Protein AF-A0A9D1K690-F1 (afdb_monomer_lite)

pLDDT: mean 76.26, std 22.61, range [22.77, 98.12]

InterPro domains:
  IPR001434 Large cysteine-rich periplasmic protein OmcB-like, DUF11 domain [PF01345] (139-233)

Radius of gyration: 54.09 Å; chains: 1; bounding box: 156×121×148 Å

Secondary structure (DSSP, 8-state):
---------------------------------------------------------------------------------------------------------------------PPPPPPPPGGGEEEEEEESSSSEEEET-EEEEEEEEEE-SSSPPPPEEEEEE--TTEEEEEEE---S-EEEEETTTTEEEEPPPPTT-EEEEEEEEEE----TT-EEEEEEE-TTS-EEEEEEEEEEEEEEESSS--EEEE-SEE-GGG--S---SEEEE-TT-EE-S-EE-SEEEESSEE-SEEE-S-EEE-TT-EE--SSSSSEEE-SEEEESSEE-SS-EE-TT-EEEEESSEEEEEEEETTEEEEEETT-BHHHHTTSS-EEEE-SS-EEE--TT-B--SS--EEEE-PPPEEEEETTTTEEEEEPPGGGTT--GGGTEEEEE--SSSS------SGGGT-SEEEEEHHHHHHHHHHTTPPPSSPPTTS--EEEEEEEEES-TTT--EEEEEEEEEEPPPPP----SS--EEE-SSEEEE-HHHHTTEEEEEEE--SSPPSS-SEE-SSSSSEEESPPTT-EEEEEEEEPPBTTBPPPPPEEEEEEE---EEEEEEE---TT--SS--EEEEEEETTSBPPPPSS---BTTEEEEEEESPPPSB--S-EEEEEEEEE--TT--------------------------S-S-SEE-TTS-B--EEEEEEEEE-TTT--EEEEEEEEEEPPPB-TTSPBPB-TTSSBP---EEEEEEHHHHHHHHTTT--EEEEEETTEEEEEE----SSSEEEEEEEEE-TTSS-HHHHHTTTTS-B-B-EEEEEEEEEETTEEEE-GGGSTT-EEEEEGGGBPPPPTT---EEEEEESSSSSPPEEEEPEEE---SSS--EEEEE--SSEEEEEE-

Sequence (927 aa):
MSAWLVICVLVAALPAQAFAQMEEGCPPPTQMTTSAPTAEPTLEGTNTLTVEPTPEATGAPTVEPTPETTSAPTVEPTPGETSTPTMEPVASASPSPLAVDPAQASAPALLMTALESMPMARAPRAAGVTLAVEASREGTAIEGSAISYTITLTNAGDSATEQLSVNIGVPEELKNINIITQDGSIESLDSASKIWTVLPLEPGETATLELSATVLSVETGKTVTVTASIPDGPADSASLTGVGGCRLEDSLGYRLIITGSVNLDDVTGYSYDKILVEATGTITGGTFNGSVDNYGTITGGTFNESLSNFNSGRIQGRDANALTINGAIHNEGSILQPCNYGASASLTNNRGAIQVVMLVNGQEQICNVGDKVSESLGGGTWCLLNEDSFSVCDADATFGFQTRSYVKLSAPNVTLDYAAETVTVTVPDSLKGLTAEDEVYWVFHLDIMNVWEEWNDIFANSDSYTNTLANLNSFNQMFGGGPLPRDAGDGDVEIPIWYGCGTRNGEAYPGAEITLTVPDRPECGRVEPLALITGDDRLGIDEALRATYDFGLAPAGDPAPDEPTILDEDGDGLITGLDKGEEYIVYLRLKATSSSFRSAWQEQGSAIAVKTYTVTYTDGVDGEEIFADQATGGLLIGAATPAFSGTPVRTGYAFAGWNPAVAATVSGNAVYTAMWKKLDAGQQTGGGQTGSEQQAHEESAGTPQNEPQENRLVVDADGKTMPYTYHTVETLDEATGAVLARTLVIVADPVKDGNGATVYAEDGQPLYEQRNLLLSRAVLDAIAARGYTHIRFVVKHAALEWPLVSVPGDGYVVRLAPLEADEWNRRETAAVENLPVLSQGYRARITAMVDGGETDVTKDIPDLKALLWGEAVSPAPEGTAVNLLLVPRDEQAEAGASPAGWVEATGAEPARYEAPLADSGLFAMVG

Foldseek 3Di:
DDDDDDDDDDDDDDDDDDDDDDDDDDDDDDDDDDDDDDDDDDDDDDDDDDDDDDDDDDDDDDDDDDDDDDDDYDDDDDDDDDDDDDDDDDDDDDDDDDDDDDDDDDDDDDDDDDDDDDDDDDADDQAQKDKEKDKPWAAAAAAFAKIKIKIKMWRQDQFWHDWFKKAKDFDPQWDPKDKDDDDDQFPDADPVRRITIGHTAGHGGMDMIMIMIGGHFDDAQDKRKMKIDTVVHDIYIDIHGYDGQWHADDHQRQEIEGRAEGEVVSVPDGHHQEYEYDQRGEYFEEEHDHEYEFLHEYAAYEYQEHYEAAQNGEYEHPALHREEYQYEYHDPHEHDPPHAYDPNYYYPYYNYFHWAWEQELNRTDIDTFQDQPQVVVPHWWKWWDDPQEIGTRDRRRGDDRDYTYMYAFAEWDWDADQQQQKIKTFDPPSQAQAFLRHQKFKWKDDDDDRDTDTDGGDRRDDRMDMDHQVVVCVVCVVRPHAGFPAAAPPWKDWIKITMWGDDPPPPTRTTDIDIDIGTHAHDQDADPPFAWDAAQFKIFGDPVLLVWKWKAKDFPDVVDDQDHPGGPPVSPGMDGRHDGFTKIWIWIWTRTDSPHHIHRIDTRGIDGRFDKEKEKEAAQDPPDGQDDMDIDIRHGFFAADDDDPDDRDDPQWDFPAWVVHDDRTDHHYYYTYTDTHGHDPDDDDDDDDDDDDDDDDDDDDDDDDDDDPPQQQKDAPVSHGFDKDWDWDFDADPPPRDGPFIEIEIETDADADPVRHFDADPVRHGHWFKMKGWFFQVNLVVCVVVVHFKYWYHTDFKIKIATSDDDPARTKIKIKGFDDPVRADPQRVVLCVPWAFFATKMFIFMWHQDPNDTHTCLLVGPPIKMKGAPVRGHDAPPPDAKWKWFDAPDPPDDIDTHGWDWDPDDPVGGTITMDHDNHGGMITITD

Structure (mmCIF, N/CA/C/O backbone):
data_AF-A0A9D1K690-F1
#
_entry.id   AF-A0A9D1K690-F1
#
loop_
_atom_site.group_PDB
_atom_site.id
_atom_site.type_symbol
_atom_site.label_atom_id
_atom_site.label_alt_id
_atom_site.label_comp_id
_atom_site.label_asym_id
_atom_site.label_entity_id
_atom_site.label_seq_id
_atom_site.pdbx_PDB_ins_code
_atom_site.Cartn_x
_atom_site.Cartn_y
_atom_site.Cartn_z
_atom_site.occupancy
_atom_site.B_iso_or_equiv
_atom_site.auth_seq_id
_atom_site.auth_comp_id
_atom_site.auth_asym_id
_atom_site.auth_atom_id
_atom_site.pdbx_PDB_model_num
ATOM 1 N N . MET A 1 1 ? -5.166 41.469 -40.656 1.00 30.75 1 MET A N 1
ATOM 2 C CA . MET A 1 1 ? -4.938 42.915 -40.889 1.00 30.75 1 MET A CA 1
ATOM 3 C C . MET A 1 1 ? -4.112 43.405 -39.704 1.00 30.75 1 MET A C 1
ATOM 5 O O . MET A 1 1 ? -4.521 43.154 -38.586 1.00 30.75 1 MET A O 1
ATOM 9 N N . SER A 1 2 ? -2.851 43.795 -39.909 1.00 27.55 2 SER A N 1
ATOM 10 C CA . SER A 1 2 ? -2.451 45.219 -39.965 1.00 27.55 2 SER A CA 1
ATOM 11 C C . SER A 1 2 ? -2.483 45.876 -38.564 1.00 27.55 2 SER A C 1
ATOM 13 O O . SER A 1 2 ? -3.524 46.398 -38.195 1.00 27.55 2 SER A O 1
ATOM 15 N N . ALA A 1 3 ? -1.472 45.708 -37.696 1.00 29.67 3 ALA A N 1
ATOM 16 C CA . ALA A 1 3 ? -0.101 46.283 -37.710 1.00 29.67 3 ALA A CA 1
ATOM 17 C C . ALA A 1 3 ? 0.017 47.624 -36.932 1.00 29.67 3 ALA A C 1
ATOM 19 O O . ALA A 1 3 ? -1.005 48.237 -36.649 1.00 29.67 3 ALA A O 1
ATOM 20 N N . TRP A 1 4 ? 1.262 48.074 -36.668 1.00 28.33 4 TRP A N 1
ATOM 21 C CA . TRP A 1 4 ? 1.707 49.185 -35.777 1.00 28.33 4 TRP A CA 1
ATOM 22 C C . TRP A 1 4 ? 1.752 48.798 -34.273 1.00 28.33 4 TRP A C 1
ATOM 24 O O . TRP A 1 4 ? 0.696 48.530 -33.719 1.00 28.33 4 TRP A O 1
ATOM 34 N N . LEU A 1 5 ? 2.878 48.633 -33.541 1.00 30.41 5 LEU A N 1
ATOM 35 C CA . LEU A 1 5 ? 4.305 49.078 -33.576 1.00 30.41 5 LEU A CA 1
ATOM 36 C C . LEU A 1 5 ? 4.604 50.337 -32.714 1.00 30.41 5 LEU A C 1
ATOM 38 O O . LEU A 1 5 ? 3.785 51.247 -32.695 1.00 30.41 5 LEU A O 1
ATOM 42 N N . VAL A 1 6 ? 5.834 50.409 -32.152 1.00 28.34 6 VAL A N 1
ATOM 43 C CA . VAL A 1 6 ? 6.533 51.563 -31.498 1.00 28.34 6 VAL A CA 1
ATOM 44 C C . VAL A 1 6 ? 6.278 51.722 -29.974 1.00 28.34 6 VAL A C 1
ATOM 46 O O . VAL A 1 6 ? 5.123 51.808 -29.587 1.00 28.34 6 VAL A O 1
ATOM 49 N N . ILE A 1 7 ? 7.246 51.896 -29.043 1.00 27.88 7 ILE A N 1
ATOM 50 C CA . ILE A 1 7 ? 8.706 51.591 -28.910 1.00 27.88 7 ILE A CA 1
ATOM 51 C C . ILE A 1 7 ? 9.163 52.036 -27.481 1.00 27.88 7 ILE A C 1
ATOM 53 O O . ILE A 1 7 ? 8.714 53.090 -27.055 1.00 27.88 7 ILE A O 1
ATOM 57 N N . CYS A 1 8 ? 10.032 51.267 -26.789 1.00 24.89 8 CYS A N 1
ATOM 58 C CA . CYS A 1 8 ? 11.214 51.665 -25.956 1.00 24.89 8 CYS A CA 1
ATOM 59 C C . CYS A 1 8 ? 11.140 52.828 -24.888 1.00 24.89 8 CYS A C 1
ATOM 61 O O . CYS A 1 8 ? 10.410 53.790 -25.061 1.00 24.89 8 CYS A O 1
ATOM 63 N N . VAL A 1 9 ? 11.939 52.927 -23.794 1.00 25.83 9 VAL A N 1
ATOM 64 C CA . VAL A 1 9 ? 13.101 52.149 -23.276 1.00 25.83 9 VAL A CA 1
ATOM 65 C C . VAL A 1 9 ? 13.510 52.547 -21.821 1.00 25.83 9 VAL A C 1
ATOM 67 O O . VAL A 1 9 ? 13.408 53.714 -21.465 1.00 25.83 9 VAL A O 1
ATOM 70 N N . LEU A 1 10 ? 14.046 51.577 -21.054 1.00 25.09 10 LEU A N 1
ATOM 71 C CA . LEU A 1 10 ? 14.996 51.623 -19.899 1.00 25.09 10 LEU A CA 1
ATOM 72 C C . LEU A 1 10 ? 14.789 52.468 -18.593 1.00 25.09 10 LEU A C 1
ATOM 74 O O . LEU A 1 10 ? 14.758 53.693 -18.610 1.00 25.09 10 LEU A O 1
ATOM 78 N N . VAL A 1 11 ? 15.030 51.755 -17.466 1.00 24.84 11 VAL A N 1
ATOM 79 C CA . VAL A 1 11 ? 16.011 52.032 -16.363 1.00 24.84 11 VAL A CA 1
ATOM 80 C C . VAL A 1 11 ? 15.585 52.589 -14.979 1.00 24.84 11 VAL A C 1
ATOM 82 O O . VAL A 1 11 ? 14.812 53.527 -14.849 1.00 24.84 11 VAL A O 1
ATOM 85 N N . ALA A 1 12 ? 16.277 52.033 -13.960 1.00 26.94 12 ALA A N 1
ATOM 86 C CA . ALA A 1 12 ? 16.530 52.512 -12.584 1.00 26.94 12 ALA A CA 1
ATOM 87 C C . ALA A 1 12 ? 15.481 52.288 -11.464 1.00 26.94 12 ALA A C 1
ATOM 89 O O . ALA A 1 12 ? 14.861 53.216 -10.963 1.00 26.94 12 ALA A O 1
ATOM 90 N N . ALA A 1 13 ? 15.465 51.048 -10.964 1.00 26.92 13 ALA A N 1
ATOM 91 C CA . ALA A 1 13 ? 15.959 50.687 -9.622 1.00 26.92 13 ALA A CA 1
ATOM 92 C C . ALA A 1 13 ? 15.379 51.322 -8.326 1.00 26.92 13 ALA A C 1
ATOM 94 O O . ALA A 1 13 ? 15.689 52.455 -7.965 1.00 26.92 13 ALA A O 1
ATOM 95 N N . LEU A 1 14 ? 14.834 50.406 -7.508 1.00 26.92 14 LEU A N 1
ATOM 96 C CA . LEU A 1 14 ? 14.892 50.326 -6.033 1.00 26.92 14 LEU A CA 1
ATOM 97 C C . LEU A 1 14 ? 13.957 51.235 -5.189 1.00 26.92 14 LEU A C 1
ATOM 99 O O . LEU A 1 14 ? 13.491 52.268 -5.663 1.00 26.92 14 LEU A O 1
ATOM 103 N N . PRO A 1 15 ? 13.584 50.797 -3.958 1.00 59.41 15 PRO A N 1
ATOM 104 C CA . PRO A 1 15 ? 12.216 51.005 -3.472 1.00 59.41 15 PRO A CA 1
ATOM 105 C C . PRO A 1 15 ? 12.105 51.695 -2.099 1.00 59.41 15 PRO A C 1
ATOM 107 O O . PRO A 1 15 ? 13.087 51.885 -1.383 1.00 59.41 15 PRO A O 1
ATOM 110 N N . ALA A 1 16 ? 10.864 51.962 -1.678 1.00 24.84 16 ALA A N 1
ATOM 111 C CA . ALA A 1 16 ? 10.507 52.182 -0.278 1.00 24.84 16 ALA A CA 1
ATOM 112 C C . ALA A 1 16 ? 9.122 51.583 0.033 1.00 24.84 16 ALA A C 1
ATOM 114 O O . ALA A 1 16 ? 8.193 51.699 -0.763 1.00 24.84 16 ALA A O 1
ATOM 115 N N . GLN A 1 17 ? 8.998 50.946 1.197 1.00 29.94 17 GLN A N 1
ATOM 116 C CA . GLN A 1 17 ? 7.741 50.426 1.749 1.00 29.94 17 GLN A CA 1
ATOM 117 C C . GLN A 1 17 ? 6.962 51.543 2.464 1.00 29.94 17 GLN A C 1
ATOM 119 O O . GLN A 1 17 ? 7.590 52.457 2.997 1.00 29.94 17 GLN A O 1
ATOM 124 N N . ALA A 1 18 ? 5.634 51.409 2.578 1.00 27.11 18 ALA A N 1
ATOM 125 C CA . ALA A 1 18 ? 4.890 51.460 3.855 1.00 27.11 18 ALA A CA 1
ATOM 126 C C . ALA A 1 18 ? 3.365 51.500 3.623 1.00 27.11 18 ALA A C 1
ATOM 128 O O . ALA A 1 18 ? 2.889 52.193 2.728 1.00 27.11 18 ALA A O 1
ATOM 129 N N . PHE A 1 19 ? 2.600 50.814 4.478 1.00 26.22 19 PHE A N 1
ATOM 130 C CA . PHE A 1 19 ? 1.131 50.821 4.481 1.00 26.22 19 PHE A CA 1
ATOM 131 C C . PHE A 1 19 ? 0.630 51.028 5.921 1.00 26.22 19 PHE A C 1
ATOM 133 O O . PHE A 1 19 ? 0.932 50.204 6.780 1.00 26.22 19 PHE A O 1
ATOM 140 N N . ALA A 1 20 ? -0.079 52.132 6.189 1.00 29.14 20 ALA A N 1
ATOM 141 C CA . ALA A 1 20 ? -0.802 52.468 7.433 1.00 29.14 20 ALA A CA 1
ATOM 142 C C . ALA A 1 20 ? -1.362 53.907 7.313 1.00 29.14 20 ALA A C 1
ATOM 144 O O . ALA A 1 20 ? -0.693 54.747 6.716 1.00 29.14 20 ALA A O 1
ATOM 145 N N . GLN A 1 21 ? -2.510 54.307 7.873 1.00 29.16 21 GLN A N 1
ATOM 146 C CA . GLN A 1 21 ? -3.658 53.608 8.486 1.00 29.16 21 GLN A CA 1
ATOM 147 C C . GLN A 1 21 ? -4.822 54.640 8.625 1.00 29.16 21 GLN A C 1
ATOM 149 O O . GLN A 1 21 ? -4.604 55.814 8.330 1.00 29.16 21 GLN A O 1
ATOM 154 N N . MET A 1 22 ? -5.984 54.229 9.172 1.00 24.53 22 MET A N 1
ATOM 155 C CA . MET A 1 22 ? -7.123 55.080 9.624 1.00 24.53 22 MET A CA 1
ATOM 156 C C . MET A 1 22 ? -7.977 55.733 8.500 1.00 24.53 22 MET A C 1
ATOM 158 O O . MET A 1 22 ? -7.443 56.132 7.472 1.00 24.53 22 MET A O 1
ATOM 162 N N . GLU A 1 23 ? -9.306 55.902 8.608 1.00 28.20 23 GLU A N 1
ATOM 163 C CA . GLU A 1 23 ? -10.317 55.381 9.561 1.00 28.20 23 GLU A CA 1
ATOM 164 C C . GLU A 1 23 ? -11.751 55.491 8.973 1.00 28.20 23 GLU A C 1
ATOM 166 O O . GLU A 1 23 ? -11.960 56.285 8.063 1.00 28.20 23 GLU A O 1
ATOM 171 N N . GLU A 1 24 ? -12.701 54.731 9.549 1.00 28.20 24 GLU A N 1
ATOM 172 C CA . GLU A 1 24 ? -14.185 54.878 9.553 1.00 28.20 24 GLU A CA 1
ATOM 173 C C . GLU A 1 24 ? -15.007 55.101 8.246 1.00 28.20 24 GLU A C 1
ATOM 175 O O . GLU A 1 24 ? -14.640 55.856 7.353 1.00 28.20 24 GLU A O 1
ATOM 180 N N . GLY A 1 25 ? -16.233 54.534 8.186 1.00 26.58 25 GLY A N 1
ATOM 181 C CA . GLY A 1 25 ? -17.290 55.030 7.271 1.00 26.58 25 GLY A CA 1
ATOM 182 C C . GLY A 1 25 ? -18.232 54.019 6.587 1.00 26.58 25 GLY A C 1
ATOM 183 O O . GLY A 1 25 ? -18.255 53.936 5.364 1.00 26.58 25 GLY A O 1
ATOM 184 N N . CYS A 1 26 ? -19.076 53.303 7.339 1.00 22.95 26 CYS A N 1
ATOM 185 C CA . CYS A 1 26 ? -20.259 52.580 6.809 1.00 22.95 26 CYS A CA 1
ATOM 186 C C . CYS A 1 26 ? -21.534 53.465 6.987 1.00 22.95 26 CYS A C 1
ATOM 188 O O . CYS A 1 26 ? -21.456 54.380 7.813 1.00 22.95 26 CYS A O 1
ATOM 190 N N . PRO A 1 27 ? -22.723 53.229 6.358 1.00 47.78 27 PRO A N 1
ATOM 191 C CA . PRO A 1 27 ? -23.156 52.055 5.583 1.00 47.78 27 PRO A CA 1
ATOM 192 C C . PRO A 1 27 ? -23.909 52.426 4.242 1.00 47.78 27 PRO A C 1
ATOM 194 O O . PRO A 1 27 ? -23.330 53.221 3.507 1.00 47.78 27 PRO A O 1
ATOM 197 N N . PRO A 1 28 ? -25.078 51.869 3.794 1.00 56.41 28 PRO A N 1
ATOM 198 C CA . PRO A 1 28 ? -25.344 51.536 2.369 1.00 56.41 28 PRO A CA 1
ATOM 199 C C . PRO A 1 28 ? -26.575 52.350 1.822 1.00 56.41 28 PRO A C 1
ATOM 201 O O . PRO A 1 28 ? -26.783 53.442 2.358 1.00 56.41 28 PRO A O 1
ATOM 204 N N . PRO A 1 29 ? -27.454 51.935 0.857 1.00 47.47 29 PRO A N 1
ATOM 205 C CA . PRO A 1 29 ? -27.541 50.742 -0.014 1.00 47.47 29 PRO A CA 1
ATOM 206 C C . PRO A 1 29 ? -27.785 51.082 -1.519 1.00 47.47 29 PRO A C 1
ATOM 208 O O . PRO A 1 29 ? -27.575 52.214 -1.943 1.00 47.47 29 PRO A O 1
ATOM 211 N N . THR A 1 30 ? -28.191 50.169 -2.418 1.00 26.84 30 THR A N 1
ATOM 212 C CA . THR A 1 30 ? -29.608 49.773 -2.673 1.00 26.84 30 THR A CA 1
ATOM 213 C C . THR A 1 30 ? -29.678 48.663 -3.747 1.00 26.84 30 THR A C 1
ATOM 215 O O . THR A 1 30 ? -28.952 48.738 -4.733 1.00 26.84 30 THR A O 1
ATOM 218 N N . GLN A 1 31 ? -30.577 47.674 -3.613 1.00 36.00 31 GLN A N 1
ATOM 219 C CA . GLN A 1 31 ? -30.903 46.697 -4.677 1.00 36.00 31 GLN A CA 1
ATOM 220 C C . GLN A 1 31 ? -32.009 47.203 -5.623 1.00 36.00 31 GLN A C 1
ATOM 222 O O . GLN A 1 31 ? -32.991 47.752 -5.135 1.00 36.00 31 GLN A O 1
ATOM 227 N N . MET A 1 32 ? -31.921 46.883 -6.923 1.00 24.75 32 MET A N 1
ATOM 228 C CA . MET A 1 32 ? -33.048 46.499 -7.810 1.00 24.75 32 MET A CA 1
ATOM 229 C C . MET A 1 32 ? -32.460 45.694 -8.995 1.00 24.75 32 MET A C 1
ATOM 231 O O . MET A 1 32 ? -31.614 46.225 -9.705 1.00 24.75 32 MET A O 1
ATOM 235 N N . THR A 1 33 ? -32.624 44.370 -9.130 1.00 26.16 33 THR A N 1
ATOM 236 C CA . THR A 1 33 ? -33.815 43.535 -9.450 1.00 26.16 33 THR A CA 1
ATOM 237 C C . THR A 1 33 ? -34.259 43.522 -10.924 1.00 26.16 33 THR A C 1
ATOM 239 O O . THR A 1 33 ? -34.641 44.550 -11.472 1.00 26.16 33 THR A O 1
ATOM 242 N N . THR A 1 34 ? -34.353 42.299 -11.476 1.00 27.16 34 THR A N 1
ATOM 243 C CA . THR A 1 34 ? -35.190 41.836 -12.614 1.00 27.16 34 THR A CA 1
ATOM 244 C C . THR A 1 34 ? -35.018 42.454 -14.011 1.00 27.16 34 THR A C 1
ATOM 246 O O . THR A 1 34 ? -35.406 43.591 -14.255 1.00 27.16 34 THR A O 1
ATOM 249 N N . SER A 1 35 ? -34.710 41.611 -15.007 1.00 27.95 35 SER A N 1
ATOM 250 C CA . SER A 1 35 ? -35.733 41.097 -15.952 1.00 27.95 35 SER A CA 1
ATOM 251 C C . SER A 1 35 ? -35.167 40.051 -16.934 1.00 27.95 35 SER A C 1
ATOM 253 O O . SER A 1 35 ? -33.987 40.073 -17.263 1.00 27.95 35 SER A O 1
ATOM 255 N N . ALA A 1 36 ? -36.029 39.141 -17.401 1.00 33.69 36 ALA A N 1
ATOM 256 C CA . ALA A 1 36 ? -35.812 38.256 -18.555 1.00 33.69 36 ALA A CA 1
ATOM 257 C C . ALA A 1 36 ? -36.874 38.574 -19.630 1.00 33.69 36 ALA A C 1
ATOM 259 O O . ALA A 1 36 ? -37.885 39.204 -19.292 1.00 33.69 36 ALA A O 1
ATOM 260 N N . PRO A 1 37 ? -36.689 38.162 -20.902 1.00 44.94 37 PRO A N 1
ATOM 261 C CA . PRO A 1 37 ? -37.537 37.053 -21.369 1.00 44.94 37 PRO A CA 1
ATOM 262 C C . PRO A 1 37 ? -36.956 36.109 -22.453 1.00 44.94 37 PRO A C 1
ATOM 264 O O . PRO A 1 37 ? -36.247 36.509 -23.369 1.00 44.94 37 PRO A O 1
ATOM 267 N N . THR A 1 38 ? -37.402 34.856 -22.347 1.00 29.08 38 THR A N 1
ATOM 268 C CA . THR A 1 38 ? -37.710 33.813 -23.352 1.00 29.08 38 THR A CA 1
ATOM 269 C C . THR A 1 38 ? -37.583 34.101 -24.864 1.00 29.08 38 THR A C 1
ATOM 271 O O . THR A 1 38 ? -38.265 34.990 -25.371 1.00 29.08 38 THR A O 1
ATOM 274 N N . ALA A 1 39 ? -36.919 33.186 -25.598 1.00 29.61 39 ALA A N 1
ATOM 275 C CA . ALA A 1 39 ? -37.400 32.595 -26.870 1.00 29.61 39 ALA A CA 1
ATOM 276 C C . ALA A 1 39 ? -36.571 31.352 -27.296 1.00 29.61 39 ALA A C 1
ATOM 278 O O . ALA A 1 39 ? -35.345 31.408 -27.292 1.00 29.61 39 ALA A O 1
ATOM 279 N N . GLU A 1 40 ? -37.235 30.264 -27.710 1.00 31.45 40 GLU A N 1
ATOM 280 C CA . GLU A 1 40 ? -36.629 29.124 -28.440 1.00 31.45 40 GLU A CA 1
ATOM 281 C C . GLU A 1 40 ? -36.642 29.367 -29.971 1.00 31.45 40 GLU A C 1
ATOM 283 O O . GLU A 1 40 ? -37.202 30.369 -30.433 1.00 31.45 40 GLU A O 1
ATOM 288 N N . PRO A 1 41 ? -36.089 28.443 -30.784 1.00 40.75 41 PRO A N 1
ATOM 289 C CA . PRO A 1 41 ? -37.018 27.508 -31.442 1.00 40.75 41 PRO A CA 1
ATOM 290 C C . PRO A 1 41 ? -36.572 26.030 -31.486 1.00 40.75 41 PRO A C 1
ATOM 292 O O . PRO A 1 41 ? -35.391 25.698 -31.458 1.00 40.75 41 PRO A O 1
ATOM 295 N N . THR A 1 42 ? -37.568 25.154 -31.624 1.00 29.81 42 THR A N 1
ATOM 296 C CA . THR A 1 42 ? -37.500 23.681 -31.649 1.00 29.81 42 THR A CA 1
ATOM 297 C C . THR A 1 42 ? -37.307 23.099 -33.062 1.00 29.81 42 THR A C 1
ATOM 299 O O . THR A 1 42 ? -37.669 23.742 -34.048 1.00 29.81 42 THR A O 1
ATOM 302 N N . LEU A 1 43 ? -36.853 21.839 -33.167 1.00 29.03 43 LEU A N 1
ATOM 303 C CA . LEU A 1 43 ? -37.079 20.985 -34.348 1.00 29.03 43 LEU A CA 1
ATOM 304 C C . LEU A 1 43 ? -37.099 19.480 -33.992 1.00 29.03 43 LEU A C 1
ATOM 306 O O . LEU A 1 43 ? -36.152 18.955 -33.416 1.00 29.03 43 LEU A O 1
ATOM 310 N N . GLU A 1 44 ? -38.180 18.798 -34.374 1.00 29.48 44 GLU A N 1
ATOM 311 C CA . GLU A 1 44 ? -38.336 17.328 -34.401 1.00 29.48 44 GLU A CA 1
ATOM 312 C C . GLU A 1 44 ? -37.744 16.768 -35.725 1.00 29.48 44 GLU A C 1
ATOM 314 O O . GLU A 1 44 ? -37.517 17.536 -36.658 1.00 29.48 44 GLU A O 1
ATOM 319 N N . GLY A 1 45 ? -37.497 15.473 -35.963 1.00 28.95 45 GLY A N 1
ATOM 320 C CA . GLY A 1 45 ? -37.711 14.233 -35.200 1.00 28.95 45 GLY A CA 1
ATOM 321 C C . GLY A 1 45 ? -37.824 13.024 -36.162 1.00 28.95 45 GLY A C 1
ATOM 322 O O . GLY A 1 45 ? -37.652 13.187 -37.369 1.00 28.95 45 GLY A O 1
ATOM 323 N N . THR A 1 46 ? -38.210 11.840 -35.655 1.00 26.92 46 THR A N 1
ATOM 324 C CA . THR A 1 46 ? -38.528 10.588 -36.408 1.00 26.92 46 THR A CA 1
ATOM 325 C C . THR A 1 46 ? -37.334 9.808 -37.035 1.00 26.92 46 THR A C 1
ATOM 327 O O . THR A 1 46 ? -36.361 10.411 -37.465 1.00 26.92 46 THR A O 1
ATOM 330 N N . ASN A 1 47 ? -37.335 8.463 -37.131 1.00 30.80 47 ASN A N 1
ATOM 331 C CA . ASN A 1 47 ? -38.269 7.494 -36.532 1.00 30.80 47 ASN A CA 1
ATOM 332 C C . ASN A 1 47 ? -37.680 6.104 -36.214 1.00 30.80 47 ASN A C 1
ATOM 334 O O . ASN A 1 47 ? -36.661 5.681 -36.748 1.00 30.80 47 ASN A O 1
ATOM 338 N N . THR A 1 48 ? -38.426 5.411 -35.357 1.00 25.66 48 THR A N 1
ATOM 339 C CA . THR A 1 48 ? -38.256 4.058 -34.808 1.00 25.66 48 THR A CA 1
ATOM 340 C C . THR A 1 48 ? -38.268 2.894 -35.812 1.00 25.66 48 THR A C 1
ATOM 342 O O . THR A 1 48 ? -38.857 2.968 -36.890 1.00 25.66 48 THR A O 1
ATOM 345 N N . LEU A 1 49 ? -37.764 1.741 -35.352 1.00 25.27 49 LEU A N 1
ATOM 346 C CA . LEU A 1 49 ? -38.390 0.434 -35.591 1.00 25.27 49 LEU A CA 1
ATOM 347 C C . LEU A 1 49 ? -38.517 -0.324 -34.260 1.00 25.27 49 LEU A C 1
ATOM 349 O O . LEU A 1 49 ? -37.698 -0.148 -33.362 1.00 25.27 49 LEU A O 1
ATOM 353 N N . THR A 1 50 ? -39.564 -1.138 -34.121 1.00 24.95 50 THR A N 1
ATOM 354 C CA . THR A 1 50 ? -39.939 -1.805 -32.861 1.00 24.95 50 THR A CA 1
ATOM 355 C C . THR A 1 50 ? -40.490 -3.196 -33.157 1.00 24.95 50 THR A C 1
ATOM 357 O O . THR A 1 50 ? -41.326 -3.327 -34.051 1.00 24.95 50 THR A O 1
ATOM 360 N N . VAL A 1 51 ? -40.074 -4.218 -32.401 1.00 28.95 51 VAL A N 1
ATOM 361 C CA . VAL A 1 51 ? -40.710 -5.548 -32.394 1.00 28.95 51 VAL A CA 1
ATOM 362 C C . VAL A 1 51 ? -40.662 -6.135 -30.979 1.00 28.95 51 VAL A C 1
ATOM 364 O O . VAL A 1 51 ? -39.592 -6.481 -30.493 1.00 28.95 51 VAL A O 1
ATOM 367 N N . GLU A 1 52 ? -41.830 -6.303 -30.362 1.00 32.09 52 GLU A N 1
ATOM 368 C CA . GLU A 1 52 ? -42.084 -7.368 -29.377 1.00 32.09 52 GLU A CA 1
ATOM 369 C C . GLU A 1 52 ? -42.956 -8.453 -30.047 1.00 32.09 52 GLU A C 1
ATOM 371 O O . GLU A 1 52 ? -43.526 -8.202 -31.118 1.00 32.09 52 GLU A O 1
ATOM 376 N N . PRO A 1 53 ? -43.096 -9.649 -29.445 1.00 37.34 53 PRO A N 1
ATOM 377 C CA . PRO A 1 53 ? -44.250 -9.824 -28.550 1.00 37.34 53 PRO A CA 1
ATOM 378 C C . PRO A 1 53 ? -43.994 -10.678 -27.287 1.00 37.34 53 PRO A C 1
ATOM 380 O O . PRO A 1 53 ? -43.446 -11.770 -27.376 1.00 37.34 53 PRO A O 1
ATOM 383 N N . THR A 1 54 ? -44.450 -10.156 -26.139 1.00 28.42 54 THR A N 1
ATOM 384 C CA . THR A 1 54 ? -45.369 -10.745 -25.119 1.00 28.42 54 THR A CA 1
ATOM 385 C C . THR A 1 54 ? -45.449 -12.281 -24.828 1.00 28.42 54 THR A C 1
ATOM 387 O O . THR A 1 54 ? -45.152 -13.112 -25.679 1.00 28.42 54 THR A O 1
ATOM 390 N N . PRO A 1 55 ? -45.878 -12.697 -23.605 1.00 54.88 55 PRO A N 1
ATOM 391 C CA . PRO A 1 55 ? -45.423 -13.953 -22.974 1.00 54.88 55 PRO A CA 1
ATOM 392 C C . PRO A 1 55 ? -46.523 -14.991 -22.641 1.00 54.88 55 PRO A C 1
ATOM 394 O O . PRO A 1 55 ? -47.712 -14.689 -22.703 1.00 54.88 55 PRO A O 1
ATOM 397 N N . GLU A 1 56 ? -46.123 -16.167 -22.127 1.00 27.34 56 GLU A N 1
ATOM 398 C CA . GLU A 1 56 ? -46.926 -16.966 -21.173 1.00 27.34 56 GLU A CA 1
ATOM 399 C C . GLU A 1 56 ? -46.031 -17.866 -20.277 1.00 27.34 56 GLU A C 1
ATOM 401 O O . GLU A 1 56 ? -44.824 -17.946 -20.508 1.00 27.34 56 GLU A O 1
ATOM 406 N N . ALA A 1 57 ? -46.571 -18.480 -19.209 1.00 29.06 57 ALA A N 1
ATOM 407 C CA . ALA A 1 57 ? -45.779 -18.956 -18.055 1.00 29.06 57 ALA A CA 1
ATOM 408 C C . ALA A 1 57 ? -46.151 -20.351 -17.496 1.00 29.06 57 ALA A C 1
ATOM 410 O O . ALA A 1 57 ? -47.301 -20.769 -17.586 1.00 29.06 57 ALA A O 1
ATOM 411 N N . THR A 1 58 ? -45.191 -21.025 -16.834 1.00 27.28 58 THR A N 1
ATOM 412 C CA . THR A 1 58 ? -45.328 -22.083 -15.787 1.00 27.28 58 THR A CA 1
ATOM 413 C C . THR A 1 58 ? -43.917 -22.411 -15.235 1.00 27.28 58 THR A C 1
ATOM 415 O O . THR A 1 58 ? -43.015 -22.594 -16.041 1.00 27.28 58 THR A O 1
ATOM 418 N N . GLY A 1 59 ? -43.618 -22.536 -13.930 1.00 29.33 59 GLY A N 1
ATOM 419 C CA . GLY A 1 59 ? -44.401 -22.192 -12.733 1.00 29.33 59 GLY A CA 1
ATOM 420 C C . GLY A 1 59 ? -43.855 -22.775 -11.403 1.00 29.33 59 GLY A C 1
ATOM 421 O O . GLY A 1 59 ? -44.161 -23.923 -11.104 1.00 29.33 59 GLY A O 1
ATOM 422 N N . ALA A 1 60 ? -43.192 -21.935 -10.582 1.00 28.95 60 ALA A N 1
ATOM 423 C CA . ALA A 1 60 ? -42.931 -22.067 -9.121 1.00 28.95 60 ALA A CA 1
ATOM 424 C C . ALA A 1 60 ? -42.039 -23.240 -8.597 1.00 28.95 60 ALA A C 1
ATOM 426 O O . ALA A 1 60 ? -41.844 -24.214 -9.323 1.00 28.95 60 ALA A O 1
ATOM 427 N N . PRO A 1 61 ? -41.537 -23.214 -7.329 1.00 41.19 61 PRO A N 1
ATOM 428 C CA . PRO A 1 61 ? -41.551 -22.141 -6.311 1.00 41.19 61 PRO A CA 1
ATOM 429 C C . PRO A 1 61 ? -40.162 -21.730 -5.734 1.00 41.19 61 PRO A C 1
ATOM 431 O O . PRO A 1 61 ? -39.158 -22.413 -5.911 1.00 41.19 61 PRO A O 1
ATOM 434 N N . THR A 1 62 ? -40.147 -20.626 -4.977 1.00 30.23 62 THR A N 1
ATOM 435 C CA . THR A 1 62 ? -39.014 -20.055 -4.208 1.00 30.23 62 THR A CA 1
ATOM 436 C C . THR A 1 62 ? -38.802 -20.720 -2.838 1.00 30.23 62 THR A C 1
ATOM 438 O O . THR A 1 62 ? -39.799 -20.981 -2.168 1.00 30.23 62 THR A O 1
ATOM 441 N N . VAL A 1 63 ? -37.547 -20.851 -2.369 1.00 30.64 63 VAL A N 1
ATOM 442 C CA . VAL A 1 63 ? -37.136 -20.817 -0.937 1.00 30.64 63 VAL A CA 1
ATOM 443 C C . VAL A 1 63 ? -35.704 -20.250 -0.829 1.00 30.64 63 VAL A C 1
ATOM 445 O O . VAL A 1 63 ? -34.841 -20.647 -1.608 1.00 30.64 63 VAL A O 1
ATOM 448 N N . GLU A 1 64 ? -35.447 -19.358 0.135 1.00 30.84 64 GLU A N 1
ATOM 449 C CA . GLU A 1 64 ? -34.107 -18.866 0.524 1.00 30.84 64 GLU A CA 1
ATOM 450 C C . GLU A 1 64 ? -33.528 -19.680 1.708 1.00 30.84 64 GLU A C 1
ATOM 452 O O . GLU A 1 64 ? -34.301 -20.203 2.516 1.00 30.84 64 GLU A O 1
ATOM 457 N N . PRO A 1 65 ? -32.194 -19.802 1.860 1.00 35.91 65 PRO A N 1
ATOM 458 C CA . PRO A 1 65 ? -31.592 -20.583 2.941 1.00 35.91 65 PRO A CA 1
ATOM 459 C C . PRO A 1 65 ? -31.474 -19.800 4.264 1.00 35.91 65 PRO A C 1
ATOM 461 O O . PRO A 1 65 ? -30.536 -19.030 4.462 1.00 35.91 65 PRO A O 1
ATOM 464 N N . THR A 1 66 ? -32.366 -20.076 5.218 1.00 28.39 66 THR A N 1
ATOM 465 C CA . THR A 1 66 ? -32.197 -19.685 6.633 1.00 28.39 66 THR A CA 1
ATOM 466 C C . THR A 1 66 ? -31.512 -20.813 7.420 1.00 28.39 66 THR A C 1
ATOM 468 O O . THR A 1 66 ? -31.969 -21.956 7.331 1.00 28.39 66 THR A O 1
ATOM 471 N N . PRO A 1 67 ? -30.460 -20.546 8.219 1.00 36.88 67 PRO A N 1
ATOM 472 C CA . PRO A 1 67 ? -29.829 -21.564 9.056 1.00 36.88 67 PRO A CA 1
ATOM 473 C C . PRO A 1 67 ? -30.538 -21.712 10.415 1.00 36.88 67 PRO A C 1
ATOM 475 O O . PRO A 1 67 ? -30.415 -20.849 11.281 1.00 36.88 67 PRO A O 1
ATOM 478 N N . GLU A 1 68 ? -31.213 -22.842 10.641 1.00 29.55 68 GLU A N 1
ATOM 479 C CA . GLU A 1 68 ? -31.612 -23.293 11.986 1.00 29.55 68 GLU A CA 1
ATOM 480 C C . GLU A 1 68 ? -30.836 -24.549 12.409 1.00 29.55 68 GLU A C 1
ATOM 482 O O . GLU A 1 68 ? -30.462 -25.393 11.592 1.00 29.55 68 GLU A O 1
ATOM 487 N N . THR A 1 69 ? -30.582 -24.671 13.712 1.00 28.53 69 THR A N 1
ATOM 488 C CA . THR A 1 69 ? -29.853 -25.788 14.325 1.00 28.53 69 THR A CA 1
ATOM 489 C C . THR A 1 69 ? -30.809 -26.872 14.829 1.00 28.53 69 THR A C 1
ATOM 491 O O . THR A 1 69 ? -31.919 -26.593 15.277 1.00 28.53 69 THR A O 1
ATOM 494 N N . THR A 1 70 ? -30.398 -28.144 14.800 1.00 25.52 70 THR A N 1
ATOM 495 C CA . THR A 1 70 ? -31.123 -29.242 15.473 1.00 25.52 70 THR A CA 1
ATOM 496 C C . THR A 1 70 ? -30.158 -30.358 15.886 1.00 25.52 70 THR A C 1
ATOM 498 O O . THR A 1 70 ? -29.271 -30.739 15.125 1.00 25.52 70 THR A O 1
ATOM 501 N N . SER A 1 71 ? -30.337 -30.886 17.099 1.00 31.81 71 SER A N 1
ATOM 502 C CA . SER A 1 71 ? -29.431 -31.836 17.765 1.00 31.81 71 SER A CA 1
ATOM 503 C C . SER A 1 71 ? -29.929 -33.288 17.713 1.00 31.81 71 SER A C 1
ATOM 505 O O . SER A 1 71 ? -31.123 -33.513 17.899 1.00 31.81 71 SER A O 1
ATOM 507 N N . ALA A 1 72 ? -29.029 -34.277 17.588 1.00 27.81 72 ALA A N 1
ATOM 508 C CA . ALA A 1 72 ? -29.241 -35.694 17.967 1.00 27.81 72 ALA A CA 1
ATOM 509 C C . ALA A 1 72 ? -27.897 -36.499 17.925 1.00 27.81 72 ALA A C 1
ATOM 511 O O . ALA A 1 72 ? -26.928 -35.973 17.385 1.00 27.81 72 ALA A O 1
ATOM 512 N N . PRO A 1 73 ? -27.762 -37.699 18.547 1.00 43.94 73 PRO A N 1
ATOM 513 C CA . PRO A 1 73 ? -26.867 -37.799 19.719 1.00 43.94 73 PRO A CA 1
ATOM 514 C C . PRO A 1 73 ? -25.967 -39.067 19.843 1.00 43.94 73 PRO A C 1
ATOM 516 O O . PRO A 1 73 ? -26.194 -40.072 19.172 1.00 43.94 73 PRO A O 1
ATOM 519 N N . THR A 1 74 ? -25.116 -39.097 20.895 1.00 24.92 74 THR A N 1
ATOM 520 C CA . THR A 1 74 ? -24.483 -40.302 21.536 1.00 24.92 74 THR A CA 1
ATOM 521 C C . THR A 1 74 ? -23.364 -41.016 20.723 1.00 24.92 74 THR A C 1
ATOM 523 O O . THR A 1 74 ? -23.318 -40.862 19.512 1.00 24.92 74 THR A O 1
ATOM 526 N N . VAL A 1 75 ? -22.390 -41.788 21.261 1.00 29.61 75 VAL A N 1
ATOM 527 C CA . VAL A 1 75 ? -22.051 -42.341 22.609 1.00 29.61 75 VAL A CA 1
ATOM 528 C C . VAL A 1 75 ? -20.508 -42.390 22.781 1.00 29.61 75 VAL A C 1
ATOM 530 O O . VAL A 1 75 ? -19.846 -42.613 21.778 1.00 29.61 75 VAL A O 1
ATOM 533 N N . GLU A 1 76 ? -19.953 -42.312 24.008 1.00 27.41 76 GLU A N 1
ATOM 534 C CA . GLU A 1 76 ? -18.793 -43.117 24.513 1.00 27.41 76 GLU A CA 1
ATOM 535 C C . GLU A 1 76 ? -18.645 -42.965 26.070 1.00 27.41 76 GLU A C 1
ATOM 537 O O . GLU A 1 76 ? -19.389 -42.161 26.642 1.00 27.41 76 GLU A O 1
ATOM 542 N N . PRO A 1 77 ? -17.862 -43.807 26.804 1.00 40.28 77 PRO A N 1
ATOM 543 C CA . PRO A 1 77 ? -18.349 -44.376 28.084 1.00 40.28 77 PRO A CA 1
ATOM 544 C C . PRO A 1 77 ? -17.618 -44.027 29.416 1.00 40.28 77 PRO A C 1
ATOM 546 O O . PRO A 1 77 ? -16.657 -43.268 29.483 1.00 40.28 77 PRO A O 1
ATOM 549 N N . THR A 1 78 ? -18.132 -44.626 30.506 1.00 29.98 78 THR A N 1
ATOM 550 C CA . THR A 1 78 ? -17.809 -44.473 31.951 1.00 29.98 78 THR A CA 1
ATOM 551 C C . THR A 1 78 ? -16.561 -45.257 32.425 1.00 29.98 78 THR A C 1
ATOM 553 O O . THR A 1 78 ? -16.162 -46.213 31.757 1.00 29.98 78 THR A O 1
ATOM 556 N N . PRO A 1 79 ? -15.945 -44.910 33.586 1.00 38.53 79 PRO A N 1
ATOM 557 C CA . PRO A 1 79 ? -16.337 -45.465 34.913 1.00 38.53 79 PRO A CA 1
ATOM 558 C C . PRO A 1 79 ? -16.273 -44.425 36.077 1.00 38.53 79 PRO A C 1
ATOM 560 O O . PRO A 1 79 ? -15.799 -43.317 35.870 1.00 38.53 79 PRO A O 1
ATOM 563 N N . GLY A 1 80 ? -16.693 -44.668 37.333 1.00 29.41 80 GLY A N 1
ATOM 564 C CA . GLY A 1 80 ? -17.410 -45.808 37.936 1.00 29.41 80 GLY A CA 1
ATOM 565 C C . GLY A 1 80 ? -17.330 -45.859 39.488 1.00 29.41 80 GLY A C 1
ATOM 566 O O . GLY A 1 80 ? -16.394 -46.451 40.011 1.00 29.41 80 GLY A O 1
ATOM 567 N N . GLU A 1 81 ? -18.351 -45.319 40.184 1.00 30.88 81 GLU A N 1
ATOM 568 C CA . GLU A 1 81 ? -18.666 -45.438 41.644 1.00 30.88 81 GLU A CA 1
ATOM 569 C C . GLU A 1 81 ? -17.643 -44.825 42.659 1.00 30.88 81 GLU A C 1
ATOM 571 O O . GLU A 1 81 ? -16.504 -44.548 42.310 1.00 30.88 81 GLU A O 1
ATOM 576 N N . THR A 1 82 ? -17.950 -44.502 43.936 1.00 24.89 82 THR A N 1
ATOM 577 C CA . THR A 1 82 ? -19.048 -44.915 44.854 1.00 24.89 82 THR A CA 1
ATOM 578 C C . THR A 1 82 ? -19.356 -43.855 45.949 1.00 24.89 82 THR A C 1
ATOM 580 O O . THR A 1 82 ? -18.411 -43.269 46.467 1.00 24.89 82 THR A O 1
ATOM 583 N N . SER A 1 83 ? -20.619 -43.755 46.428 1.00 29.59 83 SER A N 1
ATOM 584 C CA . SER A 1 83 ? -21.090 -43.176 47.735 1.00 29.59 83 SER A CA 1
ATOM 585 C C . SER A 1 83 ? -20.842 -41.669 48.024 1.00 29.59 83 SER A C 1
ATOM 587 O O . SER A 1 83 ? -19.805 -41.143 47.656 1.00 29.59 83 SER A O 1
ATOM 589 N N . THR A 1 84 ? -21.684 -40.869 48.711 1.00 27.02 84 THR A N 1
ATOM 590 C CA . THR A 1 84 ? -22.996 -40.981 49.431 1.00 27.02 84 THR A CA 1
ATOM 591 C C . THR A 1 84 ? -23.557 -39.537 49.611 1.00 27.02 84 THR A C 1
ATOM 593 O O . THR A 1 84 ? -22.720 -38.633 49.571 1.00 27.02 84 THR A O 1
ATOM 596 N N . PRO A 1 85 ? -24.875 -39.242 49.825 1.00 34.72 85 PRO A N 1
ATOM 597 C CA . PRO A 1 85 ? -25.638 -39.618 51.036 1.00 34.72 85 PRO A CA 1
ATOM 598 C C . PRO A 1 85 ? -27.160 -39.886 50.800 1.00 34.72 85 PRO A C 1
ATOM 600 O O . PRO A 1 85 ? -27.510 -40.565 49.839 1.00 34.72 85 PRO A O 1
ATOM 603 N N . THR A 1 86 ? -28.054 -39.454 51.709 1.00 26.48 86 THR A N 1
ATOM 604 C CA . THR A 1 86 ? -29.319 -40.143 52.067 1.00 26.48 86 THR A CA 1
ATOM 605 C C . THR A 1 86 ? -30.584 -39.255 51.972 1.00 26.48 86 THR A C 1
ATOM 607 O O . THR A 1 86 ? -30.548 -38.149 52.493 1.00 26.48 86 THR A O 1
ATOM 610 N N . MET A 1 87 ? -31.676 -39.786 51.380 1.00 29.52 87 MET A N 1
ATOM 611 C CA . MET A 1 87 ? -33.140 -39.521 51.574 1.00 29.52 87 MET A CA 1
ATOM 612 C C . MET A 1 87 ? -33.626 -38.097 51.970 1.00 29.52 87 MET A C 1
ATOM 614 O O . MET A 1 87 ? -33.294 -37.625 53.049 1.00 29.52 87 MET A O 1
ATOM 618 N N . GLU A 1 88 ? -34.397 -37.377 51.128 1.00 30.05 88 GLU A N 1
ATOM 619 C CA . GLU A 1 88 ? -35.889 -37.436 50.934 1.00 30.05 88 GLU A CA 1
ATOM 620 C C . GLU A 1 88 ? -36.713 -36.616 51.975 1.00 30.05 88 GLU A C 1
ATOM 622 O O . GLU A 1 88 ? -36.194 -36.345 53.054 1.00 30.05 88 GLU A O 1
ATOM 627 N N . PRO A 1 89 ? -38.032 -36.339 51.779 1.00 50.50 89 PRO A N 1
ATOM 628 C CA . PRO A 1 89 ? -38.787 -36.039 50.536 1.00 50.50 89 PRO A CA 1
ATOM 629 C C . PRO A 1 89 ? -39.879 -34.934 50.700 1.00 50.50 89 PRO A C 1
ATOM 631 O O . PRO A 1 89 ? -40.369 -34.728 51.803 1.00 50.50 89 PRO A O 1
ATOM 634 N N . VAL A 1 90 ? -40.435 -34.378 49.604 1.00 25.94 90 VAL A N 1
ATOM 635 C CA . VAL A 1 90 ? -41.901 -34.108 49.496 1.00 25.94 90 VAL A CA 1
ATOM 636 C C . VAL A 1 90 ? -42.366 -34.002 48.031 1.00 25.94 90 VAL A C 1
ATOM 638 O O . VAL A 1 90 ? -41.707 -33.342 47.237 1.00 25.94 90 VAL A O 1
ATOM 641 N N . ALA A 1 91 ? -43.541 -34.561 47.703 1.00 27.17 91 ALA A N 1
ATOM 642 C CA . ALA A 1 91 ? -44.541 -33.985 46.780 1.00 27.17 91 ALA A CA 1
ATOM 643 C C . ALA A 1 91 ? -45.872 -34.769 46.879 1.00 27.17 91 ALA A C 1
ATOM 645 O O . ALA A 1 91 ? -45.866 -35.962 47.179 1.00 27.17 91 ALA A O 1
ATOM 646 N N . SER A 1 92 ? -47.014 -34.115 46.631 1.00 26.94 92 SER A N 1
ATOM 647 C CA . SER A 1 92 ? -48.365 -34.692 46.787 1.00 26.94 92 SER A CA 1
ATOM 648 C C . SER A 1 92 ? -49.113 -34.826 45.457 1.00 26.94 92 SER A C 1
ATOM 650 O O . SER A 1 92 ? -49.004 -33.947 44.605 1.00 26.94 92 SER A O 1
ATOM 652 N N . ALA A 1 93 ? -49.941 -35.871 45.319 1.00 26.75 93 ALA A N 1
ATOM 653 C CA . ALA A 1 93 ? -51.114 -35.867 44.439 1.00 26.75 93 ALA A CA 1
ATOM 654 C C . ALA A 1 93 ? -52.161 -36.925 44.856 1.00 26.75 93 ALA A C 1
ATOM 656 O O . ALA A 1 93 ? -51.832 -38.050 45.228 1.00 26.75 93 ALA A O 1
ATOM 657 N N . SER A 1 94 ? -53.442 -36.574 44.725 1.00 27.91 94 SER A N 1
ATOM 658 C CA . SER A 1 94 ? -54.621 -37.459 44.785 1.00 27.91 94 SER A CA 1
ATOM 659 C C . SER A 1 94 ? -55.632 -36.936 43.740 1.00 27.91 94 SER A C 1
ATOM 661 O O . SER A 1 94 ? -55.553 -35.746 43.422 1.00 27.91 94 SER A O 1
ATOM 663 N N . PRO A 1 95 ? -56.543 -37.751 43.155 1.00 41.59 95 PRO A N 1
ATOM 664 C CA . PRO A 1 95 ? -57.705 -38.245 43.907 1.00 41.59 95 PRO A CA 1
ATOM 665 C C . PRO A 1 95 ? -58.210 -39.669 43.550 1.00 41.59 95 PRO A C 1
ATOM 667 O O . PRO A 1 95 ? -57.762 -40.327 42.616 1.00 41.59 95 PRO A O 1
ATOM 670 N N . SER A 1 96 ? -59.192 -40.131 44.334 1.00 26.72 96 SER A N 1
ATOM 671 C CA . SER A 1 96 ? -59.972 -41.387 44.206 1.00 26.72 96 SER A CA 1
ATOM 672 C C . SER A 1 96 ? -61.155 -41.250 43.200 1.00 26.72 96 SER A C 1
ATOM 674 O O . SER A 1 96 ? -61.194 -40.236 42.504 1.00 26.72 96 SER A O 1
ATOM 676 N N . PRO A 1 97 ? -62.207 -42.122 43.159 1.00 55.94 97 PRO A N 1
ATOM 677 C CA . PRO A 1 97 ? -62.413 -43.492 43.701 1.00 55.94 97 PRO A CA 1
ATOM 678 C C . PRO A 1 97 ? -63.090 -44.490 42.701 1.00 55.94 97 PRO A C 1
ATOM 680 O O . PRO A 1 97 ? -63.454 -44.093 41.598 1.00 55.94 97 PRO A O 1
ATOM 683 N N . LEU A 1 98 ? -63.360 -45.755 43.108 1.00 26.42 98 LEU A N 1
ATOM 684 C CA . LEU A 1 98 ? -64.711 -46.406 43.154 1.00 26.42 98 LEU A CA 1
ATOM 685 C C . LEU A 1 98 ? -64.720 -47.962 43.114 1.00 26.42 98 LEU A C 1
ATOM 687 O O . LEU A 1 98 ? -63.889 -48.578 42.462 1.00 26.42 98 LEU A O 1
ATOM 691 N N . ALA A 1 99 ? -65.782 -48.539 43.717 1.00 27.92 99 ALA A N 1
ATOM 692 C CA . ALA A 1 99 ? -66.329 -49.912 43.578 1.00 27.92 99 ALA A CA 1
ATOM 693 C C . ALA A 1 99 ? -65.499 -51.133 44.079 1.00 27.92 99 ALA A C 1
ATOM 695 O O . ALA A 1 99 ? -64.280 -51.128 44.001 1.00 27.92 99 ALA A O 1
ATOM 696 N N . VAL A 1 100 ? -66.080 -52.284 44.477 1.00 26.11 100 VAL A N 1
ATOM 697 C CA . VAL A 1 100 ? -67.222 -52.622 45.379 1.00 26.11 100 VAL A CA 1
ATOM 698 C C . VAL A 1 100 ? -67.237 -54.162 45.600 1.00 26.11 100 VAL A C 1
ATOM 700 O O . VAL A 1 100 ? -67.131 -54.893 44.624 1.00 26.11 100 VAL A O 1
ATOM 703 N N . ASP A 1 101 ? -67.327 -54.593 46.873 1.00 26.28 101 ASP A N 1
ATOM 704 C CA . ASP A 1 101 ? -67.967 -55.787 47.517 1.00 26.28 101 ASP A CA 1
ATOM 705 C C . ASP A 1 101 ? -68.377 -57.058 46.696 1.00 26.28 101 ASP A C 1
ATOM 707 O O . ASP A 1 101 ? -68.786 -56.908 45.544 1.00 26.28 101 ASP A O 1
ATOM 711 N N . PRO A 1 102 ? -68.443 -58.306 47.257 1.00 49.31 102 PRO A N 1
ATOM 712 C CA . PRO A 1 102 ? -68.110 -58.843 48.602 1.00 49.31 102 PRO A CA 1
ATOM 713 C C . PRO A 1 102 ? -66.966 -59.913 48.520 1.00 49.31 102 PRO A C 1
ATOM 715 O O . PRO A 1 102 ? -66.132 -59.792 47.630 1.00 49.31 102 PRO A O 1
ATOM 718 N N . ALA A 1 103 ? -66.751 -60.976 49.328 1.00 28.89 103 ALA A N 1
ATOM 719 C CA . ALA A 1 103 ? -67.436 -61.690 50.435 1.00 28.89 103 ALA A CA 1
ATOM 720 C C . ALA A 1 103 ? -66.404 -62.613 51.178 1.00 28.89 103 ALA A C 1
ATOM 722 O O . ALA A 1 103 ? -65.305 -62.786 50.663 1.00 28.89 103 ALA A O 1
ATOM 723 N N . GLN A 1 104 ? -66.629 -63.315 52.309 1.00 28.38 104 GLN A N 1
ATOM 724 C CA . GLN A 1 104 ? -67.727 -63.395 53.296 1.00 28.38 104 GLN A CA 1
ATOM 725 C C . GLN A 1 104 ? -67.228 -64.021 54.640 1.00 28.38 104 GLN A C 1
ATOM 727 O O . GLN A 1 104 ? -66.225 -64.722 54.660 1.00 28.38 104 GLN A O 1
ATOM 732 N N . ALA A 1 105 ? -68.001 -63.843 55.723 1.00 26.86 105 ALA A N 1
ATOM 733 C CA . ALA A 1 105 ? -68.186 -64.724 56.900 1.00 26.86 105 ALA A CA 1
ATOM 734 C C . ALA A 1 105 ? -66.990 -65.412 57.625 1.00 26.86 105 ALA A C 1
ATOM 736 O O . ALA A 1 105 ? -66.544 -66.487 57.234 1.00 26.86 105 ALA A O 1
ATOM 737 N N . SER A 1 106 ? -66.695 -64.953 58.854 1.00 30.06 106 SER A N 1
ATOM 738 C CA . SER A 1 106 ? -66.835 -65.775 60.084 1.00 30.06 106 SER A CA 1
ATOM 739 C C . SER A 1 106 ? -66.679 -64.923 61.358 1.00 30.06 106 SER A C 1
ATOM 741 O O . SER A 1 106 ? -65.733 -64.149 61.464 1.00 30.06 106 SER A O 1
ATOM 743 N N . ALA A 1 107 ? -67.582 -65.071 62.336 1.00 28.58 107 ALA A N 1
ATOM 744 C CA . ALA A 1 107 ? -67.481 -64.442 63.660 1.00 28.58 107 ALA A CA 1
ATOM 745 C C . ALA A 1 107 ? -68.185 -65.291 64.735 1.00 28.58 107 ALA A C 1
ATOM 747 O O . ALA A 1 107 ? -69.231 -65.889 64.468 1.00 28.58 107 ALA A O 1
ATOM 748 N N . PRO A 1 108 ? -67.614 -65.355 65.948 1.00 46.25 108 PRO A N 1
ATOM 749 C CA . PRO A 1 108 ? -68.363 -64.960 67.155 1.00 46.25 108 PRO A CA 1
ATOM 750 C C . PRO A 1 108 ? -67.467 -64.240 68.198 1.00 46.25 108 PRO A C 1
ATOM 752 O O . PRO A 1 108 ? -66.249 -64.291 68.093 1.00 46.25 108 PRO A O 1
ATOM 755 N N . ALA A 1 109 ? -67.945 -63.648 69.300 1.00 30.02 109 ALA A N 1
ATOM 756 C CA . ALA A 1 109 ? -69.203 -62.965 69.654 1.00 30.02 109 ALA A CA 1
ATOM 757 C C . ALA A 1 109 ? -69.063 -62.428 71.106 1.00 30.02 109 ALA A C 1
ATOM 759 O O . ALA A 1 109 ? -68.422 -63.114 71.898 1.00 30.02 109 ALA A O 1
ATOM 760 N N . LEU A 1 110 ? -69.690 -61.286 71.463 1.00 31.56 110 LEU A N 1
ATOM 761 C CA . LEU A 1 110 ? -70.422 -61.006 72.737 1.00 31.56 110 LEU A CA 1
ATOM 762 C C . LEU A 1 110 ? -70.534 -59.502 73.121 1.00 31.56 110 LEU A C 1
ATOM 764 O O . LEU A 1 110 ? -69.554 -58.844 73.434 1.00 31.56 110 LEU A O 1
ATOM 768 N N . LEU A 1 111 ? -71.789 -59.035 73.167 1.00 28.22 111 LEU A N 1
ATOM 769 C CA . LEU A 1 111 ? -72.443 -58.099 74.113 1.00 28.22 111 LEU A CA 1
ATOM 770 C C . LEU A 1 111 ? -71.769 -56.814 74.692 1.00 28.22 111 LEU A C 1
ATOM 772 O O . LEU A 1 111 ? -70.965 -56.861 75.612 1.00 28.22 111 LEU A O 1
ATOM 776 N N . MET A 1 112 ? -72.407 -55.683 74.335 1.00 27.86 112 MET A N 1
ATOM 777 C CA . MET A 1 112 ? -73.012 -54.653 75.223 1.00 27.86 112 MET A CA 1
ATOM 778 C C . MET A 1 112 ? -72.187 -53.583 75.993 1.00 27.86 112 MET A C 1
ATOM 780 O O . MET A 1 112 ? -71.846 -53.731 77.159 1.00 27.86 112 MET A O 1
ATOM 784 N N . THR A 1 113 ? -72.125 -52.395 75.368 1.00 31.42 113 THR A N 1
ATOM 785 C CA . THR A 1 113 ? -72.674 -51.090 75.846 1.00 31.42 113 THR A CA 1
ATOM 786 C C . THR A 1 113 ? -72.351 -50.517 77.244 1.00 31.42 113 THR A C 1
ATOM 788 O O . THR A 1 113 ? -73.036 -50.834 78.216 1.00 31.42 113 THR A O 1
ATOM 791 N N . ALA A 1 114 ? -71.516 -49.468 77.262 1.00 27.78 114 ALA A N 1
ATOM 792 C CA . ALA A 1 114 ? -71.799 -48.114 77.800 1.00 27.78 114 ALA A CA 1
ATOM 793 C C . ALA A 1 114 ? -70.736 -47.153 77.203 1.00 27.78 114 ALA A C 1
ATOM 795 O O . ALA A 1 114 ? -69.556 -47.477 77.240 1.00 27.78 114 ALA A O 1
ATOM 796 N N . LEU A 1 115 ? -71.081 -46.170 76.365 1.00 27.70 115 LEU A N 1
ATOM 797 C CA . LEU A 1 115 ? -71.615 -44.826 76.660 1.00 27.70 115 LEU A CA 1
ATOM 798 C C . LEU A 1 115 ? -70.573 -43.850 77.269 1.00 27.70 115 LEU A C 1
ATOM 800 O O . LEU A 1 115 ? -70.170 -44.003 78.413 1.00 27.70 115 LEU A O 1
ATOM 804 N N . GLU A 1 116 ? -70.215 -42.839 76.466 1.00 37.81 116 GLU A N 1
ATOM 805 C CA . GLU A 1 116 ? -69.604 -41.536 76.813 1.00 37.81 116 GLU A CA 1
ATOM 806 C C . GLU A 1 116 ? -68.284 -41.479 77.618 1.00 37.81 116 GLU A C 1
ATOM 808 O O . GLU A 1 116 ? -68.259 -41.281 78.830 1.00 37.81 116 GLU A O 1
ATOM 813 N N . SER A 1 117 ? -67.166 -41.406 76.884 1.00 34.00 117 SER A N 1
ATOM 814 C CA . SER A 1 117 ? -66.049 -40.506 77.223 1.00 34.00 117 SER A CA 1
ATOM 815 C C . SER A 1 117 ? -65.328 -40.049 75.948 1.00 34.00 117 SER A C 1
ATOM 817 O O . SER A 1 117 ? -65.048 -40.875 75.080 1.00 34.00 117 SER A O 1
ATOM 819 N N . MET A 1 118 ? -65.030 -38.753 75.822 1.00 38.66 118 MET A N 1
ATOM 820 C CA . MET A 1 118 ? -64.358 -38.182 74.645 1.00 38.66 118 MET A CA 1
ATOM 821 C C . MET A 1 118 ? -62.863 -38.549 74.603 1.00 38.66 118 MET A C 1
ATOM 823 O O . MET A 1 118 ? -62.182 -38.368 75.615 1.00 38.66 118 MET A O 1
ATOM 827 N N . PRO A 1 119 ? -62.303 -38.954 73.449 1.00 41.47 119 PRO A N 1
ATOM 828 C CA . PRO A 1 119 ? -60.880 -38.783 73.197 1.00 41.47 119 PRO A CA 1
ATOM 829 C C . PRO A 1 119 ? -60.612 -37.306 72.871 1.00 41.47 119 PRO A C 1
ATOM 831 O O . PRO A 1 119 ? -61.210 -36.754 71.949 1.00 41.47 119 PRO A O 1
ATOM 834 N N . MET A 1 120 ? -59.708 -36.657 73.608 1.00 38.22 120 MET A N 1
ATOM 835 C CA . MET A 1 120 ? -59.152 -35.375 73.163 1.00 38.22 120 MET A CA 1
ATOM 836 C C . MET A 1 120 ? -58.401 -35.595 71.847 1.00 38.22 120 MET A C 1
ATOM 838 O O . MET A 1 120 ? -57.563 -36.497 71.761 1.00 38.22 120 MET A O 1
ATOM 842 N N . ALA A 1 121 ? -58.689 -34.773 70.835 1.00 37.59 121 ALA A N 1
ATOM 843 C CA . ALA A 1 121 ? -57.866 -34.721 69.636 1.00 37.59 121 ALA A CA 1
ATOM 844 C C . ALA A 1 121 ? -56.444 -34.299 70.033 1.00 37.59 121 ALA A C 1
ATOM 846 O O . ALA A 1 121 ? -56.259 -33.365 70.815 1.00 37.59 121 ALA A O 1
ATOM 847 N N . ARG A 1 122 ? -55.442 -35.018 69.527 1.00 42.22 122 ARG A N 1
ATOM 848 C CA . ARG A 1 122 ? -54.037 -34.679 69.744 1.00 42.22 122 ARG A CA 1
ATOM 849 C C . ARG A 1 122 ? -53.616 -33.720 68.637 1.00 42.22 122 ARG A C 1
ATOM 851 O O . ARG A 1 122 ? -53.750 -34.075 67.470 1.00 42.22 122 ARG A O 1
ATOM 858 N N . ALA A 1 123 ? -53.140 -32.542 69.021 1.00 41.25 123 ALA A N 1
ATOM 859 C CA . ALA A 1 123 ? -52.708 -31.498 68.101 1.00 41.25 123 ALA A CA 1
ATOM 860 C C . ALA A 1 123 ? -51.548 -31.970 67.186 1.00 41.25 123 ALA A C 1
ATOM 862 O O . ALA A 1 123 ? -50.842 -32.936 67.523 1.00 41.25 123 ALA A O 1
ATOM 863 N N . PRO A 1 124 ? -51.370 -31.350 66.006 1.00 44.41 124 PRO A N 1
ATOM 864 C CA . PRO A 1 124 ? -50.399 -31.786 65.021 1.00 44.41 124 PRO A CA 1
ATOM 865 C C . PRO A 1 124 ? -48.987 -31.380 65.447 1.00 44.41 124 PRO A C 1
ATOM 867 O O . PRO A 1 124 ? -48.744 -30.292 65.966 1.00 44.41 124 PRO A O 1
ATOM 870 N N . ARG A 1 125 ? -48.028 -32.263 65.167 1.00 54.94 125 ARG A N 1
ATOM 871 C CA . ARG A 1 125 ? -46.600 -31.926 65.216 1.00 54.94 125 ARG A CA 1
ATOM 872 C C . ARG A 1 125 ? -46.220 -31.055 64.014 1.00 54.94 125 ARG A C 1
ATOM 874 O O . ARG A 1 125 ? -46.918 -31.066 63.003 1.00 54.94 125 ARG A O 1
ATOM 881 N N . ALA A 1 126 ? -45.059 -30.405 64.094 1.00 54.47 126 ALA A N 1
ATOM 882 C CA . ALA A 1 126 ? -44.514 -29.446 63.123 1.00 54.47 126 ALA A CA 1
ATOM 883 C C . ALA A 1 126 ? -44.346 -29.926 61.655 1.00 54.47 126 ALA A C 1
ATOM 885 O O . ALA A 1 126 ? -43.878 -29.163 60.822 1.00 54.47 126 ALA A O 1
ATOM 886 N N . ALA A 1 127 ? -44.748 -31.152 61.310 1.00 56.94 127 ALA A N 1
ATOM 887 C CA . ALA A 1 127 ? -44.756 -31.675 59.940 1.00 56.94 127 ALA A CA 1
ATOM 888 C C . ALA A 1 127 ? -46.012 -31.291 59.121 1.00 56.94 127 ALA A C 1
ATOM 890 O O . ALA A 1 127 ? -46.091 -31.633 57.946 1.00 56.94 127 ALA A O 1
ATOM 891 N N . GLY A 1 128 ? -47.010 -30.636 59.732 1.00 71.62 128 GLY A N 1
ATOM 892 C CA . GLY A 1 128 ? -48.255 -30.203 59.070 1.00 71.62 128 GLY A CA 1
ATOM 893 C C . GLY A 1 128 ? -48.284 -28.737 58.615 1.00 71.62 128 GLY A C 1
ATOM 894 O O . GLY A 1 128 ? -49.330 -28.260 58.186 1.00 71.62 128 GLY A O 1
ATOM 895 N N . VAL A 1 129 ? -47.175 -28.007 58.743 1.00 85.19 129 VAL A N 1
ATOM 896 C CA . VAL A 1 129 ? -47.081 -26.572 58.430 1.00 85.19 129 VAL A CA 1
ATOM 897 C C . VAL A 1 129 ? -46.095 -26.317 57.292 1.00 85.19 129 VAL A C 1
ATOM 899 O O . VAL A 1 129 ? -45.128 -27.060 57.130 1.00 85.19 129 VAL A O 1
ATOM 902 N N . THR A 1 130 ? -46.317 -25.250 56.526 1.00 88.75 130 THR A N 1
ATOM 903 C CA . THR A 1 130 ? -45.376 -24.754 55.509 1.00 88.75 130 THR A CA 1
ATOM 904 C C . THR A 1 130 ? -44.865 -23.373 55.897 1.00 88.75 130 THR A C 1
ATOM 906 O O . THR A 1 130 ? -45.631 -22.541 56.384 1.00 88.75 130 THR A O 1
ATOM 909 N N . LEU A 1 131 ? -43.576 -23.135 55.672 1.00 92.31 131 LEU A N 1
ATOM 910 C CA . LEU A 1 131 ? -42.870 -21.901 56.007 1.00 92.31 131 LEU A CA 1
ATOM 911 C C . LEU A 1 131 ? -42.241 -21.339 54.729 1.00 92.31 131 LEU A C 1
ATOM 913 O O . LEU A 1 131 ? -41.660 -22.111 53.969 1.00 92.31 131 LEU A O 1
ATOM 917 N N . ALA A 1 132 ? -42.368 -20.033 54.513 1.00 93.25 132 ALA A N 1
ATOM 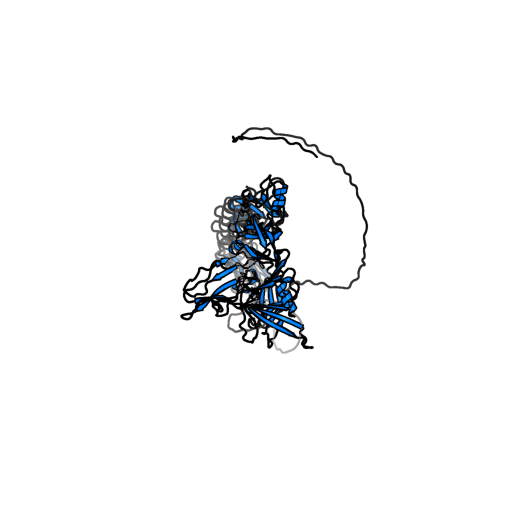918 C CA . ALA A 1 132 ? -41.771 -19.309 53.394 1.00 93.25 132 ALA A CA 1
ATOM 919 C C . ALA A 1 132 ? -41.056 -18.043 53.891 1.00 93.25 132 ALA A C 1
ATOM 921 O O . ALA A 1 132 ? -41.539 -17.394 54.825 1.00 93.25 132 ALA A O 1
ATOM 922 N N . VAL A 1 133 ? -39.932 -17.685 53.268 1.00 93.56 133 VAL A N 1
ATOM 923 C CA . VAL A 1 133 ? -39.172 -16.452 53.516 1.00 93.56 133 VAL A CA 1
ATOM 924 C C . VAL A 1 133 ? -38.932 -15.740 52.189 1.00 93.56 133 VAL A C 1
ATOM 926 O O . VAL A 1 133 ? -38.151 -16.194 51.360 1.00 93.56 133 VAL A O 1
ATOM 929 N N . GLU A 1 134 ? -39.565 -14.587 52.006 1.00 93.31 134 GLU A N 1
ATOM 930 C CA . GLU A 1 134 ? -39.458 -13.778 50.790 1.00 93.31 134 GLU A CA 1
ATOM 931 C C . GLU A 1 134 ? -38.705 -12.474 51.085 1.00 93.31 134 GLU A C 1
ATOM 933 O O . GLU A 1 134 ? -38.904 -11.851 52.130 1.00 93.31 134 GLU A O 1
ATOM 938 N N . ALA A 1 135 ? -37.845 -12.030 50.166 1.00 91.75 135 ALA A N 1
ATOM 939 C CA . ALA A 1 135 ? -37.250 -10.696 50.213 1.00 91.75 135 ALA A CA 1
ATOM 940 C C . ALA A 1 135 ? -38.056 -9.723 49.339 1.00 91.75 135 ALA A C 1
ATOM 942 O O . ALA A 1 135 ? -38.503 -10.063 48.250 1.00 91.75 135 ALA A O 1
ATOM 943 N N . SER A 1 136 ? -38.174 -8.471 49.784 1.00 87.25 136 SER A N 1
ATOM 944 C CA . SER A 1 136 ? -38.861 -7.370 49.071 1.00 87.25 136 SER A CA 1
ATOM 945 C C . SER A 1 136 ? -38.279 -7.002 47.694 1.00 87.25 136 SER A C 1
ATOM 947 O O . SER A 1 136 ? -38.846 -6.161 46.998 1.00 87.25 136 SER A O 1
ATOM 949 N N . ARG A 1 137 ? -37.149 -7.603 47.313 1.00 86.81 137 ARG A N 1
ATOM 950 C CA . ARG A 1 137 ? -36.579 -7.619 45.963 1.00 86.81 137 ARG A CA 1
ATOM 951 C C . ARG A 1 137 ? -35.697 -8.854 45.805 1.00 86.81 137 ARG A C 1
ATOM 953 O O . ARG A 1 137 ? -35.151 -9.344 46.792 1.00 86.81 137 ARG A O 1
ATOM 960 N N . GLU A 1 138 ? -35.503 -9.278 44.565 1.00 84.06 138 GLU A N 1
ATOM 961 C CA . GLU A 1 138 ? -34.388 -10.140 44.161 1.00 84.06 138 GLU A CA 1
ATOM 962 C C . GLU A 1 138 ? -33.163 -9.276 43.784 1.00 84.06 138 GLU A C 1
ATOM 964 O O . GLU A 1 138 ? -33.235 -8.043 43.786 1.00 84.06 138 GLU A O 1
ATOM 969 N N . GLY A 1 139 ? -32.032 -9.907 43.452 1.00 87.31 139 GLY A N 1
ATOM 970 C CA . GLY A 1 139 ? -30.802 -9.214 43.050 1.00 87.31 139 GLY A CA 1
ATOM 971 C C . GLY A 1 139 ? -29.792 -9.076 44.189 1.00 87.31 139 GLY A C 1
ATOM 972 O O . GLY A 1 139 ? -29.410 -10.078 44.805 1.00 87.31 139 GLY A O 1
ATOM 973 N N . THR A 1 140 ? -29.310 -7.855 44.450 1.00 91.19 140 THR A N 1
ATOM 974 C CA . THR A 1 140 ? -28.123 -7.654 45.298 1.00 91.19 140 THR A CA 1
ATOM 975 C C . THR A 1 140 ? -28.326 -6.844 46.576 1.00 91.19 140 THR A C 1
ATOM 977 O O . THR A 1 140 ? -29.252 -6.047 46.729 1.00 91.19 140 THR A O 1
ATOM 980 N N . ALA A 1 141 ? -27.427 -7.066 47.535 1.00 90.75 141 ALA A N 1
ATOM 981 C CA . ALA A 1 141 ? -27.304 -6.318 48.779 1.00 90.75 141 ALA A CA 1
ATOM 982 C C . ALA A 1 141 ? -26.174 -5.280 48.647 1.00 90.75 141 ALA A C 1
ATOM 984 O O . ALA A 1 141 ? -25.027 -5.639 48.382 1.00 90.75 141 ALA A O 1
ATOM 985 N N . ILE A 1 142 ? -26.504 -4.002 48.853 1.00 90.31 142 ILE A N 1
ATOM 986 C CA . ILE A 1 142 ? -25.582 -2.856 48.748 1.00 90.31 142 ILE A CA 1
ATOM 987 C C . ILE A 1 142 ? -25.520 -2.135 50.097 1.00 90.31 142 ILE A C 1
ATOM 989 O O . ILE A 1 142 ? -26.550 -2.000 50.762 1.00 90.31 142 ILE A O 1
ATOM 993 N N . GLU A 1 143 ? -24.349 -1.640 50.501 1.00 90.31 143 GLU A N 1
ATOM 994 C CA . GLU A 1 143 ? -24.174 -0.882 51.748 1.00 90.31 143 GLU A CA 1
ATOM 995 C C . GLU A 1 143 ? -25.141 0.317 51.848 1.00 90.31 143 GLU A C 1
ATOM 997 O O . GLU A 1 143 ? -25.368 1.058 50.888 1.00 90.31 143 GLU A O 1
ATOM 1002 N N . GLY A 1 144 ? -25.755 0.484 53.023 1.00 85.62 144 GLY A N 1
ATOM 1003 C CA . GLY A 1 144 ? -26.770 1.507 53.291 1.00 85.62 144 GLY A CA 1
ATOM 1004 C C . GLY A 1 144 ? -28.181 1.162 52.798 1.00 85.62 144 GLY A C 1
ATOM 1005 O O . GLY A 1 144 ? -29.141 1.777 53.261 1.00 85.62 144 GLY A O 1
ATOM 1006 N N . SER A 1 145 ? -28.348 0.166 51.919 1.00 86.25 145 SER A N 1
ATOM 1007 C CA . SER A 1 145 ? -29.672 -0.205 51.409 1.00 86.25 145 SER A CA 1
ATOM 1008 C C . SER A 1 145 ? -30.564 -0.822 52.494 1.00 86.25 145 SER A C 1
ATOM 1010 O O . SER A 1 145 ? -30.115 -1.607 53.334 1.00 86.25 145 SER A O 1
ATOM 1012 N N . ALA A 1 146 ? -31.855 -0.484 52.462 1.00 86.56 146 ALA A N 1
ATOM 1013 C CA . ALA A 1 146 ? -32.878 -1.161 53.250 1.00 86.56 146 ALA A CA 1
ATOM 1014 C C . ALA A 1 146 ? -33.431 -2.368 52.478 1.00 86.56 146 ALA A C 1
ATOM 1016 O O . ALA A 1 146 ? -33.683 -2.288 51.271 1.00 86.56 146 ALA A O 1
ATOM 1017 N N . ILE A 1 147 ? -33.639 -3.484 53.169 1.00 87.31 147 ILE A N 1
ATOM 1018 C CA . ILE A 1 147 ? -34.303 -4.687 52.664 1.00 87.31 147 ILE A CA 1
ATOM 1019 C C . ILE A 1 147 ? -35.412 -5.023 53.656 1.00 87.31 147 ILE A C 1
ATOM 1021 O O . ILE A 1 147 ? -35.155 -5.115 54.857 1.00 87.31 147 ILE A O 1
ATOM 1025 N N . SER A 1 148 ? -36.633 -5.209 53.162 1.00 89.25 148 SER A N 1
ATOM 1026 C CA . SER A 1 148 ? -37.694 -5.859 53.937 1.00 89.25 148 SER A CA 1
ATOM 1027 C C . SER A 1 148 ? -37.781 -7.340 53.566 1.00 89.25 148 SER A C 1
ATOM 1029 O O . SER A 1 148 ? -37.537 -7.693 52.411 1.00 89.25 148 SER A O 1
ATOM 1031 N N . TYR A 1 149 ? -38.123 -8.185 54.530 1.00 90.00 149 TYR A N 1
ATOM 1032 C CA . TYR A 1 149 ? -38.344 -9.619 54.376 1.00 90.00 149 TYR A CA 1
ATOM 1033 C C . TYR A 1 149 ? -39.709 -9.978 54.959 1.00 90.00 149 TYR A C 1
ATOM 1035 O O . TYR A 1 149 ? -40.046 -9.495 56.041 1.00 90.00 149 TYR A O 1
ATOM 1043 N N . THR A 1 150 ? -40.455 -10.843 54.282 1.00 90.88 150 THR A N 1
ATOM 1044 C CA . THR A 1 150 ? -41.752 -11.354 54.736 1.00 90.88 150 THR A CA 1
ATOM 1045 C C . THR A 1 150 ? -41.605 -12.837 55.033 1.00 90.88 150 THR A C 1
ATOM 1047 O O . THR A 1 150 ? -41.225 -13.616 54.162 1.00 90.88 150 THR A O 1
ATOM 1050 N N . ILE A 1 151 ? -41.884 -13.233 56.272 1.00 90.88 151 ILE A N 1
ATOM 1051 C CA . ILE A 1 151 ? -41.878 -14.632 56.700 1.00 90.88 151 ILE A CA 1
ATOM 1052 C C . ILE A 1 151 ? -43.331 -15.058 56.894 1.00 90.88 151 ILE A C 1
ATOM 1054 O O . ILE A 1 151 ? -44.042 -14.475 57.714 1.00 90.88 151 ILE A O 1
ATOM 1058 N N . THR A 1 152 ? -43.758 -16.081 56.160 1.00 90.12 152 THR A N 1
ATOM 1059 C CA . THR A 1 152 ? -45.141 -16.574 56.162 1.00 90.12 152 THR A CA 1
ATOM 1060 C C . THR A 1 152 ? -45.178 -18.010 56.666 1.00 90.12 152 THR A C 1
ATOM 1062 O O . THR A 1 152 ? -44.532 -18.892 56.102 1.00 90.12 152 THR A O 1
ATOM 1065 N N . LEU A 1 153 ? -45.962 -18.259 57.715 1.00 89.31 153 LEU A N 1
ATOM 1066 C CA . LEU A 1 153 ? -46.227 -19.586 58.266 1.00 89.31 153 LEU A CA 1
ATOM 1067 C C . LEU A 1 153 ? -47.688 -19.959 58.002 1.00 89.31 153 LEU A C 1
ATOM 1069 O O . LEU A 1 153 ? -48.589 -19.223 58.387 1.00 89.31 153 LEU A O 1
ATOM 1073 N N . THR A 1 154 ? -47.933 -21.104 57.366 1.00 89.31 154 THR A N 1
ATOM 1074 C CA . THR A 1 154 ? -49.285 -21.590 57.033 1.00 89.31 154 THR A CA 1
ATOM 1075 C C . THR A 1 154 ? -49.550 -22.943 57.682 1.00 89.31 154 THR A C 1
ATOM 1077 O O . THR A 1 154 ? -48.717 -23.849 57.583 1.00 89.31 154 THR A O 1
ATOM 1080 N N . ASN A 1 155 ? -50.724 -23.121 58.293 1.00 89.25 155 ASN A N 1
ATOM 1081 C CA . ASN A 1 155 ? -51.196 -24.444 58.696 1.00 89.25 155 ASN A CA 1
ATOM 1082 C C . ASN A 1 155 ? -51.813 -25.182 57.501 1.00 89.25 155 ASN A C 1
ATOM 1084 O O . ASN A 1 155 ? -52.946 -24.916 57.108 1.00 89.25 155 ASN A O 1
ATOM 1088 N N . ALA A 1 156 ? -51.063 -26.127 56.934 1.00 84.44 156 ALA A N 1
ATOM 1089 C CA . ALA A 1 156 ? -51.485 -26.948 55.801 1.00 84.44 156 ALA A CA 1
ATOM 1090 C C . ALA A 1 156 ? -52.128 -28.290 56.227 1.00 84.44 156 ALA A C 1
ATOM 1092 O O . ALA A 1 156 ? -52.394 -29.136 55.373 1.00 84.44 156 ALA A O 1
ATOM 1093 N N . GLY A 1 157 ? -52.351 -28.510 57.530 1.00 81.75 157 GLY A N 1
ATOM 1094 C CA . GLY A 1 157 ? -52.901 -29.746 58.091 1.00 81.75 157 GLY A CA 1
ATOM 1095 C C . GLY A 1 157 ? -54.361 -29.642 58.549 1.00 81.75 157 GLY A C 1
ATOM 1096 O O . GLY A 1 157 ? -54.872 -28.567 58.847 1.00 81.75 157 GLY A O 1
ATOM 1097 N N . ASP A 1 158 ? -55.022 -30.796 58.685 1.00 79.75 158 ASP A N 1
ATOM 1098 C CA . ASP A 1 158 ? -56.457 -30.924 59.009 1.00 79.75 158 ASP A CA 1
ATOM 1099 C C . ASP A 1 158 ? -56.844 -30.596 60.476 1.00 79.75 158 ASP A C 1
ATOM 1101 O O . ASP A 1 158 ? -57.945 -30.926 60.924 1.00 79.75 158 ASP A O 1
ATOM 1105 N N . SER A 1 159 ? -55.953 -29.994 61.270 1.00 77.94 159 SER A N 1
ATOM 1106 C CA . SER A 1 159 ? -56.199 -29.676 62.688 1.00 77.94 159 SER A CA 1
ATOM 1107 C C . SER A 1 159 ? -55.428 -28.440 63.157 1.00 77.94 159 SER A C 1
ATOM 1109 O O . SER A 1 159 ? -54.305 -28.226 62.703 1.00 77.94 159 SER A O 1
ATOM 1111 N N . ALA A 1 160 ? -55.991 -27.683 64.105 1.00 77.12 160 ALA A N 1
ATOM 1112 C CA . ALA A 1 160 ? -55.342 -26.514 64.702 1.00 77.12 160 ALA A CA 1
ATOM 1113 C C . ALA A 1 160 ? -53.980 -26.851 65.335 1.00 77.12 160 ALA A C 1
ATOM 1115 O O . ALA A 1 160 ? -53.855 -27.893 65.986 1.00 77.12 160 ALA A O 1
ATOM 1116 N N . THR A 1 161 ? -52.969 -25.996 65.155 1.00 80.00 161 THR A N 1
ATOM 1117 C CA . THR A 1 161 ? -51.593 -26.264 65.616 1.00 80.00 161 THR A CA 1
ATOM 1118 C C . THR A 1 161 ? -51.450 -26.238 67.144 1.00 80.00 161 THR A C 1
ATOM 1120 O O . THR A 1 161 ? -52.264 -25.660 67.861 1.00 80.00 161 THR A O 1
ATOM 1123 N N . GLU A 1 162 ? -50.367 -26.820 67.672 1.00 80.31 162 GLU A N 1
ATOM 1124 C CA . GLU A 1 162 ? -49.848 -26.372 68.975 1.00 80.31 162 GLU A CA 1
ATOM 1125 C C . GLU A 1 162 ? -49.285 -24.934 68.840 1.00 80.31 162 GLU A C 1
ATOM 1127 O O . GLU A 1 162 ? -49.179 -24.402 67.733 1.00 80.31 162 GLU A O 1
ATOM 1132 N N . GLN A 1 163 ? -48.933 -24.285 69.953 1.00 82.06 163 GLN A N 1
ATOM 1133 C CA . GLN A 1 163 ? -48.164 -23.033 69.921 1.00 82.06 163 GLN A CA 1
ATOM 1134 C C . GLN A 1 163 ? -46.813 -23.300 69.233 1.00 82.06 163 GLN A C 1
ATOM 1136 O O . GLN A 1 163 ? -46.121 -24.253 69.597 1.00 82.06 163 GLN A O 1
ATOM 1141 N N . LEU A 1 164 ? -46.438 -22.482 68.246 1.00 84.81 164 LEU A N 1
ATOM 1142 C CA . LEU A 1 164 ? -45.219 -22.688 67.454 1.00 84.81 164 LEU A CA 1
ATOM 1143 C C . LEU A 1 164 ? -44.170 -21.613 67.741 1.00 84.81 164 LEU A C 1
ATOM 1145 O O . LEU A 1 164 ? -44.493 -20.457 68.007 1.00 84.81 164 LEU A O 1
ATOM 1149 N N . SER A 1 165 ? -42.899 -22.002 67.648 1.00 85.56 165 SER A N 1
ATOM 1150 C CA . SER A 1 165 ? -41.750 -21.103 67.770 1.00 85.56 165 SER A CA 1
ATOM 1151 C C . SER A 1 165 ? -40.889 -21.196 66.515 1.00 85.56 165 SER A C 1
ATOM 1153 O O . SER A 1 165 ? -40.362 -22.266 66.206 1.00 85.56 165 SER A O 1
ATOM 1155 N N . VAL A 1 166 ? -40.742 -20.079 65.804 1.00 88.25 166 VAL A N 1
ATOM 1156 C CA . VAL A 1 166 ? -39.897 -19.965 64.610 1.00 88.25 166 VAL A CA 1
ATOM 1157 C C . VAL A 1 166 ? -38.608 -19.236 64.989 1.00 88.25 166 VAL A C 1
ATOM 1159 O O . VAL A 1 166 ? -38.644 -18.105 65.476 1.00 88.25 166 VAL A O 1
ATOM 1162 N N . ASN A 1 167 ? -37.465 -19.885 64.776 1.00 89.44 167 ASN A N 1
ATOM 1163 C CA . ASN A 1 167 ? -36.142 -19.298 64.966 1.00 89.44 167 ASN A CA 1
ATOM 1164 C C . ASN A 1 167 ? -35.754 -18.517 63.708 1.00 89.44 167 ASN A C 1
ATOM 1166 O O . ASN A 1 167 ? -35.680 -19.111 62.627 1.00 89.44 167 ASN A O 1
ATOM 1170 N N . ILE A 1 168 ? -35.481 -17.217 63.845 1.00 89.00 168 ILE A N 1
ATOM 1171 C CA . ILE A 1 168 ? -35.078 -16.355 62.730 1.00 89.00 168 ILE A CA 1
ATOM 1172 C C . ILE A 1 168 ? -33.566 -16.112 62.774 1.00 89.00 168 ILE A C 1
ATOM 1174 O O . ILE A 1 168 ? -33.063 -15.378 63.628 1.00 89.00 168 ILE A O 1
ATOM 1178 N N . GLY A 1 169 ? -32.829 -16.709 61.838 1.00 88.62 169 GLY A N 1
ATOM 1179 C CA . GLY A 1 169 ? -31.400 -16.458 61.671 1.00 88.62 169 GLY A CA 1
ATOM 1180 C C . GLY A 1 169 ? -31.170 -15.226 60.801 1.00 88.62 169 GLY A C 1
ATOM 1181 O O . GLY A 1 169 ? -31.462 -15.254 59.605 1.00 88.62 169 GLY A O 1
ATOM 1182 N N . VAL A 1 170 ? -30.630 -14.160 61.400 1.00 88.12 170 VAL A N 1
ATOM 1183 C CA . VAL A 1 170 ? -30.254 -12.911 60.716 1.00 88.12 170 VAL A CA 1
ATOM 1184 C C . VAL A 1 170 ? -28.722 -12.769 60.728 1.00 88.12 170 VAL A C 1
ATOM 1186 O O . VAL A 1 170 ? -28.133 -12.901 61.803 1.00 88.12 170 VAL A O 1
ATOM 1189 N N . PRO A 1 171 ? -28.068 -12.516 59.579 1.00 89.19 171 PRO A N 1
ATOM 1190 C CA . PRO A 1 171 ? -26.609 -12.484 59.461 1.00 89.19 171 PRO A CA 1
ATOM 1191 C C . PRO A 1 171 ? -26.013 -11.129 59.902 1.00 89.19 171 PRO A C 1
ATOM 1193 O O . PRO A 1 171 ? -26.715 -10.117 59.945 1.00 89.19 171 PRO A O 1
ATOM 1196 N N . GLU A 1 172 ? -24.717 -11.094 60.244 1.00 88.44 172 GLU A N 1
ATOM 1197 C CA . GLU A 1 172 ? -24.063 -9.923 60.872 1.00 88.44 172 GLU A CA 1
ATOM 1198 C C . GLU A 1 172 ? -23.931 -8.698 59.944 1.00 88.44 172 GLU A C 1
ATOM 1200 O O . GLU A 1 172 ? -23.779 -7.565 60.413 1.00 88.44 172 GLU A O 1
ATOM 1205 N N . GLU A 1 173 ? -24.036 -8.916 58.633 1.00 90.19 173 GLU A N 1
ATOM 1206 C CA . GLU A 1 173 ? -24.065 -7.894 57.584 1.00 90.19 173 GLU A CA 1
ATOM 1207 C C . GLU A 1 173 ? -25.335 -7.023 57.642 1.00 90.19 173 GLU A C 1
ATOM 1209 O O . GLU A 1 173 ? -25.366 -5.945 57.046 1.00 90.19 173 GLU A O 1
ATOM 1214 N N . LEU A 1 174 ? -26.377 -7.452 58.370 1.00 87.50 174 LEU A N 1
ATOM 1215 C CA . LEU A 1 174 ? -27.629 -6.716 58.554 1.00 87.50 174 LEU A CA 1
ATOM 1216 C C . LEU A 1 174 ? -27.722 -6.067 59.944 1.00 87.50 174 LEU A C 1
ATOM 1218 O O . LEU A 1 174 ? -27.504 -6.693 60.982 1.00 87.50 174 LEU A O 1
ATOM 1222 N N . LYS A 1 175 ? -28.118 -4.791 59.978 1.00 83.75 175 LYS A N 1
ATOM 1223 C CA . LYS A 1 175 ? -28.376 -4.013 61.204 1.00 83.75 175 LYS A CA 1
ATOM 1224 C C . LYS A 1 175 ? -29.714 -3.278 61.134 1.00 83.75 175 LYS A C 1
ATOM 1226 O O . LYS A 1 175 ? -30.453 -3.402 60.166 1.00 83.75 175 LYS A O 1
ATOM 1231 N N . ASN A 1 176 ? -30.047 -2.546 62.200 1.00 78.44 176 ASN A N 1
ATOM 1232 C CA . ASN A 1 176 ? -31.296 -1.784 62.339 1.00 78.44 176 ASN A CA 1
ATOM 1233 C C . ASN A 1 176 ? -32.563 -2.636 62.121 1.00 78.44 176 ASN A C 1
ATOM 1235 O O . ASN A 1 176 ? -33.528 -2.158 61.534 1.00 78.44 176 ASN A O 1
ATOM 1239 N N . ILE A 1 177 ? -32.536 -3.895 62.579 1.00 77.75 177 ILE A N 1
ATOM 1240 C CA . ILE A 1 177 ? -33.621 -4.871 62.401 1.00 77.75 177 ILE A CA 1
ATOM 1241 C C . ILE A 1 177 ? -34.878 -4.378 63.135 1.00 77.75 177 ILE A C 1
ATOM 1243 O O . ILE A 1 177 ? -35.010 -4.559 64.348 1.00 77.75 177 ILE A O 1
ATOM 1247 N N . ASN A 1 178 ? -35.789 -3.765 62.389 1.00 77.69 178 ASN A N 1
ATOM 1248 C CA . ASN A 1 178 ? -37.094 -3.312 62.841 1.00 77.69 178 ASN A CA 1
ATOM 1249 C C . ASN A 1 178 ? -38.134 -4.346 62.419 1.00 77.69 178 ASN A C 1
ATOM 1251 O O . ASN A 1 178 ? -38.265 -4.639 61.232 1.00 77.69 178 ASN A O 1
ATOM 1255 N N . ILE A 1 179 ? -38.890 -4.882 63.373 1.00 72.12 179 ILE A N 1
ATOM 1256 C CA . ILE A 1 179 ? -40.025 -5.744 63.046 1.00 72.12 179 ILE A CA 1
ATOM 1257 C C . ILE A 1 179 ? -41.233 -4.860 62.743 1.00 72.12 179 ILE A C 1
ATOM 1259 O O . ILE A 1 179 ? -41.554 -3.956 63.518 1.00 72.12 179 ILE A O 1
ATOM 1263 N N . ILE A 1 180 ? -41.885 -5.134 61.620 1.00 66.38 180 ILE A N 1
ATOM 1264 C CA . ILE A 1 180 ? -43.132 -4.514 61.184 1.00 66.38 180 ILE A CA 1
ATOM 1265 C C . ILE A 1 180 ? -44.229 -5.580 61.348 1.00 66.38 180 ILE A C 1
ATOM 1267 O O . ILE A 1 180 ? -44.003 -6.766 61.114 1.00 66.38 180 ILE A O 1
ATOM 1271 N N . THR A 1 181 ? -45.404 -5.193 61.843 1.00 64.75 181 THR A N 1
ATOM 1272 C CA . THR A 1 181 ? -46.501 -6.131 62.126 1.00 64.75 181 THR A CA 1
ATOM 1273 C C . THR A 1 181 ? -47.843 -5.534 61.721 1.00 64.75 181 THR A C 1
ATOM 1275 O O . THR A 1 181 ? -48.116 -4.365 62.003 1.00 64.75 181 THR A O 1
ATOM 1278 N N . GLN A 1 182 ? -48.688 -6.339 61.066 1.00 55.50 182 GLN A N 1
ATOM 1279 C CA . GLN A 1 182 ? -50.059 -5.948 60.698 1.00 55.50 182 GLN A CA 1
ATOM 1280 C C . GLN A 1 182 ? -51.138 -7.011 60.971 1.00 55.50 182 GLN A C 1
ATOM 1282 O O . GLN A 1 182 ? -52.316 -6.651 60.963 1.00 55.50 182 GLN A O 1
ATOM 1287 N N . ASP A 1 183 ? -50.789 -8.271 61.263 1.00 59.12 183 ASP A N 1
ATOM 1288 C CA . ASP A 1 183 ? -51.766 -9.300 61.658 1.00 59.12 183 ASP A CA 1
ATOM 1289 C C . ASP A 1 183 ? -51.827 -9.544 63.184 1.00 59.12 183 ASP A C 1
ATOM 1291 O O . ASP A 1 183 ? -51.005 -9.050 63.961 1.00 59.12 183 ASP A O 1
ATOM 1295 N N . GLY A 1 184 ? -52.879 -10.249 63.619 1.00 57.03 184 GLY A N 1
ATOM 1296 C CA . GLY A 1 184 ? -53.201 -10.511 65.028 1.00 57.03 184 GLY A CA 1
ATOM 1297 C C . GLY A 1 184 ? -52.818 -11.900 65.558 1.00 57.03 184 GLY A C 1
ATOM 1298 O O . GLY A 1 184 ? -53.284 -12.260 66.636 1.00 57.03 184 GLY A O 1
ATOM 1299 N N . SER A 1 185 ? -52.022 -12.684 64.825 1.00 57.25 185 SER A N 1
ATOM 1300 C CA . SER A 1 185 ? -51.659 -14.082 65.143 1.00 57.25 185 SER A CA 1
ATOM 1301 C C . SER A 1 185 ? -50.465 -14.234 66.105 1.00 57.25 185 SER A C 1
ATOM 1303 O O . SER A 1 185 ? -50.099 -15.342 66.502 1.00 57.25 185 SER A O 1
ATOM 1305 N N . ILE A 1 186 ? -49.838 -13.121 66.491 1.00 60.75 186 ILE A N 1
ATOM 1306 C CA . ILE A 1 186 ? -48.593 -13.098 67.267 1.00 60.75 186 ILE A CA 1
ATOM 1307 C C . ILE A 1 186 ? -48.895 -13.155 68.771 1.00 60.75 186 ILE A C 1
ATOM 1309 O O . ILE A 1 186 ? -49.561 -12.268 69.303 1.00 60.75 186 ILE A O 1
ATOM 1313 N N . GLU A 1 187 ? -48.343 -14.144 69.484 1.00 57.69 187 GLU A N 1
ATOM 1314 C CA . GLU A 1 187 ? -48.443 -14.202 70.952 1.00 57.69 187 GLU A CA 1
ATOM 1315 C C . GLU A 1 187 ? -47.300 -13.435 71.625 1.00 57.69 187 GLU A C 1
ATOM 1317 O O . GLU A 1 187 ? -47.517 -12.629 72.532 1.00 57.69 187 GLU A O 1
ATOM 1322 N N . SER A 1 188 ? -46.064 -13.665 71.170 1.00 64.62 188 SER A N 1
ATOM 1323 C CA . SER A 1 188 ? -44.898 -12.891 71.597 1.00 64.62 188 SER A CA 1
ATOM 1324 C C . SER A 1 188 ? -43.748 -12.986 70.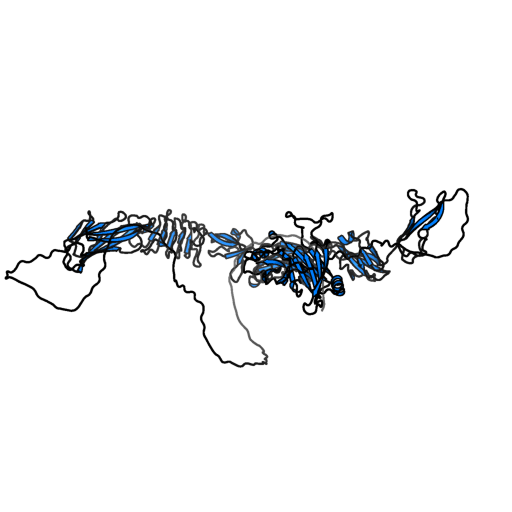596 1.00 64.62 188 SER A C 1
ATOM 1326 O O . SER A 1 188 ? -43.627 -13.944 69.834 1.00 64.62 188 SER A O 1
ATOM 1328 N N . LEU A 1 189 ? -42.877 -11.982 70.612 1.00 65.44 189 LEU A N 1
ATOM 1329 C CA . LEU A 1 189 ? -41.667 -11.935 69.802 1.00 65.44 189 LEU A CA 1
ATOM 1330 C C . LEU A 1 189 ? -40.529 -11.400 70.667 1.00 65.44 189 LEU A C 1
ATOM 1332 O O . LEU A 1 189 ? -40.596 -10.266 71.143 1.00 65.44 189 LEU A O 1
ATOM 1336 N N . ASP A 1 190 ? -39.492 -12.208 70.874 1.00 69.56 190 ASP A N 1
ATOM 1337 C CA . ASP A 1 190 ? -38.311 -11.766 71.610 1.00 69.56 190 ASP A CA 1
ATOM 1338 C C . ASP A 1 190 ? -37.249 -11.218 70.650 1.00 69.56 190 ASP A C 1
ATOM 1340 O O . ASP A 1 190 ? -36.493 -11.948 70.001 1.00 69.56 190 ASP A O 1
ATOM 1344 N N . SER A 1 191 ? -37.164 -9.888 70.611 1.00 64.56 191 SER A N 1
ATOM 1345 C CA . SER A 1 191 ? -36.184 -9.128 69.837 1.00 64.56 191 SER A CA 1
ATOM 1346 C C . SER A 1 191 ? -34.722 -9.476 70.157 1.00 64.56 191 SER A C 1
ATOM 1348 O O . SER A 1 191 ? -33.854 -9.160 69.335 1.00 64.56 191 SER A O 1
ATOM 1350 N N . ALA A 1 192 ? -34.434 -10.087 71.316 1.00 68.25 192 ALA A N 1
ATOM 1351 C CA . ALA A 1 192 ? -33.094 -10.490 71.734 1.00 68.25 192 ALA A CA 1
ATOM 1352 C C . ALA A 1 192 ? -32.727 -11.915 71.280 1.00 68.25 192 ALA A C 1
ATOM 1354 O O . ALA A 1 192 ? -31.655 -12.086 70.703 1.00 68.25 192 ALA A O 1
ATOM 1355 N N . SER A 1 193 ? -33.591 -12.919 71.488 1.00 72.25 193 SER A N 1
ATOM 1356 C CA . SER A 1 193 ? -33.332 -14.304 71.041 1.00 72.25 193 SER A CA 1
ATOM 1357 C C . SER A 1 193 ? -33.685 -14.591 69.577 1.00 72.25 193 SER A C 1
ATOM 1359 O O . SER A 1 193 ? -33.265 -15.623 69.060 1.00 72.25 193 SER A O 1
ATOM 1361 N N . LYS A 1 194 ? -34.409 -13.687 68.897 1.00 82.38 194 LYS A N 1
ATOM 1362 C CA . LYS A 1 194 ? -34.904 -13.852 67.511 1.00 82.38 194 LYS A CA 1
ATOM 1363 C C . LYS A 1 194 ? -35.881 -15.024 67.338 1.00 82.38 194 LYS A C 1
ATOM 1365 O O . LYS A 1 194 ? -35.959 -15.622 66.266 1.00 82.38 194 LYS A O 1
ATOM 1370 N N . ILE A 1 195 ? -36.651 -15.318 68.386 1.00 84.62 195 ILE A N 1
ATOM 1371 C CA . ILE A 1 195 ? -37.698 -16.344 68.377 1.00 84.62 195 ILE A CA 1
ATOM 1372 C C . ILE A 1 195 ? -39.069 -15.673 68.249 1.00 84.62 195 ILE A C 1
ATOM 1374 O O . ILE A 1 195 ? -39.467 -14.874 69.103 1.00 84.62 195 ILE A O 1
ATOM 1378 N N . TRP A 1 196 ? -39.794 -16.018 67.186 1.00 86.62 196 TRP A N 1
ATOM 1379 C CA . TRP A 1 196 ? -41.181 -15.618 66.947 1.00 86.62 196 TRP A CA 1
ATOM 1380 C C . TRP A 1 196 ? -42.126 -16.696 67.481 1.00 86.62 196 TRP A C 1
ATOM 1382 O O . TRP A 1 196 ? -42.046 -17.845 67.051 1.00 86.62 196 TRP A O 1
ATOM 1392 N N . THR A 1 197 ? -42.999 -16.342 68.429 1.00 84.12 197 THR A N 1
ATOM 1393 C CA . THR A 1 197 ? -44.001 -17.257 68.997 1.00 84.12 197 THR A CA 1
ATOM 1394 C C . THR A 1 197 ? -45.372 -16.965 68.401 1.00 84.12 197 THR A C 1
ATOM 1396 O O . THR A 1 197 ? -45.937 -15.883 68.602 1.00 84.12 197 THR A O 1
ATOM 1399 N N . VAL A 1 198 ? -45.897 -17.949 67.679 1.00 84.94 198 VAL A N 1
ATOM 1400 C CA . VAL A 1 198 ? -47.154 -17.876 66.930 1.00 84.94 198 VAL A CA 1
ATOM 1401 C C . VAL A 1 198 ? -48.260 -18.558 67.731 1.00 84.94 198 VAL A C 1
ATOM 1403 O O . VAL A 1 198 ? -48.042 -19.631 68.309 1.00 84.94 198 VAL A O 1
ATOM 1406 N N . LEU A 1 199 ? -49.441 -17.935 67.767 1.00 82.88 199 LEU A N 1
ATOM 1407 C CA . LEU A 1 199 ? -50.644 -18.540 68.338 1.00 82.88 199 LEU A CA 1
ATOM 1408 C C . LEU A 1 199 ? -51.013 -19.841 67.592 1.00 82.88 199 LEU A C 1
ATOM 1410 O O . LEU A 1 199 ? -50.634 -20.012 66.433 1.00 82.88 199 LEU A O 1
ATOM 1414 N N . PRO A 1 200 ? -51.777 -20.752 68.222 1.00 83.88 200 PRO A N 1
ATOM 1415 C CA . PRO A 1 200 ? -52.416 -21.870 67.531 1.00 83.88 200 PRO A CA 1
ATOM 1416 C C . PRO A 1 200 ? -53.185 -21.412 66.281 1.00 83.88 200 PRO A C 1
ATOM 1418 O O . PRO A 1 200 ? -54.136 -20.642 66.404 1.00 83.88 200 PRO A O 1
ATOM 1421 N N . LEU A 1 201 ? -52.776 -21.894 65.104 1.00 84.44 201 LEU A N 1
ATOM 1422 C CA . LEU A 1 201 ? -53.399 -21.584 63.812 1.00 84.44 201 LEU A CA 1
ATOM 1423 C C . LEU A 1 201 ? -54.407 -22.672 63.438 1.00 84.44 201 LEU A C 1
ATOM 1425 O O . LEU A 1 201 ? -54.057 -23.855 63.447 1.00 84.44 201 LEU A O 1
ATOM 1429 N N . GLU A 1 202 ? -55.629 -22.302 63.064 1.00 84.75 202 GLU A N 1
ATOM 1430 C CA . GLU A 1 202 ? -56.641 -23.234 62.546 1.00 84.75 202 GLU A CA 1
ATOM 1431 C C . GLU A 1 202 ? -56.263 -23.769 61.138 1.00 84.75 202 GLU A C 1
ATOM 1433 O O . GLU A 1 202 ? -55.376 -23.221 60.476 1.00 84.75 202 GLU A O 1
ATOM 1438 N N . PRO A 1 203 ? -56.880 -24.863 60.646 1.00 84.00 203 PRO A N 1
ATOM 1439 C CA . PRO A 1 203 ? -56.596 -25.420 59.319 1.00 84.00 203 PRO A CA 1
ATOM 1440 C C . PRO A 1 203 ? -56.761 -24.401 58.184 1.00 84.00 203 PRO A C 1
ATOM 1442 O O . PRO A 1 203 ? -57.846 -23.855 57.978 1.00 84.00 203 PRO A O 1
ATOM 1445 N N . GLY A 1 204 ? -55.692 -24.177 57.416 1.00 82.19 204 GLY A N 1
ATOM 1446 C CA . GLY A 1 204 ? -55.638 -23.191 56.334 1.00 82.19 204 GLY A CA 1
ATOM 1447 C C . GLY A 1 204 ? -55.363 -21.748 56.775 1.00 82.19 204 GLY A C 1
ATOM 1448 O O . GLY A 1 204 ? -55.376 -20.859 55.927 1.00 82.19 204 GLY A O 1
ATOM 1449 N N . GLU A 1 205 ? -55.122 -21.491 58.064 1.00 87.62 205 GLU A N 1
ATOM 1450 C CA . GLU A 1 205 ? -54.783 -20.159 58.577 1.00 87.62 205 GLU A CA 1
ATOM 1451 C C . GLU A 1 205 ? -53.287 -19.829 58.395 1.00 87.62 205 GLU A C 1
ATOM 1453 O O . GLU A 1 205 ? -52.421 -20.712 58.377 1.00 87.62 205 GLU A O 1
ATOM 1458 N N . THR A 1 206 ? -52.990 -18.534 58.250 1.00 87.31 206 THR A N 1
ATOM 1459 C CA . THR A 1 206 ? -51.656 -17.988 57.962 1.00 87.31 206 THR A CA 1
ATOM 1460 C C . THR A 1 206 ? -51.245 -16.941 58.993 1.00 87.31 206 THR A C 1
ATOM 1462 O O . THR A 1 206 ? -52.014 -16.017 59.260 1.00 87.31 206 THR A O 1
ATOM 1465 N N . ALA A 1 207 ? -50.010 -17.024 59.481 1.00 87.25 207 ALA A N 1
ATOM 1466 C CA . ALA A 1 207 ? -49.341 -15.988 60.264 1.00 87.25 207 ALA A CA 1
ATOM 1467 C C . ALA A 1 207 ? -48.224 -15.334 59.440 1.00 87.25 207 ALA A C 1
ATOM 1469 O O . ALA A 1 207 ? -47.513 -16.027 58.705 1.00 87.25 207 ALA A O 1
ATOM 1470 N N . THR A 1 208 ? -48.031 -14.024 59.592 1.00 87.12 208 THR A N 1
ATOM 1471 C CA . THR A 1 208 ? -47.021 -13.244 58.863 1.00 87.12 208 THR A CA 1
ATOM 1472 C C . THR A 1 208 ? -46.144 -12.403 59.792 1.00 87.12 208 THR A C 1
ATOM 1474 O O . THR A 1 208 ? -46.591 -11.865 60.807 1.00 87.12 208 THR A O 1
ATOM 1477 N N . LEU A 1 209 ? -44.866 -12.281 59.434 1.00 85.69 209 LEU A N 1
ATOM 1478 C CA . LEU A 1 209 ? -43.876 -11.469 60.138 1.00 85.69 209 LEU A CA 1
ATOM 1479 C C . LEU A 1 209 ? -43.051 -10.674 59.120 1.00 85.69 209 LEU A C 1
ATOM 1481 O O . LEU A 1 209 ? -42.291 -11.258 58.348 1.00 85.69 209 LEU A O 1
ATOM 1485 N N . GLU A 1 210 ? -43.168 -9.346 59.141 1.00 87.00 210 GLU A N 1
ATOM 1486 C CA . GLU A 1 210 ? -42.352 -8.456 58.311 1.00 87.00 210 GLU A CA 1
ATOM 1487 C C . GLU A 1 210 ? -41.114 -7.977 59.091 1.00 87.00 210 GLU A C 1
ATOM 1489 O O . GLU A 1 210 ? -41.190 -7.546 60.245 1.00 87.00 210 GLU A O 1
ATOM 1494 N N . LEU A 1 211 ? -39.945 -8.020 58.456 1.00 84.81 211 LEU A N 1
ATOM 1495 C CA . LEU A 1 211 ? -38.666 -7.595 59.027 1.00 84.81 211 LEU A CA 1
ATOM 1496 C C . LEU A 1 211 ? -37.990 -6.597 58.093 1.00 84.81 211 LEU A C 1
ATOM 1498 O O . LEU A 1 211 ? -37.638 -6.954 56.976 1.00 84.81 211 LEU A O 1
ATOM 1502 N N . SER A 1 212 ? -37.736 -5.375 58.552 1.00 86.75 212 SER A N 1
ATOM 1503 C CA . SER A 1 212 ? -36.933 -4.387 57.826 1.00 86.75 212 SER A CA 1
ATOM 1504 C C . SER A 1 212 ? -35.524 -4.314 58.412 1.00 86.75 212 SER A C 1
ATOM 1506 O O . SER A 1 212 ? -35.365 -4.163 59.623 1.00 86.75 212 SER A O 1
ATOM 1508 N N . ALA A 1 213 ? -34.495 -4.412 57.572 1.00 87.25 213 ALA A N 1
ATOM 1509 C CA . ALA A 1 213 ? -33.093 -4.328 57.973 1.00 87.25 213 ALA A CA 1
ATOM 1510 C C . ALA A 1 213 ? -32.274 -3.468 56.997 1.00 87.25 213 ALA A C 1
ATOM 1512 O O . ALA A 1 213 ? -32.593 -3.366 55.814 1.00 87.25 213 ALA A O 1
ATOM 1513 N N . THR A 1 214 ? -31.194 -2.862 57.488 1.00 89.19 214 THR A N 1
ATOM 1514 C CA . THR A 1 214 ? -30.215 -2.113 56.687 1.00 89.19 214 THR A CA 1
ATOM 1515 C C . THR A 1 214 ? -28.958 -2.954 56.481 1.00 89.19 214 THR A C 1
ATOM 1517 O O . THR A 1 214 ? -28.409 -3.473 57.456 1.00 89.19 214 THR A O 1
ATOM 1520 N N . VAL A 1 215 ? -28.457 -3.043 55.249 1.00 89.56 215 VAL A N 1
ATOM 1521 C CA . VAL A 1 215 ? -27.132 -3.616 54.961 1.00 89.56 215 VAL A CA 1
ATOM 1522 C C . VAL A 1 215 ? -26.057 -2.685 55.522 1.00 89.56 215 VAL A C 1
ATOM 1524 O O . VAL A 1 215 ? -25.967 -1.522 55.130 1.00 89.56 215 VAL A O 1
ATOM 1527 N N . LEU A 1 216 ? -25.243 -3.188 56.450 1.00 87.00 216 LEU A N 1
ATOM 1528 C CA . LEU A 1 216 ? -24.161 -2.428 57.074 1.00 87.00 216 LEU A CA 1
ATOM 1529 C C . LEU A 1 216 ? -22.958 -2.274 56.146 1.00 87.00 216 LEU A C 1
ATOM 1531 O O . LEU A 1 216 ? -22.420 -1.182 56.044 1.00 87.00 216 LEU A O 1
ATOM 1535 N N . SER A 1 217 ? -22.488 -3.396 55.606 1.00 85.69 217 SER A N 1
ATOM 1536 C CA . SER A 1 217 ? -21.361 -3.526 54.683 1.00 85.69 217 SER A CA 1
ATOM 1537 C C . SER A 1 217 ? -21.289 -4.994 54.261 1.00 85.69 217 SER A C 1
ATOM 1539 O O . SER A 1 217 ? -21.631 -5.876 55.056 1.00 85.69 217 SER A O 1
ATOM 1541 N N . VAL A 1 218 ? -20.887 -5.275 53.024 1.00 89.19 218 VAL A N 1
ATOM 1542 C CA . VAL A 1 218 ? -20.860 -6.636 52.471 1.00 89.19 218 VAL A CA 1
ATOM 1543 C C . VAL A 1 218 ? -19.756 -6.770 51.422 1.00 89.19 218 VAL A C 1
ATOM 1545 O O . VAL A 1 218 ? -19.420 -5.813 50.728 1.00 89.19 218 VAL A O 1
ATOM 1548 N N . GLU A 1 219 ? -19.166 -7.958 51.321 1.00 88.75 219 GLU A N 1
ATOM 1549 C CA . GLU A 1 219 ? -18.139 -8.286 50.328 1.00 88.75 219 GLU A CA 1
ATOM 1550 C C . GLU A 1 219 ? -18.784 -8.741 49.009 1.00 88.75 219 GLU A C 1
ATOM 1552 O O . GLU A 1 219 ? -19.839 -9.380 49.010 1.00 88.75 219 GLU A O 1
ATOM 1557 N N . THR A 1 220 ? -18.151 -8.438 47.874 1.00 89.81 220 THR A N 1
ATOM 1558 C CA . THR A 1 220 ? -18.668 -8.814 46.549 1.00 89.81 220 THR A CA 1
ATOM 1559 C C . THR A 1 220 ? -18.783 -10.334 46.406 1.00 89.81 220 THR A C 1
ATOM 1561 O O . THR A 1 220 ? -17.835 -11.065 46.689 1.00 89.81 220 THR A O 1
ATOM 1564 N N . GLY A 1 221 ? -19.953 -10.815 45.981 1.00 87.25 221 GLY A N 1
ATOM 1565 C CA . GLY A 1 221 ? -20.266 -12.241 45.845 1.00 87.25 221 GLY A CA 1
ATOM 1566 C C . GLY A 1 221 ? -20.690 -12.942 47.145 1.00 87.25 221 GLY A C 1
ATOM 1567 O O . GLY A 1 221 ? -21.113 -14.096 47.098 1.00 87.25 221 GLY A O 1
ATOM 1568 N N . LYS A 1 222 ? -20.630 -12.277 48.307 1.00 90.50 222 LYS A N 1
ATOM 1569 C CA . LYS A 1 222 ? -21.018 -12.871 49.595 1.00 90.50 222 LYS A CA 1
ATOM 1570 C C . LYS A 1 222 ? -22.539 -12.868 49.767 1.00 90.50 222 LYS A C 1
ATOM 1572 O O . LYS A 1 222 ? -23.172 -11.819 49.706 1.00 90.50 222 LYS A O 1
ATOM 1577 N N . THR A 1 223 ? -23.139 -14.030 50.011 1.00 91.06 223 THR A N 1
ATOM 1578 C CA . THR A 1 223 ? -24.596 -14.173 50.173 1.00 91.06 223 THR A CA 1
ATOM 1579 C C . THR A 1 223 ? -25.082 -13.663 51.531 1.00 91.06 223 THR A C 1
ATOM 1581 O O . THR A 1 223 ? -24.774 -14.259 52.565 1.00 91.06 223 THR A O 1
ATOM 1584 N N . VAL A 1 224 ? -25.909 -12.619 51.534 1.00 90.56 224 VAL A N 1
ATOM 1585 C CA . VAL A 1 224 ? -26.661 -12.153 52.708 1.00 90.56 224 VAL A CA 1
ATOM 1586 C C . VAL A 1 224 ? -27.961 -12.948 52.769 1.00 90.56 224 VAL A C 1
ATOM 1588 O O . VAL A 1 224 ? -28.832 -12.759 51.926 1.00 90.56 224 VAL A O 1
ATOM 1591 N N . THR A 1 225 ? -28.076 -13.864 53.732 1.00 92.19 225 THR A N 1
ATOM 1592 C CA . THR A 1 225 ? -29.202 -14.811 53.815 1.00 92.19 225 THR A CA 1
ATOM 1593 C C . THR A 1 225 ? -29.953 -14.668 55.130 1.00 92.19 225 THR A C 1
ATOM 1595 O O . THR A 1 225 ? -29.362 -14.861 56.191 1.00 92.19 225 THR A O 1
ATOM 1598 N N . VAL A 1 226 ? -31.253 -14.377 55.064 1.00 91.94 226 VAL A N 1
ATOM 1599 C CA . VAL A 1 226 ? -32.170 -14.465 56.210 1.00 91.94 226 VAL A CA 1
ATOM 1600 C C . VAL A 1 226 ? -32.845 -15.830 56.181 1.00 91.94 226 VAL A C 1
ATOM 1602 O O . VAL A 1 226 ? -33.344 -16.263 55.147 1.00 91.94 226 VAL A O 1
ATOM 1605 N N . THR A 1 227 ? -32.857 -16.509 57.325 1.00 93.00 227 THR A N 1
ATOM 1606 C CA . THR A 1 227 ? -33.401 -17.866 57.479 1.00 93.00 227 THR A CA 1
ATOM 1607 C C . THR A 1 227 ? -34.535 -17.878 58.499 1.00 93.00 227 THR A C 1
ATOM 1609 O O . THR A 1 227 ? -34.477 -17.164 59.502 1.00 93.00 227 THR A O 1
ATOM 1612 N N . ALA A 1 228 ? -35.538 -18.724 58.282 1.00 92.06 228 ALA A N 1
ATOM 1613 C CA . ALA A 1 228 ? -36.560 -19.053 59.268 1.00 92.06 228 ALA A CA 1
ATOM 1614 C C . ALA A 1 228 ? -36.636 -20.578 59.422 1.00 92.06 228 ALA A C 1
ATOM 1616 O O . ALA A 1 228 ? -36.562 -21.310 58.437 1.00 92.06 228 ALA A O 1
ATOM 1617 N N . SER A 1 229 ? -36.764 -21.079 60.652 1.00 91.69 229 SER A N 1
ATOM 1618 C CA . SER A 1 229 ? -36.831 -22.525 60.913 1.00 91.69 229 SER A CA 1
ATOM 1619 C C . SER A 1 229 ? -37.667 -22.871 62.140 1.00 91.69 229 SER A C 1
ATOM 1621 O O . SER A 1 229 ? -37.611 -22.180 63.157 1.00 91.69 229 SER A O 1
ATOM 1623 N N . ILE A 1 230 ? -38.418 -23.969 62.064 1.00 88.31 230 ILE A N 1
ATOM 1624 C CA . ILE A 1 230 ? -39.141 -24.551 63.201 1.00 88.31 230 ILE A CA 1
ATOM 1625 C C . ILE A 1 230 ? -38.342 -25.758 63.725 1.00 88.31 230 ILE A C 1
ATOM 1627 O O . ILE A 1 230 ? -37.942 -26.603 62.921 1.00 88.31 230 ILE A O 1
ATOM 1631 N N . PRO A 1 231 ? -38.103 -25.886 65.047 1.00 83.81 231 PRO A N 1
ATOM 1632 C CA . PRO A 1 231 ? -37.471 -27.073 65.624 1.00 83.81 231 PRO A CA 1
ATOM 1633 C C . PRO A 1 231 ? -38.205 -28.364 65.231 1.00 83.81 231 PRO A C 1
ATOM 1635 O O . PRO A 1 231 ? -39.415 -28.473 65.424 1.00 83.81 231 PRO A O 1
ATOM 1638 N N . ASP A 1 232 ? -37.469 -29.332 64.679 1.00 77.25 232 ASP A N 1
ATOM 1639 C CA . ASP A 1 232 ? -37.994 -30.591 64.121 1.00 77.25 232 ASP A CA 1
ATOM 1640 C C . ASP A 1 232 ? -39.131 -30.407 63.075 1.00 77.25 232 ASP A C 1
ATOM 1642 O O . ASP A 1 232 ? -39.993 -31.277 62.919 1.00 77.25 232 ASP A O 1
ATOM 1646 N N . GLY A 1 233 ? -39.140 -29.271 62.361 1.00 83.56 233 GLY A N 1
ATOM 1647 C CA . GLY A 1 233 ? -40.135 -28.883 61.351 1.00 83.56 233 GLY A CA 1
ATOM 1648 C C . GLY A 1 233 ? -39.510 -28.275 60.080 1.00 83.56 233 GLY A C 1
ATOM 1649 O O . GLY A 1 233 ? -38.333 -28.516 59.806 1.00 83.56 233 GLY A O 1
ATOM 1650 N N . PRO A 1 234 ? -40.275 -27.512 59.273 1.00 87.88 234 PRO A N 1
ATOM 1651 C CA . PRO A 1 234 ? -39.767 -26.885 58.052 1.00 87.88 234 PRO A CA 1
ATOM 1652 C C . PRO A 1 234 ? -38.785 -25.738 58.335 1.00 87.88 234 PRO A C 1
ATOM 1654 O O . PRO A 1 234 ? -38.823 -25.092 59.387 1.00 87.88 234 PRO A O 1
ATOM 1657 N N . ALA A 1 235 ? -37.946 -25.453 57.341 1.00 91.44 235 ALA A N 1
ATOM 1658 C CA . ALA A 1 235 ? -37.051 -24.305 57.290 1.00 91.44 235 ALA A CA 1
ATOM 1659 C C . ALA A 1 235 ? -36.997 -23.753 55.859 1.00 91.44 235 ALA A C 1
ATOM 1661 O O . ALA A 1 235 ? -37.092 -24.530 54.911 1.00 91.44 235 ALA A O 1
ATOM 1662 N N . ASP A 1 236 ? -36.836 -22.438 55.725 1.00 95.81 236 ASP A N 1
ATOM 1663 C CA . ASP A 1 236 ? -36.708 -21.739 54.440 1.00 95.81 236 ASP A CA 1
ATOM 1664 C C . ASP A 1 236 ? -35.852 -20.460 54.577 1.00 95.81 236 ASP A C 1
ATOM 1666 O O . ASP A 1 236 ? -35.531 -20.030 55.696 1.00 95.81 236 ASP A O 1
ATOM 1670 N N . SER A 1 237 ? -35.427 -19.869 53.456 1.00 93.25 237 SER A N 1
ATOM 1671 C CA . SER A 1 237 ? -34.503 -18.732 53.449 1.00 93.25 237 SER A CA 1
ATOM 1672 C C . SER A 1 237 ? -34.534 -17.869 52.185 1.00 93.25 237 SER A C 1
ATOM 1674 O O . SER A 1 237 ? -34.446 -18.392 51.076 1.00 93.25 237 SER A O 1
ATOM 1676 N N . ALA A 1 238 ? -34.472 -16.546 52.368 1.00 93.88 238 ALA A N 1
ATOM 1677 C CA . ALA A 1 238 ? -34.216 -15.582 51.298 1.00 93.88 238 ALA A CA 1
ATOM 1678 C C . ALA A 1 238 ? -32.740 -15.146 51.287 1.00 93.88 238 ALA A C 1
ATOM 1680 O O . ALA A 1 238 ? -32.200 -14.756 52.329 1.00 93.88 238 ALA A O 1
ATOM 1681 N N . SER A 1 239 ? -32.109 -15.143 50.109 1.00 92.38 239 SER A N 1
ATOM 1682 C CA . SER A 1 239 ? -30.703 -14.759 49.905 1.00 92.38 239 SER A CA 1
ATOM 1683 C C . SER A 1 239 ? -30.553 -13.641 48.871 1.00 92.38 239 SER A C 1
ATOM 1685 O O . SER A 1 239 ? -31.197 -13.667 47.8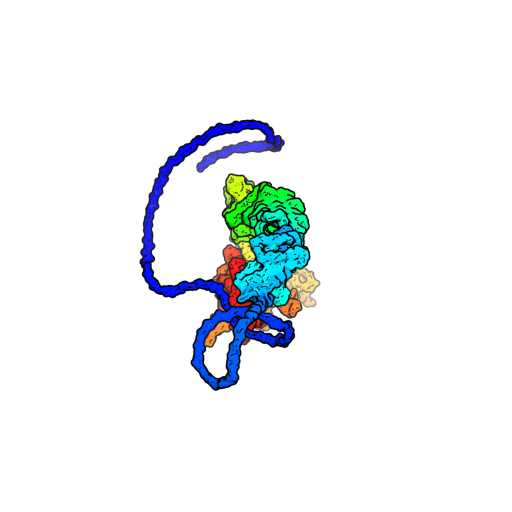27 1.00 92.38 239 SER A O 1
ATOM 1687 N N . LEU A 1 240 ? -29.640 -12.701 49.128 1.00 91.50 240 LEU A N 1
ATOM 1688 C CA . LEU A 1 240 ? -29.215 -11.644 48.201 1.00 91.50 240 LEU A CA 1
ATOM 1689 C C . LEU A 1 240 ? -27.691 -11.671 48.046 1.00 91.50 240 LEU A C 1
ATOM 1691 O O . LEU A 1 240 ? -26.970 -11.911 49.019 1.00 91.50 240 LEU A O 1
ATOM 1695 N N . THR A 1 241 ? -27.173 -11.405 46.848 1.00 93.00 241 THR A N 1
ATOM 1696 C CA . THR A 1 241 ? -25.719 -11.391 46.609 1.00 93.00 241 THR A CA 1
ATOM 1697 C C . THR A 1 241 ? -25.132 -10.029 46.970 1.00 93.00 241 THR A C 1
ATOM 1699 O O . THR A 1 241 ? -25.616 -9.002 46.511 1.00 93.00 241 THR A O 1
ATOM 1702 N N . GLY A 1 242 ? -24.095 -9.984 47.801 1.00 90.69 242 GLY A N 1
ATOM 1703 C CA . GLY A 1 242 ? -23.417 -8.739 48.152 1.00 90.69 242 GLY A CA 1
ATOM 1704 C C . GLY A 1 242 ? -22.661 -8.122 46.977 1.00 90.69 242 GLY A C 1
ATOM 1705 O O . GLY A 1 242 ? -21.991 -8.837 46.232 1.00 90.69 242 GLY A O 1
ATOM 1706 N N . VAL A 1 243 ? -22.712 -6.794 46.855 1.00 91.94 243 VAL A N 1
ATOM 1707 C CA . VAL A 1 243 ? -21.820 -6.008 45.988 1.00 91.94 243 VAL A CA 1
ATOM 1708 C C . VAL A 1 243 ? -21.047 -5.032 46.868 1.00 91.94 243 VAL A C 1
ATOM 1710 O O . VAL A 1 243 ? -21.574 -4.015 47.319 1.00 91.94 243 VAL A O 1
ATOM 1713 N N . GLY A 1 244 ? -19.790 -5.372 47.152 1.00 90.62 244 GLY A N 1
ATOM 1714 C CA . GLY A 1 244 ? -18.884 -4.520 47.912 1.00 90.62 244 GLY A CA 1
ATOM 1715 C C . GLY A 1 244 ? -18.345 -3.364 47.070 1.00 90.62 244 GLY A C 1
ATOM 1716 O O . GLY A 1 244 ? -18.438 -3.362 45.846 1.00 90.62 244 GLY A O 1
ATOM 1717 N N . GLY A 1 245 ? -17.763 -2.360 47.727 1.00 92.44 245 GLY A N 1
ATOM 1718 C CA . GLY A 1 245 ? -17.175 -1.207 47.034 1.00 92.44 245 GLY A CA 1
ATOM 1719 C C . GLY A 1 245 ? -18.190 -0.208 46.464 1.00 92.44 245 GLY A C 1
ATOM 1720 O O . GLY A 1 245 ? -17.787 0.696 45.731 1.00 92.44 245 GLY A O 1
ATOM 1721 N N . CYS A 1 246 ? -19.475 -0.320 46.813 1.00 93.88 246 CYS A N 1
ATOM 1722 C CA . CYS A 1 246 ? -20.467 0.732 46.603 1.00 93.88 246 CYS A CA 1
ATOM 1723 C C . CYS A 1 246 ? -21.429 0.867 47.789 1.00 93.88 246 CYS A C 1
ATOM 1725 O O . CYS A 1 246 ? -21.588 -0.057 48.588 1.00 93.88 246 CYS A O 1
ATOM 1727 N N . ARG A 1 247 ? -22.066 2.036 47.891 1.00 91.44 247 ARG A N 1
ATOM 1728 C CA . ARG A 1 247 ? -23.126 2.351 48.860 1.00 91.44 247 ARG A CA 1
ATOM 1729 C C . ARG A 1 247 ? -24.179 3.254 48.215 1.00 91.44 247 ARG A C 1
ATOM 1731 O O . ARG A 1 247 ? -23.850 4.014 47.303 1.00 91.44 247 ARG A O 1
ATOM 1738 N N . LEU A 1 248 ? -25.419 3.210 48.693 1.00 87.50 248 LEU A N 1
ATOM 1739 C CA . LEU A 1 248 ? -26.457 4.164 48.276 1.00 87.50 248 LEU A CA 1
ATOM 1740 C C . LEU A 1 248 ? -26.427 5.423 49.152 1.00 87.50 248 LEU A C 1
ATOM 1742 O O . LEU A 1 248 ? -26.172 5.344 50.355 1.00 87.50 248 LEU A O 1
ATOM 1746 N N . GLU A 1 249 ? -26.699 6.583 48.553 1.00 80.94 249 GLU A N 1
ATOM 1747 C CA . GLU A 1 249 ? -26.936 7.825 49.293 1.00 80.94 249 GLU A CA 1
ATOM 1748 C C . GLU A 1 249 ? -28.442 8.096 49.422 1.00 80.94 249 GLU A C 1
ATOM 1750 O O . GLU A 1 249 ? -29.167 8.138 48.433 1.00 80.94 249 GLU A O 1
ATOM 1755 N N . ASP A 1 250 ? -28.874 8.298 50.669 1.00 59.78 250 ASP A N 1
ATOM 1756 C CA . ASP A 1 250 ? -30.260 8.485 51.112 1.00 59.78 250 ASP A CA 1
ATOM 1757 C C . ASP A 1 250 ? -31.230 7.289 50.939 1.00 59.78 250 ASP A C 1
ATOM 1759 O O . ASP A 1 250 ? -30.896 6.214 50.447 1.00 59.78 250 ASP A O 1
ATOM 1763 N N . SER A 1 251 ? -32.434 7.456 51.499 1.00 51.25 251 SER A N 1
ATOM 1764 C CA . SER A 1 251 ? -33.479 6.419 51.614 1.00 51.25 251 SER A CA 1
ATOM 1765 C C . SER A 1 251 ? -34.456 6.361 50.431 1.00 51.25 251 SER A C 1
ATOM 1767 O O . SER A 1 251 ? -35.386 5.558 50.443 1.00 51.25 251 SER A O 1
ATOM 1769 N N . LEU A 1 252 ? -34.256 7.217 49.429 1.00 54.00 252 LEU A N 1
ATOM 1770 C CA . LEU A 1 252 ? -34.981 7.251 48.162 1.00 54.00 252 LEU A CA 1
ATOM 1771 C C . LEU A 1 252 ? -34.122 6.696 47.010 1.00 54.00 252 LEU A C 1
ATOM 1773 O O . LEU A 1 252 ? -34.675 6.273 46.001 1.00 54.00 252 LEU A O 1
ATOM 1777 N N . GLY A 1 253 ? -32.796 6.620 47.187 1.00 55.78 253 GLY A N 1
ATOM 1778 C CA . GLY A 1 253 ? -31.913 5.726 46.426 1.00 55.78 253 GLY A CA 1
ATOM 1779 C C . GLY A 1 253 ? -31.451 6.232 45.058 1.00 55.78 253 GLY A C 1
ATOM 1780 O O . GLY A 1 253 ? -30.849 5.467 44.310 1.00 55.78 253 GLY A O 1
ATOM 1781 N N . TYR A 1 254 ? -31.688 7.505 44.731 1.00 70.94 254 TYR A N 1
ATOM 1782 C CA . TYR A 1 254 ? -31.382 8.074 43.412 1.00 70.94 254 TYR A CA 1
ATOM 1783 C C . TYR A 1 254 ? -29.883 8.106 43.062 1.00 70.94 254 TYR A C 1
ATOM 1785 O O . TYR A 1 254 ? -29.538 8.148 41.881 1.00 70.94 254 TYR A O 1
ATOM 1793 N N . ARG A 1 255 ? -28.981 8.056 44.058 1.00 87.75 255 ARG A N 1
ATOM 1794 C CA . ARG A 1 255 ? -27.527 8.090 43.840 1.00 87.75 255 ARG A CA 1
ATOM 1795 C C . ARG A 1 255 ? -26.804 6.849 44.356 1.00 87.75 255 ARG A C 1
ATOM 1797 O O . ARG A 1 255 ? -26.813 6.558 45.553 1.00 87.75 255 ARG A O 1
ATOM 1804 N N . LEU A 1 256 ? -26.059 6.212 43.455 1.00 93.19 256 LEU A N 1
ATOM 1805 C CA . LEU A 1 256 ? -25.059 5.195 43.771 1.00 93.19 256 LEU A CA 1
ATOM 1806 C C . LEU A 1 256 ? -23.681 5.848 43.960 1.00 93.19 256 LEU A C 1
ATOM 1808 O O . LEU A 1 256 ? -23.229 6.611 43.104 1.00 93.19 256 LEU A O 1
ATOM 1812 N N . ILE A 1 257 ? -22.994 5.542 45.062 1.00 94.69 257 ILE A N 1
ATOM 1813 C CA . ILE A 1 257 ? -21.612 5.971 45.312 1.00 94.69 257 ILE A CA 1
ATOM 1814 C C . ILE A 1 257 ? -20.673 4.770 45.167 1.00 94.69 257 ILE A C 1
ATOM 1816 O O . ILE A 1 257 ? -20.816 3.783 45.887 1.00 94.69 257 ILE A O 1
ATOM 1820 N N . ILE A 1 258 ? -19.690 4.873 44.271 1.00 96.62 258 ILE A N 1
ATOM 1821 C CA . ILE A 1 258 ? -18.636 3.878 44.041 1.00 96.62 258 ILE A CA 1
ATOM 1822 C C . ILE A 1 258 ? -17.389 4.270 44.843 1.00 96.62 258 ILE A C 1
ATOM 1824 O O . ILE A 1 258 ? -16.854 5.367 44.680 1.00 96.62 258 ILE A O 1
ATOM 1828 N N . THR A 1 259 ? -16.926 3.364 45.701 1.00 95.25 259 THR A N 1
ATOM 1829 C CA . THR A 1 259 ? -15.853 3.580 46.691 1.00 95.25 259 THR A CA 1
ATOM 1830 C C . THR A 1 259 ? -14.688 2.599 46.533 1.00 95.25 259 THR A C 1
ATOM 1832 O O . THR A 1 259 ? -13.567 2.906 46.939 1.00 95.25 259 THR A O 1
ATOM 1835 N N . GLY A 1 260 ? -14.947 1.441 45.916 1.00 94.31 260 GLY A N 1
ATOM 1836 C CA . GLY A 1 260 ? -13.976 0.430 45.499 1.00 94.31 260 GLY A CA 1
ATOM 1837 C C . GLY A 1 260 ? -14.237 -0.022 44.058 1.00 94.31 260 GLY A C 1
ATOM 1838 O O . GLY A 1 260 ? -14.798 0.731 43.267 1.00 94.31 260 GLY A O 1
ATOM 1839 N N . SER A 1 261 ? -13.824 -1.242 43.700 1.00 95.62 261 SER A N 1
ATOM 1840 C CA . SER A 1 261 ? -14.010 -1.790 42.346 1.00 95.62 261 SER A CA 1
ATOM 1841 C C . SER A 1 261 ? -15.387 -2.433 42.172 1.00 95.62 261 SER A C 1
ATOM 1843 O O . SER A 1 261 ? -15.705 -3.374 42.895 1.00 95.62 261 SER A O 1
ATOM 1845 N N . VAL A 1 262 ? -16.165 -1.972 41.188 1.00 95.94 262 VAL A N 1
ATOM 1846 C CA . VAL A 1 262 ? -17.544 -2.417 40.911 1.00 95.94 262 VAL A CA 1
ATOM 1847 C C . VAL A 1 262 ? -17.754 -2.616 39.404 1.00 95.94 262 VAL A C 1
ATOM 1849 O O . VAL A 1 262 ? -17.280 -1.819 38.588 1.00 95.94 262 VAL A O 1
ATOM 1852 N N . ASN A 1 263 ? -18.463 -3.677 39.021 1.00 94.12 263 ASN A N 1
ATOM 1853 C CA . ASN A 1 263 ? -19.084 -3.812 37.703 1.00 94.12 263 ASN A CA 1
ATOM 1854 C C . ASN A 1 263 ? -20.552 -3.380 37.820 1.00 94.12 263 ASN A C 1
ATOM 1856 O O . ASN A 1 263 ? -21.223 -3.798 38.762 1.00 94.12 263 ASN A O 1
ATOM 1860 N N . LEU A 1 264 ? -21.060 -2.540 36.913 1.00 93.56 264 LEU A N 1
ATOM 1861 C CA . LEU A 1 264 ? -22.432 -2.033 37.039 1.00 93.56 264 LEU A CA 1
ATOM 1862 C C . LEU A 1 264 ? -23.491 -3.105 36.741 1.00 93.56 264 LEU A C 1
ATOM 1864 O O . LEU A 1 264 ? -24.586 -3.017 37.288 1.00 93.56 264 LEU A O 1
ATOM 1868 N N . ASP A 1 265 ? -23.159 -4.150 35.975 1.00 91.56 265 ASP A N 1
ATOM 1869 C CA . ASP A 1 265 ? -24.089 -5.264 35.716 1.00 91.56 265 ASP A CA 1
ATOM 1870 C C . ASP A 1 265 ? -24.365 -6.117 36.971 1.00 91.56 265 ASP A C 1
ATOM 1872 O O . ASP A 1 265 ? -25.400 -6.777 37.055 1.00 91.56 265 ASP A O 1
ATOM 1876 N N . ASP A 1 266 ? -23.489 -6.063 37.984 1.00 90.81 266 ASP A N 1
ATOM 1877 C CA . ASP A 1 266 ? -23.713 -6.723 39.278 1.00 90.81 266 ASP A CA 1
ATOM 1878 C C . ASP A 1 266 ? -24.762 -5.959 40.127 1.00 90.81 266 ASP A C 1
ATOM 1880 O O . ASP A 1 266 ? -25.328 -6.492 41.085 1.00 90.81 266 ASP A O 1
ATOM 1884 N N . VAL A 1 267 ? -25.050 -4.692 39.804 1.00 90.81 267 VAL A N 1
ATOM 1885 C CA . VAL A 1 267 ? -25.853 -3.766 40.625 1.00 90.81 267 VAL A CA 1
ATOM 1886 C C . VAL A 1 267 ? -27.349 -3.877 40.285 1.00 90.81 267 VAL A C 1
ATOM 1888 O O . VAL A 1 267 ? -27.984 -2.953 39.779 1.00 90.81 267 VAL A O 1
ATOM 1891 N N . THR A 1 268 ? -27.937 -5.042 40.564 1.00 87.81 268 THR A N 1
ATOM 1892 C CA . THR A 1 268 ? -29.334 -5.368 40.217 1.00 87.81 268 THR A CA 1
ATOM 1893 C C . THR A 1 268 ? -30.335 -5.139 41.359 1.00 87.81 268 THR A C 1
ATOM 1895 O O . THR A 1 268 ? -30.009 -5.256 42.539 1.00 87.81 268 THR A O 1
ATOM 1898 N N . GLY A 1 269 ? -31.590 -4.827 41.008 1.00 80.06 269 GLY A N 1
ATOM 1899 C CA . GLY A 1 269 ? -32.689 -4.633 41.971 1.00 80.06 269 GLY A CA 1
ATOM 1900 C C . GLY A 1 269 ? -32.869 -3.198 42.495 1.00 80.06 269 GLY A C 1
ATOM 1901 O O . GLY A 1 269 ? -33.625 -2.990 43.445 1.00 80.06 269 GLY A O 1
ATOM 1902 N N . TYR A 1 270 ? -32.209 -2.209 41.880 1.00 81.50 270 TYR A N 1
ATOM 1903 C CA . TYR A 1 270 ? -32.274 -0.786 42.244 1.00 81.50 270 TYR A CA 1
ATOM 1904 C C . TYR A 1 270 ? -32.498 0.096 41.008 1.00 81.50 270 TYR A C 1
ATOM 1906 O O . TYR A 1 270 ? -32.226 -0.317 39.884 1.00 81.50 270 TYR A O 1
ATOM 1914 N N . SER A 1 271 ? -32.962 1.329 41.224 1.00 80.69 271 SER A N 1
ATOM 1915 C CA . SER A 1 271 ? -33.095 2.360 40.189 1.00 80.69 271 SER A CA 1
ATOM 1916 C C . SER A 1 271 ? -32.457 3.653 40.689 1.00 80.69 271 SER A C 1
ATOM 1918 O O . SER A 1 271 ? -32.977 4.271 41.615 1.00 80.69 271 SER A O 1
ATOM 1920 N N . TYR A 1 272 ? -31.355 4.059 40.065 1.00 86.88 272 TYR A N 1
ATOM 1921 C CA . TYR A 1 272 ? -30.597 5.276 40.365 1.00 86.88 272 TYR A CA 1
ATOM 1922 C C . TYR A 1 272 ? -30.342 6.045 39.061 1.00 86.88 272 TYR A C 1
ATOM 1924 O O . TYR A 1 272 ? -30.052 5.437 38.033 1.00 86.88 272 TYR A O 1
ATOM 1932 N N . ASP A 1 273 ? -30.463 7.373 39.090 1.00 89.12 273 ASP A N 1
ATOM 1933 C CA . ASP A 1 273 ? -30.259 8.254 37.927 1.00 89.12 273 ASP A CA 1
ATOM 1934 C C . ASP A 1 273 ? -28.882 8.939 37.937 1.00 89.12 273 ASP A C 1
ATOM 1936 O O . ASP A 1 273 ? -28.458 9.517 36.930 1.00 89.12 273 ASP A O 1
ATOM 1940 N N . LYS A 1 274 ? -28.147 8.824 39.054 1.00 92.69 274 LYS A N 1
ATOM 1941 C CA . LYS A 1 274 ? -26.798 9.368 39.210 1.00 92.69 274 LYS A CA 1
ATOM 1942 C C . LYS A 1 274 ? -25.806 8.388 39.844 1.00 92.69 274 LYS A C 1
ATOM 1944 O O . LYS A 1 274 ? -26.093 7.744 40.851 1.00 92.69 274 LYS A O 1
ATOM 1949 N N . ILE A 1 275 ? -24.588 8.363 39.305 1.00 96.31 275 ILE A N 1
ATOM 1950 C CA . ILE A 1 275 ? -23.409 7.740 39.918 1.00 96.31 275 ILE A CA 1
ATOM 1951 C C . ILE A 1 275 ? -22.430 8.828 40.380 1.00 96.31 275 ILE A C 1
ATOM 1953 O O . ILE A 1 275 ? -22.198 9.814 39.680 1.00 96.31 275 ILE A O 1
ATOM 1957 N N . LEU A 1 276 ? -21.820 8.620 41.547 1.00 96.12 276 LEU A N 1
ATOM 1958 C CA . LEU A 1 276 ? -20.636 9.340 42.018 1.00 96.12 276 LEU A CA 1
ATOM 1959 C C . LEU A 1 276 ? -19.496 8.339 42.242 1.00 96.12 276 LEU A C 1
ATOM 1961 O O . LEU A 1 276 ? -19.627 7.431 43.058 1.00 96.12 276 LEU A O 1
ATOM 1965 N N . VAL A 1 277 ? -18.367 8.512 41.559 1.00 97.94 277 VAL A N 1
ATOM 1966 C CA . VAL A 1 277 ? -17.153 7.712 41.780 1.00 97.94 277 VAL A CA 1
ATOM 1967 C C . VAL A 1 277 ? -16.203 8.506 42.674 1.00 97.94 277 VAL A C 1
ATOM 1969 O O . VAL A 1 277 ? -15.665 9.530 42.252 1.00 97.94 277 VAL A O 1
ATOM 1972 N N . GLU A 1 278 ? -16.004 8.053 43.915 1.00 96.81 278 GLU A N 1
ATOM 1973 C CA . GLU A 1 278 ? -15.016 8.633 44.836 1.00 96.81 278 GLU A CA 1
ATOM 1974 C C . GLU A 1 278 ? -13.583 8.355 44.341 1.00 96.81 278 GLU A C 1
ATOM 1976 O O . GLU A 1 278 ? -13.359 7.483 43.506 1.00 96.81 278 GLU A O 1
ATOM 1981 N N . ALA A 1 279 ? -12.578 9.059 44.873 1.00 95.94 279 ALA A N 1
ATOM 1982 C CA . ALA A 1 279 ? -11.188 8.948 44.404 1.00 95.94 279 ALA A CA 1
ATOM 1983 C C . ALA A 1 279 ? -10.555 7.542 44.543 1.00 95.94 279 ALA A C 1
ATOM 1985 O O . ALA A 1 279 ? -9.541 7.263 43.906 1.00 95.94 279 ALA A O 1
ATOM 1986 N N . THR A 1 280 ? -11.136 6.654 45.358 1.00 95.38 280 THR A N 1
ATOM 1987 C CA . THR A 1 280 ? -10.758 5.230 45.473 1.00 95.38 280 THR A CA 1
ATOM 1988 C C . THR A 1 280 ? -11.661 4.288 44.667 1.00 95.38 280 THR A C 1
ATOM 1990 O O . THR A 1 280 ? -11.356 3.103 44.545 1.00 95.38 280 THR A O 1
ATOM 1993 N N . GLY A 1 281 ? -12.768 4.798 44.122 1.00 96.94 281 GLY A N 1
ATOM 1994 C CA . GLY A 1 281 ? -13.720 4.045 43.319 1.00 96.94 281 GLY A CA 1
ATOM 1995 C C . GLY A 1 281 ? -13.157 3.663 41.952 1.00 96.94 281 GLY A C 1
ATOM 1996 O O . GLY A 1 281 ? -12.341 4.375 41.360 1.00 96.94 281 GLY A O 1
ATOM 1997 N N . THR A 1 282 ? -13.590 2.513 41.441 1.00 97.56 282 THR A N 1
ATOM 1998 C CA . THR A 1 282 ? -13.264 2.034 40.097 1.00 97.56 282 THR A CA 1
ATOM 1999 C C . THR A 1 282 ? -14.484 1.382 39.456 1.00 97.56 282 THR A C 1
ATOM 2001 O O . THR A 1 282 ? -14.966 0.367 39.954 1.00 97.56 282 THR A O 1
ATOM 2004 N N . ILE A 1 283 ? -14.953 1.917 38.327 1.00 97.56 283 ILE A N 1
ATOM 2005 C CA . ILE A 1 283 ? -15.931 1.217 37.480 1.00 97.56 283 ILE A CA 1
ATOM 2006 C C . ILE A 1 283 ? -15.180 0.300 36.507 1.00 97.56 283 ILE A C 1
ATOM 2008 O O . ILE A 1 283 ? -14.149 0.678 35.937 1.00 97.56 283 ILE A O 1
ATOM 2012 N N . THR A 1 284 ? -15.677 -0.924 36.340 1.00 95.56 284 THR A N 1
ATOM 2013 C CA . THR A 1 284 ? -15.033 -1.973 35.528 1.00 95.56 284 THR A CA 1
ATOM 2014 C C . THR A 1 284 ? -15.850 -2.463 34.336 1.00 95.56 284 THR A C 1
ATOM 2016 O O . THR A 1 284 ? -15.275 -3.117 33.470 1.00 95.56 284 THR A O 1
ATOM 2019 N N . GLY A 1 285 ? -17.138 -2.127 34.259 1.00 94.62 285 GLY A N 1
ATOM 2020 C CA . GLY A 1 285 ? -18.041 -2.597 33.212 1.00 94.62 285 GLY A CA 1
ATOM 2021 C C . GLY A 1 285 ? -19.491 -2.156 33.430 1.00 94.62 285 GLY A C 1
ATOM 2022 O O . GLY A 1 285 ? -19.790 -1.404 34.365 1.00 94.62 285 GLY A O 1
ATOM 2023 N N . GLY A 1 286 ? -20.364 -2.661 32.561 1.00 94.19 286 GLY A N 1
ATOM 2024 C CA . GLY A 1 286 ? -21.811 -2.460 32.561 1.00 94.19 286 GLY A CA 1
ATOM 2025 C C . GLY A 1 286 ? -22.316 -1.172 31.913 1.00 94.19 286 GLY A C 1
ATOM 2026 O O . GLY A 1 286 ? -21.548 -0.280 31.551 1.00 94.19 286 GLY A O 1
ATOM 2027 N N . THR A 1 287 ? -23.632 -1.093 31.710 1.00 94.31 287 THR A N 1
ATOM 2028 C CA . THR A 1 287 ? -24.282 0.006 30.966 1.00 94.31 287 THR A CA 1
ATOM 2029 C C . THR A 1 287 ? -25.044 0.947 31.895 1.00 94.31 287 THR A C 1
ATOM 2031 O O . THR A 1 287 ? -25.785 0.492 32.763 1.00 94.31 287 THR A O 1
ATOM 2034 N N . PHE A 1 288 ? -24.918 2.264 31.693 1.00 95.12 288 PHE A N 1
ATOM 2035 C CA . PHE A 1 288 ? -25.620 3.264 32.498 1.00 95.12 288 PHE A CA 1
ATOM 2036 C C . PHE A 1 288 ? -26.272 4.386 31.674 1.00 95.12 288 PHE A C 1
ATOM 2038 O O . PHE A 1 288 ? -25.646 5.022 30.823 1.00 95.12 288 PHE A O 1
ATOM 2045 N N . ASN A 1 289 ? -27.545 4.649 31.990 1.00 93.56 289 ASN A N 1
ATOM 2046 C CA . ASN A 1 289 ? -28.426 5.626 31.343 1.00 93.56 289 ASN A CA 1
ATOM 2047 C C . ASN A 1 289 ? -28.727 6.803 32.291 1.00 93.56 289 ASN A C 1
ATOM 2049 O O . ASN A 1 289 ? -29.884 7.151 32.517 1.00 93.56 289 ASN A O 1
ATOM 2053 N N . GLY A 1 290 ? -27.686 7.359 32.911 1.00 92.44 290 GLY A N 1
ATOM 2054 C CA . GLY A 1 290 ? -27.788 8.435 33.897 1.00 92.44 290 GLY A CA 1
ATOM 2055 C C . GLY A 1 290 ? -26.471 9.198 34.058 1.00 92.44 290 GLY A C 1
ATOM 2056 O O . GLY A 1 290 ? -25.457 8.857 33.446 1.00 92.44 290 GLY A O 1
ATOM 2057 N N . SER A 1 291 ? -26.470 10.248 34.879 1.00 94.44 291 SER A N 1
ATOM 2058 C CA . SER A 1 291 ? -25.315 11.148 34.992 1.00 94.44 291 SER A CA 1
ATOM 2059 C C . SER A 1 291 ? -24.206 10.573 35.880 1.00 94.44 291 SER A C 1
ATOM 2061 O O . SER A 1 291 ? -24.479 10.019 36.945 1.00 94.44 291 SER A O 1
ATOM 2063 N N . VAL A 1 292 ? -22.944 10.751 35.482 1.00 97.56 292 VAL A N 1
ATOM 2064 C CA . VAL A 1 292 ? -21.772 10.260 36.227 1.00 97.56 292 VAL A CA 1
ATOM 2065 C C . VAL A 1 292 ? -20.873 11.421 36.645 1.00 97.56 292 VAL A C 1
ATOM 2067 O O . VAL A 1 292 ? -20.371 12.144 35.790 1.00 97.56 292 VAL A O 1
ATOM 2070 N N . ASP A 1 293 ? -20.610 11.556 37.946 1.00 97.19 293 ASP A N 1
ATOM 2071 C CA . ASP A 1 293 ? -19.529 12.396 38.478 1.00 97.19 293 ASP A CA 1
ATOM 2072 C C . ASP A 1 293 ? -18.321 11.503 38.799 1.00 97.19 293 ASP A C 1
ATOM 2074 O O . ASP A 1 293 ? -18.392 10.676 39.711 1.00 97.19 293 ASP A O 1
ATOM 2078 N N . ASN A 1 294 ? -17.205 11.653 38.080 1.00 98.12 294 ASN A N 1
ATOM 2079 C CA . ASN A 1 294 ? -15.992 10.863 38.302 1.00 98.12 294 ASN A CA 1
ATOM 2080 C C . ASN A 1 294 ? -14.870 11.666 38.977 1.00 98.12 294 ASN A C 1
ATOM 2082 O O . ASN A 1 294 ? -14.335 12.615 38.400 1.00 98.12 294 ASN A O 1
ATOM 2086 N N . TYR A 1 295 ? -14.452 11.210 40.161 1.00 97.75 295 TYR A N 1
ATOM 2087 C CA . TYR A 1 295 ? -13.210 11.615 40.830 1.00 97.75 295 TYR A CA 1
ATOM 2088 C C . TYR A 1 295 ? -12.188 10.469 40.939 1.00 97.75 295 TYR A C 1
ATOM 2090 O O . TYR A 1 295 ? -11.068 10.718 41.389 1.00 97.75 295 TYR A O 1
ATOM 2098 N N . GLY A 1 296 ? -12.570 9.242 40.564 1.00 97.75 296 GLY A N 1
ATOM 2099 C CA . GLY A 1 296 ? -11.765 8.021 40.636 1.00 97.75 296 GLY A CA 1
ATOM 2100 C C . GLY A 1 296 ? -11.442 7.459 39.251 1.00 97.75 296 GLY A C 1
ATOM 2101 O O . GLY A 1 296 ? -11.111 8.207 38.328 1.00 97.75 296 GLY A O 1
ATOM 2102 N N . THR A 1 297 ? -11.512 6.133 39.098 1.00 97.75 297 THR A N 1
ATOM 2103 C CA . THR A 1 297 ? -11.133 5.456 37.844 1.00 97.75 297 THR A CA 1
ATOM 2104 C C . THR A 1 297 ? -12.338 4.849 37.116 1.00 97.75 297 THR A C 1
ATOM 2106 O O . THR A 1 297 ? -13.203 4.232 37.731 1.00 97.75 297 THR A O 1
ATOM 2109 N N . ILE A 1 298 ? -12.374 4.943 35.787 1.00 97.94 298 ILE A N 1
ATOM 2110 C CA . ILE A 1 298 ? -13.289 4.168 34.936 1.00 97.94 298 ILE A CA 1
ATOM 2111 C C . ILE A 1 298 ? -12.450 3.360 33.941 1.00 97.94 298 ILE A C 1
ATOM 2113 O O . ILE A 1 298 ? -11.659 3.932 33.191 1.00 97.94 298 ILE A O 1
ATOM 2117 N N . THR A 1 299 ? -12.605 2.030 33.975 1.00 96.69 299 THR A N 1
ATOM 2118 C CA . THR A 1 299 ? -11.846 1.062 33.151 1.00 96.69 299 THR A CA 1
ATOM 2119 C C . THR A 1 299 ? -12.691 0.270 32.154 1.00 96.69 299 THR A C 1
ATOM 2121 O O . THR A 1 299 ? -12.148 -0.506 31.370 1.00 96.69 299 THR A O 1
ATOM 2124 N N . GLY A 1 300 ? -14.007 0.469 32.180 1.00 95.94 300 GLY A N 1
ATOM 2125 C CA . GLY A 1 300 ? -14.956 -0.147 31.264 1.00 95.94 300 GLY A CA 1
ATOM 2126 C C . GLY A 1 300 ? -16.386 0.321 31.529 1.00 95.94 300 GLY A C 1
ATOM 2127 O O . GLY A 1 300 ? -16.641 0.989 32.535 1.00 95.94 300 GLY A O 1
ATOM 2128 N N . GLY A 1 301 ? -17.294 -0.038 30.626 1.00 95.62 301 GLY A N 1
ATOM 2129 C CA . GLY A 1 301 ? -18.721 0.279 30.668 1.00 95.62 301 GLY A CA 1
ATOM 2130 C C . GLY A 1 301 ? -19.194 1.164 29.510 1.00 95.62 301 GLY A C 1
ATOM 2131 O O . GLY A 1 301 ? -18.392 1.699 28.746 1.00 95.62 301 GLY A O 1
ATOM 2132 N N . THR A 1 302 ? -20.513 1.313 29.379 1.00 96.31 302 THR A N 1
ATOM 2133 C CA . THR A 1 302 ? -21.160 2.180 28.378 1.00 96.31 302 THR A CA 1
ATOM 2134 C C . THR A 1 302 ? -21.966 3.273 29.071 1.00 96.31 302 THR A C 1
ATOM 2136 O O . THR A 1 302 ? -22.890 2.975 29.826 1.00 96.31 302 THR A O 1
ATOM 2139 N N . PHE A 1 303 ? -21.631 4.537 28.806 1.00 97.00 303 PHE A N 1
ATOM 2140 C CA . PHE A 1 303 ? -22.210 5.701 29.483 1.00 97.00 303 PHE A CA 1
ATOM 2141 C C . PHE A 1 303 ? -23.001 6.563 28.496 1.00 97.00 303 PHE A C 1
ATOM 2143 O O . PHE A 1 303 ? -22.422 7.258 27.658 1.00 97.00 303 PHE A O 1
ATOM 2150 N N . ASN A 1 304 ? -24.331 6.502 28.586 1.00 95.44 304 ASN A N 1
ATOM 2151 C CA . ASN A 1 304 ? -25.233 7.087 27.587 1.00 95.44 304 ASN A CA 1
ATOM 2152 C C . ASN A 1 304 ? -25.658 8.536 27.869 1.00 95.44 304 ASN A C 1
ATOM 2154 O O . ASN A 1 304 ? -26.199 9.195 26.989 1.00 95.44 304 ASN A O 1
ATOM 2158 N N . GLU A 1 305 ? -25.384 9.035 29.072 1.00 95.88 305 GLU A N 1
ATOM 2159 C CA . GLU A 1 305 ? -25.814 10.346 29.566 1.00 95.88 305 GLU A CA 1
ATOM 2160 C C . GLU A 1 305 ? -24.625 11.173 30.094 1.00 95.88 305 GLU A C 1
ATOM 2162 O O . GLU A 1 305 ? -23.469 10.756 30.018 1.00 95.88 305 GLU A O 1
ATOM 2167 N N . SER A 1 306 ? -24.900 12.384 30.590 1.00 95.81 306 SER A N 1
ATOM 2168 C CA . SER A 1 306 ? -23.880 13.393 30.938 1.00 95.81 306 SER A CA 1
ATOM 2169 C C . SER A 1 306 ? -22.808 12.906 31.934 1.00 95.81 306 SER A C 1
ATOM 2171 O O . SER A 1 306 ? -23.111 12.614 33.099 1.00 95.81 306 SER A O 1
ATOM 2173 N N . LEU A 1 307 ? -21.542 12.923 31.504 1.00 97.81 307 LEU A N 1
ATOM 2174 C CA . LEU A 1 307 ? -20.365 12.473 32.250 1.00 97.81 307 LEU A CA 1
ATOM 2175 C C . LEU A 1 307 ? -19.447 13.658 32.603 1.00 97.81 307 LEU A C 1
ATOM 2177 O O . LEU A 1 307 ? -18.912 14.343 31.730 1.00 97.81 307 LEU A O 1
ATOM 2181 N N . SER A 1 308 ? -19.223 13.866 33.902 1.00 97.88 308 SER A N 1
ATOM 2182 C CA . SER A 1 308 ? -18.336 14.895 34.458 1.00 97.88 308 SER A CA 1
ATOM 2183 C C . SER A 1 308 ? -17.074 14.257 35.039 1.00 97.88 308 SER A C 1
ATOM 2185 O O . SER A 1 308 ? -17.114 13.658 36.112 1.00 97.88 308 SER A O 1
ATOM 2187 N N . ASN A 1 309 ? -15.940 14.383 34.350 1.00 98.12 309 ASN A N 1
ATOM 2188 C CA . ASN A 1 309 ? -14.648 13.854 34.784 1.00 98.12 309 ASN A CA 1
ATOM 2189 C C . ASN A 1 309 ? -13.797 14.960 35.426 1.00 98.12 309 ASN A C 1
ATOM 2191 O O . ASN A 1 309 ? -13.249 15.812 34.729 1.00 98.12 309 ASN A O 1
ATOM 2195 N N . PHE A 1 310 ? -13.692 14.976 36.754 1.00 97.31 310 PHE A N 1
ATOM 2196 C CA . PHE A 1 310 ? -13.018 16.047 37.502 1.00 97.31 310 PHE A CA 1
ATOM 2197 C C . PHE A 1 310 ? -11.490 15.858 37.571 1.00 97.31 310 PHE A C 1
ATOM 2199 O O . PHE A 1 310 ? -10.969 14.842 37.133 1.00 97.31 310 PHE A O 1
ATOM 2206 N N . ASN A 1 311 ? -10.752 16.822 38.140 1.00 93.69 311 ASN A N 1
ATOM 2207 C CA . ASN A 1 311 ? -9.272 16.880 38.124 1.00 93.69 311 ASN A CA 1
ATOM 2208 C C . ASN A 1 311 ? -8.520 15.602 38.571 1.00 93.69 311 ASN A C 1
ATOM 2210 O O . ASN A 1 311 ? -7.388 15.393 38.145 1.00 93.69 311 ASN A O 1
ATOM 2214 N N . SER A 1 312 ? -9.097 14.767 39.445 1.00 92.31 312 SER A N 1
ATOM 2215 C CA . SER A 1 312 ? -8.512 13.473 39.856 1.00 92.31 312 SER A CA 1
ATOM 2216 C C . SER A 1 312 ? -9.038 12.271 39.061 1.00 92.31 312 SER A C 1
ATOM 2218 O O . SER A 1 312 ? -8.508 11.171 39.195 1.00 92.31 312 SER A O 1
ATOM 2220 N N . GLY A 1 313 ? -10.080 12.477 38.256 1.00 96.88 313 GLY A N 1
ATOM 2221 C CA . GLY A 1 313 ? -10.774 11.460 37.484 1.00 96.88 313 GLY A CA 1
ATOM 2222 C C . GLY A 1 313 ? -9.955 10.969 36.291 1.00 96.88 313 GLY A C 1
ATOM 2223 O O . GLY A 1 313 ? -9.509 11.749 35.439 1.00 96.88 313 GLY A O 1
ATOM 2224 N N . ARG A 1 314 ? -9.774 9.648 36.224 1.00 97.69 314 ARG A N 1
ATOM 2225 C CA . ARG A 1 314 ? -9.055 8.953 35.155 1.00 97.69 314 ARG A CA 1
ATOM 2226 C C . ARG A 1 314 ? -9.975 7.973 34.441 1.00 97.69 314 ARG A C 1
ATOM 2228 O O . ARG A 1 314 ? -10.562 7.095 35.065 1.00 97.69 314 ARG A O 1
ATOM 2235 N N . ILE A 1 315 ? -10.054 8.087 33.125 1.00 98.06 315 ILE A N 1
ATOM 2236 C CA . ILE A 1 315 ? -10.914 7.269 32.276 1.00 98.06 315 ILE A CA 1
ATOM 2237 C C . ILE A 1 315 ? -10.044 6.678 31.168 1.00 98.06 315 ILE A C 1
ATOM 2239 O O . ILE A 1 315 ? -9.398 7.420 30.434 1.00 98.06 315 ILE A O 1
ATOM 2243 N N . GLN A 1 316 ? -9.959 5.350 31.105 1.00 96.94 316 GLN A N 1
ATOM 2244 C CA . GLN A 1 316 ? -9.212 4.612 30.082 1.00 96.94 316 GLN A CA 1
ATOM 2245 C C . GLN A 1 316 ? -9.671 3.153 30.104 1.00 96.94 316 GLN A C 1
ATOM 2247 O O . GLN A 1 316 ? -9.583 2.509 31.150 1.00 96.94 316 GLN A O 1
ATOM 2252 N N . GLY A 1 317 ? -10.125 2.626 28.971 1.00 93.81 317 GLY A N 1
ATOM 2253 C CA . GLY A 1 317 ? -10.485 1.221 28.816 1.00 93.81 317 GLY A CA 1
ATOM 2254 C C . GLY A 1 317 ? -9.297 0.279 29.029 1.00 93.81 317 GLY A C 1
ATOM 2255 O O . GLY A 1 317 ? -8.132 0.682 28.995 1.00 93.81 317 GLY A O 1
ATOM 2256 N N . ARG A 1 318 ? -9.590 -1.007 29.239 1.00 86.62 318 ARG A N 1
ATOM 2257 C CA . ARG A 1 318 ? -8.569 -2.074 29.228 1.00 86.62 318 ARG A CA 1
ATOM 2258 C C . ARG A 1 318 ? -8.145 -2.452 27.806 1.00 86.62 318 ARG A C 1
ATOM 2260 O O . ARG A 1 318 ? -7.004 -2.844 27.589 1.00 86.62 318 ARG A O 1
ATOM 2267 N N . ASP A 1 319 ? -9.073 -2.299 26.873 1.00 84.12 319 ASP A N 1
ATOM 2268 C CA . ASP A 1 319 ? -8.979 -2.552 25.440 1.00 84.12 319 ASP A CA 1
ATOM 2269 C C . ASP A 1 319 ? -9.966 -1.617 24.711 1.00 84.12 319 ASP A C 1
ATOM 2271 O O . ASP A 1 319 ? -10.700 -0.861 25.358 1.00 84.12 319 ASP A O 1
ATOM 2275 N N . ALA A 1 320 ? -9.972 -1.652 23.376 1.00 69.75 320 ALA A N 1
ATOM 2276 C CA . ALA A 1 320 ? -10.793 -0.779 22.533 1.00 69.75 320 ALA A CA 1
ATOM 2277 C C . ALA A 1 320 ? -12.311 -0.965 22.705 1.00 69.75 320 ALA A C 1
ATOM 2279 O O . ALA A 1 320 ? -13.056 -0.024 22.472 1.00 69.75 320 ALA A O 1
ATOM 2280 N N . ASN A 1 321 ? -12.793 -2.135 23.131 1.00 76.81 321 ASN A N 1
ATOM 2281 C CA . ASN A 1 321 ? -14.229 -2.420 23.232 1.00 76.81 321 ASN A CA 1
ATOM 2282 C C . ASN A 1 321 ? -14.761 -2.315 24.669 1.00 76.81 321 ASN A C 1
ATOM 2284 O O . ASN A 1 321 ? -15.967 -2.186 24.870 1.00 76.81 321 ASN A O 1
ATOM 2288 N N . ALA A 1 322 ? -13.880 -2.329 25.673 1.00 82.50 322 ALA A N 1
ATOM 2289 C CA . ALA A 1 322 ? -14.253 -2.280 27.084 1.00 82.50 322 ALA A CA 1
ATOM 2290 C C . ALA A 1 322 ? -15.030 -1.017 27.503 1.00 82.50 322 ALA A C 1
ATOM 2292 O O . ALA A 1 322 ? -15.771 -1.077 28.485 1.00 82.50 322 ALA A O 1
ATOM 2293 N N . LEU A 1 323 ? -14.839 0.127 26.831 1.00 95.50 323 LEU A N 1
ATOM 2294 C CA . LEU A 1 323 ? -15.295 1.442 27.297 1.00 95.50 323 LEU A CA 1
ATOM 2295 C C . LEU A 1 323 ? -15.877 2.307 26.170 1.00 95.50 323 LEU A C 1
ATOM 2297 O O . LEU A 1 323 ? -15.172 2.621 25.213 1.00 95.50 323 LEU A O 1
ATOM 2301 N N . THR A 1 324 ? -17.119 2.773 26.338 1.00 95.81 324 THR A N 1
ATOM 2302 C CA . THR A 1 324 ? -17.793 3.697 25.408 1.00 95.81 324 THR A CA 1
ATOM 2303 C C . THR A 1 324 ? -18.484 4.852 26.142 1.00 95.81 324 THR A C 1
ATOM 2305 O O . THR A 1 324 ? -19.213 4.639 27.113 1.00 95.81 324 THR A O 1
ATOM 2308 N N . ILE A 1 325 ? -18.305 6.082 25.654 1.00 96.94 325 ILE A N 1
ATOM 2309 C CA . ILE A 1 325 ? -19.014 7.282 26.121 1.00 96.94 325 ILE A CA 1
ATOM 2310 C C . ILE A 1 325 ? -19.871 7.828 24.973 1.00 96.94 325 ILE A C 1
ATOM 2312 O O . ILE A 1 325 ? -19.348 8.173 23.918 1.00 96.94 325 ILE A O 1
ATOM 2316 N N . ASN A 1 326 ? -21.183 7.932 25.182 1.00 96.06 326 ASN A N 1
ATOM 2317 C CA . ASN A 1 326 ? -22.136 8.457 24.194 1.00 96.06 326 ASN A CA 1
ATOM 2318 C C . ASN A 1 326 ? -22.769 9.792 24.624 1.00 96.06 326 ASN A C 1
ATOM 2320 O O . ASN A 1 326 ? -23.361 10.478 23.796 1.00 96.06 326 ASN A O 1
ATOM 2324 N N . GLY A 1 327 ? -22.672 10.150 25.908 1.00 93.69 327 GLY A N 1
ATOM 2325 C CA . GLY A 1 327 ? -23.266 11.365 26.467 1.00 93.69 327 GLY A CA 1
ATOM 2326 C C . GLY A 1 327 ? -22.415 12.634 26.324 1.00 93.69 327 GLY A C 1
ATOM 2327 O O . GLY A 1 327 ? -21.341 12.652 25.718 1.00 93.69 327 GLY A O 1
ATOM 2328 N N . ALA A 1 328 ? -22.901 13.717 26.932 1.00 96.75 328 ALA A N 1
ATOM 2329 C CA . ALA A 1 328 ? -22.197 14.994 27.007 1.00 96.75 328 ALA A CA 1
ATOM 2330 C C . ALA A 1 328 ? -21.049 14.949 28.033 1.00 96.75 328 ALA A C 1
ATOM 2332 O O . ALA A 1 328 ? -21.239 14.516 29.169 1.00 96.75 328 ALA A O 1
ATOM 2333 N N . ILE A 1 329 ? -19.866 15.427 27.647 1.00 98.00 329 ILE A N 1
ATOM 2334 C CA . ILE A 1 329 ? -18.629 15.357 28.431 1.00 98.00 329 ILE A CA 1
ATOM 2335 C C . ILE A 1 329 ? -18.280 16.738 29.003 1.00 98.00 329 ILE A C 1
ATOM 2337 O O . ILE A 1 329 ? -18.188 17.732 28.273 1.00 98.00 329 ILE A O 1
ATOM 2341 N N . HIS A 1 330 ? -18.024 16.793 30.311 1.00 97.62 330 HIS A N 1
ATOM 2342 C CA . HIS A 1 330 ? -17.275 17.862 30.984 1.00 97.62 330 HIS A CA 1
ATOM 2343 C C . HIS A 1 330 ? -15.982 17.260 31.529 1.00 97.62 330 HIS A C 1
ATOM 2345 O O . HIS A 1 330 ? -16.043 16.328 32.329 1.00 97.62 330 HIS A O 1
ATOM 2351 N N . ASN A 1 331 ? -14.817 17.765 31.120 1.00 97.81 331 ASN A N 1
ATOM 2352 C CA . ASN A 1 331 ? -13.530 17.207 31.539 1.00 97.81 331 ASN A CA 1
ATOM 2353 C C . ASN A 1 331 ? -12.593 18.248 32.164 1.00 97.81 331 ASN A C 1
ATOM 2355 O O . ASN A 1 331 ? -12.290 19.286 31.579 1.00 97.81 331 ASN A O 1
ATOM 2359 N N . GLU A 1 332 ? -12.071 17.905 33.335 1.00 97.56 332 GLU A N 1
ATOM 2360 C CA . GLU A 1 332 ? -10.940 18.538 34.021 1.00 97.56 332 GLU A CA 1
ATOM 2361 C C . GLU A 1 332 ? -9.828 17.515 34.336 1.00 97.56 332 GLU A C 1
ATOM 2363 O O . GLU A 1 332 ? -8.729 17.905 34.717 1.00 97.56 332 GLU A O 1
ATOM 2368 N N . GLY A 1 333 ? -10.105 16.212 34.193 1.00 96.06 333 GLY A N 1
ATOM 2369 C CA . GLY A 1 333 ? -9.170 15.113 34.442 1.00 96.06 333 GLY A CA 1
ATOM 2370 C C . GLY A 1 333 ? -8.514 14.567 33.169 1.00 96.06 333 GLY A C 1
ATOM 2371 O O . GLY A 1 333 ? -8.144 15.305 32.256 1.00 96.06 333 GLY A O 1
ATOM 2372 N N . SER A 1 334 ? -8.332 13.246 33.108 1.00 97.50 334 SER A N 1
ATOM 2373 C CA . SER A 1 334 ? -7.762 12.555 31.941 1.00 97.50 334 SER A CA 1
ATOM 2374 C C . SER A 1 334 ? -8.704 11.487 31.391 1.00 97.50 334 SER A C 1
ATOM 2376 O O . SER A 1 334 ? -8.984 10.508 32.083 1.00 97.50 334 SER A O 1
ATOM 2378 N N . ILE A 1 335 ? -9.124 11.647 30.136 1.00 97.69 335 ILE A N 1
ATOM 2379 C CA . ILE A 1 335 ? -9.755 10.612 29.310 1.00 97.69 335 ILE A CA 1
ATOM 2380 C C . ILE A 1 335 ? -8.717 10.187 28.264 1.00 97.69 335 ILE A C 1
ATOM 2382 O O . ILE A 1 335 ? -8.233 11.016 27.493 1.00 97.69 335 ILE A O 1
ATOM 2386 N N . LEU A 1 336 ? -8.302 8.923 28.294 1.00 97.12 336 LEU A N 1
ATOM 2387 C CA . LEU A 1 336 ? -7.141 8.402 27.568 1.00 97.12 336 LEU A CA 1
ATOM 2388 C C . LEU A 1 336 ? -7.538 7.202 26.703 1.00 97.12 336 LEU A C 1
ATOM 2390 O O . LEU A 1 336 ? -8.459 6.467 27.054 1.00 97.12 336 LEU A O 1
ATOM 2394 N N . GLN A 1 337 ? -6.813 6.969 25.609 1.00 95.25 337 GLN A N 1
ATOM 2395 C CA . GLN A 1 337 ? -7.043 5.798 24.756 1.00 95.25 337 GLN A CA 1
ATOM 2396 C C . GLN A 1 337 ? -6.502 4.510 25.416 1.00 95.25 337 GLN A C 1
ATOM 2398 O O . GLN A 1 337 ? -5.453 4.569 26.067 1.00 95.25 337 GLN A O 1
ATOM 2403 N N . PRO A 1 338 ? -7.171 3.347 25.280 1.00 94.94 338 PRO A N 1
ATOM 2404 C CA . PRO A 1 338 ? -8.391 3.116 24.501 1.00 94.94 338 PRO A CA 1
ATOM 2405 C C . PRO A 1 338 ? -9.659 3.689 25.161 1.00 94.94 338 PRO A C 1
ATOM 2407 O O . PRO A 1 338 ? -9.876 3.515 26.359 1.00 94.94 338 PRO A O 1
ATOM 2410 N N . CYS A 1 339 ? -10.501 4.374 24.386 1.00 94.44 339 CYS A N 1
ATOM 2411 C CA . CYS A 1 339 ? -11.804 4.893 24.810 1.00 94.44 339 CYS A CA 1
ATOM 2412 C C . CYS A 1 339 ? -12.653 5.240 23.578 1.00 94.44 339 CYS A C 1
ATOM 2414 O O . CYS A 1 339 ? -12.265 6.121 22.807 1.00 94.44 339 CYS A O 1
ATOM 2416 N N . ASN A 1 340 ? -13.813 4.599 23.413 1.00 93.62 340 ASN A N 1
ATOM 2417 C CA . ASN A 1 340 ? -14.712 4.887 22.296 1.00 93.62 340 ASN A CA 1
ATOM 2418 C C . ASN A 1 340 ? -15.647 6.056 22.616 1.00 93.62 340 ASN A C 1
ATOM 2420 O O . ASN A 1 340 ? -16.137 6.198 23.740 1.00 93.62 340 ASN A O 1
ATOM 2424 N N . TYR A 1 341 ? -15.956 6.847 21.590 1.00 95.06 341 TYR A N 1
ATOM 2425 C CA . TYR A 1 341 ? -16.919 7.940 21.654 1.00 95.06 341 TYR A CA 1
ATOM 2426 C C . TYR A 1 341 ? -17.993 7.713 20.589 1.00 95.06 341 TYR A C 1
ATOM 2428 O O . TYR A 1 341 ? -17.703 7.812 19.398 1.00 95.06 341 TYR A O 1
ATOM 2436 N N . GLY A 1 342 ? -19.226 7.389 20.980 1.00 92.38 342 GLY A N 1
ATOM 2437 C CA . GLY A 1 342 ? -20.300 7.186 20.001 1.00 92.38 342 GLY A CA 1
ATOM 2438 C C . GLY A 1 342 ? -20.726 8.486 19.319 1.00 92.38 342 GLY A C 1
ATOM 2439 O O . GLY A 1 342 ? -20.372 9.579 19.758 1.00 92.38 342 GLY A O 1
ATOM 2440 N N . ALA A 1 343 ? -21.536 8.385 18.263 1.00 90.62 343 ALA A N 1
ATOM 2441 C CA . ALA A 1 343 ? -21.929 9.528 17.428 1.00 90.62 343 ALA A CA 1
ATOM 2442 C C . ALA A 1 343 ? -22.634 10.682 18.184 1.00 90.62 343 ALA A C 1
ATOM 2444 O O . ALA A 1 343 ? -22.624 11.817 17.713 1.00 90.62 343 ALA A O 1
ATOM 2445 N N . SER A 1 344 ? -23.219 10.412 19.357 1.00 92.50 344 SER A N 1
ATOM 2446 C CA . SER A 1 344 ? -23.848 11.418 20.233 1.00 92.50 344 SER A CA 1
ATOM 2447 C C . SER A 1 344 ? -22.872 12.122 21.194 1.00 92.50 344 SER A C 1
ATOM 2449 O O . SER A 1 344 ? -23.254 13.100 21.847 1.00 92.50 344 SER A O 1
ATOM 2451 N N . ALA A 1 345 ? -21.624 11.648 21.298 1.00 95.44 345 ALA A N 1
ATOM 2452 C CA . ALA A 1 345 ? -20.629 12.182 22.221 1.00 95.44 345 ALA A CA 1
ATOM 2453 C C . ALA A 1 345 ? -20.316 13.649 21.894 1.00 95.44 345 ALA A C 1
ATOM 2455 O O . ALA A 1 345 ? -19.980 14.004 20.762 1.00 95.44 345 ALA A O 1
ATOM 2456 N N . SER A 1 346 ? -20.433 14.516 22.897 1.00 95.00 346 SER A N 1
ATOM 2457 C CA . SER A 1 346 ? -20.372 15.969 22.716 1.00 95.00 346 SER A CA 1
ATOM 2458 C C . SER A 1 346 ? -19.595 16.638 23.844 1.00 95.00 346 SER A C 1
ATOM 2460 O O . SER A 1 346 ? -19.590 16.163 24.978 1.00 95.00 346 SER A O 1
ATOM 2462 N N . LEU A 1 347 ? -18.908 17.745 23.545 1.00 95.31 347 LEU A N 1
ATOM 2463 C CA . LEU A 1 347 ? -18.055 18.437 24.510 1.00 95.31 347 LEU A CA 1
ATOM 2464 C C . LEU A 1 347 ? -18.763 19.678 25.045 1.00 95.31 347 LEU A C 1
ATOM 2466 O O . LEU A 1 347 ? -19.147 20.556 24.278 1.00 95.31 347 LEU A O 1
ATOM 2470 N N . THR A 1 348 ? -18.888 19.772 26.367 1.00 94.62 348 THR A N 1
ATOM 2471 C CA . THR A 1 348 ? -19.438 20.961 27.041 1.00 94.62 348 THR A CA 1
ATOM 2472 C C . THR A 1 348 ? -18.337 21.888 27.558 1.00 94.62 348 THR A C 1
ATOM 2474 O O . THR A 1 348 ? -18.463 23.107 27.473 1.00 94.62 348 THR A O 1
ATOM 2477 N N . ASN A 1 349 ? -17.236 21.318 28.059 1.00 93.75 349 ASN A N 1
ATOM 2478 C CA . ASN A 1 349 ? -16.019 22.018 28.474 1.00 93.75 349 ASN A CA 1
ATOM 2479 C C . ASN A 1 349 ? -14.861 21.008 28.595 1.00 93.75 349 ASN A C 1
ATOM 2481 O O . ASN A 1 349 ? -15.049 19.925 29.155 1.00 93.75 349 ASN A O 1
ATOM 2485 N N . ASN A 1 350 ? -13.660 21.384 28.138 1.00 95.50 350 ASN A N 1
ATOM 2486 C CA . ASN A 1 350 ? -12.418 20.664 28.433 1.00 95.50 350 ASN A CA 1
ATOM 2487 C C . ASN A 1 350 ? -11.388 21.592 29.099 1.00 95.50 350 ASN A C 1
ATOM 2489 O O . ASN A 1 350 ? -11.183 22.725 28.666 1.00 95.50 350 ASN A O 1
ATOM 2493 N N . ARG A 1 351 ? -10.725 21.087 30.141 1.00 94.44 351 ARG A N 1
ATOM 2494 C CA . ARG A 1 351 ? -9.554 21.677 30.814 1.00 94.44 351 ARG A CA 1
ATOM 2495 C C . ARG A 1 351 ? -8.448 20.653 31.096 1.00 94.44 351 ARG A C 1
ATOM 2497 O O . ARG A 1 351 ? -7.444 21.007 31.708 1.00 94.44 351 ARG A O 1
ATOM 2504 N N . GLY A 1 352 ? -8.652 19.403 30.688 1.00 94.06 352 GLY A N 1
ATOM 2505 C CA . GLY A 1 352 ? -7.722 18.295 30.867 1.00 94.06 352 GLY A CA 1
ATOM 2506 C C . GLY A 1 352 ? -7.430 17.585 29.543 1.00 94.06 352 GLY A C 1
ATOM 2507 O O . GLY A 1 352 ? -7.627 18.146 28.465 1.00 94.06 352 GLY A O 1
ATOM 2508 N N . ALA A 1 353 ? -6.973 16.337 29.610 1.00 95.31 353 ALA A N 1
ATOM 2509 C CA . ALA A 1 353 ? -6.711 15.531 28.417 1.00 95.31 353 ALA A CA 1
ATOM 2510 C C . ALA A 1 353 ? -7.963 14.746 27.995 1.00 95.31 353 ALA A C 1
ATOM 2512 O O . ALA A 1 353 ? -8.610 14.130 28.844 1.00 95.31 353 ALA A O 1
ATOM 2513 N N . ILE A 1 354 ? -8.270 14.742 26.695 1.00 97.69 354 ILE A N 1
ATOM 2514 C CA . ILE A 1 354 ? -9.254 13.852 26.061 1.00 97.69 354 ILE A CA 1
ATOM 2515 C C . ILE A 1 354 ? -8.610 13.307 24.788 1.00 97.69 354 ILE A C 1
ATOM 2517 O O . ILE A 1 354 ? -8.514 14.029 23.800 1.00 97.69 354 ILE A O 1
ATOM 2521 N N . GLN A 1 355 ? -8.144 12.061 24.813 1.00 97.25 355 GLN A N 1
ATOM 2522 C CA . GLN A 1 355 ? -7.451 11.445 23.681 1.00 97.25 355 GLN A CA 1
ATOM 2523 C C . GLN A 1 355 ? -8.411 10.761 22.705 1.00 97.25 355 GLN A C 1
ATOM 2525 O O . GLN A 1 355 ? -9.358 10.088 23.120 1.00 97.25 355 GLN A O 1
ATOM 2530 N N . VAL A 1 356 ? -8.098 10.861 21.415 1.00 95.81 356 VAL A N 1
ATOM 2531 C CA . VAL A 1 356 ? -8.801 10.257 20.271 1.00 95.81 356 VAL A CA 1
ATOM 2532 C C . VAL A 1 356 ? -7.795 9.641 19.301 1.00 95.81 356 VAL A C 1
ATOM 2534 O O . VAL A 1 356 ? -6.664 10.115 19.214 1.00 95.81 356 VAL A O 1
ATOM 2537 N N . VAL A 1 357 ? -8.202 8.598 18.575 1.00 94.50 357 VAL A N 1
ATOM 2538 C CA . VAL A 1 357 ? -7.407 8.016 17.481 1.00 94.50 357 VAL A CA 1
ATOM 2539 C C . VAL A 1 357 ? -7.854 8.630 16.157 1.00 94.50 357 VAL A C 1
ATOM 2541 O O . VAL A 1 357 ? -9.047 8.651 15.854 1.00 94.50 357 VAL A O 1
ATOM 2544 N N . MET A 1 358 ? -6.893 9.121 15.379 1.00 94.56 358 MET A N 1
ATOM 2545 C CA . MET A 1 358 ? -7.070 9.651 14.025 1.00 94.56 358 MET A CA 1
ATOM 2546 C C . MET A 1 358 ? -6.177 8.879 13.053 1.00 94.56 358 MET A C 1
ATOM 2548 O O . MET A 1 358 ? -5.128 8.378 13.453 1.00 94.56 358 MET A O 1
ATOM 2552 N N . LEU A 1 359 ? -6.564 8.803 11.781 1.00 92.00 359 LEU A N 1
ATOM 2553 C CA . LEU A 1 359 ? -5.748 8.195 10.730 1.00 92.00 359 LEU A CA 1
ATOM 2554 C C . LEU A 1 359 ? -4.935 9.291 10.036 1.00 92.00 359 LEU A C 1
ATOM 2556 O O . LEU A 1 359 ? -5.453 10.032 9.210 1.00 92.00 359 LEU A O 1
ATOM 2560 N N . VAL A 1 360 ? -3.660 9.426 10.387 1.00 91.75 360 VAL A N 1
ATOM 2561 C CA . VAL A 1 360 ? -2.750 10.456 9.868 1.00 91.75 360 VAL A CA 1
ATOM 2562 C C . VAL A 1 360 ? -1.859 9.832 8.797 1.00 91.75 360 VAL A C 1
ATOM 2564 O O . VAL A 1 360 ? -1.084 8.924 9.084 1.00 91.75 360 VAL A O 1
ATOM 2567 N N . ASN A 1 361 ? -1.991 10.290 7.549 1.00 87.06 361 ASN A N 1
ATOM 2568 C CA . ASN A 1 361 ? -1.375 9.691 6.356 1.00 87.06 361 ASN A CA 1
ATOM 2569 C C . ASN A 1 361 ? -1.590 8.160 6.282 1.00 87.06 361 ASN A C 1
ATOM 2571 O O . ASN A 1 361 ? -0.674 7.409 5.958 1.00 87.06 361 ASN A O 1
ATOM 2575 N N . GLY A 1 362 ? -2.794 7.695 6.641 1.00 83.31 362 GLY A N 1
ATOM 2576 C CA . GLY A 1 362 ? -3.153 6.272 6.649 1.00 83.31 362 GLY A CA 1
ATOM 2577 C C . GLY A 1 362 ? -2.632 5.458 7.844 1.00 83.31 362 GLY A C 1
ATOM 2578 O O . GLY A 1 362 ? -2.678 4.232 7.792 1.00 83.31 362 GLY A O 1
ATOM 2579 N N . GLN A 1 363 ? -2.127 6.089 8.911 1.00 89.25 363 GLN A N 1
ATOM 2580 C CA . GLN A 1 363 ? -1.632 5.413 10.122 1.00 89.25 363 GLN A CA 1
ATOM 2581 C C . GLN A 1 363 ? -2.336 5.923 11.386 1.00 89.25 363 GLN A C 1
ATOM 2583 O O . GLN A 1 363 ? -2.610 7.114 11.505 1.00 89.25 363 GLN A O 1
ATOM 2588 N N . GLU A 1 364 ? -2.611 5.045 12.354 1.00 93.38 364 GLU A N 1
ATOM 2589 C CA . GLU A 1 364 ? -3.217 5.457 13.627 1.00 93.38 364 GLU A CA 1
ATOM 2590 C C . GLU A 1 364 ? -2.282 6.363 14.442 1.00 93.38 364 GLU A C 1
ATOM 2592 O O . GLU A 1 364 ? -1.160 5.990 14.791 1.00 93.38 364 GLU A O 1
ATOM 2597 N N . GLN A 1 365 ? -2.776 7.544 14.807 1.00 95.00 365 GLN A N 1
ATOM 2598 C CA . GLN A 1 365 ? -2.101 8.491 15.685 1.00 95.00 365 GLN A CA 1
ATOM 2599 C C . GLN A 1 365 ? -3.058 8.976 16.779 1.00 95.00 365 GLN A C 1
ATOM 2601 O O . GLN A 1 365 ? -4.222 9.290 16.527 1.00 95.00 365 GLN A O 1
ATOM 2606 N N . ILE A 1 366 ? -2.553 9.065 18.013 1.00 95.56 366 ILE A N 1
ATOM 2607 C CA . ILE A 1 366 ? -3.306 9.622 19.141 1.00 95.56 366 ILE A CA 1
ATOM 2608 C C . ILE A 1 366 ? -3.186 11.153 19.127 1.00 95.56 366 ILE A C 1
ATOM 2610 O O . ILE A 1 366 ? -2.086 11.701 19.223 1.00 95.56 366 ILE A O 1
ATOM 2614 N N . CYS A 1 367 ? -4.329 11.829 19.063 1.00 96.00 367 CYS A N 1
ATOM 2615 C CA . CYS A 1 367 ? -4.489 13.283 19.146 1.00 96.00 367 CYS A CA 1
ATOM 2616 C C . CYS A 1 367 ? -5.361 13.645 20.367 1.00 96.00 367 CYS A C 1
ATOM 2618 O O . CYS A 1 367 ? -5.953 12.752 20.980 1.00 96.00 367 CYS A O 1
ATOM 2620 N N . ASN A 1 368 ? -5.473 14.930 20.732 1.00 95.94 368 ASN A N 1
ATOM 2621 C CA . ASN A 1 368 ? -6.431 15.372 21.757 1.00 95.94 368 ASN A CA 1
ATOM 2622 C C . ASN A 1 368 ? -7.599 16.155 21.140 1.00 95.94 368 ASN A C 1
ATOM 2624 O O . ASN A 1 368 ? -7.409 16.948 20.220 1.00 95.94 368 ASN A O 1
ATOM 2628 N N . VAL A 1 369 ? -8.806 15.967 21.680 1.00 95.56 369 VAL A N 1
ATOM 2629 C CA . VAL A 1 369 ? -10.015 16.687 21.249 1.00 95.56 369 VAL A CA 1
ATOM 2630 C C . VAL A 1 369 ? -9.871 18.181 21.544 1.00 95.56 369 VAL A C 1
ATOM 2632 O O . VAL A 1 369 ? -9.661 18.577 22.693 1.00 95.56 369 VAL A O 1
ATOM 2635 N N . GLY A 1 370 ? -10.030 19.005 20.508 1.00 92.50 370 GLY A N 1
ATOM 2636 C CA . GLY A 1 370 ? -9.865 20.459 20.569 1.00 92.50 370 GLY A CA 1
ATOM 2637 C C . GLY A 1 370 ? -8.444 20.979 20.310 1.00 92.50 370 GLY A C 1
ATOM 2638 O O . GLY A 1 370 ? -8.286 22.193 20.202 1.00 92.50 370 GLY A O 1
ATOM 2639 N N . ASP A 1 371 ? -7.432 20.115 20.158 1.00 94.25 371 ASP A N 1
ATOM 2640 C CA . ASP A 1 371 ? -6.118 20.550 19.660 1.00 94.25 371 ASP A CA 1
ATOM 2641 C C . ASP A 1 371 ? -6.209 20.914 18.165 1.00 94.25 371 ASP A C 1
ATOM 2643 O O . ASP A 1 371 ? -6.998 20.326 17.416 1.00 94.25 371 ASP A O 1
ATOM 2647 N N . LYS A 1 372 ? -5.387 21.874 17.721 1.00 93.94 372 LYS A N 1
ATOM 2648 C CA . LYS A 1 372 ? -5.318 22.316 16.320 1.00 93.94 372 LYS A CA 1
ATOM 2649 C C . LYS A 1 372 ? -4.608 21.297 15.434 1.00 93.94 372 LYS A C 1
ATOM 2651 O O . LYS A 1 372 ? -3.460 20.942 15.697 1.00 93.94 372 LYS A O 1
ATOM 2656 N N . VAL A 1 373 ? -5.244 20.916 14.324 1.00 93.44 373 VAL A N 1
ATOM 2657 C CA . VAL A 1 373 ? -4.738 19.893 13.389 1.00 93.44 373 VAL A CA 1
ATOM 2658 C C . VAL A 1 373 ? -3.336 20.246 12.878 1.00 93.44 373 VAL A C 1
ATOM 2660 O O . VAL A 1 373 ? -2.412 19.439 12.968 1.00 93.44 373 VAL A O 1
ATOM 2663 N N . SER A 1 374 ? -3.146 21.477 12.403 1.00 88.69 374 SER A N 1
ATOM 2664 C CA . SER A 1 374 ? -1.868 21.944 11.856 1.00 88.69 374 SER A CA 1
ATOM 2665 C C . SER A 1 374 ? -0.755 22.060 12.906 1.00 88.69 374 SER A C 1
ATOM 2667 O O . SER A 1 374 ? 0.413 21.872 12.570 1.00 88.69 374 SER A O 1
ATOM 2669 N N . GLU A 1 375 ? -1.077 22.317 14.176 1.00 91.31 375 GLU A N 1
ATOM 2670 C CA . GLU A 1 375 ? -0.083 22.394 15.254 1.00 91.31 375 GLU A CA 1
ATOM 2671 C C . GLU A 1 375 ? 0.329 20.990 15.727 1.00 91.31 375 GLU A C 1
ATOM 2673 O O . GLU A 1 375 ? 1.523 20.694 15.805 1.00 91.31 375 GLU A O 1
ATOM 2678 N N . SER A 1 376 ? -0.634 20.090 15.960 1.00 92.75 376 SER A N 1
ATOM 2679 C CA . SER A 1 376 ? -0.371 18.720 16.429 1.00 92.75 376 SER A CA 1
ATOM 2680 C C . SER A 1 376 ? 0.294 17.818 15.388 1.00 92.75 376 SER A C 1
ATOM 2682 O O . SER A 1 376 ? 1.032 16.909 15.768 1.00 92.75 376 SER A O 1
ATOM 2684 N N . LEU A 1 377 ? 0.039 18.033 14.091 1.00 91.94 377 LEU A N 1
ATOM 2685 C CA . LEU A 1 377 ? 0.580 17.201 13.005 1.00 91.94 377 LEU A CA 1
ATOM 2686 C C . LEU A 1 377 ? 1.837 17.804 12.334 1.00 91.94 377 LEU A C 1
ATOM 2688 O O . LEU A 1 377 ? 2.342 17.285 11.338 1.00 91.94 377 LEU A O 1
ATOM 2692 N N . GLY A 1 378 ? 2.394 18.888 12.883 1.00 86.88 378 GLY A N 1
ATOM 2693 C CA . GLY A 1 378 ? 3.693 19.421 12.451 1.00 86.88 378 GLY A CA 1
ATOM 2694 C C . GLY A 1 378 ? 3.645 20.295 11.192 1.00 86.88 378 GLY A C 1
ATOM 2695 O O . GLY A 1 378 ? 4.448 20.111 10.273 1.00 86.88 378 GLY A O 1
ATOM 2696 N N . GLY A 1 379 ? 2.713 21.248 11.154 1.00 83.00 379 GLY A N 1
ATOM 2697 C CA . GLY A 1 379 ? 2.648 22.360 10.201 1.00 83.00 379 GLY A CA 1
ATOM 2698 C C . GLY A 1 379 ? 2.353 21.976 8.750 1.00 83.00 379 GLY A C 1
ATOM 2699 O O . GLY A 1 379 ? 2.254 20.797 8.410 1.00 83.00 379 GLY A O 1
ATOM 2700 N N . GLY A 1 380 ? 2.261 22.991 7.887 1.00 83.31 380 GLY A N 1
ATOM 2701 C CA . GLY A 1 380 ? 1.936 22.847 6.463 1.00 83.31 380 GLY A CA 1
ATOM 2702 C C . GLY A 1 380 ? 0.445 22.632 6.188 1.00 83.31 380 GLY A C 1
ATOM 2703 O O . GLY A 1 380 ? -0.374 22.640 7.107 1.00 83.31 380 GLY A O 1
ATOM 2704 N N . THR A 1 381 ? 0.112 22.454 4.912 1.00 85.12 381 THR A N 1
ATOM 2705 C CA . THR A 1 381 ? -1.261 22.248 4.435 1.00 85.12 381 THR A CA 1
ATOM 2706 C C . THR A 1 381 ? -1.697 20.810 4.718 1.00 85.12 381 THR A C 1
ATOM 2708 O O . THR A 1 381 ? -1.099 19.849 4.224 1.00 85.12 381 THR A O 1
ATOM 2711 N N . TRP A 1 382 ? -2.724 20.681 5.553 1.00 87.38 382 TRP A N 1
ATOM 2712 C CA . TRP A 1 382 ? -3.366 19.421 5.918 1.00 87.38 382 TRP A CA 1
ATOM 2713 C C . TRP A 1 382 ? -4.790 19.407 5.400 1.00 87.38 382 TRP A C 1
ATOM 2715 O O . TRP A 1 382 ? -5.441 20.449 5.335 1.00 87.38 382 TRP A O 1
ATOM 2725 N N . CYS A 1 383 ? -5.280 18.218 5.085 1.00 83.62 383 CYS A N 1
ATOM 2726 C CA . CYS A 1 383 ? -6.607 18.022 4.536 1.00 83.62 383 CYS A CA 1
ATOM 2727 C C . CYS A 1 383 ? -7.296 16.844 5.223 1.00 83.62 383 CYS A C 1
ATOM 2729 O O . CYS A 1 383 ? -6.642 15.889 5.644 1.00 83.62 383 CYS A O 1
ATOM 2731 N N . LEU A 1 384 ? -8.614 16.937 5.345 1.00 86.75 384 LEU A N 1
ATOM 2732 C CA . LEU A 1 384 ? -9.514 15.940 5.903 1.00 86.75 384 LEU A CA 1
ATOM 2733 C C . LEU A 1 384 ? -10.213 15.199 4.758 1.00 86.75 384 LEU A C 1
ATOM 2735 O O . LEU A 1 384 ? -10.879 15.832 3.936 1.00 86.75 384 LEU A O 1
ATOM 2739 N N . LEU A 1 385 ? -10.099 13.873 4.762 1.00 80.69 385 LEU A N 1
ATOM 2740 C CA . LEU A 1 385 ? -10.867 12.963 3.918 1.00 80.69 385 LEU A CA 1
ATOM 2741 C C . LEU A 1 385 ? -12.191 12.645 4.631 1.00 80.69 385 LEU A C 1
ATOM 2743 O O . LEU A 1 385 ? -12.194 12.209 5.787 1.00 80.69 385 LEU A O 1
ATOM 2747 N N . ASN A 1 386 ? -13.303 12.862 3.936 1.00 70.50 386 ASN A N 1
ATOM 2748 C CA . ASN A 1 386 ? -14.648 12.418 4.299 1.00 70.50 386 ASN A CA 1
ATOM 2749 C C . ASN A 1 386 ? -15.057 11.259 3.361 1.00 70.50 386 ASN A C 1
ATOM 2751 O O . ASN A 1 386 ? -14.281 10.867 2.497 1.00 70.50 386 ASN A O 1
ATOM 2755 N N . GLU A 1 387 ? -16.257 10.697 3.532 1.00 63.56 387 GLU A N 1
ATOM 2756 C CA . GLU A 1 387 ? -16.705 9.517 2.764 1.00 63.56 387 GLU A CA 1
ATOM 2757 C C . GLU A 1 387 ? -16.890 9.802 1.260 1.00 63.56 387 GLU A C 1
ATOM 2759 O O . GLU A 1 387 ? -16.521 8.963 0.446 1.00 63.56 387 GLU A O 1
ATOM 2764 N N . ASP A 1 388 ? -17.388 10.996 0.909 1.00 59.34 388 ASP A N 1
ATOM 2765 C CA . ASP A 1 388 ? -17.658 11.431 -0.475 1.00 59.34 388 ASP A CA 1
ATOM 2766 C C . ASP A 1 388 ? -16.904 12.728 -0.868 1.00 59.34 388 ASP A C 1
ATOM 2768 O O . ASP A 1 388 ? -17.258 13.366 -1.859 1.00 59.34 388 ASP A O 1
ATOM 2772 N N . SER A 1 389 ? -15.951 13.215 -0.056 1.00 61.56 389 SER A N 1
ATOM 2773 C CA . SER A 1 389 ? -15.215 14.458 -0.365 1.00 61.56 389 SER A CA 1
ATOM 2774 C C . SER A 1 389 ? -13.976 14.716 0.491 1.00 61.56 389 SER A C 1
ATOM 2776 O O . SER A 1 389 ? -13.903 14.375 1.673 1.00 61.56 389 SER A O 1
ATOM 2778 N N . PHE A 1 390 ? -13.036 15.467 -0.066 1.00 71.12 390 PHE A N 1
ATOM 2779 C CA . PHE A 1 390 ? -11.856 15.993 0.615 1.00 71.12 390 PHE A CA 1
ATOM 2780 C C . PHE A 1 390 ? -12.051 17.472 0.996 1.00 71.12 390 PHE A C 1
ATOM 2782 O O . PHE A 1 390 ? -12.858 18.194 0.413 1.00 71.12 390 PHE A O 1
ATOM 2789 N N . SER A 1 391 ? -11.349 17.941 2.029 1.00 75.31 391 SER A N 1
ATOM 2790 C CA . SER A 1 391 ? -11.510 19.309 2.544 1.00 75.31 391 SER A CA 1
ATOM 2791 C C . SER A 1 391 ? -10.228 19.842 3.176 1.00 75.31 391 SER A C 1
ATOM 2793 O O . SER A 1 391 ? -9.566 19.144 3.941 1.00 75.31 391 SER A O 1
ATOM 2795 N N . VAL A 1 392 ? -9.860 21.090 2.878 1.00 79.19 392 VAL A N 1
ATOM 2796 C CA . VAL A 1 392 ? -8.673 21.731 3.468 1.00 79.19 392 VAL A CA 1
ATOM 2797 C C . VAL A 1 392 ? -8.922 22.006 4.951 1.00 79.19 392 VAL A C 1
ATOM 2799 O O . VAL A 1 392 ? -9.933 22.605 5.315 1.00 79.19 392 VAL A O 1
ATOM 2802 N N . CYS A 1 393 ? -7.996 21.603 5.820 1.00 84.88 393 CYS A N 1
ATOM 2803 C CA . CYS A 1 393 ? -8.023 22.003 7.221 1.00 84.88 393 CYS A CA 1
ATOM 2804 C C . CYS A 1 393 ? -7.594 23.471 7.318 1.00 84.88 393 CYS A C 1
ATOM 2806 O O . CYS A 1 393 ? -6.417 23.791 7.133 1.00 84.88 393 CYS A O 1
ATOM 2808 N N . ASP A 1 394 ? -8.541 24.358 7.622 1.00 82.00 394 ASP A N 1
ATOM 2809 C CA . ASP A 1 394 ? -8.247 25.765 7.876 1.00 82.00 394 ASP A CA 1
ATOM 2810 C C . ASP A 1 394 ? -7.348 25.966 9.120 1.00 82.00 394 ASP A C 1
ATOM 2812 O O . ASP A 1 394 ? -7.060 25.043 9.890 1.00 82.00 394 ASP A O 1
ATOM 2816 N N . ALA A 1 395 ? -6.871 27.197 9.320 1.00 81.00 395 ALA A N 1
ATOM 2817 C CA . ALA A 1 395 ? -5.910 27.519 10.375 1.00 81.00 395 ALA A CA 1
ATOM 2818 C C . ALA A 1 395 ? -6.446 27.346 11.814 1.00 81.00 395 ALA A C 1
ATOM 2820 O O . ALA A 1 395 ? -5.643 27.326 12.752 1.00 81.00 395 ALA A O 1
ATOM 2821 N N . ASP A 1 396 ? -7.761 27.228 12.004 1.00 86.38 396 ASP A N 1
ATOM 2822 C CA . ASP A 1 396 ? -8.451 27.013 13.279 1.00 86.38 396 ASP A CA 1
ATOM 2823 C C . ASP A 1 396 ? -9.129 25.625 13.373 1.00 86.38 396 ASP A C 1
ATOM 2825 O O . ASP A 1 396 ? -9.764 25.316 14.385 1.00 86.38 396 ASP A O 1
ATOM 2829 N N . ALA A 1 397 ? -8.936 24.748 12.378 1.00 90.62 397 ALA A N 1
ATOM 2830 C CA . ALA A 1 397 ? -9.427 23.372 12.384 1.00 90.62 397 ALA A CA 1
ATOM 2831 C C . ALA A 1 397 ? -8.871 22.559 13.572 1.00 90.62 397 ALA A C 1
ATOM 2833 O O . ALA A 1 397 ? -7.665 22.542 13.843 1.00 90.62 397 ALA A O 1
ATOM 2834 N N . THR A 1 398 ? -9.757 21.839 14.268 1.00 94.19 398 THR A N 1
ATOM 2835 C CA . THR A 1 398 ? -9.449 21.077 15.493 1.00 94.19 398 THR A CA 1
ATOM 2836 C C . THR A 1 398 ? -9.994 19.649 15.445 1.00 94.19 398 THR A C 1
ATOM 2838 O O . THR A 1 398 ? -10.921 19.343 14.692 1.00 94.19 398 THR A O 1
ATOM 2841 N N . PHE A 1 399 ? -9.421 18.753 16.253 1.00 94.62 399 PHE A N 1
ATOM 2842 C CA . PHE A 1 399 ? -9.878 17.362 16.341 1.00 94.62 399 PHE A CA 1
ATOM 2843 C C . PHE A 1 399 ? -11.204 17.222 17.100 1.00 94.62 399 PHE A C 1
ATOM 2845 O O . PHE A 1 399 ? -11.350 17.720 18.219 1.00 94.62 399 PHE A O 1
ATOM 2852 N N . GLY A 1 400 ? -12.146 16.480 16.510 1.00 93.06 400 GLY A N 1
ATOM 2853 C CA . GLY A 1 400 ? -13.383 16.035 17.159 1.00 93.06 400 GLY A CA 1
ATOM 2854 C C . GLY A 1 400 ? -13.247 14.671 17.850 1.00 93.06 400 GLY A C 1
ATOM 2855 O O . GLY A 1 400 ? -12.158 14.114 17.943 1.00 93.06 400 GLY A O 1
ATOM 2856 N N . PHE A 1 401 ? -14.373 14.119 18.315 1.00 93.88 401 PHE A N 1
ATOM 2857 C CA . PHE A 1 401 ? -14.432 12.794 18.958 1.00 93.88 401 PHE A CA 1
ATOM 2858 C C . PHE A 1 401 ? -14.330 11.608 17.995 1.00 93.88 401 PHE A C 1
ATOM 2860 O O . PHE A 1 401 ? -13.848 10.547 18.382 1.00 93.88 401 PHE A O 1
ATOM 2867 N N . GLN A 1 402 ? -14.843 11.773 16.775 1.00 91.69 402 GLN A N 1
ATOM 2868 C CA . GLN A 1 402 ? -14.943 10.704 15.785 1.00 91.69 402 GLN A CA 1
ATOM 2869 C C . GLN A 1 402 ? -13.623 10.560 15.029 1.00 91.69 402 GLN A C 1
ATOM 2871 O O . GLN A 1 402 ? -13.071 11.568 14.580 1.00 91.69 402 GLN A O 1
ATOM 2876 N N . THR A 1 403 ? -13.146 9.325 14.868 1.00 90.81 403 THR A N 1
ATOM 2877 C CA . THR A 1 403 ? -11.962 9.009 14.060 1.00 90.81 403 THR A CA 1
ATOM 2878 C C . THR A 1 403 ? -12.148 9.504 12.629 1.00 90.81 403 THR A C 1
ATOM 2880 O O . THR A 1 403 ? -13.196 9.308 12.017 1.00 90.81 403 THR A O 1
ATOM 2883 N N . ARG A 1 404 ? -11.122 10.184 12.117 1.00 90.69 404 ARG A N 1
ATOM 2884 C CA . ARG A 1 404 ? -11.095 10.836 10.806 1.00 90.69 404 ARG A CA 1
ATOM 2885 C C . ARG A 1 404 ? -9.732 10.657 10.150 1.00 90.69 404 ARG A C 1
ATOM 2887 O O . ARG A 1 404 ? -8.725 10.506 10.846 1.00 90.69 404 ARG A O 1
ATOM 2894 N N . SER A 1 405 ? -9.724 10.707 8.822 1.00 89.94 405 SER A N 1
ATOM 2895 C CA . SER A 1 405 ? -8.527 10.550 7.998 1.00 89.94 405 SER A CA 1
ATOM 2896 C C . SER A 1 405 ? -7.968 11.910 7.589 1.00 89.94 405 SER A C 1
ATOM 2898 O O . SER A 1 405 ? -8.663 12.715 6.976 1.00 89.94 405 SER A O 1
ATOM 2900 N N . TYR A 1 406 ? -6.707 12.165 7.928 1.00 89.88 406 TYR A N 1
ATOM 2901 C CA . TYR A 1 406 ? -5.992 13.406 7.647 1.00 89.88 406 TYR A CA 1
ATOM 2902 C C . TYR A 1 406 ? -4.749 13.126 6.808 1.00 89.88 406 TYR A C 1
ATOM 2904 O O . TYR A 1 406 ? -3.929 12.286 7.179 1.00 89.88 406 TYR A O 1
ATOM 2912 N N . VAL A 1 407 ? -4.567 13.862 5.714 1.00 86.88 407 VAL A N 1
ATOM 2913 C CA . VAL A 1 407 ? -3.414 13.720 4.812 1.00 86.88 407 VAL A CA 1
ATOM 2914 C C . VAL A 1 407 ? -2.697 15.056 4.643 1.00 86.88 407 VAL A C 1
ATOM 2916 O O . VAL A 1 407 ? -3.319 16.120 4.633 1.00 86.88 407 VAL A O 1
ATOM 2919 N N . LYS A 1 408 ? -1.366 15.004 4.535 1.00 87.38 408 LYS A N 1
ATOM 2920 C CA . LYS A 1 408 ? -0.513 16.173 4.307 1.00 87.38 408 LYS A CA 1
ATOM 2921 C C . LYS A 1 408 ? -0.210 16.358 2.826 1.00 87.38 408 LYS A C 1
ATOM 2923 O O . LYS A 1 408 ? 0.389 15.469 2.217 1.00 87.38 408 LYS A O 1
ATOM 2928 N N . LEU A 1 409 ? -0.482 17.547 2.286 1.00 83.88 409 LEU A N 1
ATOM 2929 C CA . LEU A 1 409 ? -0.001 17.938 0.958 1.00 83.88 409 LEU A CA 1
ATOM 2930 C C . LEU A 1 409 ? 1.503 18.247 1.025 1.00 83.88 409 LEU A C 1
ATOM 2932 O O . LEU A 1 409 ? 1.945 19.387 1.174 1.00 83.88 409 LEU A O 1
ATOM 2936 N N . SER A 1 410 ? 2.287 17.173 0.999 1.00 85.50 410 SER A N 1
ATOM 2937 C CA . SER A 1 410 ? 3.751 17.181 0.991 1.00 85.50 410 SER A CA 1
ATOM 2938 C C . SER A 1 410 ? 4.279 17.463 -0.420 1.00 85.50 410 SER A C 1
ATOM 2940 O O . SER A 1 410 ? 3.523 17.399 -1.384 1.00 85.50 410 SER A O 1
ATOM 2942 N N . ALA A 1 411 ? 5.569 17.773 -0.559 1.00 86.62 411 ALA A N 1
ATOM 2943 C CA . ALA A 1 411 ? 6.137 18.055 -1.874 1.00 86.62 411 ALA A CA 1
ATOM 2944 C C . ALA A 1 411 ? 6.134 16.787 -2.758 1.00 86.62 411 ALA A C 1
ATOM 2946 O O . ALA A 1 411 ? 6.427 15.702 -2.241 1.00 86.62 411 ALA A O 1
ATOM 2947 N N . PRO A 1 412 ? 5.805 16.893 -4.059 1.00 86.50 412 PRO A N 1
ATOM 2948 C CA . PRO A 1 412 ? 5.822 15.750 -4.967 1.00 86.50 412 PRO A CA 1
ATOM 2949 C C . PRO A 1 412 ? 7.239 15.186 -5.142 1.00 86.50 412 PRO A C 1
ATOM 2951 O O . PRO A 1 412 ? 8.226 15.920 -5.102 1.00 86.50 412 PRO A O 1
ATOM 2954 N N . ASN A 1 413 ? 7.346 13.876 -5.373 1.00 89.31 413 ASN A N 1
ATOM 2955 C CA . ASN A 1 413 ? 8.608 13.250 -5.767 1.00 89.31 413 ASN A CA 1
ATOM 2956 C C . ASN A 1 413 ? 8.732 13.294 -7.293 1.00 89.31 413 ASN A C 1
ATOM 2958 O O . ASN A 1 413 ? 7.902 12.700 -7.979 1.00 89.31 413 ASN A O 1
ATOM 2962 N N . VAL A 1 414 ? 9.744 13.990 -7.811 1.00 90.69 414 VAL A N 1
ATOM 2963 C CA . VAL A 1 414 ? 9.892 14.309 -9.240 1.00 90.69 414 VAL A CA 1
ATOM 2964 C C . VAL A 1 414 ? 11.192 13.721 -9.779 1.00 90.69 414 VAL A C 1
ATOM 2966 O O . VAL A 1 414 ? 12.253 13.894 -9.185 1.00 90.69 414 VAL A O 1
ATOM 2969 N N . THR A 1 415 ? 11.116 13.054 -10.928 1.00 92.50 415 THR A N 1
ATOM 2970 C CA . THR A 1 415 ? 12.265 12.501 -11.656 1.00 92.50 415 THR A CA 1
ATOM 2971 C C . THR A 1 415 ? 12.249 12.952 -13.116 1.00 92.50 415 THR A C 1
ATOM 2973 O O . THR A 1 415 ? 11.191 13.240 -13.679 1.00 92.50 415 THR A O 1
ATOM 2976 N N . LEU A 1 416 ? 13.433 13.038 -13.723 1.00 94.50 416 LEU A N 1
ATOM 2977 C CA . LEU A 1 416 ? 13.650 13.479 -15.100 1.00 94.50 416 LEU A CA 1
ATOM 2978 C C . LEU A 1 416 ? 14.494 12.429 -15.828 1.00 94.50 416 LEU A C 1
ATOM 2980 O O . LEU A 1 416 ? 15.613 12.137 -15.410 1.00 94.50 416 LEU A O 1
ATOM 2984 N N . ASP A 1 417 ? 13.956 11.879 -16.913 1.00 96.06 417 ASP A N 1
ATOM 2985 C CA . ASP A 1 417 ? 14.685 11.007 -17.830 1.00 96.06 417 ASP A CA 1
ATOM 2986 C C . ASP A 1 417 ? 15.233 11.838 -18.998 1.00 96.06 417 ASP A C 1
ATOM 2988 O O . ASP A 1 417 ? 14.483 12.445 -19.767 1.00 96.06 417 ASP A O 1
ATOM 2992 N N . TYR A 1 418 ? 16.558 11.863 -19.123 1.00 95.81 418 TYR A N 1
ATOM 2993 C CA . TYR A 1 418 ? 17.289 12.618 -20.141 1.00 95.81 418 TYR A CA 1
ATOM 2994 C C . TYR A 1 418 ? 17.396 11.909 -21.501 1.00 95.81 418 TYR A C 1
ATOM 2996 O O . TYR A 1 418 ? 17.799 12.532 -22.484 1.00 95.81 418 TYR A O 1
ATOM 3004 N N . ALA A 1 419 ? 17.096 10.609 -21.563 1.00 92.88 419 ALA A N 1
ATOM 3005 C CA . ALA A 1 419 ? 17.187 9.785 -22.765 1.00 92.88 419 ALA A CA 1
ATOM 3006 C C . ALA A 1 419 ? 15.827 9.615 -23.457 1.00 92.88 419 ALA A C 1
ATOM 3008 O O . ALA A 1 419 ? 15.788 9.577 -24.689 1.00 92.88 419 ALA A O 1
ATOM 3009 N N . ALA A 1 420 ? 14.746 9.545 -22.673 1.00 93.75 420 ALA A N 1
ATOM 3010 C CA . ALA A 1 420 ? 13.353 9.581 -23.124 1.00 93.75 420 ALA A CA 1
ATOM 3011 C C . ALA A 1 420 ? 12.767 11.009 -23.184 1.00 93.75 420 ALA A C 1
ATOM 3013 O O . ALA A 1 420 ? 11.719 11.216 -23.790 1.00 93.75 420 ALA A O 1
ATOM 3014 N N . GLU A 1 421 ? 13.432 11.988 -22.558 1.00 95.00 421 GLU A N 1
ATOM 3015 C CA . GLU A 1 421 ? 12.973 13.379 -22.419 1.00 95.00 421 GLU A CA 1
ATOM 3016 C C . GLU A 1 421 ? 11.584 13.474 -21.755 1.00 95.00 421 GLU A C 1
ATOM 3018 O O . GLU A 1 421 ? 10.667 14.148 -22.232 1.00 95.00 421 GLU A O 1
ATOM 3023 N N . THR A 1 422 ? 11.437 12.782 -20.619 1.00 93.12 422 THR A N 1
ATOM 3024 C CA . THR A 1 422 ? 10.194 12.702 -19.831 1.00 93.12 422 THR A CA 1
ATOM 3025 C C . THR A 1 422 ? 10.383 13.106 -18.373 1.00 93.12 422 THR A C 1
ATOM 3027 O O . THR A 1 422 ? 11.351 12.701 -17.732 1.00 93.12 422 THR A O 1
ATOM 3030 N N . VAL A 1 423 ? 9.402 13.812 -17.813 1.00 90.12 423 VAL A N 1
ATOM 3031 C CA . VAL A 1 423 ? 9.269 14.067 -16.372 1.00 90.12 423 VAL A CA 1
ATOM 3032 C C . VAL A 1 423 ? 8.276 13.068 -15.787 1.00 90.12 423 VAL A C 1
ATOM 3034 O O . VAL A 1 423 ? 7.171 12.939 -16.308 1.00 90.12 423 VAL A O 1
ATOM 3037 N N . THR A 1 424 ? 8.644 12.390 -14.699 1.00 89.25 424 THR A N 1
ATOM 3038 C CA . THR A 1 424 ? 7.756 11.475 -13.963 1.00 89.25 424 THR A CA 1
ATOM 3039 C C . THR A 1 424 ? 7.596 11.923 -12.518 1.00 89.25 424 THR A C 1
ATOM 3041 O O . THR A 1 424 ? 8.590 12.159 -11.829 1.00 89.25 424 THR A O 1
ATOM 3044 N N . VAL A 1 425 ? 6.354 11.988 -12.035 1.00 86.31 425 VAL A N 1
ATOM 3045 C CA . VAL A 1 425 ? 6.035 12.300 -10.635 1.00 86.31 425 VAL A CA 1
ATOM 3046 C C . VAL A 1 425 ? 5.327 11.137 -9.965 1.00 86.31 425 VAL A C 1
ATOM 3048 O O . VAL A 1 425 ? 4.399 10.570 -10.529 1.00 86.31 425 VAL A O 1
ATOM 3051 N N . THR A 1 426 ? 5.782 10.766 -8.767 1.00 87.00 426 THR A N 1
ATOM 3052 C CA . THR A 1 426 ? 5.189 9.684 -7.964 1.00 87.00 426 THR A CA 1
ATOM 3053 C C . THR A 1 426 ? 4.071 10.220 -7.073 1.00 87.00 426 THR A C 1
ATOM 3055 O O . THR A 1 426 ? 4.297 11.144 -6.284 1.00 87.00 426 THR A O 1
ATOM 3058 N N . VAL A 1 427 ? 2.893 9.599 -7.148 1.00 79.62 427 VAL A N 1
ATOM 3059 C CA . VAL A 1 427 ? 1.777 9.850 -6.231 1.00 79.62 427 VAL A CA 1
ATOM 3060 C C . VAL A 1 427 ? 2.072 9.115 -4.914 1.00 79.62 427 VAL A C 1
ATOM 3062 O O . VAL A 1 427 ? 2.243 7.894 -4.927 1.00 79.62 427 VAL A O 1
ATOM 3065 N N . PRO A 1 428 ? 2.177 9.809 -3.764 1.00 78.19 428 PRO A N 1
ATOM 3066 C CA . PRO A 1 428 ? 2.408 9.145 -2.483 1.00 78.19 428 PRO A CA 1
ATOM 3067 C C . PRO A 1 428 ? 1.180 8.321 -2.081 1.00 78.19 428 PRO A C 1
ATOM 3069 O O . PRO A 1 428 ? 0.054 8.745 -2.332 1.00 78.19 428 PRO A O 1
ATOM 3072 N N . ASP A 1 429 ? 1.379 7.192 -1.392 1.00 77.00 429 ASP A N 1
ATOM 3073 C CA . ASP A 1 429 ? 0.296 6.257 -1.029 1.00 77.00 429 ASP A CA 1
ATOM 3074 C C . ASP A 1 429 ? -0.888 6.925 -0.308 1.00 77.00 429 ASP A C 1
ATOM 3076 O O . ASP A 1 429 ? -2.033 6.528 -0.492 1.00 77.00 429 ASP A O 1
ATOM 3080 N N . SER A 1 430 ? -0.637 7.991 0.460 1.00 72.88 430 SER A N 1
ATOM 3081 C CA . SER A 1 430 ? -1.671 8.765 1.156 1.00 72.88 430 SER A CA 1
ATOM 3082 C C . SER A 1 430 ? -2.583 9.606 0.247 1.00 72.88 430 SER A C 1
ATOM 3084 O O . SER A 1 430 ? -3.543 10.178 0.750 1.00 72.88 430 SER A O 1
ATOM 3086 N N . LEU A 1 431 ? -2.273 9.739 -1.047 1.00 74.69 431 LEU A N 1
ATOM 3087 C CA . LEU A 1 431 ? -3.086 10.439 -2.055 1.00 74.69 431 LEU A CA 1
ATOM 3088 C C . LEU A 1 431 ? -3.607 9.500 -3.162 1.00 74.69 431 LEU A C 1
ATOM 3090 O O . LEU A 1 431 ? -4.286 9.967 -4.074 1.00 74.69 431 LEU A O 1
ATOM 3094 N N . LYS A 1 432 ? -3.302 8.196 -3.112 1.00 73.44 432 LYS A N 1
ATOM 3095 C CA . LYS A 1 432 ? -3.796 7.223 -4.098 1.00 73.44 432 LYS A CA 1
ATOM 3096 C C . LYS A 1 432 ? -5.287 6.952 -3.897 1.00 73.44 432 LYS A C 1
ATOM 3098 O O . LYS A 1 432 ? -5.750 6.825 -2.766 1.00 73.44 432 LYS A O 1
ATOM 3103 N N . GLY A 1 433 ? -6.023 6.832 -4.999 1.00 67.25 433 GLY A N 1
ATOM 3104 C CA . GLY A 1 433 ? -7.467 6.587 -4.999 1.00 67.25 433 GLY A CA 1
ATOM 3105 C C . GLY A 1 433 ? -8.330 7.833 -4.775 1.00 67.25 433 GLY A C 1
ATOM 3106 O O . GLY A 1 433 ? -9.551 7.713 -4.809 1.00 67.25 433 GLY A O 1
ATOM 3107 N N . LEU A 1 434 ? -7.728 9.016 -4.587 1.00 68.06 434 LEU A N 1
ATOM 3108 C CA . LEU A 1 434 ? -8.449 10.290 -4.684 1.00 68.06 434 LEU A CA 1
ATOM 3109 C C . LEU A 1 434 ? -8.852 10.561 -6.140 1.00 68.06 434 LEU A C 1
ATOM 3111 O O . LEU A 1 434 ? -8.237 10.053 -7.077 1.00 68.06 434 LEU A O 1
ATOM 3115 N N . THR A 1 435 ? -9.881 11.372 -6.337 1.00 63.28 435 THR A N 1
ATOM 3116 C CA . THR A 1 435 ? -10.515 11.614 -7.638 1.00 63.28 435 THR A CA 1
ATOM 3117 C C . THR A 1 435 ? -10.542 13.101 -7.988 1.00 63.28 435 THR A C 1
ATOM 3119 O O . THR A 1 435 ? -10.263 13.965 -7.156 1.00 63.28 435 THR A O 1
ATOM 3122 N N . ALA A 1 436 ? -10.966 13.429 -9.210 1.00 59.88 436 ALA A N 1
ATOM 3123 C CA . ALA A 1 436 ? -11.234 14.812 -9.596 1.00 59.88 436 ALA A CA 1
ATOM 3124 C C . ALA A 1 436 ? -12.357 15.488 -8.780 1.00 59.88 436 ALA A C 1
ATOM 3126 O O . ALA A 1 436 ? -12.450 16.717 -8.782 1.00 59.88 436 ALA A O 1
ATOM 3127 N N . GLU A 1 437 ? -13.206 14.712 -8.096 1.00 62.50 437 GLU A N 1
ATOM 3128 C CA . GLU A 1 437 ? -14.298 15.217 -7.254 1.00 62.50 437 GLU A CA 1
ATOM 3129 C C . GLU A 1 437 ? -13.810 15.613 -5.842 1.00 62.50 437 GLU A C 1
ATOM 3131 O O . GLU A 1 437 ? -14.486 16.368 -5.147 1.00 62.50 437 GLU A O 1
ATOM 3136 N N . ASP A 1 438 ? -12.589 15.217 -5.460 1.00 62.84 438 ASP A N 1
ATOM 3137 C CA . ASP A 1 438 ? -11.933 15.571 -4.193 1.00 62.84 438 ASP A CA 1
ATOM 3138 C C . ASP A 1 438 ? -11.270 16.969 -4.196 1.00 62.84 438 ASP A C 1
ATOM 3140 O O . ASP A 1 438 ? -10.576 17.342 -3.255 1.00 62.84 438 ASP A O 1
ATOM 3144 N N . GLU A 1 439 ? -11.425 17.768 -5.255 1.00 68.00 439 GLU A N 1
ATOM 3145 C CA . GLU A 1 439 ? -10.774 19.086 -5.417 1.00 68.00 439 GLU A CA 1
ATOM 3146 C C . GLU A 1 439 ? -9.238 19.094 -5.204 1.00 68.00 439 GLU A C 1
ATOM 3148 O O . GLU A 1 439 ? -8.645 20.163 -5.023 1.00 68.00 439 GLU A O 1
ATOM 3153 N N . VAL A 1 440 ? -8.573 17.931 -5.245 1.00 68.50 440 VAL A N 1
ATOM 3154 C CA . VAL A 1 440 ? -7.108 17.803 -5.237 1.00 68.50 440 VAL A CA 1
ATOM 3155 C C . VAL A 1 440 ? -6.606 17.819 -6.667 1.00 68.50 440 VAL A C 1
ATOM 3157 O O . VAL A 1 440 ? -7.041 17.046 -7.516 1.00 68.50 440 VAL A O 1
ATOM 3160 N N . TYR A 1 441 ? -5.651 18.699 -6.927 1.00 70.19 441 TYR A N 1
ATOM 3161 C CA . TYR A 1 441 ? -5.031 18.851 -8.232 1.00 70.19 441 TYR A CA 1
ATOM 3162 C C . TYR A 1 441 ? -3.524 19.013 -8.070 1.00 70.19 441 TYR A C 1
ATOM 3164 O O . TYR A 1 441 ? -2.994 19.287 -6.991 1.00 70.19 441 TYR A O 1
ATOM 3172 N N . TRP A 1 442 ? -2.807 18.840 -9.166 1.00 72.56 442 TRP A N 1
ATOM 3173 C CA . TRP A 1 442 ? -1.363 18.989 -9.213 1.00 72.56 442 TRP A CA 1
ATOM 3174 C C . TRP A 1 442 ? -1.002 20.095 -10.206 1.00 72.56 442 TRP A C 1
ATOM 3176 O O . TRP A 1 442 ? -1.615 20.189 -11.265 1.00 72.56 442 TRP A O 1
ATOM 3186 N N . VAL A 1 443 ? -0.050 20.956 -9.831 1.00 71.25 443 VAL A N 1
ATOM 3187 C CA . VAL A 1 443 ? 0.381 22.125 -10.605 1.00 71.25 443 VAL A CA 1
ATOM 3188 C C . VAL A 1 443 ? 1.846 22.003 -11.026 1.00 71.25 443 VAL A C 1
ATOM 3190 O O . VAL A 1 443 ? 2.718 21.730 -10.199 1.00 71.25 443 VAL A O 1
ATOM 3193 N N . PHE A 1 444 ? 2.106 22.317 -12.297 1.00 72.38 444 PHE A N 1
ATOM 3194 C CA . PHE A 1 444 ? 3.382 22.847 -12.785 1.00 72.38 444 PHE A CA 1
ATOM 3195 C C . PHE A 1 444 ? 3.251 24.363 -12.981 1.00 72.38 444 PHE A C 1
ATOM 3197 O O . PHE A 1 444 ? 2.245 24.816 -13.530 1.00 72.38 444 PHE A O 1
ATOM 3204 N N . HIS A 1 445 ? 4.263 25.142 -12.596 1.00 70.25 445 HIS A N 1
ATOM 3205 C CA . HIS A 1 445 ? 4.326 26.576 -12.886 1.00 70.25 445 HIS A CA 1
ATOM 3206 C C . HIS A 1 445 ? 5.393 26.854 -13.948 1.00 70.25 445 HIS A C 1
ATOM 3208 O O . HIS A 1 445 ? 6.579 26.623 -13.718 1.00 70.25 445 HIS A O 1
ATOM 3214 N N . LEU A 1 446 ? 4.973 27.330 -15.122 1.00 68.12 446 LEU A N 1
ATOM 3215 C CA . LEU A 1 446 ? 5.869 27.611 -16.248 1.00 68.12 446 LEU A CA 1
ATOM 3216 C C . LEU A 1 446 ? 6.253 29.099 -16.328 1.00 68.12 446 LEU A C 1
ATOM 3218 O O . LEU A 1 446 ? 5.548 29.972 -15.825 1.00 68.12 446 LEU A O 1
ATOM 3222 N N . ASP A 1 447 ? 7.379 29.366 -16.993 1.00 56.81 447 ASP A N 1
ATOM 3223 C CA . ASP A 1 447 ? 8.208 30.591 -16.936 1.00 56.81 447 ASP A CA 1
ATOM 3224 C C . ASP A 1 447 ? 7.498 31.913 -17.346 1.00 56.81 447 ASP A C 1
ATOM 3226 O O . ASP A 1 447 ? 8.073 32.998 -17.255 1.00 56.81 447 ASP A O 1
ATOM 3230 N N . ILE A 1 448 ? 6.240 31.866 -17.817 1.00 48.31 448 ILE A N 1
ATOM 3231 C CA . ILE A 1 448 ? 5.478 33.046 -18.261 1.00 48.31 448 ILE A CA 1
ATOM 3232 C C . ILE A 1 448 ? 4.012 33.015 -17.780 1.00 48.31 448 ILE A C 1
ATOM 3234 O O . ILE A 1 448 ? 3.197 32.226 -18.246 1.00 48.31 448 ILE A O 1
ATOM 3238 N N . MET A 1 449 ? 3.649 34.000 -16.943 1.00 44.72 449 MET A N 1
ATOM 3239 C CA . MET A 1 449 ? 2.269 34.464 -16.678 1.00 44.72 449 MET A CA 1
ATOM 3240 C C . MET A 1 449 ? 1.256 33.425 -16.153 1.00 44.72 449 MET A C 1
ATOM 3242 O O . MET A 1 449 ? 0.185 33.255 -16.734 1.00 44.72 449 MET A O 1
ATOM 3246 N N . ASN A 1 450 ? 1.516 32.844 -14.976 1.00 51.09 450 ASN A N 1
ATOM 3247 C CA . ASN A 1 450 ? 0.517 32.099 -14.188 1.00 51.09 450 ASN A CA 1
ATOM 3248 C C . ASN A 1 450 ? -0.194 30.967 -14.958 1.00 51.09 450 ASN A C 1
ATOM 3250 O O . ASN A 1 450 ? -1.356 30.667 -14.688 1.00 51.09 450 ASN A O 1
ATOM 3254 N N . VAL A 1 451 ? 0.485 30.341 -15.918 1.00 48.72 451 VAL A N 1
ATOM 3255 C CA . VAL A 1 451 ? -0.038 29.154 -16.593 1.00 48.72 451 VAL A CA 1
ATOM 3256 C C . VAL A 1 451 ? 0.168 27.969 -15.661 1.00 48.72 451 VAL A C 1
ATOM 3258 O O . VAL A 1 451 ? 1.298 27.529 -15.450 1.00 48.72 451 VAL A O 1
ATOM 3261 N N . TRP A 1 452 ? -0.933 27.480 -15.101 1.00 56.59 452 TRP A N 1
ATOM 3262 C CA . TRP A 1 452 ? -1.011 26.198 -14.418 1.00 56.59 452 TRP A CA 1
ATOM 3263 C C . TRP A 1 452 ? -1.948 25.270 -15.192 1.00 56.59 452 TRP A C 1
ATOM 3265 O O . TRP A 1 452 ? -2.947 25.712 -15.763 1.00 56.59 452 TRP A O 1
ATOM 3275 N N . GLU A 1 453 ? -1.629 23.981 -15.205 1.00 57.66 453 GLU A N 1
ATOM 3276 C CA . GLU A 1 453 ? -2.492 22.937 -15.752 1.00 57.66 453 GLU A CA 1
ATOM 3277 C C . GLU A 1 453 ? -2.990 22.068 -14.592 1.00 57.66 453 GLU A C 1
ATOM 3279 O O . GLU A 1 453 ? -2.185 21.506 -13.856 1.00 57.66 453 GLU A O 1
ATOM 3284 N N . GLU A 1 454 ? -4.309 22.023 -14.396 1.00 61.62 454 GLU A N 1
ATOM 3285 C CA . GLU A 1 454 ? -4.989 21.264 -13.337 1.00 61.62 454 GLU A CA 1
ATOM 3286 C C . GLU A 1 454 ? -5.233 19.823 -13.820 1.00 61.62 454 GLU A C 1
ATOM 3288 O O . GLU A 1 454 ? -6.154 19.571 -14.600 1.00 61.62 454 GLU A O 1
ATOM 3293 N N . TRP A 1 455 ? -4.396 18.877 -13.380 1.00 60.00 455 TRP A N 1
ATOM 3294 C CA . TRP A 1 455 ? -4.542 17.454 -13.708 1.00 60.00 455 TRP A CA 1
ATOM 3295 C C . TRP A 1 455 ? -5.279 16.696 -12.595 1.00 60.00 455 TRP A C 1
ATOM 3297 O O . TRP A 1 455 ? -4.669 16.266 -11.615 1.00 60.00 455 TRP A O 1
ATOM 3307 N N . ASN A 1 456 ? -6.593 16.531 -12.750 1.00 56.22 456 ASN A N 1
ATOM 3308 C CA . ASN A 1 456 ? -7.466 16.096 -11.653 1.00 56.22 456 ASN A CA 1
ATOM 3309 C C . ASN A 1 456 ? -7.647 14.563 -11.563 1.00 56.22 456 ASN A C 1
ATOM 3311 O O . ASN A 1 456 ? -7.822 14.029 -10.474 1.00 56.22 456 ASN A O 1
ATOM 3315 N N . ASP A 1 457 ? -7.551 13.834 -12.682 1.00 57.25 457 ASP A N 1
ATOM 3316 C CA . ASP A 1 457 ? -7.787 12.375 -12.728 1.00 57.25 457 ASP A CA 1
ATOM 3317 C C . ASP A 1 457 ? -6.541 11.514 -12.414 1.00 57.25 457 ASP A C 1
ATOM 3319 O O . ASP A 1 457 ? -6.624 10.285 -12.380 1.00 57.25 457 ASP A O 1
ATOM 3323 N N . ILE A 1 458 ? -5.374 12.131 -12.178 1.00 57.81 458 ILE A N 1
ATOM 3324 C CA . ILE A 1 458 ? -4.093 11.417 -11.980 1.00 57.81 458 ILE A CA 1
ATOM 3325 C C . ILE A 1 458 ? -4.113 10.508 -10.743 1.00 57.81 458 ILE A C 1
ATOM 3327 O O . ILE A 1 458 ? -3.559 9.409 -10.771 1.00 57.81 458 ILE A O 1
ATOM 3331 N N . PHE A 1 459 ? -4.760 10.952 -9.666 1.00 62.72 459 PHE A N 1
ATOM 3332 C CA . PHE A 1 459 ? -4.732 10.285 -8.362 1.00 62.72 459 PHE A CA 1
ATOM 3333 C C . PHE A 1 459 ? -5.552 8.985 -8.308 1.00 62.72 459 PHE A C 1
ATOM 3335 O O . PHE A 1 459 ? -5.298 8.131 -7.455 1.00 62.72 459 PHE A O 1
ATOM 3342 N N . ALA A 1 460 ? -6.507 8.813 -9.226 1.00 56.41 460 ALA A N 1
ATOM 3343 C CA . ALA A 1 460 ? -7.540 7.785 -9.118 1.00 56.41 460 ALA A CA 1
ATOM 3344 C C . ALA A 1 460 ? -7.061 6.378 -9.506 1.00 56.41 460 ALA A C 1
ATOM 3346 O O . ALA A 1 460 ? -7.594 5.394 -9.000 1.00 56.41 460 ALA A O 1
ATOM 3347 N N . ASN A 1 461 ? -6.087 6.270 -10.420 1.00 54.56 461 ASN A N 1
ATOM 3348 C CA . ASN A 1 461 ? -5.724 4.996 -11.060 1.00 54.56 461 ASN A CA 1
ATOM 3349 C C . ASN A 1 461 ? -4.211 4.791 -11.287 1.00 54.56 461 ASN A C 1
ATOM 3351 O O . ASN A 1 461 ? -3.846 3.840 -11.976 1.00 54.56 461 ASN A O 1
ATOM 3355 N N . SER A 1 462 ? -3.327 5.661 -10.775 1.00 61.44 462 SER A N 1
ATOM 3356 C CA . SER A 1 462 ? -1.889 5.554 -11.065 1.00 61.44 462 SER A CA 1
ATOM 3357 C C . SER A 1 462 ? -0.968 5.898 -9.894 1.00 61.44 462 SER A C 1
ATOM 3359 O O . SER A 1 462 ? -1.127 6.911 -9.218 1.00 61.44 462 SER A O 1
ATOM 3361 N N . ASP A 1 463 ? 0.066 5.072 -9.726 1.00 73.88 463 ASP A N 1
ATOM 3362 C CA . ASP A 1 463 ? 1.175 5.269 -8.785 1.00 73.88 463 ASP A CA 1
ATOM 3363 C C . ASP A 1 463 ? 2.105 6.426 -9.187 1.00 73.88 463 ASP A C 1
ATOM 3365 O O . ASP A 1 463 ? 2.820 6.999 -8.359 1.00 73.88 463 ASP A O 1
ATOM 3369 N N . SER A 1 464 ? 2.117 6.777 -10.470 1.00 80.94 464 SER A N 1
ATOM 3370 C CA . SER A 1 464 ? 2.903 7.880 -11.009 1.00 80.94 464 SER A CA 1
ATOM 3371 C C . SER A 1 464 ? 2.289 8.442 -12.287 1.00 80.94 464 SER A C 1
ATOM 3373 O O . SER A 1 464 ? 1.439 7.822 -12.925 1.00 80.94 464 SER A O 1
ATOM 3375 N N . TYR A 1 465 ? 2.730 9.629 -12.684 1.00 80.75 465 TYR A N 1
ATOM 3376 C CA . TYR A 1 465 ? 2.380 10.218 -13.968 1.00 80.75 465 TYR A CA 1
ATOM 3377 C C . TYR A 1 465 ? 3.638 10.667 -14.701 1.00 80.75 465 TYR A C 1
ATOM 3379 O O . TYR A 1 465 ? 4.439 11.434 -14.161 1.00 80.75 465 TYR A O 1
ATOM 3387 N N . THR A 1 466 ? 3.787 10.190 -15.934 1.00 86.38 466 THR A N 1
ATOM 3388 C CA . THR A 1 466 ? 4.910 10.482 -16.825 1.00 86.38 466 THR A CA 1
ATOM 3389 C C . THR A 1 466 ? 4.429 11.341 -17.984 1.00 86.38 466 THR A C 1
ATOM 3391 O O . THR A 1 466 ? 3.489 10.972 -18.684 1.00 86.38 466 THR A O 1
ATOM 3394 N N . ASN A 1 467 ? 5.099 12.466 -18.222 1.00 84.94 467 ASN A N 1
ATOM 3395 C CA . ASN A 1 467 ? 4.806 13.372 -19.328 1.00 84.94 467 ASN A CA 1
ATOM 3396 C C . ASN A 1 467 ? 6.077 13.673 -20.131 1.00 84.94 467 ASN A C 1
ATOM 3398 O O . ASN A 1 467 ? 7.161 13.791 -19.559 1.00 84.94 467 ASN A O 1
ATOM 3402 N N . THR A 1 468 ? 5.966 13.827 -21.450 1.00 90.81 468 THR A N 1
ATOM 3403 C CA . THR A 1 468 ? 7.115 14.219 -22.284 1.00 90.81 468 THR A CA 1
ATOM 3404 C C . THR A 1 468 ? 7.372 15.720 -22.171 1.00 90.81 468 THR A C 1
ATOM 3406 O O . THR A 1 468 ? 6.437 16.526 -22.111 1.00 90.81 468 THR A O 1
ATOM 3409 N N . LEU A 1 469 ? 8.643 16.124 -22.224 1.00 88.69 469 LEU A N 1
ATOM 3410 C CA . LEU A 1 469 ? 9.017 17.532 -22.366 1.00 88.69 469 LEU A CA 1
ATOM 3411 C C . LEU A 1 469 ? 8.433 18.122 -23.663 1.00 88.69 469 LEU A C 1
ATOM 3413 O O . LEU A 1 469 ? 8.023 19.277 -23.680 1.00 88.69 469 LEU A O 1
ATOM 3417 N N . ALA A 1 470 ? 8.280 17.310 -24.716 1.00 86.00 470 ALA A N 1
ATOM 3418 C CA . ALA A 1 470 ? 7.585 17.678 -25.951 1.00 86.00 470 ALA A CA 1
ATOM 3419 C C . ALA A 1 470 ? 6.098 18.046 -25.745 1.00 86.00 470 ALA A C 1
ATOM 3421 O O . ALA A 1 470 ? 5.616 18.996 -26.363 1.00 86.00 470 ALA A O 1
ATOM 3422 N N . ASN A 1 471 ? 5.370 17.353 -24.861 1.00 83.50 471 ASN A N 1
ATOM 3423 C CA . ASN A 1 471 ? 3.990 17.712 -24.531 1.00 83.50 471 ASN A CA 1
ATOM 3424 C C . ASN A 1 471 ? 3.937 18.993 -23.681 1.00 83.50 471 ASN A C 1
ATOM 3426 O O . ASN A 1 471 ? 3.219 19.927 -24.037 1.00 83.50 471 ASN A O 1
ATOM 3430 N N . LEU A 1 472 ? 4.769 19.096 -22.635 1.00 80.19 472 LEU A N 1
ATOM 3431 C CA . LEU A 1 472 ? 4.901 20.316 -21.819 1.00 80.19 472 LEU A CA 1
ATOM 3432 C C . LEU A 1 472 ? 5.279 21.544 -22.674 1.00 80.19 472 LEU A C 1
ATOM 3434 O O . LEU A 1 472 ? 4.747 22.636 -22.471 1.00 80.19 472 LEU A O 1
ATOM 3438 N N . ASN A 1 473 ? 6.121 21.357 -23.695 1.00 82.31 473 ASN A N 1
ATOM 3439 C CA . ASN A 1 473 ? 6.458 22.375 -24.691 1.00 82.31 473 ASN A CA 1
ATOM 3440 C C . ASN A 1 473 ? 5.251 22.879 -25.481 1.00 82.31 473 ASN A C 1
ATOM 3442 O O . ASN A 1 473 ? 5.205 24.068 -25.793 1.00 82.31 473 ASN A O 1
ATOM 3446 N N . SER A 1 474 ? 4.280 22.020 -25.805 1.00 78.50 474 SER A N 1
ATOM 3447 C CA . SER A 1 474 ? 3.099 22.436 -26.571 1.00 78.50 474 SER A CA 1
ATOM 3448 C C . SER A 1 474 ? 2.280 23.492 -25.816 1.00 78.50 474 SER A C 1
ATOM 3450 O O . SER A 1 474 ? 1.849 24.485 -26.408 1.00 78.50 474 SER A O 1
ATOM 3452 N N . PHE A 1 475 ? 2.178 23.351 -24.490 1.00 69.50 475 PHE A N 1
ATOM 3453 C CA . PHE A 1 475 ? 1.581 24.348 -23.605 1.00 69.50 475 PHE A CA 1
ATOM 3454 C C . PHE A 1 475 ? 2.500 25.556 -23.399 1.00 69.50 475 PHE A C 1
ATOM 3456 O O . PHE A 1 475 ? 2.051 26.687 -23.582 1.00 69.50 475 PHE A O 1
ATOM 3463 N N . ASN A 1 476 ? 3.786 25.345 -23.092 1.00 72.06 476 ASN A N 1
ATOM 3464 C CA . ASN A 1 476 ? 4.735 26.435 -22.834 1.00 72.06 476 ASN A CA 1
ATOM 3465 C C . ASN A 1 476 ? 4.811 27.412 -24.025 1.00 72.06 476 ASN A C 1
ATOM 3467 O O . ASN A 1 476 ? 4.656 28.624 -23.866 1.00 72.06 476 ASN A O 1
ATOM 3471 N N . GLN A 1 477 ? 4.944 26.882 -25.245 1.00 73.31 477 GLN A N 1
ATOM 3472 C CA . GLN A 1 477 ? 5.016 27.672 -26.478 1.00 73.31 477 GLN A CA 1
ATOM 3473 C C . GLN A 1 477 ? 3.692 28.374 -26.816 1.00 73.31 477 GLN A C 1
ATOM 3475 O O . GLN A 1 477 ? 3.721 29.484 -27.351 1.00 73.31 477 GLN A O 1
ATOM 3480 N N . MET A 1 478 ? 2.532 27.801 -26.461 1.00 67.00 478 MET A N 1
ATOM 3481 C CA . MET A 1 478 ? 1.226 28.452 -26.661 1.00 67.00 478 MET A CA 1
ATOM 3482 C C . MET A 1 478 ? 1.109 29.782 -25.893 1.00 67.00 478 MET A C 1
ATOM 3484 O O . MET A 1 478 ? 0.422 30.697 -26.353 1.00 67.00 478 MET A O 1
ATOM 3488 N N . PHE A 1 479 ? 1.825 29.919 -24.773 1.00 64.50 479 PHE A N 1
ATOM 3489 C CA . PHE A 1 479 ? 1.907 31.151 -23.981 1.00 64.50 479 PHE A CA 1
ATOM 3490 C C . PHE A 1 479 ? 3.216 31.941 -24.191 1.00 64.50 479 PHE A C 1
ATOM 3492 O O . PHE A 1 479 ? 3.436 32.963 -23.540 1.00 64.50 479 PHE A O 1
ATOM 3499 N N . GLY A 1 480 ? 4.045 31.531 -25.160 1.00 66.38 480 GLY A N 1
ATOM 3500 C CA . GLY A 1 480 ? 5.262 32.234 -25.580 1.00 66.38 480 GLY A CA 1
ATOM 3501 C C . GLY A 1 480 ? 6.549 31.829 -24.855 1.00 66.38 480 GLY A C 1
ATOM 3502 O O . GLY A 1 480 ? 7.555 32.522 -25.006 1.00 66.38 480 GLY A O 1
ATOM 3503 N N . GLY A 1 481 ? 6.529 30.747 -24.072 1.00 72.38 481 GLY A N 1
ATOM 3504 C CA . GLY A 1 481 ? 7.708 30.172 -23.426 1.00 72.38 481 GLY A CA 1
ATOM 3505 C C . GLY A 1 481 ? 8.654 29.470 -24.407 1.00 72.38 481 GLY A C 1
ATOM 3506 O O . GLY A 1 481 ? 8.268 29.092 -25.515 1.00 72.38 481 GLY A O 1
ATOM 3507 N N . GLY A 1 482 ? 9.914 29.311 -23.992 1.00 77.56 482 GLY A N 1
ATOM 3508 C CA . GLY A 1 482 ? 10.948 28.615 -24.768 1.00 77.56 482 GLY A CA 1
ATOM 3509 C C . GLY A 1 482 ? 10.820 27.081 -24.750 1.00 77.56 482 GLY A C 1
ATOM 3510 O O . GLY A 1 482 ? 9.990 26.538 -24.016 1.00 77.56 482 GLY A O 1
ATOM 3511 N N . PRO A 1 483 ? 11.640 26.371 -25.544 1.00 84.81 483 PRO A N 1
ATOM 3512 C CA . PRO A 1 483 ? 11.681 24.912 -25.538 1.00 84.81 483 PRO A CA 1
ATOM 3513 C C . PRO A 1 483 ? 12.283 24.339 -24.242 1.00 84.81 483 PRO A C 1
ATOM 3515 O O . PRO A 1 483 ? 13.063 24.989 -23.548 1.00 84.81 483 PRO A O 1
ATOM 3518 N N . LEU A 1 484 ? 11.909 23.096 -23.947 1.00 87.06 484 LEU A N 1
ATOM 3519 C CA . LEU A 1 484 ? 12.391 22.246 -22.861 1.00 87.06 484 LEU A CA 1
ATOM 3520 C C . LEU A 1 484 ? 12.884 20.909 -23.456 1.00 87.06 484 LEU A C 1
ATOM 3522 O O . LEU A 1 484 ? 12.092 20.250 -24.137 1.00 87.06 484 LEU A O 1
ATOM 3526 N N . PRO A 1 485 ? 14.138 20.487 -23.205 1.00 92.62 485 PRO A N 1
ATOM 3527 C CA . PRO A 1 485 ? 15.231 21.332 -22.714 1.00 92.62 485 PRO A CA 1
ATOM 3528 C C . PRO A 1 485 ? 15.520 22.496 -23.678 1.00 92.62 485 PRO A C 1
ATOM 3530 O O . PRO A 1 485 ? 15.139 22.446 -24.851 1.00 92.62 485 PRO A O 1
ATOM 3533 N N . ARG A 1 486 ? 16.191 23.543 -23.185 1.00 89.38 486 ARG A N 1
ATOM 3534 C CA . ARG A 1 486 ? 16.668 24.645 -24.038 1.00 89.38 486 ARG A CA 1
ATOM 3535 C C . ARG A 1 486 ? 17.882 24.221 -24.870 1.00 89.38 486 ARG A C 1
ATOM 3537 O O . ARG A 1 486 ? 18.553 23.238 -24.549 1.00 89.38 486 ARG A O 1
ATOM 3544 N N . ASP A 1 487 ? 18.162 24.977 -25.926 1.00 90.38 487 ASP A N 1
ATOM 3545 C CA . ASP A 1 487 ? 19.369 24.799 -26.731 1.00 90.38 487 ASP A CA 1
ATOM 3546 C C . ASP A 1 487 ? 20.632 25.191 -25.944 1.00 90.38 487 ASP A C 1
ATOM 3548 O O . ASP A 1 487 ? 20.580 25.927 -24.957 1.00 90.38 487 ASP A O 1
ATOM 3552 N N . ALA A 1 488 ? 21.779 24.657 -26.366 1.00 91.88 488 ALA A N 1
ATOM 3553 C CA . ALA A 1 488 ? 23.027 24.755 -25.615 1.00 91.88 488 ALA A CA 1
ATOM 3554 C C . ALA A 1 488 ? 23.486 26.212 -25.416 1.00 91.88 488 ALA A C 1
ATOM 3556 O O . ALA A 1 488 ? 23.735 26.933 -26.383 1.00 91.88 488 ALA A O 1
ATOM 3557 N N . GLY A 1 489 ? 23.643 26.627 -24.157 1.00 88.38 489 GLY A N 1
ATOM 3558 C CA . GLY A 1 489 ? 24.066 27.973 -23.772 1.00 88.38 489 GLY A CA 1
ATOM 3559 C C . GLY A 1 489 ? 22.925 28.935 -23.418 1.00 88.38 489 GLY A C 1
ATOM 3560 O O . GLY A 1 489 ? 23.215 30.022 -22.910 1.00 88.38 489 GLY A O 1
ATOM 3561 N N . ASP A 1 490 ? 21.659 28.551 -23.620 1.00 89.00 490 ASP A N 1
ATOM 3562 C CA . ASP A 1 490 ? 20.494 29.305 -23.130 1.00 89.00 490 ASP A CA 1
ATOM 3563 C C . ASP A 1 490 ? 20.211 29.051 -21.632 1.00 89.00 490 ASP A C 1
ATOM 3565 O O . ASP A 1 490 ? 19.507 29.841 -20.993 1.00 89.00 490 ASP A O 1
ATOM 3569 N N . GLY A 1 491 ? 20.789 27.990 -21.055 1.00 89.00 491 GLY A N 1
ATOM 3570 C CA . GLY A 1 491 ? 20.787 27.696 -19.623 1.00 89.00 491 GLY A CA 1
ATOM 3571 C C . GLY A 1 491 ? 19.495 27.098 -19.055 1.00 89.00 491 GLY A C 1
ATOM 3572 O O . GLY A 1 491 ? 18.403 27.223 -19.618 1.00 89.00 491 GLY A O 1
ATOM 3573 N N . ASP A 1 492 ? 19.654 26.461 -17.894 1.00 90.94 492 ASP A N 1
ATOM 3574 C CA . ASP A 1 492 ? 18.637 25.710 -17.155 1.00 90.94 492 ASP A CA 1
ATOM 3575 C C . ASP A 1 492 ? 17.293 26.444 -16.969 1.00 90.94 492 ASP A C 1
ATOM 3577 O O . ASP A 1 492 ? 17.210 27.674 -16.866 1.00 90.94 492 ASP A O 1
ATOM 3581 N N . VAL A 1 493 ? 16.224 25.652 -16.853 1.00 87.19 493 VAL A N 1
ATOM 3582 C CA . VAL A 1 493 ? 14.873 26.102 -16.500 1.00 87.19 493 VAL A CA 1
ATOM 3583 C C . VAL A 1 493 ? 14.484 25.539 -15.140 1.00 87.19 493 VAL A C 1
ATOM 3585 O O . VAL A 1 493 ? 14.488 24.325 -14.939 1.00 87.19 493 VAL A O 1
ATOM 3588 N N . GLU A 1 494 ? 14.110 26.415 -14.212 1.00 87.56 494 GLU A N 1
ATOM 3589 C CA . GLU A 1 494 ? 13.521 26.037 -12.927 1.00 87.56 494 GLU A CA 1
ATOM 3590 C C . GLU A 1 494 ? 11.992 26.018 -13.047 1.00 87.56 494 GLU A C 1
ATOM 3592 O O . GLU A 1 494 ? 11.375 27.018 -13.408 1.00 87.56 494 GLU A O 1
ATOM 3597 N N . ILE A 1 495 ? 11.377 24.872 -12.750 1.00 84.12 495 ILE A N 1
ATOM 3598 C CA . ILE A 1 495 ? 9.929 24.650 -12.820 1.00 84.12 495 ILE A CA 1
ATOM 3599 C C . ILE A 1 495 ? 9.429 24.311 -11.408 1.00 84.12 495 ILE A C 1
ATOM 3601 O O . ILE A 1 495 ? 9.720 23.219 -10.914 1.00 84.12 495 ILE A O 1
ATOM 3605 N N . PRO A 1 496 ? 8.707 25.217 -10.724 1.00 85.12 496 PRO A N 1
ATOM 3606 C CA . PRO A 1 496 ? 8.024 24.922 -9.464 1.00 85.12 496 PRO A CA 1
ATOM 3607 C C . PRO A 1 496 ? 6.852 23.944 -9.635 1.00 85.12 496 PRO A C 1
ATOM 3609 O O . PRO A 1 496 ? 6.088 24.032 -10.601 1.00 85.12 496 PRO A O 1
ATOM 3612 N N . ILE A 1 497 ? 6.714 23.008 -8.691 1.00 84.69 497 ILE A N 1
ATOM 3613 C CA . ILE A 1 497 ? 5.774 21.881 -8.744 1.00 84.69 497 ILE A CA 1
ATOM 3614 C C . ILE A 1 497 ? 5.193 21.614 -7.341 1.00 84.69 497 ILE A C 1
ATOM 3616 O O . ILE A 1 497 ? 5.945 21.436 -6.381 1.00 84.69 497 ILE A O 1
ATOM 3620 N N . TRP A 1 498 ? 3.862 21.546 -7.203 1.00 82.81 498 TRP A N 1
ATOM 3621 C CA . TRP A 1 498 ? 3.187 21.267 -5.919 1.00 82.81 498 TRP A CA 1
ATOM 3622 C C . TRP A 1 498 ? 1.794 20.638 -6.082 1.00 82.81 498 TRP A C 1
ATOM 3624 O O . TRP A 1 498 ? 1.104 20.873 -7.076 1.00 82.81 498 TRP A O 1
ATOM 3634 N N . TYR A 1 499 ? 1.341 19.885 -5.073 1.00 80.44 499 TYR A N 1
ATOM 3635 C CA . TYR A 1 499 ? -0.072 19.498 -4.940 1.00 80.44 499 TYR A CA 1
ATOM 3636 C C . TYR A 1 499 ? -0.884 20.667 -4.371 1.00 80.44 499 TYR A C 1
ATOM 3638 O O . TYR A 1 499 ? -0.474 21.272 -3.380 1.00 80.44 499 TYR A O 1
ATOM 3646 N N . GLY A 1 500 ? -2.014 20.998 -4.988 1.00 74.31 500 GLY A N 1
ATOM 3647 C CA . GLY A 1 500 ? -2.944 22.042 -4.559 1.00 74.31 500 GLY A CA 1
ATOM 3648 C C . GLY A 1 500 ? -4.318 21.478 -4.202 1.00 74.31 500 GLY A C 1
ATOM 3649 O O . GLY A 1 500 ? -4.630 20.326 -4.502 1.00 74.31 500 GLY A O 1
ATOM 3650 N N . CYS A 1 501 ? -5.136 22.298 -3.545 1.00 70.50 501 CYS A N 1
ATOM 3651 C CA . CYS A 1 501 ? -6.520 21.957 -3.225 1.00 70.50 501 CYS A CA 1
ATOM 3652 C C . CYS A 1 501 ? -7.430 23.196 -3.183 1.00 70.50 501 CYS A C 1
ATOM 3654 O O . CYS A 1 501 ? -6.974 24.296 -2.847 1.00 70.50 501 CYS A O 1
ATOM 3656 N N . GLY A 1 502 ? -8.711 22.999 -3.513 1.00 64.50 502 GLY A N 1
ATOM 3657 C CA . GLY A 1 502 ? -9.761 24.026 -3.501 1.00 64.50 502 GLY A CA 1
ATOM 3658 C C . GLY A 1 502 ? -10.219 24.500 -4.889 1.00 64.50 502 GLY A C 1
ATOM 3659 O O . GLY A 1 502 ? -9.701 24.094 -5.928 1.00 64.50 502 GLY A O 1
ATOM 3660 N N . THR A 1 503 ? -11.217 25.390 -4.923 1.00 52.75 503 THR A N 1
ATOM 3661 C CA . THR A 1 503 ? -11.893 25.751 -6.183 1.00 52.75 503 THR A CA 1
ATOM 3662 C C . THR A 1 503 ? -11.120 26.726 -7.088 1.00 52.75 503 THR A C 1
ATOM 3664 O O . THR A 1 503 ? -10.548 27.733 -6.659 1.00 52.75 503 THR A O 1
ATOM 3667 N N . ARG A 1 504 ? -11.248 26.476 -8.398 1.00 48.47 504 ARG A N 1
ATOM 3668 C CA . ARG A 1 504 ? -10.641 27.126 -9.584 1.00 48.47 504 ARG A CA 1
ATOM 3669 C C . ARG A 1 504 ? -10.586 28.669 -9.658 1.00 48.47 504 ARG A C 1
ATOM 3671 O O . ARG A 1 504 ? -9.992 29.210 -10.584 1.00 48.47 504 ARG A O 1
ATOM 3678 N N . ASN A 1 505 ? -11.252 29.402 -8.764 1.00 50.19 505 ASN A N 1
ATOM 3679 C CA . ASN A 1 505 ? -11.536 30.838 -8.926 1.00 50.19 505 ASN A CA 1
ATOM 3680 C C . ASN A 1 505 ? -10.847 31.781 -7.918 1.00 50.19 505 ASN A C 1
ATOM 3682 O O . ASN A 1 505 ? -11.121 32.982 -7.959 1.00 50.19 505 ASN A O 1
ATOM 3686 N N . GLY A 1 506 ? -9.945 31.297 -7.053 1.00 50.22 506 GLY A N 1
ATOM 3687 C CA . GLY A 1 506 ? -9.050 32.200 -6.306 1.00 50.22 506 GLY A CA 1
ATOM 3688 C C . GLY A 1 506 ? -8.492 31.718 -4.966 1.00 50.22 506 GLY A C 1
ATOM 3689 O O . GLY A 1 506 ? -7.581 32.362 -4.454 1.00 50.22 506 GLY A O 1
ATOM 3690 N N . GLU A 1 507 ? -8.989 30.613 -4.409 1.00 54.09 507 GLU A N 1
ATOM 3691 C CA . GLU A 1 507 ? -8.555 30.081 -3.103 1.00 54.09 507 GLU A CA 1
ATOM 3692 C C . GLU A 1 507 ? -7.823 28.743 -3.277 1.00 54.09 507 GLU A C 1
ATOM 3694 O O . GLU A 1 507 ? -8.164 27.727 -2.684 1.00 54.09 507 GLU A O 1
ATOM 3699 N N . ALA A 1 508 ? -6.799 28.767 -4.134 1.00 57.59 508 ALA A N 1
ATOM 3700 C CA . ALA A 1 508 ? -5.840 27.681 -4.279 1.00 57.59 508 ALA A CA 1
ATOM 3701 C C . ALA A 1 508 ? -4.958 27.600 -3.024 1.00 57.59 508 ALA A C 1
ATOM 3703 O O . ALA A 1 508 ? -4.149 28.499 -2.781 1.00 57.59 508 ALA A O 1
ATOM 3704 N N . TYR A 1 509 ? -5.077 26.521 -2.251 1.00 66.75 509 TYR A N 1
ATOM 3705 C CA . TYR A 1 509 ? -4.194 26.245 -1.118 1.00 66.75 509 TYR A CA 1
ATOM 3706 C C . TYR A 1 509 ? -3.044 25.334 -1.576 1.00 66.75 509 TYR A C 1
ATOM 3708 O O . TYR A 1 509 ? -3.260 24.131 -1.754 1.00 66.75 509 TYR A O 1
ATOM 3716 N N . PRO A 1 510 ? -1.822 25.862 -1.798 1.00 72.88 510 PRO A N 1
ATOM 3717 C CA . PRO A 1 510 ? -0.679 25.026 -2.139 1.00 72.88 510 PRO A CA 1
ATOM 3718 C C . PRO A 1 510 ? -0.265 24.160 -0.944 1.00 72.88 510 PRO A C 1
ATOM 3720 O O . PRO A 1 510 ? -0.295 24.591 0.213 1.00 72.88 510 PRO A O 1
ATOM 3723 N N . GLY A 1 511 ? 0.152 22.932 -1.231 1.00 79.81 511 GLY A N 1
ATOM 3724 C CA . GLY A 1 511 ? 0.962 22.111 -0.342 1.00 79.81 511 GLY A CA 1
ATOM 3725 C C . GLY A 1 511 ? 2.408 22.604 -0.266 1.00 79.81 511 GLY A C 1
ATOM 3726 O O . GLY A 1 511 ? 2.719 23.759 -0.559 1.00 79.81 511 GLY A O 1
ATOM 3727 N N . ALA A 1 512 ? 3.317 21.714 0.124 1.00 85.06 512 ALA A N 1
ATOM 3728 C CA . ALA A 1 512 ? 4.743 21.973 -0.031 1.00 85.06 512 ALA A CA 1
ATOM 3729 C C . ALA A 1 512 ? 5.167 21.875 -1.511 1.00 85.06 512 ALA A C 1
ATOM 3731 O O . ALA A 1 512 ? 4.654 21.056 -2.272 1.00 85.06 512 ALA A O 1
ATOM 3732 N N . GLU A 1 513 ? 6.122 22.717 -1.893 1.00 87.38 513 GLU A N 1
ATOM 3733 C CA . GLU A 1 513 ? 6.636 22.866 -3.257 1.00 87.38 513 GLU A CA 1
ATOM 3734 C C . GLU A 1 513 ? 7.996 22.169 -3.417 1.00 87.38 513 GLU A C 1
ATOM 3736 O O . GLU A 1 513 ? 8.788 22.099 -2.472 1.00 87.38 513 GLU A O 1
ATOM 3741 N N . ILE A 1 514 ? 8.276 21.686 -4.627 1.00 89.56 514 ILE A N 1
ATOM 3742 C CA . ILE A 1 514 ? 9.611 21.307 -5.097 1.00 89.56 514 ILE A CA 1
ATOM 3743 C C . ILE A 1 514 ? 9.900 22.021 -6.421 1.00 89.56 514 ILE A C 1
ATOM 3745 O O . ILE A 1 514 ? 8.997 22.247 -7.223 1.00 89.56 514 ILE A O 1
ATOM 3749 N N . THR A 1 515 ? 11.163 22.355 -6.670 1.00 89.50 515 THR A N 1
ATOM 3750 C CA . THR A 1 515 ? 11.609 22.928 -7.944 1.00 89.50 515 THR A CA 1
ATOM 3751 C C . THR A 1 515 ? 12.323 21.852 -8.756 1.00 89.50 515 THR A C 1
ATOM 3753 O O . THR A 1 515 ? 13.314 21.285 -8.298 1.00 89.50 515 THR A O 1
ATOM 3756 N N . LEU A 1 516 ? 11.829 21.566 -9.960 1.00 90.81 516 LEU A N 1
ATOM 3757 C CA . LEU A 1 516 ? 12.517 20.740 -10.949 1.00 90.81 516 LEU A CA 1
ATOM 3758 C C . LEU A 1 516 ? 13.442 21.625 -11.789 1.00 90.81 516 LEU A C 1
ATOM 3760 O O . LEU A 1 516 ? 12.974 22.550 -12.447 1.00 90.81 516 LEU A O 1
ATOM 3764 N N . THR A 1 517 ? 14.733 21.306 -11.820 1.00 91.69 517 THR A N 1
ATOM 3765 C CA . THR A 1 517 ? 15.682 21.912 -12.762 1.00 91.69 517 THR A CA 1
ATOM 3766 C C . THR A 1 517 ? 15.760 21.061 -14.030 1.00 91.69 517 THR A C 1
ATOM 3768 O O . THR A 1 517 ? 16.193 19.910 -13.984 1.00 91.69 517 THR A O 1
ATOM 3771 N N . VAL A 1 518 ? 15.357 21.628 -15.166 1.00 92.50 518 VAL A N 1
ATOM 3772 C CA . VAL A 1 518 ? 15.557 21.056 -16.505 1.00 92.50 518 VAL A CA 1
ATOM 3773 C C . VAL A 1 518 ? 16.760 21.771 -17.132 1.00 92.50 518 VAL A C 1
ATOM 3775 O O . VAL A 1 518 ? 16.607 22.927 -17.529 1.00 92.50 518 VAL A O 1
ATOM 3778 N N . PRO A 1 519 ? 17.956 21.154 -17.196 1.00 94.25 519 PRO A N 1
ATOM 3779 C CA . PRO A 1 519 ? 19.130 21.803 -17.779 1.00 94.25 519 PRO A CA 1
ATOM 3780 C C . PRO A 1 519 ? 18.993 21.994 -19.295 1.00 94.25 519 PRO A C 1
ATOM 3782 O O . PRO A 1 519 ? 18.123 21.392 -19.935 1.00 94.25 519 PRO A O 1
ATOM 3785 N N . ASP A 1 520 ? 19.859 22.821 -19.876 1.00 94.31 520 ASP A N 1
ATOM 3786 C CA . ASP A 1 520 ? 19.973 22.928 -21.331 1.00 94.31 520 ASP A CA 1
ATOM 3787 C C . ASP A 1 520 ? 20.649 21.692 -21.964 1.00 94.31 520 ASP A C 1
ATOM 3789 O O . ASP A 1 520 ? 21.144 20.778 -21.289 1.00 94.31 520 ASP A O 1
ATOM 3793 N N . ARG A 1 521 ? 20.594 21.599 -23.297 1.00 94.69 521 ARG A N 1
ATOM 3794 C CA . ARG A 1 521 ? 21.301 20.549 -24.042 1.00 94.69 521 ARG A CA 1
ATOM 3795 C C . ARG A 1 521 ? 22.815 20.796 -23.987 1.00 94.69 521 ARG A C 1
ATOM 3797 O O . ARG A 1 521 ? 23.241 21.933 -24.156 1.00 94.69 521 ARG A O 1
ATOM 3804 N N . PRO A 1 522 ? 23.659 19.758 -23.850 1.00 95.88 522 PRO A N 1
ATOM 3805 C CA . PRO A 1 522 ? 25.105 19.939 -23.941 1.00 95.88 522 PRO A CA 1
ATOM 3806 C C . PRO A 1 522 ? 25.534 20.312 -25.372 1.00 95.88 522 PRO A C 1
ATOM 3808 O O . PRO A 1 522 ? 24.957 19.827 -26.348 1.00 95.88 522 PRO A O 1
ATOM 3811 N N . GLU A 1 523 ? 26.595 21.112 -25.523 1.00 93.69 523 GLU A N 1
ATOM 3812 C CA . GLU A 1 523 ? 27.263 21.287 -26.822 1.00 93.69 523 GLU A CA 1
ATOM 3813 C C . GLU A 1 523 ? 27.967 19.982 -27.241 1.00 93.69 523 GLU A C 1
ATOM 3815 O O . GLU A 1 523 ? 28.748 19.423 -26.472 1.00 93.69 523 GLU A O 1
ATOM 3820 N N . CYS A 1 524 ? 27.763 19.517 -28.480 1.00 92.88 524 CYS A N 1
ATOM 3821 C CA . CYS A 1 524 ? 28.502 18.358 -29.005 1.00 92.88 524 CYS A CA 1
ATOM 3822 C C . CYS A 1 524 ? 29.990 18.665 -29.243 1.00 92.88 524 CYS A C 1
ATOM 3824 O O . CYS A 1 524 ? 30.854 17.812 -29.040 1.00 92.88 524 CYS A O 1
ATOM 3826 N N . GLY A 1 525 ? 30.285 19.876 -29.727 1.00 89.25 525 GLY A N 1
ATOM 3827 C CA . GLY A 1 525 ? 31.618 20.268 -30.178 1.00 89.25 525 GLY A CA 1
ATOM 3828 C C . GLY A 1 525 ? 32.110 19.532 -31.437 1.00 89.25 525 GLY A C 1
ATOM 3829 O O . GLY A 1 525 ? 31.455 18.649 -31.997 1.00 89.25 525 GLY A O 1
ATOM 3830 N N . ARG A 1 526 ? 33.302 19.927 -31.898 1.00 90.62 526 ARG A N 1
ATOM 3831 C CA . ARG A 1 526 ? 33.991 19.315 -33.043 1.00 90.62 526 ARG A CA 1
ATOM 3832 C C . ARG A 1 526 ? 34.991 18.260 -32.564 1.00 90.62 526 ARG A C 1
ATOM 3834 O O . ARG A 1 526 ? 35.867 18.561 -31.754 1.00 90.62 526 ARG A O 1
ATOM 3841 N N . VAL A 1 527 ? 34.890 17.055 -33.112 1.00 90.31 527 VAL A N 1
ATOM 3842 C CA . VAL A 1 527 ? 35.720 15.891 -32.790 1.00 90.31 527 VAL A CA 1
ATOM 3843 C C . VAL A 1 527 ? 36.956 15.858 -33.691 1.00 90.31 527 VAL A C 1
ATOM 3845 O O . VAL A 1 527 ? 36.848 15.746 -34.909 1.00 90.31 527 VAL A O 1
ATOM 3848 N N . GLU A 1 528 ? 38.147 15.932 -33.093 1.00 83.06 528 GLU A N 1
ATOM 3849 C CA . GLU A 1 528 ? 39.431 15.892 -33.807 1.00 83.06 528 GLU A CA 1
ATOM 3850 C C . GLU A 1 528 ? 40.448 15.001 -33.065 1.00 83.06 528 GLU A C 1
ATOM 3852 O O . GLU A 1 528 ? 40.765 15.291 -31.906 1.00 83.06 528 GLU A O 1
ATOM 3857 N N . PRO A 1 529 ? 41.020 13.957 -33.700 1.00 81.81 529 PRO A N 1
ATOM 3858 C CA . PRO A 1 529 ? 40.737 13.480 -35.056 1.00 81.81 529 PRO A CA 1
ATOM 3859 C C . PRO A 1 529 ? 39.418 12.693 -35.139 1.00 81.81 529 PRO A C 1
ATOM 3861 O O . PRO A 1 529 ? 39.111 11.886 -34.264 1.00 81.81 529 PRO A O 1
ATOM 3864 N N . LEU A 1 530 ? 38.676 12.863 -36.235 1.00 85.56 530 LEU A N 1
ATOM 3865 C CA . LEU A 1 530 ? 37.487 12.060 -36.533 1.00 85.56 530 LEU A CA 1
ATOM 3866 C C . LEU A 1 530 ? 37.894 10.653 -37.025 1.00 85.56 530 LEU A C 1
ATOM 3868 O O . LEU A 1 530 ? 38.339 10.477 -38.161 1.00 85.56 530 LEU A O 1
ATOM 3872 N N . ALA A 1 531 ? 37.776 9.649 -36.155 1.00 85.06 531 ALA A N 1
ATOM 3873 C CA . ALA A 1 531 ? 38.188 8.270 -36.420 1.00 85.06 531 ALA A CA 1
ATOM 3874 C C . ALA A 1 531 ? 37.107 7.477 -37.182 1.00 85.06 531 ALA A C 1
ATOM 3876 O O . ALA A 1 531 ? 36.227 6.861 -36.579 1.00 85.06 531 ALA A O 1
ATOM 3877 N N . LEU A 1 532 ? 37.179 7.500 -38.519 1.00 86.62 532 LEU A N 1
ATOM 3878 C CA . LEU A 1 532 ? 36.202 6.849 -39.401 1.00 86.62 532 LEU A CA 1
ATOM 3879 C C . LEU A 1 532 ? 36.618 5.447 -39.873 1.00 86.62 532 LEU A C 1
ATOM 3881 O O . LEU A 1 532 ? 37.741 5.220 -40.330 1.00 86.62 532 LEU A O 1
ATOM 3885 N N . ILE A 1 533 ? 35.648 4.534 -39.873 1.00 84.88 533 ILE A N 1
ATOM 3886 C CA . ILE A 1 533 ? 35.690 3.240 -40.558 1.00 84.88 533 ILE A CA 1
ATOM 3887 C C . ILE A 1 533 ? 35.158 3.439 -41.985 1.00 84.88 533 ILE A C 1
ATOM 3889 O O . ILE A 1 533 ? 34.095 4.023 -42.183 1.00 84.88 533 ILE A O 1
ATOM 3893 N N . THR A 1 534 ? 35.885 2.950 -42.993 1.00 82.81 534 THR A N 1
ATOM 3894 C CA . THR A 1 534 ? 35.542 3.122 -44.420 1.00 82.81 534 THR A CA 1
ATOM 3895 C C . THR A 1 534 ? 35.509 1.781 -45.158 1.00 82.81 534 THR A C 1
ATOM 3897 O O . THR A 1 534 ? 36.360 0.910 -44.950 1.00 82.81 534 THR A O 1
ATOM 3900 N N . GLY A 1 535 ? 34.518 1.596 -46.032 1.00 76.50 535 GLY A N 1
ATOM 3901 C CA . GLY A 1 535 ? 34.366 0.408 -46.874 1.00 76.50 535 GLY A CA 1
ATOM 3902 C C . GLY A 1 535 ? 33.843 0.743 -48.269 1.00 76.50 535 GLY A C 1
ATOM 3903 O O . GLY A 1 535 ? 33.630 1.901 -48.600 1.00 76.50 535 GLY A O 1
ATOM 3904 N N . ASP A 1 536 ? 33.663 -0.273 -49.115 1.00 72.56 536 ASP A N 1
ATOM 3905 C CA . ASP A 1 536 ? 33.207 -0.097 -50.504 1.00 72.56 536 ASP A CA 1
ATOM 3906 C C . ASP A 1 536 ? 31.748 0.387 -50.624 1.00 72.56 536 ASP A C 1
ATOM 3908 O O . ASP A 1 536 ? 31.340 0.793 -51.708 1.00 72.56 536 ASP A O 1
ATOM 3912 N N . ASP A 1 537 ? 30.992 0.280 -49.532 1.00 83.19 537 ASP A N 1
ATOM 3913 C CA . ASP A 1 537 ? 29.533 0.360 -49.427 1.00 83.19 537 ASP A CA 1
ATOM 3914 C C . ASP A 1 537 ? 29.070 0.870 -48.042 1.00 83.19 537 ASP A C 1
ATOM 3916 O O . ASP A 1 537 ? 27.927 0.648 -47.640 1.00 83.19 537 ASP A O 1
ATOM 3920 N N . ARG A 1 538 ? 29.976 1.468 -47.252 1.00 86.56 538 ARG A N 1
ATOM 3921 C CA . ARG A 1 538 ? 29.739 1.771 -45.829 1.00 86.56 538 ARG A CA 1
ATOM 3922 C C . ARG A 1 538 ? 30.671 2.827 -45.244 1.00 86.56 538 ARG A C 1
ATOM 3924 O O . ARG A 1 538 ? 31.831 2.943 -45.656 1.00 86.56 538 ARG A O 1
ATOM 3931 N N . LEU A 1 539 ? 30.169 3.511 -44.221 1.00 90.88 539 LEU A N 1
ATOM 3932 C CA . LEU A 1 539 ? 30.880 4.471 -43.382 1.00 90.88 539 LEU A CA 1
ATOM 3933 C C . LEU A 1 539 ? 30.499 4.239 -41.918 1.00 90.88 539 LEU A C 1
ATOM 3935 O O . LEU A 1 539 ? 29.363 3.886 -41.619 1.00 90.88 539 LEU A O 1
ATOM 3939 N N . GLY A 1 540 ? 31.446 4.444 -41.011 1.00 91.69 540 GLY A N 1
ATOM 3940 C CA . GLY A 1 540 ? 31.230 4.253 -39.581 1.00 91.69 540 GLY A CA 1
ATOM 3941 C C . GLY A 1 540 ? 32.227 5.009 -38.717 1.00 91.69 540 GLY A C 1
ATOM 3942 O O . GLY A 1 540 ? 33.144 5.649 -39.234 1.00 91.69 540 GLY A O 1
ATOM 3943 N N . ILE A 1 541 ? 32.074 4.888 -37.404 1.00 93.94 541 ILE A N 1
ATOM 3944 C CA . ILE A 1 541 ? 32.971 5.447 -36.384 1.00 93.94 541 ILE A CA 1
ATOM 3945 C C . ILE A 1 541 ? 33.633 4.342 -35.558 1.00 93.94 541 ILE A C 1
ATOM 3947 O O . ILE A 1 541 ? 33.145 3.215 -35.503 1.00 93.94 541 ILE A O 1
ATOM 3951 N N . ASP A 1 542 ? 34.770 4.647 -34.930 1.00 91.25 542 ASP A N 1
ATOM 3952 C CA . ASP A 1 542 ? 35.441 3.691 -34.048 1.00 91.25 542 ASP A CA 1
ATOM 3953 C C . ASP A 1 542 ? 34.695 3.446 -32.719 1.00 91.25 542 ASP A C 1
ATOM 3955 O O . ASP A 1 542 ? 33.739 4.135 -32.356 1.00 91.25 542 ASP A O 1
ATOM 3959 N N . GLU A 1 543 ? 35.142 2.432 -31.975 1.00 90.12 543 GLU A N 1
ATOM 3960 C CA . GLU A 1 543 ? 34.527 2.014 -30.711 1.00 90.12 543 GLU A CA 1
ATOM 3961 C C . GLU A 1 543 ? 34.534 3.115 -29.633 1.00 90.12 543 GLU A C 1
ATOM 3963 O O . GLU A 1 543 ? 33.595 3.198 -28.840 1.00 90.12 543 GLU A O 1
ATOM 3968 N N . ALA A 1 544 ? 35.546 3.990 -29.619 1.00 89.50 544 ALA A N 1
ATOM 3969 C CA . ALA A 1 544 ? 35.675 5.055 -28.626 1.00 89.50 544 ALA A CA 1
ATOM 3970 C C . ALA A 1 544 ? 34.701 6.211 -28.901 1.00 89.50 544 ALA A C 1
ATOM 3972 O O . ALA A 1 544 ? 34.071 6.731 -27.975 1.00 89.50 544 ALA A O 1
ATOM 3973 N N . LEU A 1 545 ? 34.527 6.580 -30.174 1.00 92.38 545 LEU A N 1
ATOM 3974 C CA . LEU A 1 545 ? 33.495 7.528 -30.583 1.00 92.38 545 LEU A CA 1
ATOM 3975 C C . LEU A 1 545 ? 32.098 6.934 -30.378 1.00 92.38 545 LEU A C 1
ATOM 3977 O O . LEU A 1 545 ? 31.246 7.579 -29.770 1.00 92.38 545 LEU A O 1
ATOM 3981 N N . ARG A 1 546 ? 31.870 5.682 -30.786 1.00 91.81 546 ARG A N 1
ATOM 3982 C CA . ARG A 1 546 ? 30.571 5.001 -30.656 1.00 91.81 546 ARG A CA 1
ATOM 3983 C C . ARG A 1 546 ? 30.096 4.866 -29.208 1.00 91.81 546 ARG A C 1
ATOM 3985 O O . ARG A 1 546 ? 28.894 4.932 -28.952 1.00 91.81 546 ARG A O 1
ATOM 3992 N N . ALA A 1 547 ? 31.015 4.722 -28.253 1.00 91.44 547 ALA A N 1
ATOM 3993 C CA . ALA A 1 547 ? 30.695 4.717 -26.826 1.00 91.44 547 ALA A CA 1
ATOM 3994 C C . ALA A 1 547 ? 30.148 6.066 -26.306 1.00 91.44 547 ALA A C 1
ATOM 3996 O O . ALA A 1 547 ? 29.487 6.090 -25.272 1.00 91.44 547 ALA A O 1
ATOM 3997 N N . THR A 1 548 ? 30.407 7.173 -27.013 1.00 93.94 548 THR A N 1
ATOM 3998 C CA . THR A 1 548 ? 30.121 8.548 -26.558 1.00 93.94 548 THR A CA 1
ATOM 3999 C C . THR A 1 548 ? 29.041 9.249 -27.392 1.00 93.94 548 THR A C 1
ATOM 4001 O O . THR A 1 548 ? 28.255 10.032 -26.857 1.00 93.94 548 THR A O 1
ATOM 4004 N N . TYR A 1 549 ? 28.980 8.967 -28.696 1.00 95.25 549 TYR A N 1
ATOM 4005 C CA . TYR A 1 549 ? 28.127 9.664 -29.659 1.00 95.25 549 TYR A CA 1
ATOM 4006 C C . TYR A 1 549 ? 27.110 8.723 -30.322 1.00 95.25 549 TYR A C 1
ATOM 4008 O O . TYR A 1 549 ? 27.381 7.533 -30.507 1.00 95.25 549 TYR A O 1
ATOM 4016 N N . ASP A 1 550 ? 25.951 9.264 -30.705 1.00 95.38 550 ASP A N 1
ATOM 4017 C CA . ASP A 1 550 ? 25.132 8.702 -31.788 1.00 95.38 550 ASP A CA 1
ATOM 4018 C C . ASP A 1 550 ? 25.758 9.109 -33.137 1.00 95.38 550 ASP A C 1
ATOM 4020 O O . ASP A 1 550 ? 26.348 10.190 -33.246 1.00 95.38 550 ASP A O 1
ATOM 4024 N N . PHE A 1 551 ? 25.605 8.270 -34.164 1.00 95.75 551 PHE A N 1
ATOM 4025 C CA . PHE A 1 551 ? 26.159 8.482 -35.504 1.00 95.75 551 PHE A CA 1
ATOM 4026 C C . PHE A 1 551 ? 25.052 8.687 -36.546 1.00 95.75 551 PHE A C 1
ATOM 4028 O O . PHE A 1 551 ? 23.987 8.071 -36.484 1.00 95.75 551 PHE A O 1
ATOM 4035 N N . GLY A 1 552 ? 25.305 9.566 -37.514 1.00 96.06 552 GLY A N 1
ATOM 4036 C CA . GLY A 1 552 ? 24.400 9.816 -38.628 1.00 96.06 552 GLY A CA 1
ATOM 4037 C C . GLY A 1 552 ? 25.125 10.383 -39.845 1.00 96.06 552 GLY A C 1
ATOM 4038 O O . GLY A 1 552 ? 26.203 10.974 -39.740 1.00 96.06 552 GLY A O 1
ATOM 4039 N N . LEU A 1 553 ? 24.518 10.200 -41.014 1.00 94.81 553 LEU A N 1
ATOM 4040 C CA . LEU A 1 553 ? 25.037 10.633 -42.307 1.00 94.81 553 LEU A CA 1
ATOM 4041 C C . LEU A 1 553 ? 23.976 11.402 -43.101 1.00 94.81 553 LEU A C 1
ATOM 4043 O O . LEU A 1 553 ? 22.776 11.178 -42.950 1.00 94.81 553 LEU A O 1
ATOM 4047 N N . ALA A 1 554 ? 24.413 12.256 -44.020 1.00 94.44 554 ALA A N 1
ATOM 4048 C CA . ALA A 1 554 ? 23.588 12.726 -45.134 1.00 94.44 554 ALA A CA 1
ATOM 4049 C C . ALA A 1 554 ? 24.424 12.788 -46.422 1.00 94.44 554 ALA A C 1
ATOM 4051 O O . ALA A 1 554 ? 25.620 13.056 -46.330 1.00 94.44 554 ALA A O 1
ATOM 4052 N N . PRO A 1 555 ? 23.853 12.569 -47.621 1.00 91.00 555 PRO A N 1
ATOM 4053 C CA . PRO A 1 555 ? 24.562 12.821 -48.877 1.00 91.00 555 PRO A CA 1
ATOM 4054 C C . PRO A 1 555 ? 25.026 14.285 -48.978 1.00 91.00 555 PRO A C 1
ATOM 4056 O O . PRO A 1 555 ? 24.297 15.194 -48.575 1.00 91.00 555 PRO A O 1
ATOM 4059 N N . ALA A 1 556 ? 26.217 14.526 -49.529 1.00 84.44 556 ALA A N 1
ATOM 4060 C CA . ALA A 1 556 ? 26.830 15.855 -49.624 1.00 84.44 556 ALA A CA 1
ATOM 4061 C C . ALA A 1 556 ? 26.201 16.733 -50.730 1.00 84.44 556 ALA A C 1
ATOM 4063 O O . ALA A 1 556 ? 26.789 16.987 -51.783 1.00 84.44 556 ALA A O 1
ATOM 4064 N N . GLY A 1 557 ?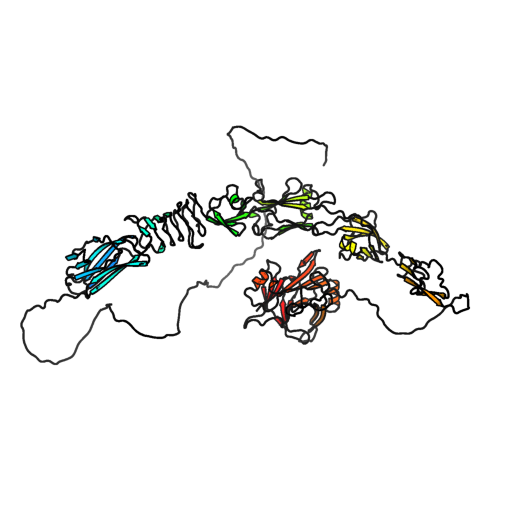 24.971 17.192 -50.485 1.00 77.25 557 GLY A N 1
ATOM 4065 C CA . GLY A 1 557 ? 24.247 18.150 -51.325 1.00 77.25 557 GLY A CA 1
ATOM 4066 C C . GLY A 1 557 ? 24.561 19.624 -51.025 1.00 77.25 557 GLY A C 1
ATOM 4067 O O . GLY A 1 557 ? 25.211 19.957 -50.037 1.00 77.25 557 GLY A O 1
ATOM 4068 N N . ASP A 1 558 ? 24.051 20.517 -51.880 1.00 69.44 558 ASP A N 1
ATOM 4069 C CA . ASP A 1 558 ? 24.043 21.973 -51.670 1.00 69.44 558 ASP A CA 1
ATOM 4070 C C . ASP A 1 558 ? 22.583 22.486 -51.641 1.00 69.44 558 ASP A C 1
ATOM 4072 O O . ASP A 1 558 ? 21.892 22.383 -52.665 1.00 69.44 558 ASP A O 1
ATOM 4076 N N . PRO A 1 559 ? 22.085 23.024 -50.508 1.00 79.56 559 PRO A N 1
ATOM 4077 C CA . PRO A 1 559 ? 22.744 23.082 -49.201 1.00 79.56 559 PRO A CA 1
ATOM 4078 C C . PRO A 1 559 ? 22.801 21.708 -48.508 1.00 79.56 559 PRO A C 1
ATOM 4080 O O . PRO A 1 559 ? 21.994 20.820 -48.794 1.00 79.56 559 PRO A O 1
ATOM 4083 N N . ALA A 1 560 ? 23.718 21.571 -47.549 1.00 77.69 560 ALA A N 1
ATOM 4084 C CA . ALA A 1 560 ? 23.690 20.492 -46.565 1.00 77.69 560 ALA A CA 1
ATOM 4085 C C . ALA A 1 560 ? 22.432 20.598 -45.673 1.00 77.69 560 ALA A C 1
ATOM 4087 O O . ALA A 1 560 ? 21.967 21.717 -45.430 1.00 77.69 560 ALA A O 1
ATOM 4088 N N . PRO A 1 561 ? 21.875 19.480 -45.174 1.00 87.31 561 PRO A N 1
ATOM 4089 C CA . PRO A 1 561 ? 20.817 19.518 -44.170 1.00 87.31 561 PRO A CA 1
ATOM 4090 C C . PRO A 1 561 ? 21.381 19.839 -42.777 1.00 87.31 561 PRO A C 1
ATOM 4092 O O . PRO A 1 561 ? 22.533 19.526 -42.473 1.00 87.31 561 PRO A O 1
ATOM 4095 N N . ASP A 1 562 ? 20.553 20.418 -41.908 1.00 82.75 562 ASP A N 1
ATOM 4096 C CA . ASP A 1 562 ? 20.933 20.723 -40.519 1.00 82.75 562 ASP A CA 1
ATOM 4097 C C . ASP A 1 562 ? 21.032 19.454 -39.634 1.00 82.75 562 ASP A C 1
ATOM 4099 O O . ASP A 1 562 ? 21.700 19.461 -38.603 1.00 82.75 562 ASP A O 1
ATOM 4103 N N . GLU A 1 563 ? 20.419 18.343 -40.063 1.00 91.25 563 GLU A N 1
ATOM 4104 C CA . GLU A 1 563 ? 20.420 17.035 -39.388 1.00 91.25 563 GLU A CA 1
ATOM 4105 C C . GLU A 1 563 ? 20.742 15.886 -40.372 1.00 91.25 563 GLU A C 1
ATOM 4107 O O . GLU A 1 563 ? 20.491 16.016 -41.577 1.00 91.25 563 GLU A O 1
ATOM 4112 N N . PRO A 1 564 ? 21.272 14.738 -39.898 1.00 94.62 564 PRO A N 1
ATOM 4113 C CA . PRO A 1 564 ? 21.489 13.561 -40.737 1.00 94.62 564 PRO A CA 1
ATOM 4114 C C . PRO A 1 564 ? 20.178 13.000 -41.310 1.00 94.62 564 PRO A C 1
ATOM 4116 O O . PRO A 1 564 ? 19.127 13.028 -40.676 1.00 94.62 564 PRO A O 1
ATOM 4119 N N . THR A 1 565 ? 20.262 12.429 -42.513 1.00 94.31 565 THR A N 1
ATOM 4120 C CA . THR A 1 565 ? 19.129 11.814 -43.238 1.00 94.31 565 THR A CA 1
ATOM 4121 C C . THR A 1 565 ? 19.206 10.286 -43.303 1.00 94.31 565 THR A C 1
ATOM 4123 O O . THR A 1 565 ? 18.272 9.642 -43.776 1.00 94.31 565 THR A O 1
ATOM 4126 N N . ILE A 1 566 ? 20.305 9.707 -42.814 1.00 93.69 566 ILE A N 1
ATOM 4127 C CA . ILE A 1 566 ? 20.541 8.273 -42.636 1.00 93.69 566 ILE A CA 1
ATOM 4128 C C . ILE A 1 566 ? 21.099 8.096 -41.217 1.00 93.69 566 ILE A C 1
ATOM 4130 O O . ILE A 1 566 ? 22.049 8.792 -40.849 1.00 93.69 566 ILE A O 1
ATOM 4134 N N . LEU A 1 567 ? 20.518 7.201 -40.419 1.00 94.56 567 LEU A N 1
ATOM 4135 C CA . LEU A 1 567 ? 20.872 7.012 -39.008 1.00 94.56 567 LEU A CA 1
ATOM 4136 C C . LEU A 1 567 ? 21.526 5.649 -38.749 1.00 94.56 567 LEU A C 1
ATOM 4138 O O . LEU A 1 567 ? 21.276 4.675 -39.454 1.00 94.56 567 LEU A O 1
ATOM 4142 N N . ASP A 1 568 ? 22.352 5.602 -37.706 1.00 93.25 568 ASP A N 1
ATOM 4143 C CA . ASP A 1 568 ? 22.859 4.381 -37.072 1.00 93.25 568 ASP A CA 1
ATOM 4144 C C . ASP A 1 568 ? 21.758 3.789 -36.172 1.00 93.25 568 ASP A C 1
ATOM 4146 O O . ASP A 1 568 ? 21.717 4.045 -34.968 1.00 93.25 568 ASP A O 1
ATOM 4150 N N . GLU A 1 569 ? 20.788 3.094 -36.779 1.00 88.38 569 GLU A N 1
ATOM 4151 C CA . GLU A 1 569 ? 19.569 2.630 -36.090 1.00 88.38 569 GLU A CA 1
ATOM 4152 C C . GLU A 1 569 ? 19.810 1.471 -35.105 1.00 88.38 569 GLU A C 1
ATOM 4154 O O . GLU A 1 569 ? 19.073 1.355 -34.126 1.00 88.38 569 GLU A O 1
ATOM 4159 N N . ASP A 1 570 ? 20.836 0.636 -35.318 1.00 86.19 570 ASP A N 1
ATOM 4160 C CA . ASP A 1 570 ? 21.196 -0.457 -34.397 1.00 86.19 570 ASP A CA 1
ATOM 4161 C C . ASP A 1 570 ? 22.322 -0.093 -33.404 1.00 86.19 570 ASP A C 1
ATOM 4163 O O . ASP A 1 570 ? 22.525 -0.797 -32.408 1.00 86.19 570 ASP A O 1
ATOM 4167 N N . GLY A 1 571 ? 23.014 1.032 -33.618 1.00 86.31 571 GLY A N 1
ATOM 4168 C CA . GLY A 1 571 ? 24.077 1.520 -32.743 1.00 86.31 571 GLY A CA 1
ATOM 4169 C C . GLY A 1 571 ? 25.375 0.708 -32.823 1.00 86.31 571 GLY A C 1
ATOM 4170 O O . GLY A 1 571 ? 26.210 0.792 -31.906 1.00 86.31 571 GLY A O 1
ATOM 4171 N N . ASP A 1 572 ? 25.571 -0.102 -33.870 1.00 88.88 572 ASP A N 1
ATOM 4172 C CA . ASP A 1 572 ? 26.836 -0.797 -34.129 1.00 88.88 572 ASP A CA 1
ATOM 4173 C C . ASP A 1 572 ? 27.942 0.157 -34.623 1.00 88.88 572 ASP A C 1
ATOM 4175 O O . ASP A 1 572 ? 29.129 -0.161 -34.484 1.00 88.88 572 ASP A O 1
ATOM 4179 N N . GLY A 1 573 ? 27.569 1.375 -35.041 1.00 90.31 573 GLY A N 1
ATOM 4180 C CA . GLY A 1 573 ? 28.472 2.441 -35.467 1.00 90.31 573 GLY A CA 1
ATOM 4181 C C . GLY A 1 573 ? 28.852 2.388 -36.942 1.00 90.31 573 GLY A C 1
ATOM 4182 O O . GLY A 1 573 ? 29.786 3.096 -37.326 1.00 90.31 573 GLY A O 1
ATOM 4183 N N . LEU A 1 574 ? 28.196 1.560 -37.763 1.00 91.81 574 LEU A N 1
ATOM 4184 C CA . LEU A 1 574 ? 28.561 1.291 -39.153 1.00 91.81 574 LEU A CA 1
ATOM 4185 C C . LEU A 1 574 ? 27.338 1.251 -40.086 1.00 91.81 574 LEU A C 1
ATOM 4187 O O . LEU A 1 574 ? 26.778 0.203 -40.400 1.00 91.81 574 LEU A O 1
ATOM 4191 N N . ILE A 1 575 ? 27.006 2.399 -40.673 1.00 92.12 575 ILE A N 1
ATOM 4192 C CA . ILE A 1 575 ? 25.956 2.495 -41.694 1.00 92.12 575 ILE A CA 1
ATOM 4193 C C . ILE A 1 575 ? 26.445 1.831 -42.995 1.00 92.12 575 ILE A C 1
ATOM 4195 O O . ILE A 1 575 ? 27.510 2.165 -43.530 1.00 92.12 575 ILE A O 1
ATOM 4199 N N . THR A 1 576 ? 25.654 0.891 -43.522 1.00 90.25 576 THR A N 1
ATOM 4200 C CA . THR A 1 576 ? 25.968 0.094 -44.725 1.00 90.25 576 THR A CA 1
ATOM 4201 C C . THR A 1 576 ? 24.929 0.265 -45.838 1.00 90.25 576 THR A C 1
ATOM 4203 O O . THR A 1 576 ? 23.858 0.826 -45.624 1.00 90.25 576 THR A O 1
ATOM 4206 N N . GLY A 1 577 ? 25.252 -0.196 -47.051 1.00 85.56 577 GLY A N 1
ATOM 4207 C CA . GLY A 1 577 ? 24.397 -0.034 -48.234 1.00 85.56 577 GLY A CA 1
ATOM 4208 C C . GLY A 1 577 ? 24.520 1.335 -48.914 1.00 85.56 577 GLY A C 1
ATOM 4209 O O . GLY A 1 577 ? 23.658 1.692 -49.713 1.00 85.56 577 GLY A O 1
ATOM 4210 N N . LEU A 1 578 ? 25.577 2.092 -48.604 1.00 88.19 578 LEU A N 1
ATOM 4211 C CA . LEU A 1 578 ? 25.847 3.419 -49.160 1.00 88.19 578 LEU A CA 1
ATOM 4212 C C . LEU A 1 578 ? 26.290 3.349 -50.630 1.00 88.19 578 LEU A C 1
ATOM 4214 O O . LEU A 1 578 ? 26.962 2.401 -51.049 1.00 88.19 578 LEU A O 1
ATOM 4218 N N . ASP A 1 579 ? 25.968 4.390 -51.400 1.00 84.12 579 ASP A N 1
ATOM 4219 C CA . ASP A 1 579 ? 26.359 4.500 -52.804 1.00 84.12 579 ASP A CA 1
ATOM 4220 C C . ASP A 1 579 ? 27.882 4.644 -52.939 1.00 84.12 579 ASP A C 1
ATOM 4222 O O . ASP A 1 579 ? 28.534 5.527 -52.373 1.00 84.12 579 ASP A O 1
ATOM 4226 N N . LYS A 1 580 ? 28.474 3.727 -53.708 1.00 79.62 580 LYS A N 1
ATOM 4227 C CA . LYS A 1 580 ? 29.926 3.573 -53.789 1.00 79.62 580 LYS A CA 1
ATOM 4228 C C . LYS A 1 580 ? 30.593 4.774 -54.457 1.00 79.62 580 LYS A C 1
ATOM 4230 O O . LYS A 1 580 ? 30.482 4.964 -55.669 1.00 79.62 580 LYS A O 1
ATOM 4235 N N . GLY A 1 581 ? 31.421 5.479 -53.689 1.00 73.62 581 GLY A N 1
ATOM 4236 C CA . GLY A 1 581 ? 32.133 6.670 -54.150 1.00 73.62 581 GLY A CA 1
ATOM 4237 C C . GLY A 1 581 ? 31.336 7.970 -54.046 1.00 73.62 581 GLY A C 1
ATOM 4238 O O . GLY A 1 581 ? 31.864 8.996 -54.469 1.00 73.62 581 GLY A O 1
ATOM 4239 N N . GLU A 1 582 ? 30.129 7.936 -53.477 1.00 84.69 582 GLU A N 1
ATOM 4240 C CA . GLU A 1 582 ? 29.389 9.139 -53.090 1.00 84.69 582 GLU A CA 1
ATOM 4241 C C . GLU A 1 582 ? 29.986 9.735 -51.800 1.00 84.69 582 GLU A C 1
ATOM 4243 O O . GLU A 1 582 ? 30.525 9.016 -50.945 1.00 84.69 582 GLU A O 1
ATOM 4248 N N . GLU A 1 583 ? 29.933 11.061 -51.685 1.00 89.44 583 GLU A N 1
ATOM 4249 C CA . GLU A 1 583 ? 30.393 11.812 -50.515 1.00 89.44 583 GLU A CA 1
ATOM 4250 C C . GLU A 1 583 ? 29.228 12.036 -49.539 1.00 89.44 583 GLU A C 1
ATOM 4252 O O . GLU A 1 583 ? 28.128 12.427 -49.932 1.00 89.44 583 GLU A O 1
ATOM 4257 N N . TYR A 1 584 ? 29.478 11.785 -48.256 1.00 92.19 584 TYR A N 1
ATOM 4258 C CA . TYR A 1 584 ? 28.518 11.904 -47.167 1.00 92.19 584 TYR A CA 1
ATOM 4259 C C . TYR A 1 584 ? 29.062 12.824 -46.076 1.00 92.19 584 TYR A C 1
ATOM 4261 O O . TYR A 1 584 ? 30.217 12.715 -45.665 1.00 92.19 584 TYR A O 1
ATOM 4269 N N . ILE A 1 585 ? 28.201 13.694 -45.567 1.00 93.50 585 ILE A N 1
ATOM 4270 C CA . ILE A 1 585 ? 28.442 14.539 -44.404 1.00 93.50 585 ILE A CA 1
ATOM 4271 C C . ILE A 1 585 ? 28.228 13.694 -43.144 1.00 93.50 585 ILE A C 1
ATOM 4273 O O . ILE A 1 585 ? 27.214 13.007 -43.021 1.00 93.50 585 ILE A O 1
ATOM 4277 N N . VAL A 1 586 ? 29.189 13.741 -42.221 1.00 94.44 586 VAL A N 1
ATOM 4278 C CA . VAL A 1 586 ? 29.176 13.041 -40.933 1.00 94.44 586 VAL A CA 1
ATOM 4279 C C . VAL A 1 586 ? 28.622 13.951 -39.845 1.00 94.44 586 VAL A C 1
ATOM 4281 O O . VAL A 1 586 ? 29.166 15.028 -39.587 1.00 94.44 586 VAL A O 1
ATOM 4284 N N . TYR A 1 587 ? 27.595 13.462 -39.154 1.00 96.00 587 TYR A N 1
ATOM 4285 C CA . TYR A 1 587 ? 26.999 14.090 -37.984 1.00 96.00 587 TYR A CA 1
ATOM 4286 C C . TYR A 1 587 ? 27.254 13.217 -36.758 1.00 96.00 587 TYR A C 1
ATOM 4288 O O . TYR A 1 587 ? 27.119 11.992 -36.805 1.00 96.00 587 TYR A O 1
ATOM 4296 N N . LEU A 1 588 ? 27.591 13.866 -35.647 1.00 95.81 588 LEU A N 1
ATOM 4297 C CA . LEU A 1 588 ? 27.607 13.259 -34.320 1.00 95.81 588 LEU A CA 1
ATOM 4298 C C . LEU A 1 588 ? 26.723 14.082 -33.384 1.00 95.81 588 LEU A C 1
ATOM 4300 O O . LEU A 1 588 ? 26.580 15.291 -33.565 1.00 95.81 588 LEU A O 1
ATOM 4304 N N . ARG A 1 589 ? 26.160 13.431 -32.369 1.00 95.44 589 ARG A N 1
ATOM 4305 C CA . ARG A 1 589 ? 25.603 14.092 -31.181 1.00 95.44 589 ARG A CA 1
ATOM 4306 C C . ARG A 1 589 ? 25.971 13.298 -29.939 1.00 95.44 589 ARG A C 1
ATOM 4308 O O . ARG A 1 589 ? 26.092 12.075 -30.014 1.00 95.44 589 ARG A O 1
ATOM 4315 N N . LEU A 1 590 ? 26.158 13.969 -28.809 1.00 96.06 590 LEU A N 1
ATOM 4316 C CA . LEU A 1 590 ? 26.409 13.307 -27.531 1.00 96.06 590 LEU A CA 1
ATOM 4317 C C . LEU A 1 590 ? 25.215 12.425 -27.154 1.00 96.06 590 LEU A C 1
ATOM 4319 O O . LEU A 1 590 ? 24.060 12.848 -27.263 1.00 96.06 590 LEU A O 1
ATOM 4323 N N . LYS A 1 591 ? 25.501 11.205 -26.692 1.00 94.81 591 LYS A N 1
ATOM 4324 C CA . LYS A 1 591 ? 24.491 10.318 -26.108 1.00 94.81 591 LYS A CA 1
ATOM 4325 C C . LYS A 1 591 ? 23.974 10.898 -24.794 1.00 94.81 591 LYS A C 1
ATOM 4327 O O . LYS A 1 591 ? 24.732 11.476 -24.017 1.00 94.81 591 LYS A O 1
ATOM 4332 N N . ALA A 1 592 ? 22.680 10.706 -24.544 1.00 95.62 592 ALA A N 1
ATOM 4333 C CA . ALA A 1 592 ? 22.088 11.027 -23.254 1.00 95.62 592 ALA A CA 1
ATOM 4334 C C . ALA A 1 592 ? 22.718 10.168 -22.150 1.00 95.62 592 ALA A C 1
ATOM 4336 O O . ALA A 1 592 ? 23.134 9.029 -22.374 1.00 95.62 592 ALA A O 1
ATOM 4337 N N . THR A 1 593 ? 22.756 10.719 -20.945 1.00 94.62 593 THR A N 1
ATOM 4338 C CA . THR A 1 593 ? 23.291 10.074 -19.741 1.00 94.62 593 THR A CA 1
ATOM 4339 C C . THR A 1 593 ? 22.279 10.197 -18.607 1.00 94.62 593 THR A C 1
ATOM 4341 O O . THR A 1 593 ? 21.300 10.926 -18.723 1.00 94.62 593 THR A O 1
ATOM 4344 N N . SER A 1 594 ? 22.530 9.566 -17.460 1.00 91.69 594 SER A N 1
ATOM 4345 C CA . SER A 1 594 ? 21.686 9.711 -16.262 1.00 91.69 594 SER A CA 1
ATOM 4346 C C . SER A 1 594 ? 21.640 11.135 -15.668 1.00 91.69 594 SER A C 1
ATOM 4348 O O . SER A 1 594 ? 21.036 11.325 -14.617 1.00 91.69 594 SER A O 1
ATOM 4350 N N . SER A 1 595 ? 22.320 12.116 -16.273 1.00 91.75 595 SER A N 1
ATOM 4351 C CA . SER A 1 595 ? 22.380 13.505 -15.798 1.00 91.75 595 SER A CA 1
ATOM 4352 C C . SER A 1 595 ? 22.558 14.550 -16.915 1.00 91.75 595 SER A C 1
ATOM 4354 O O . SER A 1 595 ? 23.018 15.655 -16.634 1.00 91.75 595 SER A O 1
ATOM 4356 N N . SER A 1 596 ? 22.297 14.214 -18.185 1.00 95.00 596 SER A N 1
ATOM 4357 C CA . SER A 1 596 ? 22.410 15.161 -19.309 1.00 95.00 596 SER A CA 1
ATOM 4358 C C . SER A 1 596 ? 21.703 14.645 -20.565 1.00 95.00 596 SER A C 1
ATOM 4360 O O . SER A 1 596 ? 21.792 13.454 -20.878 1.00 95.00 596 SER A O 1
ATOM 4362 N N . PHE A 1 597 ? 21.019 15.546 -21.274 1.00 97.19 597 PHE A N 1
ATOM 4363 C CA . PHE A 1 597 ? 20.287 15.281 -22.518 1.00 97.19 597 PHE A CA 1
ATOM 4364 C C . PHE A 1 597 ? 21.204 14.921 -23.693 1.00 97.19 597 PHE A C 1
ATOM 4366 O O . PHE A 1 597 ? 22.417 15.129 -23.647 1.00 97.19 597 PHE A O 1
ATOM 4373 N N . ARG A 1 598 ? 20.613 14.451 -24.800 1.00 95.44 598 ARG A N 1
ATOM 4374 C CA . ARG A 1 598 ? 21.323 14.438 -26.089 1.00 95.44 598 ARG A CA 1
ATOM 4375 C C . ARG A 1 598 ? 21.608 15.873 -26.531 1.00 95.44 598 ARG A C 1
ATOM 4377 O O . ARG A 1 598 ? 20.735 16.743 -26.417 1.00 95.44 598 ARG A O 1
ATOM 4384 N N . SER A 1 599 ? 22.799 16.109 -27.076 1.00 95.56 599 SER A N 1
ATOM 4385 C CA . SER A 1 599 ? 23.081 17.360 -27.786 1.00 95.56 599 SER A CA 1
ATOM 4386 C C . SER A 1 599 ? 22.247 17.449 -29.069 1.00 95.56 599 SER A C 1
ATOM 4388 O O . SER A 1 599 ? 21.745 16.439 -29.571 1.00 95.56 599 SER A O 1
ATOM 4390 N N . ALA A 1 600 ? 22.184 18.640 -29.664 1.00 92.19 600 ALA A N 1
ATOM 4391 C CA . ALA A 1 600 ? 21.851 18.760 -31.082 1.00 92.19 600 ALA A CA 1
ATOM 4392 C C . ALA A 1 600 ? 22.851 17.964 -31.951 1.00 92.19 600 ALA A C 1
ATOM 4394 O O . ALA A 1 600 ? 23.970 17.656 -31.511 1.00 92.19 600 ALA A O 1
ATOM 4395 N N . TRP A 1 601 ? 22.455 17.638 -33.184 1.00 94.12 601 TRP A N 1
ATOM 4396 C CA . TRP A 1 601 ? 23.368 17.098 -34.191 1.00 94.12 601 TRP A CA 1
ATOM 4397 C C . TRP A 1 601 ? 24.399 18.146 -34.613 1.00 94.12 601 TRP A C 1
ATOM 4399 O O . TRP A 1 601 ? 24.080 19.315 -34.808 1.00 94.12 601 TRP A O 1
ATOM 4409 N N . GLN A 1 602 ? 25.649 17.713 -34.759 1.00 93.81 602 GLN A N 1
ATOM 4410 C CA . GLN A 1 602 ? 26.778 18.567 -35.096 1.00 93.81 602 GLN A CA 1
ATOM 4411 C C . GLN A 1 602 ? 27.560 17.960 -36.261 1.00 93.81 602 GLN A C 1
ATOM 4413 O O . GLN A 1 602 ? 28.115 16.862 -36.145 1.00 93.81 602 GLN A O 1
ATOM 4418 N N . GLU A 1 603 ? 27.635 18.706 -37.367 1.00 93.56 603 GLU A N 1
ATOM 4419 C CA . GLU A 1 603 ? 28.510 18.399 -38.502 1.00 93.56 603 GLU A CA 1
ATOM 4420 C C . GLU A 1 603 ? 29.969 18.293 -38.031 1.00 93.56 603 GLU A C 1
ATOM 4422 O O . GLU A 1 603 ? 30.478 19.187 -37.345 1.00 93.56 603 GLU A O 1
ATOM 4427 N N . GLN A 1 604 ? 30.645 17.217 -38.439 1.00 92.81 604 GLN A N 1
ATOM 4428 C CA . GLN A 1 604 ? 32.072 16.980 -38.195 1.00 92.81 604 GLN A CA 1
ATOM 4429 C C . GLN A 1 604 ? 32.925 17.117 -39.473 1.00 92.81 604 GLN A C 1
ATOM 4431 O O . GLN A 1 604 ? 34.133 17.357 -39.396 1.00 92.81 604 GLN A O 1
ATOM 4436 N N . GLY A 1 605 ? 32.306 16.996 -40.652 1.00 87.88 605 GLY A N 1
ATOM 4437 C CA . GLY A 1 605 ? 32.936 17.090 -41.972 1.00 87.88 605 GLY A CA 1
ATOM 4438 C C . GLY A 1 605 ? 32.423 16.011 -42.932 1.00 87.88 605 GLY A C 1
ATOM 4439 O O . GLY A 1 605 ? 31.484 15.293 -42.609 1.00 87.88 605 GLY A O 1
ATOM 4440 N N . SER A 1 606 ? 33.033 15.886 -44.114 1.00 87.62 606 SER A N 1
ATOM 4441 C CA . SER A 1 606 ? 32.615 14.928 -45.157 1.00 87.62 606 SER A CA 1
ATOM 4442 C C . SER A 1 606 ? 33.573 13.740 -45.319 1.00 87.62 606 SER A C 1
ATOM 4444 O O . SER A 1 606 ? 34.778 13.859 -45.085 1.00 87.62 606 SER A O 1
ATOM 4446 N N . ALA A 1 607 ? 33.036 12.594 -45.741 1.00 85.75 607 ALA A N 1
ATOM 4447 C CA . ALA A 1 607 ? 33.753 11.349 -46.008 1.00 85.75 607 ALA A CA 1
ATOM 4448 C C . ALA A 1 607 ? 33.140 10.594 -47.201 1.00 85.75 607 ALA A C 1
ATOM 4450 O O . ALA A 1 607 ? 31.963 10.747 -47.503 1.00 85.75 607 ALA A O 1
ATOM 4451 N N . ILE A 1 608 ? 33.925 9.750 -47.878 1.00 81.75 608 ILE A N 1
ATOM 4452 C CA . ILE A 1 608 ? 33.486 9.026 -49.084 1.00 81.75 608 ILE A CA 1
ATOM 4453 C C . ILE A 1 608 ? 33.453 7.522 -48.798 1.00 81.75 608 ILE A C 1
ATOM 4455 O O . ILE A 1 608 ? 34.431 6.972 -48.284 1.00 81.75 608 ILE A O 1
ATOM 4459 N N . ALA A 1 609 ? 32.365 6.846 -49.175 1.00 74.94 609 ALA A N 1
ATOM 4460 C CA . ALA A 1 609 ? 32.222 5.393 -49.057 1.00 74.94 609 ALA A CA 1
ATOM 4461 C C . ALA A 1 609 ? 33.111 4.653 -50.086 1.00 74.94 609 ALA A C 1
ATOM 4463 O O . ALA A 1 609 ? 32.647 4.203 -51.138 1.00 74.94 609 ALA A O 1
ATOM 4464 N N . VAL A 1 610 ? 34.422 4.567 -49.812 1.00 71.00 610 VAL A N 1
ATOM 4465 C CA . VAL A 1 610 ? 35.376 3.741 -50.574 1.00 71.00 610 VAL A CA 1
ATOM 4466 C C . VAL A 1 610 ? 36.311 2.956 -49.656 1.00 71.00 610 VAL A C 1
ATOM 4468 O O . VAL A 1 610 ? 36.824 3.469 -48.662 1.00 71.00 610 VAL A O 1
ATOM 4471 N N . LYS A 1 611 ? 36.644 1.724 -50.050 1.00 66.19 611 LYS A N 1
ATOM 4472 C CA . LYS A 1 611 ? 37.703 0.950 -49.399 1.00 66.19 611 LYS A CA 1
ATOM 4473 C C . LYS A 1 611 ? 39.070 1.306 -49.980 1.00 66.19 611 LYS A C 1
ATOM 4475 O O . LYS A 1 611 ? 39.289 1.184 -51.188 1.00 66.19 611 LYS A O 1
ATOM 4480 N N . THR A 1 612 ? 39.998 1.701 -49.111 1.00 72.50 612 THR A N 1
ATOM 4481 C CA . THR A 1 612 ? 41.401 1.944 -49.475 1.00 72.50 612 THR A CA 1
ATOM 4482 C C . THR A 1 612 ? 42.310 0.791 -49.047 1.00 72.50 612 THR A C 1
ATOM 4484 O O . THR A 1 612 ? 41.944 -0.047 -48.220 1.00 72.50 612 THR A O 1
ATOM 4487 N N . TYR A 1 613 ? 43.499 0.732 -49.646 1.00 76.50 613 TYR A N 1
ATOM 4488 C CA . TYR A 1 613 ? 44.458 -0.355 -49.484 1.00 76.50 613 TYR A CA 1
ATOM 4489 C C . TYR A 1 613 ? 45.887 0.163 -49.282 1.00 76.50 613 TYR A C 1
ATOM 4491 O O . TYR A 1 613 ? 46.231 1.277 -49.692 1.00 76.50 613 TYR A O 1
ATOM 4499 N N . THR A 1 614 ? 46.731 -0.688 -48.699 1.00 80.62 614 THR A N 1
ATOM 4500 C CA . THR A 1 614 ? 48.155 -0.432 -48.454 1.00 80.62 614 THR A CA 1
ATOM 4501 C C . THR A 1 614 ? 49.032 -1.453 -49.173 1.00 80.62 614 THR A C 1
ATOM 4503 O O . THR A 1 614 ? 48.809 -2.663 -49.090 1.00 80.62 614 THR A O 1
ATOM 4506 N N . VAL A 1 615 ? 50.060 -0.955 -49.861 1.00 85.25 615 VAL A N 1
ATOM 4507 C CA . VAL A 1 615 ? 51.127 -1.755 -50.473 1.00 85.25 615 VAL A CA 1
ATOM 4508 C C . VAL A 1 615 ? 52.418 -1.534 -49.691 1.00 85.25 615 VAL A C 1
ATOM 4510 O O . VAL A 1 615 ? 52.857 -0.393 -49.556 1.00 85.25 615 VAL A O 1
ATOM 4513 N N . THR A 1 616 ? 53.034 -2.614 -49.213 1.00 88.50 616 THR A N 1
ATOM 4514 C CA . THR A 1 616 ? 54.281 -2.591 -48.436 1.00 88.50 616 THR A CA 1
ATOM 4515 C C . THR A 1 616 ? 55.368 -3.397 -49.136 1.00 88.50 616 THR A C 1
ATOM 4517 O O . THR A 1 616 ? 55.134 -4.531 -49.546 1.00 88.50 616 THR A O 1
ATOM 4520 N N . TYR A 1 617 ? 56.574 -2.843 -49.230 1.00 87.62 617 TYR A N 1
ATOM 4521 C CA . TYR A 1 617 ? 57.782 -3.561 -49.640 1.00 87.62 617 TYR A CA 1
ATOM 4522 C C . TYR A 1 617 ? 58.692 -3.802 -48.437 1.00 87.62 617 TYR A C 1
ATOM 4524 O O . TYR A 1 617 ? 58.996 -2.848 -47.728 1.00 87.62 617 TYR A O 1
ATOM 4532 N N . THR A 1 618 ? 59.153 -5.041 -48.251 1.00 90.81 618 THR A N 1
ATOM 4533 C CA . THR A 1 618 ? 60.013 -5.459 -47.126 1.00 90.81 618 THR A CA 1
ATOM 4534 C C . THR A 1 618 ? 61.185 -6.324 -47.596 1.00 90.81 618 THR A C 1
ATOM 4536 O O . THR A 1 618 ? 61.103 -6.971 -48.644 1.00 90.81 618 THR A O 1
ATOM 4539 N N . ASP A 1 619 ? 62.299 -6.336 -46.864 1.00 82.88 619 ASP A N 1
ATOM 4540 C CA . ASP A 1 619 ? 63.548 -6.952 -47.330 1.00 82.88 619 ASP A CA 1
ATOM 4541 C C . ASP A 1 619 ? 63.625 -8.484 -47.212 1.00 82.88 619 ASP A C 1
ATOM 4543 O O . ASP A 1 619 ? 64.460 -9.096 -47.883 1.00 82.88 619 ASP A O 1
ATOM 4547 N N . GLY A 1 620 ? 62.751 -9.110 -46.421 1.00 81.94 620 GLY A N 1
ATOM 4548 C CA . GLY A 1 620 ? 62.699 -10.564 -46.261 1.00 81.94 620 GLY A CA 1
ATOM 4549 C C . GLY A 1 620 ? 63.896 -11.190 -45.543 1.00 81.94 620 GLY A C 1
ATOM 4550 O O . GLY A 1 620 ? 64.270 -12.318 -45.880 1.00 81.94 620 GLY A O 1
ATOM 4551 N N . VAL A 1 621 ? 64.530 -10.481 -44.602 1.00 80.00 621 VAL A N 1
ATOM 4552 C CA . VAL A 1 621 ? 65.715 -10.969 -43.885 1.00 80.00 621 VAL A CA 1
ATOM 4553 C C . VAL A 1 621 ? 65.547 -10.934 -42.363 1.00 80.00 621 VAL A C 1
ATOM 4555 O O . VAL A 1 621 ? 65.748 -9.914 -41.707 1.00 80.00 621 VAL A O 1
ATOM 4558 N N . ASP A 1 622 ? 65.291 -12.104 -41.775 1.00 70.69 622 ASP A N 1
ATOM 4559 C CA . ASP A 1 622 ? 65.213 -12.267 -40.320 1.00 70.69 622 ASP A CA 1
ATOM 4560 C C . ASP A 1 622 ? 66.518 -11.830 -39.620 1.00 70.69 622 ASP A C 1
ATOM 4562 O O . ASP A 1 622 ? 67.556 -12.492 -39.713 1.00 70.69 622 ASP A O 1
ATOM 4566 N N . GLY A 1 623 ? 66.452 -10.722 -38.876 1.00 67.94 623 GLY A N 1
ATOM 4567 C CA . GLY A 1 623 ? 67.522 -10.247 -37.991 1.00 67.94 623 GLY A CA 1
ATOM 4568 C C . GLY A 1 623 ? 68.645 -9.420 -38.637 1.00 67.94 623 GLY A C 1
ATOM 4569 O O . GLY A 1 623 ? 69.618 -9.116 -37.947 1.00 67.94 623 GLY A O 1
ATOM 4570 N N . GLU A 1 624 ? 68.540 -9.036 -39.914 1.00 75.56 624 GLU A N 1
ATOM 4571 C CA . GLU A 1 624 ? 69.513 -8.169 -40.606 1.00 75.56 624 GLU A CA 1
ATOM 4572 C C . GLU A 1 624 ? 68.784 -7.229 -41.585 1.00 75.56 624 GLU A C 1
ATOM 4574 O O . GLU A 1 624 ? 68.497 -7.632 -42.707 1.00 75.56 624 GLU A O 1
ATOM 4579 N N . GLU A 1 625 ? 68.520 -5.977 -41.184 1.00 82.62 625 GLU A N 1
ATOM 4580 C CA . GLU A 1 625 ? 67.891 -4.975 -42.065 1.00 82.62 625 GLU A CA 1
ATOM 4581 C C . GLU A 1 625 ? 68.817 -4.620 -43.246 1.00 82.62 625 GLU A C 1
ATOM 4583 O O . GLU A 1 625 ? 69.931 -4.115 -43.074 1.00 82.62 625 GLU A O 1
ATOM 4588 N N . ILE A 1 626 ? 68.337 -4.882 -44.459 1.00 84.94 626 ILE A N 1
ATOM 4589 C CA . ILE A 1 626 ? 68.965 -4.560 -45.745 1.00 84.94 626 ILE A CA 1
ATOM 4590 C C . ILE A 1 626 ? 68.409 -3.242 -46.294 1.00 84.94 626 ILE A C 1
ATOM 4592 O O . ILE A 1 626 ? 69.146 -2.467 -46.909 1.00 84.94 626 ILE A O 1
ATOM 4596 N N . PHE A 1 627 ? 67.112 -2.993 -46.091 1.00 85.12 627 PHE A N 1
ATOM 4597 C CA . PHE A 1 627 ? 66.469 -1.700 -46.316 1.00 85.12 627 PHE A CA 1
ATOM 4598 C C . PHE A 1 627 ? 65.188 -1.584 -45.481 1.00 85.12 627 PHE A C 1
ATOM 4600 O O . PHE A 1 627 ? 64.426 -2.539 -45.385 1.00 85.12 627 PHE A O 1
ATOM 4607 N N . ALA A 1 628 ? 64.922 -0.394 -44.941 1.00 84.88 628 ALA A N 1
ATOM 4608 C CA . ALA A 1 628 ? 63.688 -0.115 -44.213 1.00 84.88 628 ALA A CA 1
ATOM 4609 C C . ALA A 1 628 ? 62.430 -0.289 -45.090 1.00 84.88 628 ALA A C 1
ATOM 4611 O O . ALA A 1 628 ? 62.408 0.124 -46.257 1.00 84.88 628 ALA A O 1
ATOM 4612 N N . ASP A 1 629 ? 61.380 -0.856 -44.492 1.00 88.06 629 ASP A N 1
ATOM 4613 C CA . ASP A 1 629 ? 60.092 -1.127 -45.134 1.00 88.06 629 ASP A CA 1
ATOM 4614 C C . ASP A 1 629 ? 59.461 0.128 -45.763 1.00 88.06 629 ASP A C 1
ATOM 4616 O O . ASP A 1 629 ? 59.419 1.207 -45.167 1.00 88.06 629 ASP A O 1
ATOM 4620 N N . GLN A 1 630 ? 58.911 -0.024 -46.970 1.00 87.56 630 GLN A N 1
ATOM 4621 C CA . GLN A 1 630 ? 58.242 1.055 -47.704 1.00 87.56 630 GLN A CA 1
ATOM 4622 C C . GLN A 1 630 ? 56.748 0.760 -47.841 1.00 87.56 630 GLN A C 1
ATOM 4624 O O . GLN A 1 630 ? 56.346 0.021 -48.740 1.00 87.56 630 GLN A O 1
ATOM 4629 N N . ALA A 1 631 ? 55.932 1.350 -46.967 1.00 88.81 631 ALA A N 1
ATOM 4630 C CA . ALA A 1 631 ? 54.473 1.277 -47.022 1.00 88.81 631 ALA A CA 1
ATOM 4631 C C . ALA A 1 631 ? 53.868 2.504 -47.729 1.00 88.81 631 ALA A C 1
ATOM 4633 O O . ALA A 1 631 ? 54.213 3.643 -47.424 1.00 88.81 631 ALA A O 1
ATOM 4634 N N . THR A 1 632 ? 52.937 2.276 -48.657 1.00 81.25 632 THR A N 1
ATOM 4635 C CA . THR A 1 632 ? 52.108 3.309 -49.303 1.00 81.25 632 THR A CA 1
ATOM 4636 C C . THR A 1 632 ? 50.636 2.952 -49.108 1.00 81.25 632 THR A C 1
ATOM 4638 O O . THR A 1 632 ? 50.176 1.954 -49.660 1.00 81.25 632 THR A O 1
ATOM 4641 N N . GLY A 1 633 ? 49.919 3.739 -48.302 1.00 78.00 633 GLY A N 1
ATOM 4642 C CA . GLY A 1 633 ? 48.485 3.575 -48.022 1.00 78.00 633 GLY A CA 1
ATOM 4643 C C . GLY A 1 633 ? 47.586 4.493 -48.856 1.00 78.00 633 GLY A C 1
ATOM 4644 O O . GLY A 1 633 ? 48.071 5.275 -49.673 1.00 78.00 633 GLY A O 1
ATOM 4645 N N . GLY A 1 634 ? 46.270 4.412 -48.630 1.00 72.00 634 GLY A N 1
ATOM 4646 C CA . GLY A 1 634 ? 45.273 5.269 -49.289 1.00 72.00 634 GLY A CA 1
ATOM 4647 C C . GLY A 1 634 ? 45.003 4.922 -50.760 1.00 72.00 634 GLY A C 1
ATOM 4648 O O . GLY A 1 634 ? 44.470 5.742 -51.502 1.00 72.00 634 GLY A O 1
ATOM 4649 N N . LEU A 1 635 ? 45.390 3.726 -51.210 1.00 78.38 635 LEU A N 1
ATOM 4650 C CA . LEU A 1 635 ? 45.294 3.319 -52.613 1.00 78.38 635 LEU A CA 1
ATOM 4651 C C . LEU A 1 635 ? 43.895 2.779 -52.934 1.00 78.38 635 LEU A C 1
ATOM 4653 O O . LEU A 1 635 ? 43.362 1.965 -52.186 1.00 78.38 635 LEU A O 1
ATOM 4657 N N . LEU A 1 636 ? 43.318 3.181 -54.068 1.00 72.81 636 LEU A N 1
ATOM 4658 C CA . LEU A 1 636 ? 42.021 2.679 -54.540 1.00 72.81 636 LEU A CA 1
ATOM 4659 C C . LEU A 1 636 ? 42.163 1.340 -55.281 1.00 72.81 636 LEU A C 1
ATOM 4661 O O . LEU A 1 636 ? 43.185 1.079 -55.922 1.00 72.81 636 LEU A O 1
ATOM 4665 N N . ILE A 1 637 ? 41.110 0.516 -55.268 1.00 73.94 637 ILE A N 1
ATOM 4666 C CA . ILE A 1 637 ? 41.058 -0.692 -56.104 1.00 73.94 637 ILE A CA 1
ATOM 4667 C C . ILE A 1 637 ? 41.174 -0.329 -57.595 1.00 73.94 637 ILE A C 1
ATOM 4669 O O . ILE A 1 637 ? 40.533 0.599 -58.081 1.00 73.94 637 ILE A O 1
ATOM 4673 N N . GLY A 1 638 ? 42.027 -1.049 -58.323 1.00 67.44 638 GLY A N 1
ATOM 4674 C CA . GLY A 1 638 ? 42.332 -0.790 -59.731 1.00 67.44 638 GLY A CA 1
ATOM 4675 C C . GLY A 1 638 ? 43.360 0.322 -59.985 1.00 67.44 638 GLY A C 1
ATOM 4676 O O . GLY A 1 638 ? 43.829 0.440 -61.118 1.00 67.44 638 GLY A O 1
ATOM 4677 N N . ALA A 1 639 ? 43.775 1.097 -58.974 1.00 79.00 639 ALA A N 1
ATOM 4678 C CA . ALA A 1 639 ? 44.883 2.041 -59.128 1.00 79.00 639 ALA A CA 1
ATOM 4679 C C . ALA A 1 639 ? 46.203 1.305 -59.419 1.00 79.00 639 ALA A C 1
ATOM 4681 O O . ALA A 1 639 ? 46.400 0.163 -58.998 1.00 79.00 639 ALA A O 1
ATOM 4682 N N . ALA A 1 640 ? 47.124 1.957 -60.134 1.00 78.94 640 ALA A N 1
ATOM 4683 C CA . ALA A 1 640 ? 48.440 1.390 -60.421 1.00 78.94 640 ALA A CA 1
ATOM 4684 C C . ALA A 1 640 ? 49.218 1.133 -59.120 1.00 78.94 640 ALA A C 1
ATOM 4686 O O . ALA A 1 640 ? 49.297 2.005 -58.254 1.00 78.94 640 ALA A O 1
ATOM 4687 N N . THR A 1 641 ? 49.800 -0.058 -58.981 1.00 85.38 641 THR A N 1
ATOM 4688 C CA . THR A 1 641 ? 50.578 -0.424 -57.790 1.00 85.38 641 THR A CA 1
ATOM 4689 C C . THR A 1 641 ? 51.836 0.453 -57.687 1.00 85.38 641 THR A C 1
ATOM 4691 O O . THR A 1 641 ? 52.606 0.501 -58.652 1.00 85.38 641 THR A O 1
ATOM 4694 N N . PRO A 1 642 ? 52.076 1.150 -56.555 1.00 86.25 642 PRO A N 1
ATOM 4695 C CA . PRO A 1 642 ? 53.275 1.965 -56.371 1.00 86.25 642 PRO A CA 1
ATOM 4696 C C . PRO A 1 642 ? 54.545 1.131 -56.536 1.00 86.25 642 PRO A C 1
ATOM 4698 O O . PRO A 1 642 ? 54.629 0.027 -56.010 1.00 86.25 642 PRO A O 1
ATOM 4701 N N . ALA A 1 643 ? 55.539 1.654 -57.252 1.00 85.19 643 ALA A N 1
ATOM 4702 C CA . ALA A 1 643 ? 56.816 0.971 -57.429 1.00 85.19 643 ALA A CA 1
ATOM 4703 C C . ALA A 1 643 ? 57.745 1.202 -56.227 1.00 85.19 643 ALA A C 1
ATOM 4705 O O . ALA A 1 643 ? 57.829 2.317 -55.713 1.00 85.19 643 ALA A O 1
ATOM 4706 N N . PHE A 1 644 ? 58.501 0.171 -55.838 1.00 87.94 644 PHE A N 1
ATOM 4707 C CA . PHE A 1 644 ? 59.558 0.277 -54.827 1.00 87.94 644 PHE A CA 1
ATOM 4708 C C . PHE A 1 644 ? 60.560 1.396 -55.159 1.00 87.94 644 PHE A C 1
ATOM 4710 O O . PHE A 1 644 ? 61.134 1.431 -56.252 1.00 87.94 644 PHE A O 1
ATOM 4717 N N . SER A 1 645 ? 60.818 2.280 -54.195 1.00 82.50 645 SER A N 1
ATOM 4718 C CA . SER A 1 645 ? 61.715 3.420 -54.358 1.00 82.50 645 SER A CA 1
ATOM 4719 C C . SER A 1 645 ? 63.144 3.052 -53.959 1.00 82.50 645 SER A C 1
ATOM 4721 O O . SER A 1 645 ? 63.531 3.152 -52.794 1.00 82.50 645 SER A O 1
ATOM 4723 N N . GLY A 1 646 ? 63.956 2.646 -54.939 1.00 81.69 646 GLY A N 1
ATOM 4724 C CA . GLY A 1 646 ? 65.384 2.394 -54.749 1.00 81.69 646 GLY A CA 1
ATOM 4725 C C . GLY A 1 646 ? 65.930 1.296 -55.657 1.00 81.69 646 GLY A C 1
ATOM 4726 O O . GLY A 1 646 ? 65.503 1.117 -56.795 1.00 81.69 646 GLY A O 1
ATOM 4727 N N . THR A 1 647 ? 66.913 0.547 -55.163 1.00 79.50 647 THR A N 1
ATOM 4728 C CA . THR A 1 647 ? 67.426 -0.666 -55.816 1.00 79.50 647 THR A CA 1
ATOM 4729 C C . THR A 1 647 ? 67.830 -1.660 -54.726 1.00 79.50 647 THR A C 1
ATOM 4731 O O . THR A 1 647 ? 68.749 -1.347 -53.971 1.00 79.50 647 THR A O 1
ATOM 4734 N N . PRO A 1 648 ? 67.179 -2.834 -54.610 1.00 83.50 648 PRO A N 1
ATOM 4735 C CA . PRO A 1 648 ? 67.545 -3.830 -53.605 1.00 83.50 648 PRO A CA 1
ATOM 4736 C C . PRO A 1 648 ? 68.961 -4.374 -53.848 1.00 83.50 648 PRO A C 1
ATOM 4738 O O . PRO A 1 648 ? 69.237 -4.976 -54.888 1.00 83.50 648 PRO A O 1
ATOM 4741 N N . VAL A 1 649 ? 69.867 -4.180 -52.884 1.00 79.75 649 VAL A N 1
ATOM 4742 C CA . VAL A 1 649 ? 71.257 -4.662 -52.938 1.00 79.75 649 VAL A CA 1
ATOM 4743 C C . VAL A 1 649 ? 71.631 -5.307 -51.604 1.00 79.75 649 VAL A C 1
ATOM 4745 O O . VAL A 1 649 ? 71.615 -4.641 -50.577 1.00 79.75 649 VAL A O 1
ATOM 4748 N N . ARG A 1 650 ? 72.041 -6.582 -51.631 1.00 83.50 650 ARG A N 1
ATOM 4749 C CA . ARG A 1 650 ? 72.546 -7.318 -50.462 1.00 83.50 650 ARG A CA 1
ATOM 4750 C C . ARG A 1 650 ? 73.906 -7.938 -50.771 1.00 83.50 650 ARG A C 1
ATOM 4752 O O . ARG A 1 650 ? 74.064 -8.653 -51.759 1.00 83.50 650 ARG A O 1
ATOM 4759 N N . THR A 1 651 ? 74.906 -7.680 -49.934 1.00 77.88 651 THR A N 1
ATOM 4760 C CA . THR A 1 651 ? 76.288 -8.129 -50.172 1.00 77.88 651 THR A CA 1
ATOM 4761 C C . THR A 1 651 ? 76.381 -9.657 -50.241 1.00 77.88 651 THR A C 1
ATOM 4763 O O . THR A 1 651 ? 76.055 -10.351 -49.284 1.00 77.88 651 THR A O 1
ATOM 4766 N N . GLY A 1 652 ? 76.848 -10.194 -51.374 1.00 74.62 652 GLY A N 1
ATOM 4767 C CA . GLY A 1 652 ? 76.966 -11.644 -51.600 1.00 74.62 652 GLY A CA 1
ATOM 4768 C C . GLY A 1 652 ? 75.682 -12.342 -52.075 1.00 74.62 652 GLY A C 1
ATOM 4769 O O . GLY A 1 652 ? 75.674 -13.566 -52.209 1.00 74.62 652 GLY A O 1
ATOM 4770 N N . TYR A 1 653 ? 74.617 -11.591 -52.366 1.00 80.19 653 TYR A N 1
ATOM 4771 C CA . TYR A 1 653 ? 73.360 -12.106 -52.907 1.00 80.19 653 TYR A CA 1
ATOM 4772 C C . TYR A 1 653 ? 72.927 -11.280 -54.128 1.00 80.19 653 TYR A C 1
ATOM 4774 O O . TYR A 1 653 ? 73.220 -10.093 -54.239 1.00 80.19 653 TYR A O 1
ATOM 4782 N N . ALA A 1 654 ? 72.211 -11.909 -55.055 1.00 79.88 654 ALA A N 1
ATOM 4783 C CA . ALA A 1 654 ? 71.459 -11.226 -56.096 1.00 79.88 654 ALA A CA 1
ATOM 4784 C C . ALA A 1 654 ? 69.990 -11.127 -55.676 1.00 79.88 654 ALA A C 1
ATOM 4786 O O . ALA A 1 654 ? 69.417 -12.101 -55.178 1.00 79.88 654 ALA A O 1
ATOM 4787 N N . PHE A 1 655 ? 69.376 -9.969 -55.913 1.00 86.19 655 PHE A N 1
ATOM 4788 C CA . PHE A 1 655 ? 67.929 -9.817 -55.816 1.00 86.19 655 PHE A CA 1
ATOM 4789 C C . PHE A 1 655 ? 67.252 -10.721 -56.858 1.00 86.19 655 PHE A C 1
ATOM 4791 O O . PHE A 1 655 ? 67.574 -10.659 -58.045 1.00 86.19 655 PHE A O 1
ATOM 4798 N N . ALA A 1 656 ? 66.351 -11.588 -56.402 1.00 80.75 656 ALA A N 1
ATOM 4799 C CA . ALA A 1 656 ? 65.696 -12.620 -57.205 1.00 80.75 656 ALA A CA 1
ATOM 4800 C C . ALA A 1 656 ? 64.246 -12.265 -57.589 1.00 80.75 656 ALA A C 1
ATOM 4802 O O . ALA A 1 656 ? 63.567 -13.074 -58.218 1.00 80.75 656 ALA A O 1
ATOM 4803 N N . GLY A 1 657 ? 63.783 -11.064 -57.231 1.00 83.25 657 GLY A N 1
ATOM 4804 C CA . GLY A 1 657 ? 62.402 -10.614 -57.395 1.00 83.25 657 GLY A CA 1
ATOM 4805 C C . GLY A 1 657 ? 61.680 -10.461 -56.056 1.00 83.25 657 GLY A C 1
ATOM 4806 O O . GLY A 1 657 ? 62.256 -10.680 -54.992 1.00 83.25 657 GLY A O 1
ATOM 4807 N N . TRP A 1 658 ? 60.410 -10.077 -56.129 1.00 88.50 658 TRP A N 1
ATOM 4808 C CA . TRP A 1 658 ? 59.510 -9.992 -54.980 1.00 88.50 658 TRP A CA 1
ATOM 4809 C C . TRP A 1 658 ? 58.675 -11.273 -54.864 1.00 88.50 658 TRP A C 1
ATOM 4811 O O . TRP A 1 658 ? 58.350 -11.886 -55.885 1.00 88.50 658 TRP A O 1
ATOM 4821 N N . ASN A 1 659 ? 58.321 -11.659 -53.639 1.00 75.62 659 ASN A N 1
ATOM 4822 C CA . ASN A 1 659 ? 57.345 -12.703 -53.344 1.00 75.62 659 ASN A CA 1
ATOM 4823 C C . ASN A 1 659 ? 56.189 -12.119 -52.504 1.00 75.62 659 ASN A C 1
ATOM 4825 O O . ASN A 1 659 ? 56.471 -11.592 -51.427 1.00 75.62 659 ASN A O 1
ATOM 4829 N N . PRO A 1 660 ? 54.921 -12.201 -52.955 1.00 82.06 660 PRO A N 1
ATOM 4830 C CA . PRO A 1 660 ? 54.501 -12.550 -54.314 1.00 82.06 660 PRO A CA 1
ATOM 4831 C C . PRO A 1 660 ? 55.070 -11.574 -55.361 1.00 82.06 660 PRO A C 1
ATOM 4833 O O . PRO A 1 660 ? 55.628 -10.527 -55.032 1.00 82.06 660 PRO A O 1
ATOM 4836 N N . ALA A 1 661 ? 54.941 -11.915 -56.644 1.00 81.94 661 ALA A N 1
ATOM 4837 C CA . ALA A 1 661 ? 55.319 -10.999 -57.717 1.00 81.94 661 ALA A CA 1
ATOM 4838 C C . ALA A 1 661 ? 54.424 -9.744 -57.700 1.00 81.94 661 ALA A C 1
ATOM 4840 O O . ALA A 1 661 ? 53.218 -9.840 -57.475 1.00 81.94 661 ALA A O 1
ATOM 4841 N N . VAL A 1 662 ? 55.014 -8.574 -57.963 1.00 87.38 662 VAL A N 1
ATOM 4842 C CA . VAL A 1 662 ? 54.308 -7.282 -57.922 1.00 87.38 662 VAL A CA 1
ATOM 4843 C C . VAL A 1 662 ? 53.203 -7.236 -58.978 1.00 87.38 662 VAL A C 1
ATOM 4845 O O . VAL A 1 662 ? 53.481 -7.327 -60.175 1.00 87.38 662 VAL A O 1
ATOM 4848 N N . ALA A 1 663 ? 51.956 -7.078 -58.530 1.00 83.31 663 ALA A N 1
ATOM 4849 C CA . ALA A 1 663 ? 50.813 -6.847 -59.405 1.00 83.31 663 ALA A CA 1
ATOM 4850 C C . ALA A 1 663 ? 50.914 -5.473 -60.094 1.00 83.31 663 ALA A C 1
ATOM 4852 O O . ALA A 1 663 ? 51.535 -4.550 -59.577 1.00 83.31 663 ALA A O 1
ATOM 4853 N N . ALA A 1 664 ? 50.288 -5.321 -61.264 1.00 79.69 664 ALA A N 1
ATOM 4854 C CA . ALA A 1 664 ? 50.253 -4.034 -61.968 1.00 79.69 664 ALA A CA 1
ATOM 4855 C C . ALA A 1 664 ? 49.251 -3.038 -61.350 1.00 79.69 664 ALA A C 1
ATOM 4857 O O . ALA A 1 664 ? 49.414 -1.824 -61.483 1.00 79.69 664 ALA A O 1
ATOM 4858 N N . THR A 1 665 ? 48.213 -3.554 -60.690 1.00 79.19 665 THR A N 1
ATOM 4859 C CA . THR A 1 665 ? 47.114 -2.787 -60.095 1.00 79.19 665 THR A CA 1
ATOM 4860 C C . THR A 1 665 ? 46.778 -3.310 -58.707 1.00 79.19 665 THR A C 1
ATOM 4862 O O . THR A 1 665 ? 46.801 -4.518 -58.470 1.00 79.19 665 THR A O 1
ATOM 4865 N N . VAL A 1 666 ? 46.400 -2.405 -57.811 1.00 78.69 666 VAL A N 1
ATOM 4866 C CA . VAL A 1 666 ? 45.981 -2.700 -56.440 1.00 78.69 666 VAL A CA 1
ATOM 4867 C C . VAL A 1 666 ? 44.640 -3.439 -56.447 1.00 78.69 666 VAL A C 1
ATOM 4869 O O . VAL A 1 666 ? 43.643 -2.927 -56.950 1.00 78.69 666 VAL A O 1
ATOM 4872 N N . SER A 1 667 ? 44.615 -4.644 -55.879 1.00 70.62 667 SER A N 1
ATOM 4873 C CA . SER A 1 667 ? 43.416 -5.488 -55.731 1.00 70.62 667 SER A CA 1
ATOM 4874 C C . SER A 1 667 ? 43.115 -5.859 -54.273 1.00 70.62 667 SER A C 1
ATOM 4876 O O . SER A 1 667 ? 42.265 -6.704 -54.013 1.00 70.62 667 SER A O 1
ATOM 4878 N N . GLY A 1 668 ? 43.869 -5.296 -53.330 1.00 74.12 668 GLY A N 1
ATOM 4879 C CA . GLY A 1 668 ? 43.914 -5.701 -51.930 1.00 74.12 668 GLY A CA 1
ATOM 4880 C C . GLY A 1 668 ? 45.134 -5.099 -51.232 1.00 74.12 668 GLY A C 1
ATOM 4881 O O . GLY A 1 668 ? 45.985 -4.489 -51.885 1.00 74.12 668 GLY A O 1
ATOM 4882 N N . ASN A 1 669 ? 45.245 -5.309 -49.918 1.00 80.81 669 ASN A N 1
ATOM 4883 C CA . ASN A 1 669 ? 46.497 -5.059 -49.203 1.00 80.81 669 ASN A CA 1
ATOM 4884 C C . ASN A 1 669 ? 47.550 -6.067 -49.681 1.00 80.81 669 ASN A C 1
ATOM 4886 O O . ASN A 1 669 ? 47.250 -7.256 -49.796 1.00 80.81 669 ASN A O 1
ATOM 4890 N N . ALA A 1 670 ? 48.771 -5.607 -49.948 1.00 80.62 670 ALA A N 1
ATOM 4891 C CA . ALA A 1 670 ? 49.838 -6.456 -50.473 1.00 80.62 670 ALA A CA 1
ATOM 4892 C C . ALA A 1 670 ? 51.165 -6.177 -49.766 1.00 80.62 670 ALA A C 1
ATOM 4894 O O . ALA A 1 670 ? 51.633 -5.040 -49.746 1.00 80.62 670 ALA A O 1
ATOM 4895 N N . VAL A 1 671 ? 51.789 -7.227 -49.232 1.00 89.81 671 VAL A N 1
ATOM 4896 C CA . VAL A 1 671 ? 53.172 -7.193 -48.745 1.00 89.81 671 VAL A CA 1
ATOM 4897 C C . VAL A 1 671 ? 54.039 -7.917 -49.765 1.00 89.81 671 VAL A C 1
ATOM 4899 O O . VAL A 1 671 ? 53.788 -9.077 -50.075 1.00 89.81 671 VAL A O 1
ATOM 4902 N N . TYR A 1 672 ? 55.041 -7.227 -50.298 1.00 85.69 672 TYR A N 1
ATOM 4903 C CA . TYR A 1 672 ? 55.989 -7.739 -51.276 1.00 85.69 672 TYR A CA 1
ATOM 4904 C C . TYR A 1 672 ? 57.354 -7.917 -50.608 1.00 85.69 672 TYR A C 1
ATOM 4906 O O . TYR A 1 672 ? 58.045 -6.945 -50.299 1.00 85.69 672 TYR A O 1
ATOM 4914 N N . THR A 1 673 ? 57.753 -9.168 -50.393 1.00 87.75 673 THR A N 1
ATOM 4915 C CA . THR A 1 673 ? 58.993 -9.532 -49.695 1.00 87.75 673 THR A CA 1
ATOM 4916 C C . THR A 1 673 ? 60.132 -9.764 -50.685 1.00 87.75 673 THR A C 1
ATOM 4918 O O . THR A 1 673 ? 59.969 -10.504 -51.658 1.00 87.75 673 THR A O 1
ATOM 4921 N N . ALA A 1 674 ? 61.293 -9.140 -50.479 1.00 85.12 674 ALA A N 1
ATOM 4922 C CA . ALA A 1 674 ? 62.439 -9.300 -51.371 1.00 85.12 674 ALA A CA 1
ATOM 4923 C C . ALA A 1 674 ? 63.061 -10.701 -51.251 1.00 85.12 674 ALA A C 1
ATOM 4925 O O . ALA A 1 674 ? 63.440 -11.155 -50.174 1.00 85.12 674 ALA A O 1
ATOM 4926 N N . MET A 1 675 ? 63.213 -11.392 -52.382 1.00 82.75 675 MET A N 1
ATOM 4927 C CA . MET A 1 675 ? 63.911 -12.675 -52.438 1.00 82.75 675 MET A CA 1
ATOM 4928 C C . MET A 1 675 ? 65.394 -12.484 -52.755 1.00 82.75 675 MET A C 1
ATOM 4930 O O . MET A 1 675 ? 65.766 -11.727 -53.655 1.00 82.75 675 MET A O 1
ATOM 4934 N N . TRP A 1 676 ? 66.249 -13.253 -52.080 1.00 83.81 676 TRP A N 1
ATOM 4935 C CA . TRP A 1 676 ? 67.704 -13.184 -52.226 1.00 83.81 676 TRP A CA 1
ATOM 4936 C C . TRP A 1 676 ? 68.291 -14.529 -52.650 1.00 83.81 676 TRP A C 1
ATOM 4938 O O . TRP A 1 676 ? 68.255 -15.504 -51.901 1.00 83.81 676 TRP A O 1
ATOM 4948 N N . LYS A 1 677 ? 68.909 -14.583 -53.833 1.00 80.50 677 LYS A N 1
ATOM 4949 C CA . LYS A 1 677 ? 69.677 -15.751 -54.281 1.00 80.50 677 LYS A CA 1
ATOM 4950 C C . LYS A 1 677 ? 71.151 -15.552 -53.951 1.00 80.50 677 LYS A C 1
ATOM 4952 O O . LYS A 1 677 ? 71.768 -14.607 -54.436 1.00 80.50 677 LYS A O 1
ATOM 4957 N N . LYS A 1 678 ? 71.729 -16.444 -53.145 1.00 75.69 678 LYS A N 1
ATOM 4958 C CA . LYS A 1 678 ? 73.155 -16.389 -52.794 1.00 75.69 678 LYS A CA 1
ATOM 4959 C C . LYS A 1 678 ? 74.023 -16.500 -54.047 1.00 75.69 678 LYS A C 1
ATOM 4961 O O . LYS A 1 678 ? 73.747 -17.325 -54.917 1.00 75.69 678 LYS A O 1
ATOM 4966 N N . LEU A 1 679 ? 75.050 -15.661 -54.139 1.00 67.75 679 LEU A N 1
ATOM 4967 C CA . LEU A 1 679 ? 76.030 -15.710 -55.217 1.00 67.75 679 LEU A CA 1
ATOM 4968 C C . LEU A 1 679 ? 77.182 -16.625 -54.802 1.00 67.75 679 LEU A C 1
ATOM 4970 O O . LEU A 1 679 ? 77.916 -16.324 -53.860 1.00 67.75 679 LEU A O 1
ATOM 4974 N N . ASP A 1 680 ? 77.345 -17.733 -55.521 1.00 51.31 680 ASP A N 1
ATOM 4975 C CA . ASP A 1 680 ? 78.539 -18.565 -55.400 1.00 51.31 680 ASP A CA 1
ATOM 4976 C C . ASP A 1 680 ? 79.789 -17.793 -55.848 1.00 51.31 680 ASP A C 1
ATOM 4978 O O . ASP A 1 680 ? 79.724 -16.835 -56.626 1.00 51.31 680 ASP A O 1
ATOM 4982 N N . ALA A 1 681 ? 80.944 -18.193 -55.315 1.00 51.81 681 ALA A N 1
ATOM 4983 C CA . ALA A 1 681 ? 82.173 -17.407 -55.349 1.00 51.81 681 ALA A CA 1
ATOM 4984 C C . ALA A 1 681 ? 82.819 -17.316 -56.749 1.00 51.81 681 ALA A C 1
ATOM 4986 O O . ALA A 1 681 ? 83.832 -17.960 -57.019 1.00 51.81 681 ALA A O 1
ATOM 4987 N N . GLY A 1 682 ? 82.268 -16.462 -57.616 1.00 53.00 682 GLY A N 1
ATOM 4988 C CA . GLY A 1 682 ? 82.923 -16.018 -58.848 1.00 53.00 682 GLY A CA 1
ATOM 4989 C C . GLY A 1 682 ? 82.083 -16.039 -60.124 1.00 5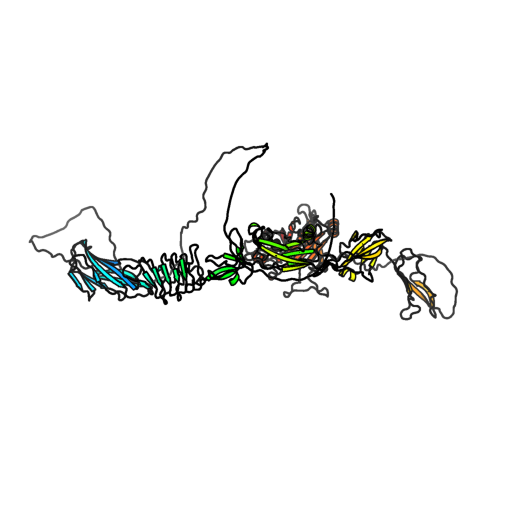3.00 682 GLY A C 1
ATOM 4990 O O . GLY A 1 682 ? 82.558 -16.566 -61.127 1.00 53.00 682 GLY A O 1
ATOM 4991 N N . GLN A 1 683 ? 80.902 -15.410 -60.153 1.00 36.94 683 GLN A N 1
ATOM 4992 C CA . GLN A 1 683 ? 80.319 -14.955 -61.425 1.00 36.94 683 GLN A CA 1
ATOM 4993 C C . GLN A 1 683 ? 79.446 -13.702 -61.268 1.00 36.94 683 GLN A C 1
ATOM 4995 O O . GLN A 1 683 ? 78.751 -13.528 -60.270 1.00 36.94 683 GLN A O 1
ATOM 5000 N N . GLN A 1 684 ? 79.517 -12.807 -62.257 1.00 33.09 684 GLN A N 1
ATOM 5001 C CA . GLN A 1 684 ? 78.915 -11.472 -62.227 1.00 33.09 684 GLN A CA 1
ATOM 5002 C C . GLN A 1 684 ? 78.079 -11.242 -63.499 1.00 33.09 684 GLN A C 1
ATOM 5004 O O . GLN A 1 684 ? 78.556 -11.535 -64.591 1.00 33.09 684 GLN A O 1
ATOM 5009 N N . THR A 1 685 ? 76.894 -10.634 -63.345 1.00 31.80 685 THR A N 1
ATOM 5010 C CA . THR A 1 685 ? 76.038 -10.006 -64.388 1.00 31.80 685 THR A CA 1
ATOM 5011 C C . THR A 1 685 ? 75.508 -10.852 -65.563 1.00 31.80 685 THR A C 1
ATOM 5013 O O . THR A 1 685 ? 76.257 -11.535 -66.249 1.00 31.80 685 THR A O 1
ATOM 5016 N N . GLY A 1 686 ? 74.219 -10.669 -65.891 1.00 29.30 686 GLY A N 1
ATOM 5017 C CA . GLY A 1 686 ? 73.632 -11.068 -67.183 1.00 29.30 686 GLY A CA 1
ATOM 5018 C C . GLY A 1 686 ? 72.170 -11.518 -67.086 1.00 29.30 686 GLY A C 1
ATOM 5019 O O . GLY A 1 686 ? 71.914 -12.686 -66.822 1.00 29.30 686 GLY A O 1
ATOM 5020 N N . GLY A 1 687 ? 71.213 -10.604 -67.281 1.00 27.61 687 GLY A N 1
ATOM 5021 C CA . GLY A 1 687 ? 69.774 -10.926 -67.272 1.00 27.61 687 GLY A CA 1
ATOM 5022 C C . GLY A 1 687 ? 69.233 -11.412 -68.626 1.00 27.61 687 GLY A C 1
ATOM 5023 O O . GLY A 1 687 ? 69.915 -11.312 -69.644 1.00 27.61 687 GLY A O 1
ATOM 5024 N N . GLY A 1 688 ? 67.985 -11.892 -68.652 1.00 25.12 688 GLY A N 1
ATOM 5025 C CA . GLY A 1 688 ? 67.296 -12.296 -69.885 1.00 25.12 688 GLY A CA 1
ATOM 5026 C C . GLY A 1 688 ? 65.956 -12.997 -69.629 1.00 25.12 688 GLY A C 1
ATOM 5027 O O . GLY A 1 688 ? 65.877 -13.883 -68.793 1.00 25.12 688 GLY A O 1
ATOM 5028 N N . GLN A 1 689 ? 64.919 -12.554 -70.340 1.00 25.61 689 GLN A N 1
ATOM 5029 C CA . GLN A 1 689 ? 63.495 -12.917 -70.239 1.00 25.61 689 GLN A CA 1
ATOM 5030 C C . GLN A 1 689 ? 63.136 -14.406 -70.475 1.00 25.61 689 GLN A C 1
ATOM 5032 O O . GLN A 1 689 ? 63.956 -15.200 -70.923 1.00 25.61 689 GLN A O 1
ATOM 5037 N N . THR A 1 690 ? 61.827 -14.689 -70.351 1.00 22.77 690 THR A N 1
ATOM 5038 C CA . THR A 1 690 ? 61.083 -15.927 -70.693 1.00 22.77 690 THR A CA 1
ATOM 5039 C C . THR A 1 690 ? 61.223 -17.079 -69.685 1.00 22.77 690 THR A C 1
ATOM 5041 O O . THR A 1 690 ? 62.280 -17.256 -69.097 1.00 22.77 690 THR A O 1
ATOM 5044 N N . GLY A 1 691 ? 60.188 -17.882 -69.411 1.00 24.33 691 GLY A N 1
ATOM 5045 C CA . GLY A 1 691 ? 58.782 -17.812 -69.847 1.00 24.33 691 GLY A CA 1
ATOM 5046 C C . GLY A 1 691 ? 58.195 -19.204 -70.108 1.00 24.33 691 GLY A C 1
ATOM 5047 O O . GLY A 1 691 ? 58.887 -20.027 -70.699 1.00 24.33 691 GLY A O 1
ATOM 5048 N N . SER A 1 692 ? 56.921 -19.424 -69.744 1.00 22.77 692 SER A N 1
ATOM 5049 C CA . SER A 1 692 ? 56.163 -20.697 -69.869 1.00 22.77 692 SER A CA 1
ATOM 5050 C C . SER A 1 692 ? 56.669 -21.863 -68.979 1.00 22.77 692 SER A C 1
ATOM 5052 O O . SER A 1 692 ? 57.842 -21.882 -68.625 1.00 22.77 692 SER A O 1
ATOM 5054 N N . GLU A 1 693 ? 55.879 -22.863 -68.557 1.00 24.58 693 GLU A N 1
ATOM 5055 C CA . GLU A 1 693 ? 54.421 -22.964 -68.318 1.00 24.58 693 GLU A CA 1
ATOM 5056 C C . GLU A 1 693 ? 54.086 -24.247 -67.512 1.00 24.58 693 GLU A C 1
ATOM 5058 O O . GLU A 1 693 ? 54.787 -25.243 -67.647 1.00 24.58 693 GLU A O 1
ATOM 5063 N N . GLN A 1 694 ? 52.941 -24.229 -66.808 1.00 24.59 694 GLN A N 1
ATOM 5064 C CA . GLN A 1 694 ? 52.043 -25.372 -66.513 1.00 24.59 694 GLN A CA 1
ATOM 5065 C C . GLN A 1 694 ? 52.474 -26.558 -65.601 1.00 24.59 694 GLN A C 1
ATOM 5067 O O . GLN A 1 694 ? 53.636 -26.907 -65.449 1.00 24.59 694 GLN A O 1
ATOM 5072 N N . GLN A 1 695 ? 51.416 -27.211 -65.081 1.00 24.86 695 GLN A N 1
ATOM 5073 C CA . GLN A 1 695 ? 51.303 -28.534 -64.433 1.00 24.86 695 GLN A CA 1
ATOM 5074 C C . GLN A 1 695 ? 51.937 -28.762 -63.036 1.00 24.86 695 GLN A C 1
ATOM 5076 O O . GLN A 1 695 ? 53.110 -28.482 -62.831 1.00 24.86 695 GLN A O 1
ATOM 5081 N N . ALA A 1 696 ? 51.304 -29.460 -62.076 1.00 23.34 696 ALA A N 1
ATOM 5082 C CA . ALA A 1 696 ? 49.928 -29.490 -61.514 1.00 23.34 696 ALA A CA 1
ATOM 5083 C C . ALA A 1 696 ? 49.683 -30.830 -60.776 1.00 23.34 696 ALA A C 1
ATOM 5085 O O . ALA A 1 696 ? 49.755 -31.886 -61.398 1.00 23.34 696 ALA A O 1
ATOM 5086 N N . HIS A 1 697 ? 49.366 -30.753 -59.480 1.00 23.80 697 HIS A N 1
ATOM 5087 C CA . HIS A 1 697 ? 48.602 -31.686 -58.620 1.00 23.80 697 HIS A CA 1
ATOM 5088 C C . HIS A 1 697 ? 48.511 -30.965 -57.244 1.00 23.80 697 HIS A C 1
ATOM 5090 O O . HIS A 1 697 ? 49.427 -30.216 -56.903 1.00 23.80 697 HIS A O 1
ATOM 5096 N N . GLU A 1 698 ? 47.382 -30.902 -56.529 1.00 23.28 698 GLU A N 1
ATOM 5097 C CA . GLU A 1 698 ? 46.750 -31.979 -55.731 1.00 23.28 698 GLU A CA 1
ATOM 5098 C C . GLU A 1 698 ? 47.723 -32.599 -54.700 1.00 23.28 698 GLU A C 1
ATOM 5100 O O . GLU A 1 698 ? 48.825 -33.006 -55.050 1.00 23.28 698 GLU A O 1
ATOM 5105 N N . GLU A 1 699 ? 47.399 -32.715 -53.410 1.00 23.30 699 GLU A N 1
ATOM 5106 C CA . GLU A 1 699 ? 46.200 -32.310 -52.656 1.00 23.30 699 GLU A CA 1
ATOM 5107 C C . GLU A 1 699 ? 46.558 -32.234 -51.155 1.00 23.30 699 GLU A C 1
ATOM 5109 O O . GLU A 1 699 ? 47.285 -33.093 -50.660 1.00 23.30 699 GLU A O 1
ATOM 5114 N N . SER A 1 700 ? 46.052 -31.230 -50.425 1.00 23.31 700 SER A N 1
ATOM 5115 C CA . SER A 1 700 ? 45.825 -31.289 -48.966 1.00 23.31 700 SER A CA 1
ATOM 5116 C C . SER A 1 700 ? 45.078 -30.031 -48.510 1.00 23.31 700 SER A C 1
ATOM 5118 O O . SER A 1 700 ? 45.612 -28.925 -48.608 1.00 23.31 700 SER A O 1
ATOM 5120 N N . ALA A 1 701 ? 43.844 -30.176 -48.027 1.00 24.22 701 ALA A N 1
ATOM 5121 C CA . ALA A 1 701 ? 43.071 -29.051 -47.512 1.00 24.22 701 ALA A CA 1
ATOM 5122 C C . ALA A 1 701 ? 43.490 -28.703 -46.072 1.00 24.22 701 ALA A C 1
ATOM 5124 O O . ALA A 1 701 ? 43.389 -29.531 -45.169 1.00 24.22 701 ALA A O 1
ATOM 5125 N N . GLY A 1 702 ? 43.905 -27.453 -45.856 1.00 25.22 702 GLY A N 1
ATOM 5126 C CA . GLY A 1 702 ? 43.981 -26.816 -44.541 1.00 25.22 702 GLY A CA 1
ATOM 5127 C C . GLY A 1 702 ? 43.108 -25.567 -44.564 1.00 25.22 702 GLY A C 1
ATOM 5128 O O . GLY A 1 702 ? 43.475 -24.577 -45.195 1.00 25.22 702 GLY A O 1
ATOM 5129 N N . THR A 1 703 ? 41.921 -25.639 -43.964 1.00 27.36 703 THR A N 1
ATOM 5130 C CA . THR A 1 703 ? 40.889 -24.598 -44.086 1.00 27.36 703 THR A CA 1
ATOM 5131 C C . THR A 1 703 ? 41.284 -23.316 -43.337 1.00 27.36 703 THR A C 1
ATOM 5133 O O . THR A 1 703 ? 41.745 -23.416 -42.199 1.00 27.36 703 THR A O 1
ATOM 5136 N N . PRO A 1 704 ? 41.088 -22.112 -43.912 1.00 30.05 704 PRO A N 1
ATOM 5137 C CA . PRO A 1 704 ? 41.259 -20.856 -43.184 1.00 30.05 704 PRO A CA 1
ATOM 5138 C C . PRO A 1 704 ? 40.236 -20.696 -42.053 1.00 30.05 704 PRO A C 1
ATOM 5140 O O . PRO A 1 704 ? 39.089 -21.127 -42.173 1.00 30.05 704 PRO A O 1
ATOM 5143 N N . GLN A 1 705 ? 40.643 -20.020 -40.979 1.00 29.16 705 GLN A N 1
ATOM 5144 C CA . GLN A 1 705 ? 39.807 -19.743 -39.813 1.00 29.16 705 GLN A CA 1
ATOM 5145 C C . GLN A 1 705 ? 38.860 -18.557 -40.076 1.00 29.16 705 GLN A C 1
ATOM 5147 O O . GLN A 1 705 ? 39.161 -17.420 -39.724 1.00 29.16 705 GLN A O 1
ATOM 5152 N N . ASN A 1 706 ? 37.705 -18.847 -40.679 1.00 29.48 706 ASN A N 1
ATOM 5153 C CA . ASN A 1 706 ? 36.510 -18.006 -40.602 1.00 29.48 706 ASN A CA 1
ATOM 5154 C C . ASN A 1 706 ? 35.495 -18.712 -39.692 1.00 29.48 706 ASN A C 1
ATOM 5156 O O . ASN A 1 706 ? 35.007 -19.778 -40.066 1.00 29.48 706 ASN A O 1
ATOM 5160 N N . GLU A 1 707 ? 35.132 -18.115 -38.557 1.00 28.39 707 GLU A N 1
ATOM 5161 C CA . GLU A 1 707 ? 33.927 -18.506 -37.812 1.00 28.39 707 GLU A CA 1
ATOM 5162 C C . GLU A 1 707 ? 32.810 -17.473 -38.070 1.00 28.39 707 GLU A C 1
ATOM 5164 O O . GLU A 1 707 ? 33.087 -16.270 -38.047 1.00 28.39 707 GLU A O 1
ATOM 5169 N N . PRO A 1 708 ? 31.574 -17.903 -38.393 1.00 32.59 708 PRO A N 1
ATOM 5170 C CA . PRO A 1 708 ? 30.462 -17.004 -38.702 1.00 32.59 708 PRO A CA 1
ATOM 5171 C C . PRO A 1 708 ? 29.753 -16.482 -37.439 1.00 32.59 708 PRO A C 1
ATOM 5173 O O . PRO A 1 708 ? 29.961 -16.966 -36.330 1.00 32.59 708 PRO A O 1
ATOM 5176 N N . GLN A 1 709 ? 28.841 -15.522 -37.617 1.00 36.50 709 GLN A N 1
ATOM 5177 C CA . GLN A 1 709 ? 28.085 -14.841 -36.548 1.00 36.50 709 GLN A CA 1
ATOM 5178 C C . GLN A 1 709 ? 27.033 -15.720 -35.817 1.00 36.50 709 GLN A C 1
ATOM 5180 O O . GLN A 1 709 ? 26.151 -15.190 -35.147 1.00 36.50 709 GLN A O 1
ATOM 5185 N N . GLU A 1 710 ? 27.084 -17.052 -35.918 1.00 39.72 710 GLU A N 1
ATOM 5186 C CA . GLU A 1 710 ? 25.995 -17.962 -35.499 1.00 39.72 710 GLU A CA 1
ATOM 5187 C C . GLU A 1 710 ? 25.836 -18.132 -33.968 1.00 39.72 710 GLU A C 1
ATOM 5189 O O . GLU A 1 710 ? 24.893 -18.773 -33.504 1.00 39.72 710 GLU A O 1
ATOM 5194 N N . ASN A 1 711 ? 26.723 -17.550 -33.153 1.00 46.59 711 ASN A N 1
ATOM 5195 C CA . ASN A 1 711 ? 26.855 -17.892 -31.731 1.00 46.59 711 ASN A CA 1
ATOM 5196 C C . ASN A 1 711 ? 26.322 -16.829 -30.739 1.00 46.59 711 ASN A C 1
ATOM 5198 O O . ASN A 1 711 ? 26.912 -16.643 -29.680 1.00 46.59 711 ASN A O 1
ATOM 5202 N N . ARG A 1 712 ? 25.243 -16.094 -31.067 1.00 64.81 712 ARG A N 1
ATOM 5203 C CA . ARG A 1 712 ? 24.656 -15.032 -30.201 1.00 64.81 712 ARG A CA 1
ATOM 5204 C C . ARG A 1 712 ? 23.162 -15.194 -29.855 1.00 64.81 712 ARG A C 1
ATOM 5206 O O . ARG A 1 712 ? 22.549 -14.235 -29.402 1.00 64.81 712 ARG A O 1
ATOM 5213 N N . LEU A 1 713 ? 22.562 -16.372 -30.060 1.00 85.94 713 LEU A N 1
ATOM 5214 C CA . LEU A 1 713 ? 21.122 -16.564 -29.807 1.00 85.94 713 LEU A CA 1
ATOM 5215 C C . LEU A 1 713 ? 20.737 -16.475 -28.323 1.00 85.94 713 LEU A C 1
ATOM 5217 O O . LEU A 1 713 ? 19.687 -15.922 -28.015 1.00 85.94 713 LEU A O 1
ATOM 5221 N N . VAL A 1 714 ? 21.555 -17.006 -27.410 1.00 90.12 714 VAL A N 1
ATOM 5222 C CA . VAL A 1 714 ? 21.285 -16.972 -25.963 1.00 90.12 714 VAL A CA 1
ATOM 5223 C C . VAL A 1 714 ? 22.249 -16.007 -25.277 1.00 90.12 714 VAL A C 1
ATOM 5225 O O . VAL A 1 714 ? 23.461 -16.063 -25.493 1.00 90.12 714 VAL A O 1
ATOM 5228 N N . VAL A 1 715 ? 21.707 -15.133 -24.431 1.00 88.69 715 VAL A N 1
ATOM 5229 C CA . VAL A 1 715 ? 22.461 -14.181 -23.604 1.00 88.69 715 VAL A CA 1
ATOM 5230 C C . VAL A 1 715 ? 21.992 -14.227 -22.143 1.00 88.69 715 VAL A C 1
ATOM 5232 O O . VAL A 1 715 ? 20.931 -14.780 -21.837 1.00 88.69 715 VAL A O 1
ATOM 5235 N N . ASP A 1 716 ? 22.791 -13.680 -21.230 1.00 86.38 716 ASP A N 1
ATOM 5236 C CA . ASP A 1 716 ? 22.396 -13.408 -19.841 1.00 86.38 716 ASP A CA 1
ATOM 5237 C C . ASP A 1 716 ? 21.565 -12.109 -19.726 1.00 86.38 716 ASP A C 1
ATOM 5239 O O . ASP A 1 716 ? 21.181 -11.503 -20.732 1.00 86.38 716 ASP A O 1
ATOM 5243 N N . ALA A 1 717 ? 21.225 -11.703 -18.496 1.00 82.94 717 ALA A N 1
ATOM 5244 C CA . ALA A 1 717 ? 20.421 -10.507 -18.235 1.00 82.94 717 ALA A CA 1
ATOM 5245 C C . ALA A 1 717 ? 21.049 -9.219 -18.808 1.00 82.94 717 ALA A C 1
ATOM 5247 O O . ALA A 1 717 ? 20.314 -8.375 -19.317 1.00 82.94 717 ALA A O 1
ATOM 5248 N N . ASP A 1 718 ? 22.383 -9.125 -18.796 1.00 80.38 718 ASP A N 1
ATOM 5249 C CA . ASP A 1 718 ? 23.169 -7.973 -19.259 1.00 80.38 718 ASP A CA 1
ATOM 5250 C C . ASP A 1 718 ? 23.468 -8.009 -20.774 1.00 80.38 718 ASP A C 1
ATOM 5252 O O . ASP A 1 718 ? 24.173 -7.149 -21.304 1.00 80.38 718 ASP A O 1
ATOM 5256 N N . GLY A 1 719 ? 22.951 -9.008 -21.500 1.00 79.31 719 GLY A N 1
ATOM 5257 C CA . GLY A 1 719 ? 23.126 -9.138 -22.950 1.00 79.31 719 GLY A CA 1
ATOM 5258 C C . GLY A 1 719 ? 24.456 -9.766 -23.388 1.00 79.31 719 GLY A C 1
ATOM 5259 O O . GLY A 1 719 ? 24.761 -9.791 -24.587 1.00 79.31 719 GLY A O 1
ATOM 5260 N N . LYS A 1 720 ? 25.245 -10.314 -22.456 1.00 82.00 720 LYS A N 1
ATOM 5261 C CA . LYS A 1 720 ? 26.478 -11.047 -22.758 1.00 82.00 720 LYS A CA 1
ATOM 5262 C C . LYS A 1 720 ? 26.146 -12.465 -23.232 1.00 82.00 720 LYS A C 1
ATOM 5264 O O . LYS A 1 720 ? 25.308 -13.161 -22.664 1.00 82.00 720 LYS A O 1
ATOM 5269 N N . THR A 1 721 ? 26.822 -12.899 -24.297 1.00 82.50 721 THR A N 1
ATOM 5270 C CA . THR A 1 721 ? 26.648 -14.224 -24.912 1.00 82.50 721 THR A CA 1
ATOM 5271 C C . THR A 1 721 ? 26.838 -15.354 -23.906 1.00 82.50 721 THR A C 1
ATOM 5273 O O . THR A 1 721 ? 27.886 -15.444 -23.264 1.00 82.50 721 THR A O 1
ATOM 5276 N N . MET A 1 722 ? 25.862 -16.261 -23.847 1.00 80.38 722 MET A N 1
ATOM 5277 C CA . MET A 1 722 ? 25.917 -17.474 -23.037 1.00 80.38 722 MET A CA 1
ATOM 5278 C C . MET A 1 722 ? 25.916 -18.727 -23.924 1.00 80.38 722 MET A C 1
ATOM 5280 O O . MET A 1 722 ? 25.253 -18.747 -24.964 1.00 80.38 722 MET A O 1
ATOM 5284 N N . PRO A 1 723 ? 26.654 -19.786 -23.541 1.00 83.44 723 PRO A N 1
ATOM 5285 C CA . PRO A 1 723 ? 26.622 -21.047 -24.267 1.00 83.44 723 PRO A CA 1
ATOM 5286 C C . PRO A 1 723 ? 25.222 -21.675 -24.238 1.00 83.44 723 PRO A C 1
ATOM 5288 O O . PRO A 1 723 ? 24.432 -21.472 -23.313 1.00 83.44 723 PRO A O 1
ATOM 5291 N N . TYR A 1 724 ? 24.929 -22.451 -25.275 1.00 88.75 724 TYR A N 1
ATOM 5292 C CA . TYR A 1 724 ? 23.697 -23.212 -25.412 1.00 88.75 724 TYR A CA 1
ATOM 5293 C C . TYR A 1 724 ? 23.939 -24.432 -26.304 1.00 88.75 724 TYR A C 1
ATOM 5295 O O . TYR A 1 724 ? 24.878 -24.467 -27.103 1.00 88.75 724 TYR A O 1
ATOM 5303 N N . THR A 1 725 ? 23.063 -25.424 -26.200 1.00 87.62 725 THR A N 1
ATOM 5304 C CA . THR A 1 725 ? 22.968 -26.537 -27.152 1.00 87.62 725 THR A CA 1
ATOM 5305 C C . THR A 1 725 ? 21.600 -26.521 -27.826 1.00 87.62 725 THR A C 1
ATOM 5307 O O . THR A 1 725 ? 20.662 -25.894 -27.332 1.00 87.62 725 THR A O 1
ATOM 5310 N N . TYR A 1 726 ? 21.462 -27.181 -28.976 1.00 90.44 726 TYR A N 1
ATOM 5311 C CA . TYR A 1 726 ? 20.170 -27.304 -29.648 1.00 90.44 726 TYR A CA 1
ATOM 5312 C C . TYR A 1 726 ? 19.991 -28.672 -30.309 1.00 90.44 726 TYR A C 1
ATOM 5314 O O . TYR A 1 726 ? 20.963 -29.333 -30.676 1.00 90.44 726 TYR A O 1
ATOM 5322 N N . HIS A 1 727 ? 18.738 -29.096 -30.461 1.00 88.38 727 HIS A N 1
ATOM 5323 C CA . HIS A 1 727 ? 18.364 -30.330 -31.149 1.00 88.38 727 HIS A CA 1
ATOM 5324 C C . HIS A 1 727 ? 16.954 -30.244 -31.756 1.00 88.38 727 HIS A C 1
ATOM 5326 O O . HIS A 1 727 ? 16.178 -29.332 -31.470 1.00 88.38 727 HIS A O 1
ATOM 5332 N N . THR A 1 728 ? 16.634 -31.198 -32.629 1.00 90.31 728 THR A N 1
ATOM 5333 C CA . THR A 1 728 ? 15.314 -31.343 -33.255 1.00 90.31 728 THR A CA 1
ATOM 5334 C C . THR A 1 728 ? 14.479 -32.361 -32.482 1.00 90.31 728 THR A C 1
ATOM 5336 O O . THR A 1 728 ? 14.958 -33.465 -32.227 1.00 90.31 728 THR A O 1
ATOM 5339 N N . VAL A 1 729 ? 13.221 -32.031 -32.195 1.00 87.25 729 VAL A N 1
ATOM 5340 C CA . VAL A 1 729 ? 12.178 -33.005 -31.827 1.00 87.25 729 VAL A CA 1
ATOM 5341 C C . VAL A 1 729 ? 11.120 -33.023 -32.933 1.00 87.25 729 VAL A C 1
ATOM 5343 O O . VAL A 1 729 ? 10.794 -31.980 -33.499 1.00 87.25 729 VAL A O 1
ATOM 5346 N N . GLU A 1 730 ? 10.599 -34.203 -33.270 1.00 85.50 730 GLU A N 1
ATOM 5347 C CA . GLU A 1 730 ? 9.532 -34.382 -34.262 1.00 85.50 730 GLU A CA 1
ATOM 5348 C C . GLU A 1 730 ? 8.356 -35.132 -33.623 1.00 85.50 730 GLU A C 1
ATOM 5350 O O . GLU A 1 730 ? 8.469 -36.303 -33.259 1.00 85.50 730 GLU A O 1
ATOM 5355 N N . THR A 1 731 ? 7.224 -34.445 -33.475 1.00 80.06 731 THR A N 1
ATOM 5356 C CA . THR A 1 731 ? 5.953 -35.013 -33.014 1.00 80.06 731 THR A CA 1
ATOM 5357 C C . THR A 1 731 ? 5.283 -35.725 -34.182 1.00 80.06 731 THR A C 1
ATOM 5359 O O . THR A 1 731 ? 5.077 -35.124 -35.240 1.00 80.06 731 THR A O 1
ATOM 5362 N N . LEU A 1 732 ? 4.922 -36.995 -33.997 1.00 77.50 732 LEU A N 1
ATOM 5363 C CA . LEU A 1 732 ? 4.303 -37.825 -35.031 1.00 77.50 732 LEU A CA 1
ATOM 5364 C C . LEU A 1 732 ? 2.811 -38.043 -34.759 1.00 77.50 732 LEU A C 1
ATOM 5366 O O . LEU A 1 732 ? 2.396 -38.202 -33.615 1.00 77.50 732 LEU A O 1
ATOM 5370 N N . ASP A 1 733 ? 2.018 -38.114 -35.824 1.00 76.19 733 ASP A N 1
ATOM 5371 C CA . ASP A 1 733 ? 0.635 -38.582 -35.784 1.00 76.19 733 ASP A CA 1
ATOM 5372 C C . ASP A 1 733 ? 0.597 -40.093 -35.500 1.00 76.19 733 ASP A C 1
ATOM 5374 O O . ASP A 1 733 ? 1.130 -40.890 -36.276 1.00 76.19 733 ASP A O 1
ATOM 5378 N N . GLU A 1 734 ? -0.047 -40.504 -34.405 1.00 69.50 734 GLU A N 1
ATOM 5379 C CA . GLU A 1 734 ? -0.060 -41.907 -33.958 1.00 69.50 734 GLU A CA 1
ATOM 5380 C C . GLU A 1 734 ? -0.744 -42.872 -34.945 1.00 69.50 734 GLU A C 1
ATOM 5382 O O . GLU A 1 734 ? -0.461 -44.072 -34.938 1.00 69.50 734 GLU A O 1
ATOM 5387 N N . ALA A 1 735 ? -1.643 -42.375 -35.802 1.00 68.62 735 ALA A N 1
ATOM 5388 C CA . ALA A 1 735 ? -2.426 -43.193 -36.727 1.00 68.62 735 ALA A CA 1
ATOM 5389 C C . ALA A 1 735 ? -1.771 -43.356 -38.112 1.00 68.62 735 ALA A C 1
ATOM 5391 O O . ALA A 1 735 ? -2.041 -44.338 -38.810 1.00 68.62 735 ALA A O 1
ATOM 5392 N N . THR A 1 736 ? -0.931 -42.405 -38.528 1.00 70.69 736 THR A N 1
ATOM 5393 C CA . THR A 1 736 ? -0.363 -42.315 -39.885 1.00 70.69 736 THR A CA 1
ATOM 5394 C C . THR A 1 736 ? 1.164 -42.239 -39.925 1.00 70.69 736 THR A C 1
ATOM 5396 O O . THR A 1 736 ? 1.747 -42.505 -40.977 1.00 70.69 736 THR A O 1
ATOM 5399 N N . GLY A 1 737 ? 1.824 -41.901 -38.813 1.00 72.56 737 GLY A N 1
ATOM 5400 C CA . GLY A 1 737 ? 3.275 -41.711 -38.732 1.00 72.56 737 GLY A CA 1
ATOM 5401 C C . GLY A 1 737 ? 3.796 -40.452 -39.436 1.00 72.56 737 GLY A C 1
ATOM 5402 O O . GLY A 1 737 ? 5.000 -40.339 -39.661 1.00 72.56 737 GLY A O 1
ATOM 5403 N N . ALA A 1 738 ? 2.916 -39.522 -39.820 1.00 74.25 738 ALA A N 1
ATOM 5404 C CA . ALA A 1 738 ? 3.305 -38.236 -40.393 1.00 74.25 738 ALA A CA 1
ATOM 5405 C C . ALA A 1 738 ? 3.839 -37.283 -39.308 1.00 74.25 738 ALA A C 1
ATOM 5407 O O . ALA A 1 738 ? 3.337 -37.286 -38.188 1.00 74.25 738 ALA A O 1
ATOM 5408 N N . VAL A 1 739 ? 4.819 -36.437 -39.641 1.00 79.19 739 VAL A N 1
ATOM 5409 C CA . VAL A 1 739 ? 5.285 -35.371 -38.736 1.00 79.19 739 VAL A CA 1
ATOM 5410 C C . VAL A 1 739 ? 4.197 -34.298 -38.634 1.00 79.19 739 VAL A C 1
ATOM 5412 O O . VAL A 1 739 ? 3.892 -33.638 -39.626 1.00 79.19 739 VAL A O 1
ATOM 5415 N N . LEU A 1 740 ? 3.616 -34.139 -37.443 1.00 77.38 740 LEU A N 1
ATOM 5416 C CA . LEU A 1 740 ? 2.636 -33.096 -37.114 1.00 77.38 740 LEU A CA 1
ATOM 5417 C C . LEU A 1 740 ? 3.323 -31.781 -36.748 1.00 77.38 740 LEU A C 1
ATOM 5419 O O . LEU A 1 740 ? 2.903 -30.715 -37.190 1.00 77.38 740 LEU A O 1
ATOM 5423 N N . ALA A 1 741 ? 4.389 -31.870 -35.954 1.00 84.50 741 ALA A N 1
ATOM 5424 C CA . ALA A 1 741 ? 5.179 -30.731 -35.520 1.00 84.50 741 ALA A CA 1
ATOM 5425 C C . ALA A 1 741 ? 6.666 -31.087 -35.514 1.00 84.50 741 ALA A C 1
ATOM 5427 O O . ALA A 1 741 ? 7.069 -32.197 -35.172 1.00 84.50 741 ALA A O 1
ATOM 5428 N N . ARG A 1 742 ? 7.482 -30.107 -35.886 1.00 89.44 742 ARG A N 1
ATOM 5429 C CA . ARG A 1 742 ? 8.939 -30.121 -35.785 1.00 89.44 742 ARG A CA 1
ATOM 5430 C C . ARG A 1 742 ? 9.371 -28.973 -34.881 1.00 89.44 742 ARG A C 1
ATOM 5432 O O . ARG A 1 742 ? 9.152 -27.810 -35.237 1.00 89.44 742 ARG A O 1
ATOM 5439 N N . THR A 1 743 ? 9.975 -29.293 -33.746 1.00 91.31 743 THR A N 1
ATOM 5440 C CA . THR A 1 743 ? 10.351 -28.338 -32.698 1.00 91.31 743 THR A CA 1
ATOM 5441 C C . THR A 1 743 ? 11.862 -28.155 -32.675 1.00 91.31 743 THR A C 1
ATOM 5443 O O . THR A 1 743 ? 12.614 -29.133 -32.640 1.00 91.31 743 THR A O 1
ATOM 5446 N N . LEU A 1 744 ? 12.315 -26.900 -32.699 1.00 93.69 744 LEU A N 1
ATOM 5447 C CA . LEU A 1 744 ? 13.701 -26.548 -32.402 1.00 93.69 744 LEU A CA 1
ATOM 5448 C C . LEU A 1 744 ? 13.830 -26.372 -30.890 1.00 93.69 744 LEU A C 1
ATOM 5450 O O . LEU A 1 744 ? 13.349 -25.381 -30.346 1.00 93.69 744 LEU A O 1
ATOM 5454 N N . VAL A 1 745 ? 14.459 -27.333 -30.218 1.00 92.06 745 VAL A N 1
ATOM 5455 C CA . VAL A 1 745 ? 14.723 -27.255 -28.779 1.00 92.06 745 VAL A CA 1
ATOM 5456 C C . VAL A 1 745 ? 16.084 -26.604 -28.572 1.00 92.06 745 VAL A C 1
ATOM 5458 O O . VAL A 1 745 ? 17.092 -27.116 -29.057 1.00 92.06 745 VAL A O 1
ATOM 5461 N N . ILE A 1 746 ? 16.109 -25.484 -27.854 1.00 93.94 746 ILE A N 1
ATOM 5462 C CA . ILE A 1 746 ? 17.300 -24.719 -27.477 1.00 93.94 746 ILE A CA 1
ATOM 5463 C C . ILE A 1 746 ? 17.447 -24.818 -25.959 1.00 93.94 746 ILE A C 1
ATOM 5465 O O . ILE A 1 746 ? 16.538 -24.440 -25.224 1.00 93.94 746 ILE A O 1
ATOM 5469 N N . VAL A 1 747 ? 18.585 -25.325 -25.489 1.00 92.88 747 VAL A N 1
ATOM 5470 C CA . VAL A 1 747 ? 18.880 -25.534 -24.066 1.00 92.88 747 VAL A CA 1
ATOM 5471 C C . VAL A 1 747 ? 20.022 -24.615 -23.663 1.00 92.88 747 VAL A C 1
ATOM 5473 O O . VAL A 1 747 ? 21.135 -24.763 -24.168 1.00 92.88 747 VAL A O 1
ATOM 5476 N N . ALA A 1 748 ? 19.751 -23.657 -22.778 1.00 93.00 748 ALA A N 1
ATOM 5477 C CA . ALA A 1 748 ? 20.776 -22.763 -22.252 1.00 93.00 748 ALA A CA 1
ATOM 5478 C C . ALA A 1 748 ? 21.688 -23.501 -21.260 1.00 93.00 748 ALA A C 1
ATOM 5480 O O . ALA A 1 748 ? 21.208 -24.240 -20.400 1.00 93.00 748 ALA A O 1
ATOM 5481 N N . ASP A 1 749 ? 22.999 -23.274 -21.348 1.00 88.62 749 ASP A N 1
ATOM 5482 C CA . ASP A 1 749 ? 23.957 -23.860 -20.410 1.00 88.62 749 ASP A CA 1
ATOM 5483 C C . ASP A 1 749 ? 23.918 -23.150 -19.032 1.00 88.62 749 ASP A C 1
ATOM 5485 O O . ASP A 1 749 ? 23.584 -21.956 -18.933 1.00 88.62 749 ASP A O 1
ATOM 5489 N N . PRO A 1 750 ? 24.326 -23.849 -17.952 1.00 88.38 750 PRO A N 1
ATOM 5490 C CA . PRO A 1 750 ? 24.559 -23.223 -16.654 1.00 88.38 750 PRO A CA 1
ATOM 5491 C C . PRO A 1 750 ? 25.695 -22.194 -16.732 1.00 88.38 750 PRO A C 1
ATOM 5493 O O . PRO A 1 750 ? 26.521 -22.213 -17.650 1.00 88.38 750 PRO A O 1
ATOM 5496 N N . VAL A 1 751 ? 25.742 -21.298 -15.746 1.00 83.69 751 VAL A N 1
ATOM 5497 C CA . VAL A 1 751 ? 26.736 -20.219 -15.631 1.00 83.69 751 VAL A CA 1
ATOM 5498 C C . VAL A 1 751 ? 28.154 -20.770 -15.760 1.00 83.69 751 VAL A C 1
ATOM 5500 O O . VAL A 1 751 ? 28.472 -21.825 -15.207 1.00 83.69 751 VAL A O 1
ATOM 5503 N N . LYS A 1 752 ? 29.018 -20.053 -16.487 1.00 80.19 752 LYS A N 1
ATOM 5504 C CA . LYS A 1 752 ? 30.433 -20.399 -16.658 1.00 80.19 752 LYS A CA 1
ATOM 5505 C C . LYS A 1 752 ? 31.329 -19.347 -16.013 1.00 80.19 752 LYS A C 1
ATOM 5507 O O . LYS A 1 752 ? 31.036 -18.156 -16.091 1.00 80.19 752 LYS A O 1
ATOM 5512 N N . ASP A 1 753 ? 32.426 -19.790 -15.410 1.00 74.31 753 ASP A N 1
ATOM 5513 C CA . ASP A 1 753 ? 33.475 -18.910 -14.902 1.00 74.31 753 ASP A CA 1
ATOM 5514 C C . ASP A 1 753 ? 34.328 -18.321 -16.045 1.00 74.31 753 ASP A C 1
ATOM 5516 O O . ASP A 1 753 ? 34.171 -18.665 -17.220 1.00 74.31 753 ASP A O 1
ATOM 5520 N N . GLY A 1 754 ? 35.289 -17.458 -15.702 1.00 65.94 754 GLY A N 1
ATOM 5521 C CA . GLY A 1 754 ? 36.225 -16.867 -16.670 1.00 65.94 754 GLY A CA 1
ATOM 5522 C C . GLY A 1 754 ? 37.162 -17.863 -17.378 1.00 65.94 754 GLY A C 1
ATOM 5523 O O . GLY A 1 754 ? 37.917 -17.450 -18.254 1.00 65.94 754 GLY A O 1
ATOM 5524 N N . ASN A 1 755 ? 37.124 -19.152 -17.021 1.00 72.69 755 ASN A N 1
ATOM 5525 C CA . ASN A 1 755 ? 37.865 -20.241 -17.659 1.00 72.69 755 ASN A CA 1
ATOM 5526 C C . ASN A 1 755 ? 36.949 -21.177 -18.480 1.00 72.69 755 ASN A C 1
ATOM 5528 O O . ASN A 1 755 ? 37.438 -22.144 -19.067 1.00 72.69 755 ASN A O 1
ATOM 5532 N N . GLY A 1 756 ? 35.634 -20.921 -18.520 1.00 69.88 756 GLY A N 1
ATOM 5533 C CA . GLY A 1 756 ? 34.639 -21.761 -19.193 1.00 69.88 756 GLY A CA 1
ATOM 5534 C C . GLY A 1 756 ? 34.142 -22.964 -18.375 1.00 69.88 756 GLY A C 1
ATOM 5535 O O . GLY A 1 756 ? 33.408 -23.798 -18.909 1.00 69.88 756 GLY A O 1
ATOM 5536 N N . ALA A 1 757 ? 34.513 -23.083 -17.098 1.00 75.50 757 ALA A N 1
ATOM 5537 C CA . ALA A 1 757 ? 34.032 -24.139 -16.211 1.00 75.50 757 ALA A CA 1
ATOM 5538 C C . ALA A 1 757 ? 32.648 -23.792 -15.640 1.00 75.50 757 ALA A C 1
ATOM 5540 O O . ALA A 1 757 ? 32.374 -22.638 -15.325 1.00 75.50 757 ALA A O 1
ATOM 5541 N N . THR A 1 758 ? 31.772 -24.789 -15.477 1.00 83.19 758 THR A N 1
ATOM 5542 C CA . THR A 1 758 ? 30.458 -24.600 -14.837 1.00 83.19 758 THR A CA 1
ATOM 5543 C C . THR A 1 758 ? 30.615 -24.087 -13.402 1.00 83.19 758 THR A C 1
ATOM 5545 O O . THR A 1 758 ? 31.346 -24.683 -12.610 1.00 83.19 758 THR A O 1
ATOM 5548 N N . VAL A 1 759 ? 29.905 -23.008 -13.072 1.00 83.81 759 VAL A N 1
ATOM 5549 C CA . VAL A 1 759 ? 29.720 -22.505 -11.705 1.00 83.81 759 VAL A CA 1
ATOM 5550 C C . VAL A 1 759 ? 28.635 -23.336 -11.021 1.00 83.81 759 VAL A C 1
ATOM 5552 O O . VAL A 1 759 ? 27.643 -23.706 -11.647 1.00 83.81 759 VAL A O 1
ATOM 5555 N N . TYR A 1 760 ? 28.825 -23.625 -9.736 1.00 83.12 760 TYR A N 1
ATOM 5556 C CA . TYR A 1 760 ? 27.886 -24.380 -8.908 1.00 83.12 760 TYR A CA 1
ATOM 5557 C C . TYR A 1 760 ? 27.466 -23.533 -7.702 1.00 83.12 760 TYR A C 1
ATOM 5559 O O . TYR A 1 760 ? 28.274 -22.751 -7.196 1.00 83.12 760 TYR A O 1
ATOM 5567 N N . ALA A 1 761 ? 26.220 -23.688 -7.256 1.00 77.25 761 ALA A N 1
ATOM 5568 C CA . ALA A 1 761 ? 25.708 -23.081 -6.029 1.00 77.25 761 ALA A CA 1
ATOM 5569 C C . ALA A 1 761 ? 26.184 -23.853 -4.776 1.00 77.25 761 ALA A C 1
ATOM 5571 O O . ALA A 1 761 ? 26.844 -24.891 -4.883 1.00 77.25 761 ALA A O 1
ATOM 5572 N N . GLU A 1 762 ? 25.878 -23.349 -3.572 1.00 76.00 762 GLU A N 1
ATOM 5573 C CA . GLU A 1 762 ? 26.342 -23.953 -2.306 1.00 76.00 762 GLU A CA 1
ATOM 5574 C C . GLU A 1 762 ? 25.794 -25.373 -2.052 1.00 76.00 762 GLU A C 1
ATOM 5576 O O . GLU A 1 762 ? 26.408 -26.150 -1.320 1.00 76.00 762 GLU A O 1
ATOM 5581 N N . ASP A 1 763 ? 24.679 -25.737 -2.690 1.00 75.38 763 ASP A N 1
ATOM 5582 C CA . ASP A 1 763 ? 24.086 -27.080 -2.665 1.00 75.38 763 ASP A CA 1
ATOM 5583 C C . ASP A 1 763 ? 24.809 -28.093 -3.581 1.00 75.38 763 ASP A C 1
ATOM 5585 O O . ASP A 1 763 ? 24.564 -29.300 -3.500 1.00 75.38 763 ASP A O 1
ATOM 5589 N N . GLY A 1 764 ? 25.722 -27.619 -4.435 1.00 77.00 764 GLY A N 1
ATOM 5590 C CA . GLY A 1 764 ? 26.441 -28.416 -5.424 1.00 77.00 764 GLY A CA 1
ATOM 5591 C C . GLY A 1 764 ? 25.710 -28.607 -6.758 1.00 77.00 764 GLY A C 1
ATOM 5592 O O . GLY A 1 764 ? 26.195 -29.384 -7.584 1.00 77.00 764 GLY A O 1
ATOM 5593 N N . GLN A 1 765 ? 24.589 -27.921 -7.005 1.00 81.12 765 GLN A N 1
ATOM 5594 C CA . GLN A 1 765 ? 23.919 -27.906 -8.310 1.00 81.12 765 GLN A CA 1
ATOM 5595 C C . GLN A 1 765 ? 24.550 -26.874 -9.259 1.00 81.12 765 GLN A C 1
ATOM 5597 O O . GLN A 1 765 ? 25.087 -25.863 -8.798 1.00 81.12 765 GLN A O 1
ATOM 5602 N N . PRO A 1 766 ? 24.506 -27.084 -10.590 1.00 85.38 766 PRO A N 1
ATOM 5603 C CA . PRO A 1 766 ? 24.922 -26.072 -11.557 1.00 85.38 766 PRO A CA 1
ATOM 5604 C C . PRO A 1 766 ? 24.104 -24.787 -11.395 1.00 85.38 766 PRO A C 1
ATOM 5606 O O . PRO A 1 766 ? 22.873 -24.832 -11.381 1.00 85.38 766 PRO A O 1
ATOM 5609 N N . LEU A 1 767 ? 24.778 -23.641 -11.313 1.00 85.25 767 LEU A N 1
ATOM 5610 C CA . LEU A 1 767 ? 24.115 -22.347 -11.197 1.00 85.25 767 LEU A CA 1
ATOM 5611 C C . LEU A 1 767 ? 23.433 -21.981 -12.525 1.00 85.25 767 LEU A C 1
ATOM 5613 O O . LEU A 1 767 ? 24.045 -22.053 -13.594 1.00 85.25 767 LEU A O 1
ATOM 5617 N N . TYR A 1 768 ? 22.183 -21.537 -12.448 1.00 88.31 768 TYR A N 1
ATOM 5618 C CA . TYR A 1 768 ? 21.447 -20.911 -13.544 1.00 88.31 768 TYR A CA 1
ATOM 5619 C C . TYR A 1 768 ? 20.890 -19.579 -13.047 1.00 88.31 768 TYR A C 1
ATOM 5621 O O . TYR A 1 768 ? 20.449 -19.487 -11.907 1.00 88.31 768 TYR A O 1
ATOM 5629 N N . GLU A 1 769 ? 20.879 -18.578 -13.921 1.00 88.75 769 GLU A N 1
ATOM 5630 C CA . GLU A 1 769 ? 20.222 -17.286 -13.696 1.00 88.75 769 GLU A CA 1
ATOM 5631 C C . GLU A 1 769 ? 19.260 -17.037 -14.869 1.00 88.75 769 GLU A C 1
ATOM 5633 O O . GLU A 1 769 ? 19.051 -17.924 -15.706 1.00 88.75 769 GLU A O 1
ATOM 5638 N N . GLN A 1 770 ? 18.723 -15.820 -14.991 1.00 93.44 770 GLN A N 1
ATOM 5639 C CA . GLN A 1 770 ? 17.984 -15.411 -16.183 1.00 93.44 770 GLN A CA 1
ATOM 5640 C C . GLN A 1 770 ? 18.782 -15.669 -17.473 1.00 93.44 770 GLN A C 1
ATOM 5642 O O . GLN A 1 770 ? 19.988 -15.404 -17.570 1.00 93.44 770 GLN A O 1
ATOM 5647 N N . ARG A 1 771 ? 18.075 -16.166 -18.490 1.00 94.69 771 ARG A N 1
ATOM 5648 C CA . ARG A 1 771 ? 18.554 -16.255 -19.869 1.00 94.69 771 ARG A CA 1
ATOM 5649 C C . ARG A 1 771 ? 17.544 -15.600 -20.797 1.00 94.69 771 ARG A C 1
ATOM 5651 O O . ARG A 1 771 ? 16.336 -15.785 -20.643 1.00 94.69 771 ARG A O 1
ATOM 5658 N N . ASN A 1 772 ? 18.060 -14.869 -21.776 1.00 93.94 772 ASN A N 1
ATOM 5659 C CA . ASN A 1 772 ? 17.277 -14.230 -22.820 1.00 93.94 772 ASN A CA 1
ATOM 5660 C C . ASN A 1 772 ? 17.617 -14.913 -24.155 1.00 93.94 772 ASN A C 1
ATOM 5662 O O . ASN A 1 772 ? 18.787 -14.978 -24.534 1.00 93.94 772 ASN A O 1
ATOM 5666 N N . LEU A 1 773 ? 16.612 -15.420 -24.868 1.00 94.75 773 LEU A N 1
ATOM 5667 C CA . LEU A 1 773 ? 16.741 -15.921 -26.236 1.00 94.75 773 LEU A CA 1
ATOM 5668 C C . LEU A 1 773 ? 16.355 -14.802 -27.213 1.00 94.75 773 LEU A C 1
ATOM 5670 O O . LEU A 1 773 ? 15.227 -14.309 -27.179 1.00 94.75 773 LEU A O 1
ATOM 5674 N N . LEU A 1 774 ? 17.296 -14.409 -28.069 1.00 90.81 774 LEU A N 1
ATOM 5675 C CA . LEU A 1 774 ? 17.164 -13.323 -29.038 1.00 90.81 774 LEU A CA 1
ATOM 5676 C C . LEU A 1 774 ? 16.709 -13.880 -30.396 1.00 90.81 774 LEU A C 1
ATOM 5678 O O . LEU A 1 774 ? 17.452 -14.619 -31.046 1.00 90.81 774 LEU A O 1
ATOM 5682 N N . LEU A 1 775 ? 15.499 -13.528 -30.839 1.00 88.25 775 LEU A N 1
ATOM 5683 C CA . LEU A 1 775 ? 14.901 -14.041 -32.075 1.00 88.25 775 LEU A CA 1
ATOM 5684 C C . LEU A 1 775 ? 14.514 -12.896 -33.014 1.00 88.25 775 LEU A C 1
ATOM 5686 O O . LEU A 1 775 ? 13.368 -12.454 -33.042 1.00 88.25 775 LEU A O 1
ATOM 5690 N N . SER A 1 776 ? 15.479 -12.428 -33.810 1.00 85.06 776 SER A N 1
ATOM 5691 C CA . SER A 1 776 ? 15.210 -11.473 -34.890 1.00 85.06 776 SER A CA 1
ATOM 5692 C C . SER A 1 776 ? 14.426 -12.115 -36.039 1.00 85.06 776 SER A C 1
ATOM 5694 O O . SER A 1 776 ? 14.462 -13.333 -36.241 1.00 85.06 776 SER A O 1
ATOM 5696 N N . ARG A 1 777 ? 13.765 -11.285 -36.851 1.00 80.69 777 ARG A N 1
ATOM 5697 C CA . ARG A 1 777 ? 13.003 -11.677 -38.045 1.00 80.69 777 ARG A CA 1
ATOM 5698 C C . ARG A 1 777 ? 13.793 -12.623 -38.951 1.00 80.69 777 ARG A C 1
ATOM 5700 O O . ARG A 1 777 ? 13.311 -13.697 -39.298 1.00 80.69 777 ARG A O 1
ATOM 5707 N N . ALA A 1 778 ? 15.047 -12.273 -39.241 1.00 80.75 778 ALA A N 1
ATOM 5708 C CA . ALA A 1 778 ? 15.943 -13.081 -40.065 1.00 80.75 778 ALA A CA 1
ATOM 5709 C C . ALA A 1 778 ? 16.262 -14.457 -39.447 1.00 80.75 778 ALA A C 1
ATOM 5711 O O . ALA A 1 778 ? 16.376 -15.439 -40.180 1.00 80.75 778 ALA A O 1
ATOM 5712 N N . VAL A 1 779 ? 16.375 -14.558 -38.116 1.00 84.38 779 VAL A N 1
ATOM 5713 C CA . VAL A 1 779 ? 16.559 -15.840 -37.411 1.00 84.38 779 VAL A CA 1
ATOM 5714 C C . VAL A 1 779 ? 15.285 -16.682 -37.490 1.00 84.38 779 VAL A C 1
ATOM 5716 O O . VAL A 1 779 ? 15.359 -17.860 -37.837 1.00 84.38 779 VAL A O 1
ATOM 5719 N N . LEU A 1 780 ? 14.118 -16.085 -37.240 1.00 85.88 780 LEU A N 1
ATOM 5720 C CA . LEU A 1 780 ? 12.816 -16.759 -37.302 1.00 85.88 780 LEU A CA 1
ATOM 5721 C C . LEU A 1 780 ? 12.519 -17.304 -38.704 1.00 85.88 780 LEU A C 1
ATOM 5723 O O . LEU A 1 780 ? 12.223 -18.491 -38.856 1.00 85.88 780 LEU A O 1
ATOM 5727 N N . ASP A 1 781 ? 12.688 -16.477 -39.737 1.00 82.62 781 ASP A N 1
ATOM 5728 C CA . ASP A 1 781 ? 12.486 -16.882 -41.129 1.00 82.62 781 ASP A CA 1
ATOM 5729 C C . ASP A 1 781 ? 13.522 -17.954 -41.550 1.00 82.62 781 ASP A C 1
ATOM 5731 O O . ASP A 1 781 ? 13.188 -18.900 -42.269 1.00 82.62 781 ASP A O 1
ATOM 5735 N N . ALA A 1 782 ? 14.762 -17.899 -41.039 1.00 84.06 782 ALA A N 1
ATOM 5736 C CA . ALA A 1 782 ? 15.789 -18.920 -41.277 1.00 84.06 782 ALA A CA 1
ATOM 5737 C C . ALA A 1 782 ? 15.554 -20.246 -40.519 1.00 84.06 782 ALA A C 1
ATOM 5739 O O . ALA A 1 782 ? 16.035 -21.298 -40.963 1.00 84.06 782 ALA A O 1
ATOM 5740 N N . ILE A 1 783 ? 14.827 -20.225 -39.399 1.00 86.00 783 ILE A N 1
ATOM 5741 C CA . ILE A 1 783 ? 14.355 -21.417 -38.680 1.00 86.00 783 ILE A CA 1
ATOM 5742 C C . ILE A 1 783 ? 13.159 -22.026 -39.432 1.00 86.00 783 ILE A C 1
ATOM 5744 O O . ILE A 1 783 ? 13.181 -23.217 -39.753 1.00 86.00 783 ILE A O 1
ATOM 5748 N N . ALA A 1 784 ? 12.169 -21.214 -39.815 1.00 85.25 784 ALA A N 1
ATOM 5749 C CA . ALA A 1 784 ? 11.016 -21.649 -40.608 1.00 85.25 784 ALA A CA 1
ATOM 5750 C C . ALA A 1 784 ? 11.436 -22.256 -41.963 1.00 85.25 784 ALA A C 1
ATOM 5752 O O . ALA A 1 784 ? 10.965 -23.330 -42.342 1.00 85.25 784 ALA A O 1
ATOM 5753 N N . ALA A 1 785 ? 12.411 -21.655 -42.656 1.00 82.75 785 ALA A N 1
ATOM 5754 C CA . ALA A 1 785 ? 12.970 -22.175 -43.909 1.00 82.75 785 ALA A CA 1
ATOM 5755 C C . ALA A 1 785 ? 13.667 -23.549 -43.773 1.00 82.75 785 ALA A C 1
ATOM 5757 O O . ALA A 1 785 ? 13.842 -24.252 -44.769 1.00 82.75 785 ALA A O 1
ATOM 5758 N N . ARG A 1 786 ? 14.040 -23.966 -42.553 1.00 85.81 786 ARG A N 1
ATOM 5759 C CA . ARG A 1 786 ? 14.565 -25.312 -42.239 1.00 85.81 786 ARG A CA 1
ATOM 5760 C C . ARG A 1 786 ? 13.455 -26.323 -41.883 1.00 85.81 786 ARG A C 1
ATOM 5762 O O . ARG A 1 786 ? 13.752 -27.450 -41.476 1.00 85.81 786 ARG A O 1
ATOM 5769 N N . GLY A 1 787 ? 12.187 -25.943 -42.053 1.00 85.31 787 GLY A N 1
ATOM 5770 C CA . GLY A 1 787 ? 11.016 -26.792 -41.821 1.00 85.31 787 GLY A CA 1
ATOM 5771 C C . GLY A 1 787 ? 10.639 -26.959 -40.349 1.00 85.31 787 GLY A C 1
ATOM 5772 O O . GLY A 1 787 ? 9.955 -27.921 -40.012 1.00 85.31 787 GLY A O 1
ATOM 5773 N N . TYR A 1 788 ? 11.105 -26.073 -39.467 1.00 90.75 788 TYR A N 1
ATOM 5774 C CA . TYR A 1 788 ? 10.634 -26.022 -38.084 1.00 90.75 788 TYR A CA 1
ATOM 5775 C C . TYR A 1 788 ? 9.271 -25.325 -37.995 1.00 90.75 788 TYR A C 1
ATOM 5777 O O . TYR A 1 788 ? 8.952 -24.442 -38.785 1.00 90.75 788 TYR A O 1
ATOM 5785 N N . THR A 1 789 ? 8.482 -25.743 -37.010 1.00 90.38 789 THR A N 1
ATOM 5786 C CA . THR A 1 789 ? 7.095 -25.301 -36.770 1.00 90.38 789 THR A CA 1
ATOM 5787 C C . THR A 1 789 ? 6.881 -24.744 -35.367 1.00 90.38 789 THR A C 1
ATOM 5789 O O . THR A 1 789 ? 5.926 -24.011 -35.156 1.00 90.38 789 THR A O 1
ATOM 5792 N N . HIS A 1 790 ? 7.758 -25.092 -34.423 1.00 92.00 790 HIS A N 1
ATOM 5793 C CA . HIS A 1 790 ? 7.729 -24.667 -33.026 1.00 92.00 790 HIS A CA 1
ATOM 5794 C C . HIS A 1 790 ? 9.159 -24.382 -32.549 1.00 92.00 790 HIS A C 1
ATOM 5796 O O . HIS A 1 790 ? 10.122 -24.959 -33.070 1.00 92.00 790 HIS A O 1
ATOM 5802 N N . ILE A 1 791 ? 9.293 -23.531 -31.535 1.00 94.06 791 ILE A N 1
ATOM 5803 C CA . ILE A 1 791 ? 10.529 -23.333 -30.770 1.00 94.06 791 ILE A CA 1
ATOM 5804 C C . ILE A 1 791 ? 10.245 -23.743 -29.325 1.00 94.06 791 ILE A C 1
ATOM 5806 O O . ILE A 1 791 ? 9.177 -23.447 -28.791 1.00 94.06 791 ILE A O 1
ATOM 5810 N N . ARG A 1 792 ? 11.214 -24.407 -28.688 1.00 95.25 792 ARG A N 1
ATOM 5811 C CA . ARG A 1 792 ? 11.243 -24.607 -27.239 1.00 95.25 792 ARG A CA 1
ATOM 5812 C C . ARG A 1 792 ? 12.532 -24.032 -26.670 1.00 95.25 792 ARG A C 1
ATOM 5814 O O . ARG A 1 792 ? 13.613 -24.399 -27.125 1.00 95.25 792 ARG A O 1
ATOM 5821 N N . PHE A 1 793 ? 12.428 -23.181 -25.656 1.00 97.19 793 PHE A N 1
ATOM 5822 C CA . PHE A 1 793 ? 13.568 -22.616 -24.935 1.00 97.19 793 PHE A CA 1
ATOM 5823 C C . PHE A 1 793 ? 13.615 -23.162 -23.507 1.00 97.19 793 PHE A C 1
ATOM 5825 O O . PHE A 1 793 ? 12.651 -23.000 -22.765 1.00 97.19 793 PHE A O 1
ATOM 5832 N N . VAL A 1 794 ? 14.713 -23.827 -23.139 1.00 96.12 794 VAL A N 1
ATOM 5833 C CA . VAL A 1 794 ? 14.888 -24.559 -21.873 1.00 96.12 794 VAL A CA 1
ATOM 5834 C C . VAL A 1 794 ? 15.939 -23.875 -20.995 1.00 96.12 794 VAL A C 1
ATOM 5836 O O . VAL A 1 794 ? 17.051 -23.606 -21.458 1.00 96.12 794 VAL A O 1
ATOM 5839 N N . VAL A 1 795 ? 15.615 -23.663 -19.715 1.00 95.69 795 VAL A N 1
ATOM 5840 C CA . VAL A 1 795 ? 16.525 -23.148 -18.676 1.00 95.69 795 VAL A CA 1
ATOM 5841 C C . VAL A 1 795 ? 16.330 -23.962 -17.389 1.00 95.69 795 VAL A C 1
ATOM 5843 O O . VAL A 1 795 ? 15.210 -24.085 -16.894 1.00 95.69 795 VAL A O 1
ATOM 5846 N N . LYS A 1 796 ? 17.417 -24.513 -16.827 1.00 93.56 796 LYS A N 1
ATOM 5847 C CA . LYS A 1 796 ? 17.400 -25.402 -15.646 1.00 93.56 796 LYS A CA 1
ATOM 5848 C C . LYS A 1 796 ? 16.426 -26.588 -15.849 1.00 93.56 796 LYS A C 1
ATOM 5850 O O . LYS A 1 796 ? 16.730 -27.452 -16.669 1.00 93.56 796 LYS A O 1
ATOM 5855 N N . HIS A 1 797 ? 15.276 -26.632 -15.166 1.00 93.38 797 HIS A N 1
ATOM 5856 C CA . HIS A 1 797 ? 14.264 -27.702 -15.310 1.00 93.38 797 HIS A CA 1
ATOM 5857 C C . HIS A 1 797 ? 12.920 -27.235 -15.904 1.00 93.38 797 HIS A C 1
ATOM 5859 O O . HIS A 1 797 ? 11.962 -28.012 -15.917 1.00 93.38 797 HIS A O 1
ATOM 5865 N N . ALA A 1 798 ? 12.833 -25.992 -16.390 1.00 96.31 798 ALA A N 1
ATOM 5866 C CA . ALA A 1 798 ? 11.645 -25.471 -17.062 1.00 96.31 798 ALA A CA 1
ATOM 5867 C C . ALA A 1 798 ? 11.928 -25.106 -18.522 1.00 96.31 798 ALA A C 1
ATOM 5869 O O . ALA A 1 798 ? 13.070 -24.866 -18.926 1.00 96.31 798 ALA A O 1
ATOM 5870 N N . ALA A 1 799 ? 10.866 -25.037 -19.317 1.00 96.75 799 ALA A N 1
ATOM 5871 C CA . ALA A 1 799 ? 10.929 -24.561 -20.685 1.00 96.75 799 ALA A CA 1
ATOM 5872 C C . ALA A 1 799 ? 9.670 -23.792 -21.087 1.00 96.75 799 ALA A C 1
ATOM 5874 O O . ALA A 1 799 ? 8.583 -24.044 -20.571 1.00 96.75 799 ALA A O 1
ATOM 5875 N N . LEU A 1 800 ? 9.821 -22.898 -22.060 1.00 97.81 800 LEU A N 1
ATOM 5876 C CA . LEU A 1 800 ? 8.711 -22.320 -22.811 1.00 97.81 800 LEU A CA 1
ATOM 5877 C C . LEU A 1 800 ? 8.659 -22.988 -24.186 1.00 97.81 800 LEU A C 1
ATOM 5879 O O . LEU A 1 800 ? 9.700 -23.109 -24.831 1.00 97.81 800 LEU A O 1
ATOM 5883 N N . GLU A 1 801 ? 7.482 -23.415 -24.638 1.00 95.50 801 GLU A N 1
ATOM 5884 C CA . GLU A 1 801 ? 7.249 -23.938 -25.994 1.00 95.50 801 GLU A CA 1
ATOM 5885 C C . GLU A 1 801 ? 6.122 -23.163 -26.675 1.00 95.50 801 GLU A C 1
ATOM 5887 O O . GLU A 1 801 ? 5.097 -22.899 -26.051 1.00 95.50 801 GLU A O 1
ATOM 5892 N N . TRP A 1 802 ? 6.311 -22.800 -27.946 1.00 93.88 802 TRP A N 1
ATOM 5893 C CA . TRP A 1 802 ? 5.305 -22.094 -28.742 1.00 93.88 802 TRP A CA 1
ATOM 5894 C C . TRP A 1 802 ? 5.509 -22.316 -30.259 1.00 93.88 802 TRP A C 1
ATOM 5896 O O . TRP A 1 802 ? 6.621 -22.638 -30.703 1.00 93.88 802 TRP A O 1
ATOM 5906 N N . PRO A 1 803 ? 4.457 -22.169 -31.085 1.00 91.12 803 PRO A N 1
ATOM 5907 C CA . PRO A 1 803 ? 4.542 -22.246 -32.543 1.00 91.12 803 PRO A CA 1
ATOM 5908 C C . PRO A 1 803 ? 5.312 -21.072 -33.173 1.00 91.12 803 PRO A C 1
ATOM 5910 O O . PRO A 1 803 ? 5.277 -19.937 -32.702 1.00 91.12 803 PRO A O 1
ATOM 5913 N N . LEU A 1 804 ? 5.958 -21.329 -34.314 1.00 86.25 804 LEU A N 1
ATOM 5914 C CA . LEU A 1 804 ? 6.566 -20.318 -35.189 1.00 86.25 804 LEU A CA 1
ATOM 5915 C C . LEU A 1 804 ? 5.478 -19.528 -35.930 1.00 86.25 804 LEU A C 1
ATOM 5917 O O . LEU A 1 804 ? 5.164 -19.787 -37.093 1.00 86.25 804 LEU A O 1
ATOM 5921 N N . VAL A 1 805 ? 4.903 -18.551 -35.233 1.00 66.44 805 VAL A N 1
ATOM 5922 C CA . VAL A 1 805 ? 3.952 -17.577 -35.779 1.00 66.44 805 VAL A CA 1
ATOM 5923 C C . VAL A 1 805 ? 4.622 -16.236 -36.078 1.00 66.44 805 VAL A C 1
ATOM 5925 O O . VAL A 1 805 ? 5.690 -15.916 -35.558 1.00 66.44 805 VAL A O 1
ATOM 5928 N N . SER A 1 806 ? 3.978 -15.419 -36.914 1.00 55.50 806 SER A N 1
ATOM 5929 C CA . SER A 1 806 ? 4.428 -14.049 -37.168 1.00 55.50 806 SER A CA 1
ATOM 5930 C C . SER A 1 806 ? 3.939 -13.108 -36.066 1.00 55.50 806 SER A C 1
ATOM 5932 O O . SER A 1 806 ? 2.899 -12.470 -36.214 1.00 55.50 806 SER A O 1
ATOM 5934 N N . VAL A 1 807 ? 4.715 -13.017 -34.986 1.00 60.72 807 VAL A N 1
ATOM 5935 C CA . VAL A 1 807 ? 4.627 -11.941 -33.981 1.00 60.72 807 VAL A CA 1
ATOM 5936 C C . VAL A 1 807 ? 4.797 -10.573 -34.684 1.00 60.72 807 VAL A C 1
ATOM 5938 O O . VAL A 1 807 ? 5.522 -10.512 -35.686 1.00 60.72 807 VAL A O 1
ATOM 5941 N N . PRO A 1 808 ? 4.127 -9.487 -34.244 1.00 53.41 808 PRO A N 1
ATOM 5942 C CA . PRO A 1 808 ? 4.401 -8.136 -34.744 1.00 53.41 808 PRO A CA 1
ATOM 5943 C C . PRO A 1 808 ? 5.840 -7.682 -34.434 1.00 53.41 808 PRO A C 1
ATOM 5945 O O . PRO A 1 808 ? 6.409 -8.059 -33.413 1.00 53.41 808 PRO A O 1
ATOM 5948 N N . GLY A 1 809 ? 6.403 -6.843 -35.310 1.00 59.59 809 GLY A N 1
ATOM 5949 C CA . GLY A 1 809 ? 7.764 -6.304 -35.186 1.00 59.59 809 GLY A CA 1
ATOM 5950 C C . GLY A 1 809 ? 8.862 -7.147 -35.852 1.00 59.59 809 GLY A C 1
ATOM 5951 O O . GLY A 1 809 ? 8.616 -8.211 -36.428 1.00 59.59 809 GLY A O 1
ATOM 5952 N N . ASP A 1 810 ? 10.102 -6.662 -35.758 1.00 66.69 810 ASP A N 1
ATOM 5953 C CA . ASP A 1 810 ? 11.297 -7.264 -36.377 1.00 66.69 810 ASP A CA 1
ATOM 5954 C C . ASP A 1 810 ? 11.934 -8.399 -35.554 1.00 66.69 810 ASP A C 1
ATOM 5956 O O . ASP A 1 810 ? 13.069 -8.821 -35.800 1.00 66.69 810 ASP A O 1
ATOM 5960 N N . GLY A 1 811 ? 11.202 -8.931 -34.577 1.00 78.06 811 GLY A N 1
ATOM 5961 C CA . GLY A 1 811 ? 11.637 -10.020 -33.711 1.00 78.06 811 GLY A CA 1
ATOM 5962 C C . GLY A 1 811 ? 11.113 -9.888 -32.287 1.00 78.06 811 GLY A C 1
ATOM 5963 O O . GLY A 1 811 ? 10.399 -8.944 -31.952 1.00 78.06 811 GLY A O 1
ATOM 5964 N N . TYR A 1 812 ? 11.494 -10.844 -31.443 1.00 87.00 812 TYR A N 1
ATOM 5965 C CA . TYR A 1 812 ? 11.141 -10.850 -30.027 1.00 87.00 812 TYR A CA 1
ATOM 5966 C C . TYR A 1 812 ? 12.248 -11.456 -29.148 1.00 87.00 812 TYR A C 1
ATOM 5968 O O . TYR A 1 812 ? 13.114 -12.204 -29.611 1.00 87.00 812 TYR A O 1
ATOM 5976 N N . VAL A 1 813 ? 12.222 -11.112 -27.860 1.00 91.94 813 VAL A N 1
ATOM 5977 C CA . VAL A 1 813 ? 13.157 -11.577 -26.829 1.00 91.94 813 VAL A CA 1
ATOM 5978 C C . VAL A 1 813 ? 12.395 -12.390 -25.790 1.00 91.94 813 VAL A C 1
ATOM 5980 O O . VAL A 1 813 ? 11.549 -11.859 -25.071 1.00 91.94 813 VAL A O 1
ATOM 5983 N N . VAL A 1 814 ? 12.716 -13.681 -25.687 1.00 95.06 814 VAL A N 1
ATOM 5984 C CA . VAL A 1 814 ? 12.121 -14.596 -24.701 1.00 95.06 814 VAL A CA 1
ATOM 5985 C C . VAL A 1 814 ? 13.021 -14.655 -23.474 1.00 95.06 814 VAL A C 1
ATOM 5987 O O . VAL A 1 814 ? 14.132 -15.175 -23.547 1.00 95.06 814 VAL A O 1
ATOM 5990 N N . ARG A 1 815 ? 12.553 -14.131 -22.342 1.00 97.06 815 ARG A N 1
ATOM 5991 C CA . ARG A 1 815 ? 13.261 -14.158 -21.057 1.00 97.06 815 ARG A CA 1
ATOM 5992 C C . ARG A 1 815 ? 12.676 -15.247 -20.168 1.00 97.06 815 ARG A C 1
ATOM 5994 O O . ARG A 1 815 ? 11.460 -15.294 -19.983 1.00 97.06 815 ARG A O 1
ATOM 6001 N N . LEU A 1 816 ? 13.540 -16.083 -19.601 1.00 97.56 816 LEU A N 1
ATOM 6002 C CA . LEU A 1 816 ? 13.181 -17.100 -18.614 1.00 97.56 816 LEU A CA 1
ATOM 6003 C C . LEU A 1 816 ? 14.227 -17.107 -17.491 1.00 97.56 816 LEU A C 1
ATOM 6005 O O . LEU A 1 816 ? 15.424 -17.238 -17.757 1.00 97.56 816 LEU A O 1
ATOM 6009 N N . ALA A 1 817 ? 13.774 -16.957 -16.248 1.00 96.00 817 ALA A N 1
ATOM 6010 C CA . ALA A 1 817 ? 14.612 -16.967 -15.051 1.00 96.00 817 ALA A CA 1
ATOM 6011 C C . ALA A 1 817 ? 14.118 -18.025 -14.052 1.00 96.00 817 ALA A C 1
ATOM 6013 O O . ALA A 1 817 ? 12.946 -17.956 -13.682 1.00 96.00 817 ALA A O 1
ATOM 6014 N N . PRO A 1 818 ? 14.957 -18.975 -13.593 1.00 94.44 818 PRO A N 1
ATOM 6015 C CA . PRO A 1 818 ? 14.685 -19.700 -12.354 1.00 94.44 818 PRO A CA 1
ATOM 6016 C C . PRO A 1 818 ? 14.762 -18.726 -11.170 1.00 94.44 818 PRO A C 1
ATOM 6018 O O . PRO A 1 818 ? 15.546 -17.780 -11.215 1.00 94.44 818 PRO A O 1
ATOM 6021 N N . LEU A 1 819 ? 13.958 -18.964 -10.135 1.00 93.31 819 LEU A N 1
ATOM 6022 C CA . LEU A 1 819 ? 13.946 -18.185 -8.895 1.00 93.31 819 LEU A CA 1
ATOM 6023 C C . LEU A 1 819 ? 13.852 -19.112 -7.691 1.00 93.31 819 LEU A C 1
ATOM 6025 O O . LEU A 1 819 ? 13.012 -20.016 -7.670 1.00 93.31 819 LEU A O 1
ATOM 6029 N N . GLU A 1 820 ? 14.695 -18.906 -6.690 1.00 86.44 820 GLU A N 1
ATOM 6030 C CA . GLU A 1 820 ? 14.534 -19.545 -5.383 1.00 86.44 820 GLU A CA 1
ATOM 6031 C C . GLU A 1 820 ? 13.419 -18.838 -4.577 1.00 86.44 820 GLU A C 1
ATOM 6033 O O . GLU A 1 820 ? 12.994 -17.729 -4.905 1.00 86.44 820 GLU A O 1
ATOM 6038 N N . ALA A 1 821 ? 12.856 -19.507 -3.565 1.00 79.50 821 ALA A N 1
ATOM 6039 C CA . ALA A 1 821 ? 11.595 -19.087 -2.931 1.00 79.50 821 ALA A CA 1
ATOM 6040 C C . ALA A 1 821 ? 11.671 -17.765 -2.133 1.00 79.50 821 ALA A C 1
ATOM 6042 O O . ALA A 1 821 ? 10.639 -17.174 -1.820 1.00 79.50 821 ALA A O 1
ATOM 6043 N N . ASP A 1 822 ? 12.872 -17.295 -1.801 1.00 83.06 822 ASP A N 1
ATOM 6044 C CA . ASP A 1 822 ? 13.144 -16.005 -1.161 1.00 83.06 822 ASP A CA 1
ATOM 6045 C C . ASP A 1 822 ? 13.376 -14.851 -2.160 1.00 83.06 822 ASP A C 1
ATOM 6047 O O . ASP A 1 822 ? 13.387 -13.688 -1.760 1.00 83.06 822 ASP A O 1
ATOM 6051 N N . GLU A 1 823 ? 13.462 -15.143 -3.464 1.00 87.19 823 GLU A N 1
ATOM 6052 C CA . GLU A 1 823 ? 13.499 -14.150 -4.555 1.00 87.19 823 GLU A CA 1
ATOM 6053 C C . GLU A 1 823 ? 12.092 -13.751 -5.062 1.00 87.19 823 GLU A C 1
ATOM 6055 O O . GLU A 1 823 ? 11.940 -12.987 -6.028 1.00 87.19 823 GLU A O 1
ATOM 6060 N N . TRP A 1 824 ? 11.046 -14.298 -4.436 1.00 91.31 824 TRP A N 1
ATOM 6061 C CA . TRP A 1 824 ? 9.647 -14.044 -4.768 1.00 91.31 824 TRP A CA 1
ATOM 6062 C C . TRP A 1 824 ? 9.158 -12.761 -4.082 1.00 91.31 824 TRP A C 1
ATOM 6064 O O . TRP A 1 824 ? 9.438 -12.496 -2.911 1.00 91.31 824 TRP A O 1
ATOM 6074 N N . ASN A 1 825 ? 8.411 -11.936 -4.813 1.00 87.94 825 ASN A N 1
ATOM 6075 C CA . ASN A 1 825 ? 7.834 -10.706 -4.278 1.00 87.94 825 ASN A CA 1
ATOM 6076 C C . ASN A 1 825 ? 6.622 -10.996 -3.367 1.00 87.94 825 ASN A C 1
ATOM 6078 O O . ASN A 1 825 ? 6.065 -12.091 -3.367 1.00 87.94 825 ASN A O 1
ATOM 6082 N N . ARG A 1 826 ? 6.159 -9.997 -2.600 1.00 88.44 826 ARG A N 1
ATOM 6083 C CA . ARG A 1 826 ? 5.068 -10.174 -1.617 1.00 88.44 826 ARG A CA 1
ATOM 6084 C C . ARG A 1 826 ? 3.789 -10.789 -2.215 1.00 88.44 826 ARG A C 1
ATOM 6086 O O . ARG A 1 826 ? 3.146 -11.583 -1.539 1.00 88.44 826 ARG A O 1
ATOM 6093 N N . ARG A 1 827 ? 3.422 -10.429 -3.450 1.00 90.56 827 ARG A N 1
ATOM 6094 C CA . ARG A 1 827 ? 2.223 -10.917 -4.156 1.00 90.56 827 ARG A CA 1
ATOM 6095 C C . ARG A 1 827 ? 2.426 -12.331 -4.704 1.00 90.56 827 ARG A C 1
ATOM 6097 O O . ARG A 1 827 ? 1.534 -13.161 -4.570 1.00 90.56 827 ARG A O 1
ATOM 6104 N N . GLU A 1 828 ? 3.614 -12.621 -5.234 1.00 93.56 828 GLU A N 1
ATOM 6105 C CA . GLU A 1 828 ? 4.038 -13.974 -5.624 1.00 93.56 828 GLU A CA 1
ATOM 6106 C C . GLU A 1 828 ? 4.010 -14.944 -4.424 1.00 93.56 828 GLU A C 1
ATOM 6108 O O . GLU A 1 828 ? 3.452 -16.035 -4.527 1.00 93.56 828 GLU A O 1
ATOM 6113 N N . THR A 1 829 ? 4.519 -14.526 -3.261 1.00 91.00 829 THR A N 1
ATOM 6114 C CA . THR A 1 829 ? 4.504 -15.323 -2.021 1.00 91.00 829 THR A CA 1
ATOM 6115 C C . THR A 1 829 ? 3.099 -15.464 -1.425 1.00 91.00 829 THR A C 1
ATOM 6117 O O . THR A 1 829 ? 2.730 -16.549 -0.981 1.00 91.00 829 THR A O 1
ATOM 6120 N N . ALA A 1 830 ? 2.277 -14.407 -1.445 1.00 90.44 830 ALA A N 1
ATOM 6121 C CA . ALA A 1 830 ? 0.890 -14.477 -0.973 1.00 90.44 830 ALA A CA 1
ATOM 6122 C C . ALA A 1 830 ? 0.032 -15.443 -1.813 1.00 90.44 830 ALA A C 1
ATOM 6124 O O . ALA A 1 830 ? -0.793 -16.171 -1.264 1.00 90.44 830 ALA A O 1
ATOM 6125 N N . ALA A 1 831 ? 0.271 -15.518 -3.128 1.00 91.06 831 ALA A N 1
ATOM 6126 C CA . ALA A 1 831 ? -0.440 -16.431 -4.026 1.00 91.06 831 ALA A CA 1
ATOM 6127 C C . ALA A 1 831 ? -0.219 -17.927 -3.709 1.00 91.06 831 ALA A C 1
ATOM 6129 O O . ALA A 1 831 ? -1.009 -18.759 -4.154 1.00 91.06 831 ALA A O 1
ATOM 6130 N N . VAL A 1 832 ? 0.811 -18.278 -2.925 1.00 89.38 832 VAL A N 1
ATOM 6131 C CA . VAL A 1 832 ? 1.088 -19.657 -2.476 1.00 89.38 832 VAL A CA 1
ATOM 6132 C C . VAL A 1 832 ? 0.917 -19.884 -0.972 1.00 89.38 832 VAL A C 1
ATOM 6134 O O . VAL A 1 832 ? 1.148 -20.996 -0.510 1.00 89.38 832 VAL A O 1
ATOM 6137 N N . GLU A 1 833 ? 0.468 -18.892 -0.193 1.00 85.38 833 GLU A N 1
ATOM 6138 C CA . GLU A 1 833 ? 0.414 -18.979 1.282 1.00 85.38 833 GLU A CA 1
ATOM 6139 C C . GLU A 1 833 ? -0.391 -20.190 1.803 1.00 85.38 833 GLU A C 1
ATOM 6141 O O . GLU A 1 833 ? -0.110 -20.717 2.879 1.00 85.38 833 GLU A O 1
ATOM 6146 N N . ASN A 1 834 ? -1.357 -20.673 1.014 1.00 84.31 834 ASN A N 1
ATOM 6147 C CA . ASN A 1 834 ? -2.192 -21.837 1.326 1.00 84.31 834 ASN A CA 1
ATOM 6148 C C . ASN A 1 834 ? -2.065 -22.985 0.298 1.00 84.31 834 ASN A C 1
ATOM 6150 O O . ASN A 1 834 ? -2.907 -23.883 0.289 1.00 84.31 834 ASN A O 1
ATOM 6154 N N . LEU A 1 835 ? -1.042 -22.973 -0.568 1.00 87.56 835 LEU A N 1
ATOM 6155 C CA . LEU A 1 835 ? -0.846 -23.964 -1.636 1.00 87.56 835 LEU A CA 1
ATOM 6156 C C . LEU A 1 835 ? 0.490 -24.719 -1.483 1.00 87.56 835 LEU A C 1
ATOM 6158 O O . LEU A 1 835 ? 1.546 -24.090 -1.435 1.00 87.56 835 LEU A O 1
ATOM 6162 N N . PRO A 1 836 ? 0.486 -26.066 -1.462 1.00 90.88 836 PRO A N 1
ATOM 6163 C CA . PRO A 1 836 ? 1.693 -26.882 -1.570 1.00 90.88 836 PRO A CA 1
ATOM 6164 C C . PRO A 1 836 ? 2.488 -26.579 -2.851 1.00 90.88 836 PRO A C 1
ATOM 6166 O O . PRO A 1 836 ? 2.148 -27.057 -3.930 1.00 90.88 836 PRO A O 1
ATOM 6169 N N . VAL A 1 837 ? 3.571 -25.807 -2.740 1.00 93.19 837 VAL A N 1
ATOM 6170 C CA . VAL A 1 837 ? 4.506 -25.568 -3.850 1.00 93.19 837 VAL A CA 1
ATOM 6171 C C . VAL A 1 837 ? 5.304 -26.845 -4.122 1.00 93.19 837 VAL A C 1
ATOM 6173 O O . VAL A 1 837 ? 5.990 -27.363 -3.241 1.00 93.19 837 VAL A O 1
ATOM 6176 N N . LEU A 1 838 ? 5.199 -27.369 -5.344 1.00 94.12 838 LEU A N 1
ATOM 6177 C CA . LEU A 1 838 ? 5.786 -28.648 -5.752 1.00 94.12 838 LEU A CA 1
ATOM 6178 C C . LEU A 1 838 ? 7.109 -28.494 -6.509 1.00 94.12 838 LEU A C 1
ATOM 6180 O O . LEU A 1 838 ? 7.910 -29.430 -6.512 1.00 94.12 838 LEU A O 1
ATOM 6184 N N . SER A 1 839 ? 7.343 -27.350 -7.157 1.00 93.88 839 SER A N 1
ATOM 6185 C CA . SER A 1 839 ? 8.539 -27.076 -7.963 1.00 93.88 839 SER A CA 1
ATOM 6186 C C . SER A 1 839 ? 9.218 -25.770 -7.564 1.00 93.88 839 SER A C 1
ATOM 6188 O O . SER A 1 839 ? 8.630 -24.918 -6.905 1.00 93.88 839 SER A O 1
ATOM 6190 N N . GLN A 1 840 ? 10.432 -25.561 -8.071 1.00 92.75 840 GLN A N 1
ATOM 6191 C CA . GLN A 1 840 ? 10.997 -24.217 -8.156 1.00 92.75 840 GLN A CA 1
ATOM 6192 C C . GLN A 1 840 ? 10.086 -23.288 -8.989 1.00 92.75 840 GLN A C 1
ATOM 6194 O O . GLN A 1 840 ? 9.413 -23.752 -9.917 1.00 92.75 840 GLN A O 1
ATOM 6199 N N . GLY A 1 841 ? 10.078 -21.992 -8.661 1.00 94.69 841 GLY A N 1
ATOM 6200 C CA . GLY A 1 841 ? 9.395 -20.957 -9.437 1.00 94.69 841 GLY A CA 1
ATOM 6201 C C . GLY A 1 841 ? 10.254 -20.418 -10.581 1.00 94.69 841 GLY A C 1
ATOM 6202 O O . GLY A 1 841 ? 11.480 -20.381 -10.494 1.00 94.69 841 GLY A O 1
ATOM 6203 N N . TYR A 1 842 ? 9.609 -19.992 -11.662 1.00 97.44 842 TYR A N 1
ATOM 6204 C CA . TYR A 1 842 ? 10.267 -19.417 -12.833 1.00 97.44 842 TYR A CA 1
ATOM 6205 C C . TYR A 1 842 ? 9.526 -18.166 -13.295 1.00 97.44 842 TYR A C 1
ATOM 6207 O O . TYR A 1 842 ? 8.306 -18.183 -13.418 1.00 97.44 842 TYR A O 1
ATOM 6215 N N . ARG A 1 843 ? 10.243 -17.078 -13.585 1.00 96.69 843 ARG A N 1
ATOM 6216 C CA . ARG A 1 843 ? 9.646 -15.843 -14.116 1.00 96.69 843 ARG A CA 1
ATOM 6217 C C . ARG A 1 843 ? 9.900 -15.750 -15.619 1.00 96.69 843 ARG A C 1
ATOM 6219 O O . ARG A 1 843 ? 11.048 -15.841 -16.062 1.00 96.69 843 ARG A O 1
ATOM 6226 N N . ALA A 1 844 ? 8.831 -15.589 -16.396 1.00 97.12 844 ALA A N 1
ATOM 6227 C CA . ALA A 1 844 ? 8.865 -15.513 -17.854 1.00 97.12 844 ALA A CA 1
ATOM 6228 C C . ALA A 1 844 ? 8.337 -14.176 -18.379 1.00 97.12 844 ALA A C 1
ATOM 6230 O O . ALA A 1 844 ? 7.401 -13.599 -17.823 1.00 97.12 844 ALA A O 1
ATOM 6231 N N . ARG A 1 845 ? 8.945 -13.702 -19.474 1.00 95.56 845 ARG A N 1
ATOM 6232 C CA . ARG A 1 845 ? 8.504 -12.517 -20.219 1.00 95.56 845 ARG A CA 1
ATOM 6233 C C . ARG A 1 845 ? 8.962 -12.582 -21.673 1.00 95.56 845 ARG A C 1
ATOM 6235 O O . ARG A 1 845 ? 10.157 -12.723 -21.927 1.00 95.56 845 ARG A O 1
ATOM 6242 N N . ILE A 1 846 ? 8.041 -12.423 -22.615 1.00 94.00 846 ILE A N 1
ATOM 6243 C CA . ILE A 1 846 ? 8.319 -12.310 -24.049 1.00 94.00 846 ILE A CA 1
ATOM 6244 C C . ILE A 1 846 ? 8.012 -10.880 -24.485 1.00 94.00 846 ILE A C 1
ATOM 6246 O O . ILE A 1 846 ? 6.896 -10.401 -24.303 1.00 94.00 846 ILE A O 1
ATOM 6250 N N . THR A 1 847 ? 8.995 -10.194 -25.062 1.00 91.88 847 THR A N 1
ATOM 6251 C CA . THR A 1 847 ? 8.817 -8.825 -25.567 1.00 91.88 847 THR A CA 1
ATOM 6252 C C . THR A 1 847 ? 9.135 -8.716 -27.048 1.00 91.88 847 THR A C 1
ATOM 6254 O O . THR A 1 847 ? 10.012 -9.420 -27.540 1.00 91.88 847 THR A O 1
ATOM 6257 N N . ALA A 1 848 ? 8.458 -7.813 -27.750 1.00 87.25 848 ALA A N 1
ATOM 6258 C CA . ALA A 1 848 ? 8.738 -7.460 -29.139 1.00 87.25 848 ALA A CA 1
ATOM 6259 C C . ALA A 1 848 ? 8.954 -5.947 -29.271 1.00 87.25 848 ALA A C 1
ATOM 6261 O O . ALA A 1 848 ? 8.431 -5.168 -28.472 1.00 87.25 848 ALA A O 1
ATOM 6262 N N . MET A 1 849 ? 9.706 -5.532 -30.291 1.00 77.81 849 MET A N 1
ATOM 6263 C CA . MET A 1 849 ? 9.811 -4.116 -30.653 1.00 77.81 849 MET A CA 1
ATOM 6264 C C . MET A 1 849 ? 8.607 -3.735 -31.516 1.00 77.81 849 MET A C 1
ATOM 6266 O O . MET A 1 849 ? 8.464 -4.228 -32.634 1.00 77.81 849 MET A O 1
ATOM 6270 N N . VAL A 1 850 ? 7.741 -2.870 -30.989 1.00 76.38 850 VAL A N 1
ATOM 6271 C CA . VAL A 1 850 ? 6.519 -2.390 -31.650 1.00 76.38 850 VAL A CA 1
ATOM 6272 C C . VAL A 1 850 ? 6.528 -0.867 -31.600 1.00 76.38 850 VAL A C 1
ATOM 6274 O O . VAL A 1 850 ? 6.734 -0.290 -30.536 1.00 76.38 850 VAL A O 1
ATOM 6277 N N . ASP A 1 851 ? 6.383 -0.221 -32.759 1.00 68.31 851 ASP A N 1
ATOM 6278 C CA . ASP A 1 851 ? 6.394 1.242 -32.928 1.00 68.31 851 ASP A CA 1
ATOM 6279 C C . ASP A 1 851 ? 7.578 1.964 -32.236 1.00 68.31 851 ASP A C 1
ATOM 6281 O O . ASP A 1 851 ? 7.476 3.108 -31.798 1.00 68.31 851 ASP A O 1
ATOM 6285 N N . GLY A 1 852 ? 8.729 1.282 -32.145 1.00 63.94 852 GLY A N 1
ATOM 6286 C CA . GLY A 1 852 ? 9.963 1.772 -31.517 1.00 63.94 852 GLY A CA 1
ATOM 6287 C C . GLY A 1 852 ? 10.112 1.478 -30.015 1.00 63.94 852 GLY A C 1
ATOM 6288 O O . GLY A 1 852 ? 11.186 1.718 -29.468 1.00 63.94 852 GLY A O 1
ATOM 6289 N N . GLY A 1 853 ? 9.093 0.926 -29.347 1.00 65.69 853 GLY A N 1
ATOM 6290 C CA . GLY A 1 853 ? 9.124 0.571 -27.922 1.00 65.69 853 GLY A CA 1
ATOM 6291 C C . GLY A 1 853 ? 9.193 -0.938 -27.653 1.00 65.69 853 GLY A C 1
ATOM 6292 O O . GLY A 1 853 ? 8.648 -1.742 -28.412 1.00 65.69 853 GLY A O 1
ATOM 6293 N N . GLU A 1 854 ? 9.819 -1.339 -26.539 1.00 83.25 854 GLU A N 1
ATOM 6294 C CA . GLU A 1 854 ? 9.766 -2.732 -26.069 1.00 83.25 854 GLU A CA 1
ATOM 6295 C C . GLU A 1 854 ? 8.400 -3.027 -25.419 1.00 83.25 854 GLU A C 1
ATOM 6297 O O . GLU A 1 854 ? 8.139 -2.650 -24.275 1.00 83.25 854 GLU A O 1
ATOM 6302 N N . THR A 1 855 ? 7.542 -3.751 -26.136 1.00 88.75 855 THR A N 1
ATOM 6303 C CA . THR A 1 855 ? 6.196 -4.138 -25.686 1.00 88.75 855 THR A CA 1
ATOM 6304 C C . THR A 1 855 ? 6.197 -5.567 -25.141 1.00 88.75 855 THR A C 1
ATOM 6306 O O . THR A 1 855 ? 6.831 -6.446 -25.722 1.00 88.75 855 THR A O 1
ATOM 6309 N N . ASP A 1 856 ? 5.486 -5.826 -24.036 1.00 92.06 856 ASP A N 1
ATOM 6310 C CA . ASP A 1 856 ? 5.221 -7.194 -23.558 1.00 92.06 856 ASP A CA 1
ATOM 6311 C C . ASP A 1 856 ? 4.137 -7.835 -24.427 1.00 92.06 856 ASP A C 1
ATOM 6313 O O . ASP A 1 856 ? 3.033 -7.303 -24.519 1.00 92.06 856 ASP A O 1
ATOM 6317 N N . VAL A 1 857 ? 4.469 -8.954 -25.066 1.00 91.44 857 VAL A N 1
ATOM 6318 C CA . VAL A 1 857 ? 3.590 -9.676 -26.001 1.00 91.44 857 VAL A CA 1
ATOM 6319 C C . VAL A 1 857 ? 3.331 -11.110 -25.539 1.00 91.44 857 VAL A C 1
ATOM 6321 O O . VAL A 1 857 ? 2.884 -11.941 -26.321 1.00 91.44 857 VAL A O 1
ATOM 6324 N N . THR A 1 858 ? 3.638 -11.439 -24.276 1.00 92.88 858 THR A N 1
ATOM 6325 C CA . THR A 1 858 ? 3.589 -12.823 -23.764 1.00 92.88 858 THR A CA 1
ATOM 6326 C C . THR A 1 858 ? 2.207 -13.459 -23.937 1.00 92.88 858 THR A C 1
ATOM 6328 O O . THR A 1 858 ? 2.110 -14.568 -24.458 1.00 92.88 858 THR A O 1
ATOM 6331 N N . LYS A 1 859 ? 1.145 -12.724 -23.588 1.00 90.50 859 LYS A N 1
ATOM 6332 C CA . LYS A 1 859 ? -0.267 -13.112 -23.771 1.00 90.50 859 LYS A CA 1
ATOM 6333 C C . LYS A 1 859 ? -0.735 -13.171 -25.231 1.00 90.50 859 LYS A C 1
ATOM 6335 O O . LYS A 1 859 ? -1.756 -13.787 -25.525 1.00 90.50 859 LYS A O 1
ATOM 6340 N N . ASP A 1 860 ? 0.005 -12.538 -26.141 1.00 89.44 860 ASP A N 1
ATOM 6341 C CA . ASP A 1 860 ? -0.297 -12.483 -27.574 1.00 89.44 860 ASP A CA 1
ATOM 6342 C C . ASP A 1 860 ? 0.396 -13.611 -28.365 1.00 89.44 860 ASP A C 1
ATOM 6344 O O . ASP A 1 860 ? 0.156 -13.763 -29.566 1.00 89.44 860 ASP A O 1
ATOM 6348 N N . ILE A 1 861 ? 1.237 -14.429 -27.712 1.00 89.12 861 ILE A N 1
ATOM 6349 C CA . ILE A 1 861 ? 1.816 -15.638 -28.309 1.00 89.12 861 ILE A CA 1
ATOM 6350 C C . ILE A 1 861 ? 0.783 -16.783 -28.243 1.00 89.12 861 ILE A C 1
ATOM 6352 O O . ILE A 1 861 ? 0.507 -17.302 -27.159 1.00 89.12 861 ILE A O 1
ATOM 6356 N N . PRO A 1 862 ? 0.215 -17.230 -29.381 1.00 87.00 862 PRO A N 1
ATOM 6357 C CA . PRO A 1 862 ? -0.757 -18.318 -29.401 1.00 87.00 862 PRO A CA 1
ATOM 6358 C C . PRO A 1 862 ? -0.100 -19.643 -29.010 1.00 87.00 862 PRO A C 1
ATOM 6360 O O . PRO A 1 862 ? 1.044 -19.905 -29.377 1.00 87.00 862 PRO A O 1
ATOM 6363 N N . ASP A 1 863 ? -0.846 -20.489 -28.297 1.00 89.81 863 ASP A N 1
ATOM 6364 C CA . ASP A 1 863 ? -0.418 -21.815 -27.830 1.00 89.81 863 ASP A CA 1
ATOM 6365 C C . ASP A 1 863 ? 0.917 -21.829 -27.046 1.00 89.81 863 ASP A C 1
ATOM 6367 O O . ASP A 1 863 ? 1.611 -22.848 -27.011 1.00 89.81 863 ASP A O 1
ATOM 6371 N N . LEU A 1 864 ? 1.271 -20.717 -26.383 1.00 94.88 864 LEU A N 1
ATOM 6372 C CA . LEU A 1 864 ? 2.411 -20.643 -25.468 1.00 94.88 864 LEU A CA 1
ATOM 6373 C C . LEU A 1 864 ? 2.190 -21.553 -24.249 1.00 94.88 864 LEU A C 1
ATOM 6375 O O . LEU A 1 864 ? 1.216 -21.409 -23.504 1.00 94.88 864 LEU A O 1
ATOM 6379 N N . LYS A 1 865 ? 3.128 -22.472 -24.016 1.00 95.25 865 LYS A N 1
ATOM 6380 C CA . LYS A 1 865 ? 3.120 -23.400 -22.881 1.00 95.25 865 LYS A CA 1
ATOM 6381 C C . LYS A 1 865 ? 4.325 -23.196 -21.973 1.00 95.25 865 LYS A C 1
ATOM 6383 O O . LYS A 1 865 ? 5.450 -23.066 -22.456 1.00 95.25 865 LYS A O 1
ATOM 6388 N N . ALA A 1 866 ? 4.095 -23.301 -20.668 1.00 97.19 866 ALA A N 1
ATOM 6389 C CA . ALA A 1 866 ? 5.130 -23.594 -19.687 1.00 97.19 866 ALA A CA 1
ATOM 6390 C C . ALA A 1 866 ? 5.241 -25.117 -19.499 1.00 97.19 866 ALA A C 1
ATOM 6392 O O . ALA A 1 866 ? 4.244 -25.813 -19.288 1.00 97.19 866 ALA A O 1
ATOM 6393 N N . LEU A 1 867 ? 6.463 -25.635 -19.588 1.00 96.25 867 LEU A N 1
ATOM 6394 C CA . LEU A 1 867 ? 6.824 -27.038 -19.386 1.00 96.25 867 LEU A CA 1
ATOM 6395 C C . LEU A 1 867 ? 7.735 -27.128 -18.155 1.00 96.25 867 LEU A C 1
ATOM 6397 O O . LEU A 1 867 ? 8.665 -26.333 -18.033 1.00 96.25 867 LEU A O 1
ATOM 6401 N N . LEU A 1 868 ? 7.529 -28.119 -17.284 1.00 96.38 868 LEU A N 1
ATOM 6402 C CA . LEU A 1 868 ? 8.474 -28.469 -16.213 1.00 96.38 868 LEU A CA 1
ATOM 6403 C C . LEU A 1 868 ? 8.786 -29.967 -16.237 1.00 96.38 868 LEU A C 1
ATOM 6405 O O . LEU A 1 868 ? 7.891 -30.800 -16.398 1.00 96.38 868 LEU A O 1
ATOM 6409 N N . TRP A 1 869 ? 10.059 -30.324 -16.063 1.00 93.38 869 TRP A N 1
ATOM 6410 C CA . TRP A 1 869 ? 10.494 -31.722 -16.035 1.00 93.38 869 TRP A CA 1
ATOM 6411 C C . TRP A 1 869 ? 9.977 -32.430 -14.779 1.00 93.38 869 TRP A C 1
ATOM 6413 O O . TRP A 1 869 ? 10.098 -31.915 -13.670 1.00 93.38 869 TRP A O 1
ATOM 6423 N N . GLY A 1 870 ? 9.424 -33.636 -14.941 1.00 90.56 870 GLY A N 1
ATOM 6424 C CA . GLY A 1 870 ? 8.759 -34.373 -13.860 1.00 90.56 870 GLY A CA 1
ATOM 6425 C C . GLY A 1 870 ? 9.681 -34.768 -12.701 1.00 90.56 870 GLY A C 1
ATOM 6426 O O . GLY A 1 870 ? 9.210 -34.987 -11.594 1.00 90.56 870 GLY A O 1
ATOM 6427 N N . GLU A 1 871 ? 10.996 -34.810 -12.931 1.00 90.25 871 GLU A N 1
ATOM 6428 C CA . GLU A 1 871 ? 12.017 -34.997 -11.888 1.00 90.25 871 GLU A CA 1
ATOM 6429 C C . GLU A 1 871 ? 12.168 -33.793 -10.938 1.00 90.25 871 GLU A C 1
ATOM 6431 O O . GLU A 1 871 ? 12.675 -33.954 -9.830 1.00 90.25 871 GLU A O 1
ATOM 6436 N N . ALA A 1 872 ? 11.719 -32.604 -11.356 1.00 89.94 872 ALA A N 1
ATOM 6437 C CA . ALA A 1 872 ? 11.802 -31.346 -10.611 1.00 89.94 872 ALA A CA 1
ATOM 6438 C C . ALA A 1 872 ? 10.443 -30.893 -10.037 1.00 89.94 872 ALA A C 1
ATOM 6440 O O . ALA A 1 872 ? 10.314 -29.763 -9.560 1.00 89.94 872 ALA A O 1
ATOM 6441 N N . VAL A 1 873 ? 9.428 -31.765 -10.088 1.00 92.88 873 VAL A N 1
ATOM 6442 C CA . VAL A 1 873 ? 8.097 -31.543 -9.510 1.00 92.88 873 VAL A CA 1
ATOM 6443 C C . VAL A 1 873 ? 7.848 -32.600 -8.436 1.00 92.88 873 VAL A C 1
ATOM 6445 O O . VAL A 1 873 ? 7.794 -33.797 -8.712 1.00 92.88 873 VAL A O 1
ATOM 6448 N N . SER A 1 874 ? 7.700 -32.149 -7.195 1.00 91.69 874 SER A N 1
ATOM 6449 C CA . SER A 1 874 ? 7.389 -32.994 -6.041 1.00 91.69 874 SER A CA 1
ATOM 6450 C C . SER A 1 874 ? 6.016 -33.665 -6.198 1.00 91.69 874 SER A C 1
ATOM 6452 O O . SER A 1 874 ? 5.116 -33.077 -6.800 1.00 91.69 874 SER A O 1
ATOM 6454 N N . PRO A 1 875 ? 5.802 -34.876 -5.650 1.00 86.12 875 PRO A N 1
ATOM 6455 C CA . PRO A 1 875 ? 4.492 -35.518 -5.695 1.00 86.12 875 PRO A CA 1
ATOM 6456 C C . PRO A 1 875 ? 3.452 -34.698 -4.917 1.00 86.12 875 PRO A C 1
ATOM 6458 O O . PRO A 1 875 ? 3.677 -34.341 -3.760 1.00 86.12 875 PRO A O 1
ATOM 6461 N N . ALA A 1 876 ? 2.308 -34.435 -5.552 1.00 87.12 876 ALA A N 1
ATOM 6462 C CA . ALA A 1 876 ? 1.174 -33.758 -4.928 1.00 87.12 876 ALA A CA 1
ATOM 6463 C C . ALA A 1 876 ? 0.564 -34.585 -3.770 1.00 87.12 876 ALA A C 1
ATOM 6465 O O . ALA A 1 876 ? 0.712 -35.815 -3.747 1.00 87.12 876 ALA A O 1
ATOM 6466 N N . PRO A 1 877 ? -0.144 -33.942 -2.820 1.00 86.38 877 PRO A N 1
ATOM 6467 C CA . PRO A 1 877 ? -0.935 -34.633 -1.802 1.00 86.38 877 PRO A CA 1
ATOM 6468 C C . PRO A 1 877 ? -1.936 -35.653 -2.377 1.00 86.38 877 PRO A C 1
ATOM 6470 O O . PRO A 1 877 ? -2.450 -35.517 -3.487 1.00 86.38 877 PRO A O 1
ATOM 6473 N N . GLU A 1 878 ? -2.246 -36.700 -1.605 1.00 81.81 878 GLU A N 1
ATOM 6474 C CA . GLU A 1 878 ? -3.141 -37.768 -2.068 1.00 81.81 878 GLU A CA 1
ATOM 6475 C C . GLU A 1 878 ? -4.569 -37.243 -2.300 1.00 81.81 878 GLU A C 1
ATOM 6477 O O . GLU A 1 878 ? -5.271 -36.862 -1.364 1.00 81.81 878 GLU A O 1
ATOM 6482 N N . GLY A 1 879 ? -5.002 -37.256 -3.565 1.00 79.00 879 GLY A N 1
ATOM 6483 C CA . GLY A 1 879 ? -6.335 -36.820 -3.986 1.00 79.00 879 GLY A CA 1
ATOM 6484 C C . GLY A 1 879 ? -6.419 -35.388 -4.526 1.00 79.00 879 GLY A C 1
ATOM 6485 O O . GLY A 1 879 ? -7.514 -34.979 -4.910 1.00 79.00 879 GLY A O 1
ATOM 6486 N N . THR A 1 880 ? -5.309 -34.646 -4.592 1.00 85.19 880 THR A N 1
ATOM 6487 C CA . THR A 1 880 ? -5.261 -33.321 -5.233 1.00 85.19 880 THR A CA 1
ATOM 6488 C C . THR A 1 880 ? -4.673 -33.398 -6.652 1.00 85.19 880 THR A C 1
ATOM 6490 O O . THR A 1 880 ? -4.403 -34.489 -7.163 1.00 85.19 880 THR A O 1
ATOM 6493 N N . ALA A 1 881 ? -4.559 -32.261 -7.346 1.00 88.06 881 ALA A N 1
ATOM 6494 C CA . ALA A 1 881 ? -4.177 -32.203 -8.757 1.00 88.06 881 ALA A CA 1
ATOM 6495 C C . ALA A 1 881 ? -3.012 -31.231 -8.962 1.00 88.06 881 ALA A C 1
ATOM 6497 O O . ALA A 1 881 ? -3.042 -30.116 -8.451 1.00 88.06 881 ALA A O 1
ATOM 6498 N N . VAL A 1 882 ? -2.018 -31.628 -9.761 1.00 92.88 882 VAL A N 1
ATOM 6499 C CA . VAL A 1 882 ? -0.915 -30.734 -10.136 1.00 92.88 882 VAL A CA 1
ATOM 6500 C C . VAL A 1 882 ? -1.452 -29.641 -11.059 1.00 92.88 882 VAL A C 1
ATOM 6502 O O . VAL A 1 882 ? -2.003 -29.926 -12.126 1.00 92.88 882 VAL A O 1
ATOM 6505 N N . ASN A 1 883 ? -1.279 -28.389 -10.651 1.00 94.94 883 ASN A N 1
ATOM 6506 C CA . ASN A 1 883 ? -1.643 -27.210 -11.427 1.00 94.94 883 ASN A CA 1
ATOM 6507 C C . ASN A 1 883 ? -0.413 -26.320 -11.633 1.00 94.94 883 ASN A C 1
ATOM 6509 O O . ASN A 1 883 ? 0.424 -26.197 -10.741 1.00 94.94 883 ASN A O 1
ATOM 6513 N N . LEU A 1 884 ? -0.342 -25.649 -12.781 1.00 96.12 884 LEU A N 1
ATOM 6514 C CA . LEU A 1 884 ? 0.538 -24.505 -12.979 1.00 96.12 884 LEU A CA 1
ATOM 6515 C C . LEU A 1 884 ? -0.147 -23.274 -12.377 1.00 96.12 884 LEU A C 1
ATOM 6517 O O . LEU A 1 884 ? -1.151 -22.804 -12.918 1.00 96.12 884 LEU A O 1
ATOM 6521 N N . LEU A 1 885 ? 0.388 -22.758 -11.272 1.00 96.38 885 LEU A N 1
ATOM 6522 C CA . LEU A 1 885 ? 0.074 -21.413 -10.801 1.00 96.38 885 LEU A CA 1
ATOM 6523 C C . LEU A 1 885 ? 0.794 -20.403 -11.698 1.00 96.38 885 LEU A C 1
ATOM 6525 O O . LEU A 1 885 ? 1.992 -20.545 -11.932 1.00 96.38 885 LEU A O 1
ATOM 6529 N N . LEU A 1 886 ? 0.074 -19.375 -12.142 1.00 96.81 886 LEU A N 1
ATOM 6530 C CA . LEU A 1 886 ? 0.603 -18.163 -12.760 1.00 96.81 886 LEU A CA 1
ATOM 6531 C C . LEU A 1 886 ? 0.231 -16.961 -11.884 1.00 96.81 886 LEU A C 1
ATOM 6533 O O . LEU A 1 886 ? -0.939 -16.761 -11.561 1.00 96.81 886 LEU A O 1
ATOM 6537 N N . VAL A 1 887 ? 1.225 -16.145 -11.536 1.00 96.31 887 VAL A N 1
ATOM 6538 C CA . VAL A 1 887 ? 1.059 -14.829 -10.907 1.00 96.31 887 VAL A CA 1
ATOM 6539 C C . VAL A 1 887 ? 1.463 -13.772 -11.942 1.00 96.31 887 VAL A C 1
ATOM 6541 O O . VAL A 1 887 ? 2.666 -13.600 -12.174 1.00 96.31 887 VAL A O 1
ATOM 6544 N N . PRO A 1 888 ? 0.500 -13.103 -12.607 1.00 95.56 888 PRO A N 1
ATOM 6545 C CA . PRO A 1 888 ? 0.791 -12.139 -13.664 1.00 95.56 888 PRO A CA 1
ATOM 6546 C C . PRO A 1 888 ? 1.624 -10.947 -13.191 1.00 95.56 888 PRO A C 1
ATOM 6548 O O . PRO A 1 888 ? 1.540 -10.508 -12.042 1.00 95.56 888 PRO A O 1
ATOM 6551 N N . ARG A 1 889 ? 2.408 -10.379 -14.108 1.00 88.12 889 ARG A N 1
ATOM 6552 C CA . ARG A 1 889 ? 3.209 -9.172 -13.868 1.00 88.12 889 ARG A CA 1
ATOM 6553 C C . ARG A 1 889 ? 2.375 -7.894 -13.823 1.00 88.12 889 ARG A C 1
ATOM 6555 O O . ARG A 1 889 ? 2.775 -6.959 -13.140 1.00 88.12 889 ARG A O 1
ATOM 6562 N N . ASP A 1 890 ? 1.243 -7.871 -14.520 1.00 87.06 890 ASP A N 1
ATOM 6563 C CA . ASP A 1 890 ? 0.199 -6.860 -14.345 1.00 87.06 890 ASP A CA 1
ATOM 6564 C C . ASP A 1 890 ? -0.401 -7.002 -12.937 1.00 87.06 890 ASP A C 1
ATOM 6566 O O . ASP A 1 890 ? -0.730 -8.115 -12.519 1.00 87.06 890 ASP A O 1
ATOM 6570 N N . GLU A 1 891 ? -0.511 -5.906 -12.185 1.00 81.12 891 GLU A N 1
ATOM 6571 C CA . GLU A 1 891 ? -1.063 -5.916 -10.824 1.00 81.12 891 GLU A CA 1
ATOM 6572 C C . GLU A 1 891 ? -2.599 -5.955 -10.792 1.00 81.12 891 GLU A C 1
ATOM 6574 O O . GLU A 1 891 ? -3.167 -6.348 -9.774 1.00 81.12 891 GLU A O 1
ATOM 6579 N N . GLN A 1 892 ? -3.268 -5.649 -11.911 1.00 80.81 892 GLN A N 1
ATOM 6580 C CA . GLN A 1 892 ? -4.727 -5.730 -12.052 1.00 80.81 892 GLN A CA 1
ATOM 6581 C C . GLN A 1 892 ? -5.220 -7.145 -12.406 1.00 80.81 892 GLN A C 1
ATOM 6583 O O . GLN A 1 892 ? -6.392 -7.459 -12.203 1.00 80.81 892 GLN A O 1
ATOM 6588 N N . ALA A 1 893 ? -4.347 -8.013 -12.930 1.00 82.94 893 ALA A N 1
ATOM 6589 C CA . ALA A 1 893 ? -4.696 -9.382 -13.308 1.00 82.94 893 ALA A CA 1
ATOM 6590 C C . ALA A 1 893 ? -4.569 -10.353 -12.116 1.00 82.94 893 ALA A C 1
ATOM 6592 O O . ALA A 1 893 ? -3.532 -10.417 -11.453 1.00 82.94 893 ALA A O 1
ATOM 6593 N N . GLU A 1 894 ? -5.611 -11.137 -11.827 1.00 85.94 894 GLU A N 1
ATOM 6594 C CA . GLU A 1 894 ? -5.586 -12.088 -10.706 1.00 85.94 894 GLU A CA 1
ATOM 6595 C C . GLU A 1 894 ? -4.614 -13.261 -10.941 1.00 85.94 894 GLU A C 1
ATOM 6597 O O . GLU A 1 894 ? -4.392 -13.706 -12.068 1.00 85.94 894 GLU A O 1
ATOM 6602 N N . ALA A 1 895 ? -4.044 -13.791 -9.853 1.00 90.50 895 ALA A N 1
ATOM 6603 C CA . ALA A 1 895 ? -3.250 -15.016 -9.900 1.00 90.50 895 ALA A CA 1
ATOM 6604 C C . ALA A 1 895 ? -4.161 -16.235 -10.124 1.00 90.50 895 ALA A C 1
ATOM 6606 O O . ALA A 1 895 ? -5.180 -16.386 -9.451 1.00 90.50 895 ALA A O 1
ATOM 6607 N N . GLY A 1 896 ? -3.788 -17.120 -11.050 1.00 90.31 896 GLY A N 1
ATOM 6608 C CA . GLY A 1 896 ? -4.634 -18.225 -11.501 1.00 90.31 896 GLY A CA 1
ATOM 6609 C C . GLY A 1 896 ? -3.897 -19.559 -11.556 1.00 90.31 896 GLY A C 1
ATOM 6610 O O . GLY A 1 896 ? -2.766 -19.637 -12.028 1.00 90.31 896 GLY A O 1
ATOM 6611 N N . ALA A 1 897 ? -4.556 -20.627 -11.105 1.00 91.50 897 ALA A N 1
ATOM 6612 C CA . ALA A 1 897 ? -4.073 -21.999 -11.239 1.00 91.50 897 ALA A CA 1
ATOM 6613 C C . ALA A 1 897 ? -4.735 -22.688 -12.445 1.00 91.50 897 ALA A C 1
ATOM 6615 O O . ALA A 1 897 ? -5.958 -22.661 -12.588 1.00 91.50 897 ALA A O 1
ATOM 6616 N N . SER A 1 898 ? -3.932 -23.321 -13.302 1.00 92.44 898 SER A N 1
ATOM 6617 C CA . SER A 1 898 ? -4.392 -24.055 -14.489 1.00 92.44 898 SER A CA 1
ATOM 6618 C C . SER A 1 898 ? -3.982 -25.538 -14.427 1.00 92.44 898 SER A C 1
ATOM 6620 O O . SER A 1 898 ? -2.856 -25.827 -14.017 1.00 92.44 898 SER A O 1
ATOM 6622 N N . PRO A 1 899 ? -4.842 -26.499 -14.824 1.00 92.56 899 PRO A N 1
ATOM 6623 C CA . PRO A 1 899 ? -4.507 -27.923 -14.751 1.00 92.56 899 PRO A CA 1
ATOM 6624 C C . PRO A 1 899 ? -3.292 -28.289 -15.607 1.00 92.56 899 PRO A C 1
ATOM 6626 O O . PRO A 1 899 ? -3.277 -28.028 -16.811 1.00 92.56 899 PRO A O 1
ATOM 6629 N N . ALA A 1 900 ? -2.294 -28.937 -15.003 1.00 94.38 900 ALA A N 1
ATOM 6630 C CA . ALA A 1 900 ? -1.084 -29.345 -15.704 1.00 94.38 900 ALA A CA 1
ATOM 6631 C C . ALA A 1 900 ? -1.243 -30.738 -16.335 1.00 94.38 900 ALA A C 1
ATOM 6633 O O . ALA A 1 900 ? -1.496 -31.731 -15.651 1.00 94.38 900 ALA A O 1
ATOM 6634 N N . GLY A 1 901 ? -1.071 -30.827 -17.655 1.00 93.12 901 GLY A N 1
ATOM 6635 C CA . GLY A 1 901 ? -1.093 -32.089 -18.388 1.00 93.12 901 GLY A CA 1
ATOM 6636 C C . GLY A 1 901 ? 0.211 -32.861 -18.201 1.00 93.12 901 GLY A C 1
ATOM 6637 O O . GLY A 1 901 ? 1.286 -32.320 -18.438 1.00 93.12 901 GLY A O 1
ATOM 6638 N N . TRP A 1 902 ? 0.130 -34.129 -17.796 1.00 92.62 902 TRP A N 1
ATOM 6639 C CA . TRP A 1 902 ? 1.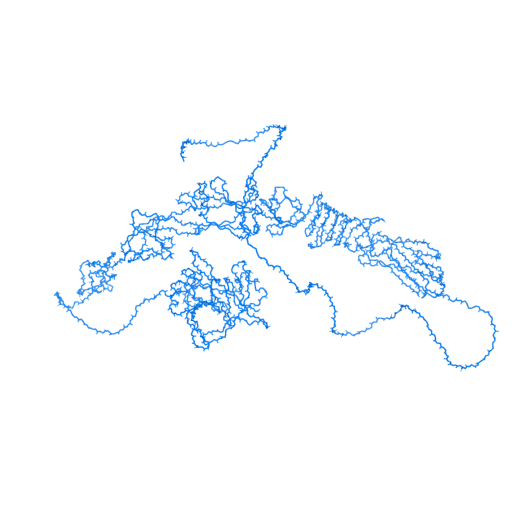291 -35.021 -17.713 1.00 92.62 902 TRP A CA 1
ATOM 6640 C C . TRP A 1 902 ? 1.611 -35.648 -19.075 1.00 92.62 902 TRP A C 1
ATOM 6642 O O . TRP A 1 902 ? 0.721 -36.176 -19.746 1.00 92.62 902 TRP A O 1
ATOM 6652 N N . VAL A 1 903 ? 2.889 -35.634 -19.453 1.00 89.56 903 VAL A N 1
ATOM 6653 C CA . VAL A 1 903 ? 3.423 -36.269 -20.662 1.00 89.56 903 VAL A CA 1
ATOM 6654 C C . VAL A 1 903 ? 4.533 -37.238 -20.264 1.00 89.56 903 VAL A C 1
ATOM 6656 O O . VAL A 1 903 ? 5.534 -36.854 -19.655 1.00 89.56 903 VAL A O 1
ATOM 6659 N N . GLU A 1 904 ? 4.345 -38.506 -20.625 1.00 86.38 904 GLU A N 1
ATOM 6660 C CA . GLU A 1 904 ? 5.281 -39.596 -20.339 1.00 86.38 904 GLU A CA 1
ATOM 6661 C C . GLU A 1 904 ? 6.641 -39.423 -21.032 1.00 86.38 904 GLU A C 1
ATOM 6663 O O . GLU A 1 904 ? 6.753 -38.830 -22.107 1.00 86.38 904 GLU A O 1
ATOM 6668 N N . ALA A 1 905 ? 7.685 -40.005 -20.433 1.00 83.19 905 ALA A N 1
ATOM 6669 C CA . ALA A 1 905 ? 9.023 -40.005 -21.018 1.00 83.19 905 ALA A CA 1
ATOM 6670 C C . ALA A 1 905 ? 9.057 -40.780 -22.344 1.00 83.19 905 ALA A C 1
ATOM 6672 O O . ALA A 1 905 ? 8.515 -41.881 -22.464 1.00 83.19 905 ALA A O 1
ATOM 6673 N N . THR A 1 906 ? 9.786 -40.246 -23.322 1.00 79.00 906 THR A N 1
ATOM 6674 C CA . THR A 1 906 ? 10.053 -40.920 -24.598 1.00 79.00 906 THR A CA 1
ATOM 6675 C C . THR A 1 906 ? 11.530 -41.306 -24.703 1.00 79.00 906 THR A C 1
ATOM 6677 O O . THR A 1 906 ? 12.343 -41.009 -23.832 1.00 79.00 906 THR A O 1
ATOM 6680 N N . GLY A 1 907 ? 11.923 -41.957 -25.802 1.00 67.50 907 GLY A N 1
ATOM 6681 C CA . GLY A 1 907 ? 13.340 -42.217 -26.088 1.00 67.50 907 GLY A CA 1
ATOM 6682 C C . GLY A 1 907 ? 14.171 -40.966 -26.420 1.00 67.50 907 GLY A C 1
ATOM 6683 O O . GLY A 1 907 ? 15.375 -41.102 -26.625 1.00 67.50 907 GLY A O 1
ATOM 6684 N N . ALA A 1 908 ? 13.545 -39.785 -26.511 1.00 69.44 908 ALA A N 1
ATOM 6685 C CA . ALA A 1 908 ? 14.182 -38.515 -26.873 1.00 69.44 908 ALA A CA 1
ATOM 6686 C C . ALA A 1 908 ? 13.880 -37.356 -25.899 1.00 69.44 908 ALA A C 1
ATOM 6688 O O . ALA A 1 908 ? 14.629 -36.385 -25.881 1.00 69.44 908 ALA A O 1
ATOM 6689 N N . GLU A 1 909 ? 12.820 -37.447 -25.088 1.00 79.62 909 GLU A N 1
ATOM 6690 C CA . GLU A 1 909 ? 12.390 -36.397 -24.154 1.00 79.62 909 GLU A CA 1
ATOM 6691 C C . GLU A 1 909 ? 12.142 -36.962 -22.743 1.00 79.62 909 GLU A C 1
ATOM 6693 O O . GLU A 1 909 ? 11.592 -38.063 -22.626 1.00 79.62 909 GLU A O 1
ATOM 6698 N N . PRO A 1 910 ? 12.477 -36.220 -21.668 1.00 85.06 910 PRO A N 1
ATOM 6699 C CA . PRO A 1 910 ? 12.094 -36.590 -20.308 1.00 85.06 910 PRO A CA 1
ATOM 6700 C C . PRO A 1 910 ? 10.575 -36.490 -20.107 1.00 85.06 910 PRO A C 1
ATOM 6702 O O . PRO A 1 910 ? 9.884 -35.752 -20.816 1.00 85.06 910 PRO A O 1
ATOM 6705 N N . ALA A 1 911 ? 10.066 -37.197 -19.093 1.00 90.81 911 ALA A N 1
ATOM 6706 C CA . ALA A 1 911 ? 8.697 -36.999 -18.628 1.00 90.81 911 ALA A CA 1
ATOM 6707 C C . ALA A 1 911 ? 8.533 -35.576 -18.078 1.00 90.81 911 ALA A C 1
ATOM 6709 O O . ALA A 1 911 ? 9.446 -35.033 -17.444 1.00 90.81 911 ALA A O 1
ATOM 6710 N N . ARG A 1 912 ? 7.374 -34.969 -18.319 1.00 94.44 912 ARG A N 1
ATOM 6711 C CA . ARG A 1 912 ? 7.115 -33.561 -18.006 1.00 94.44 912 ARG A CA 1
ATOM 6712 C C . ARG A 1 912 ? 5.662 -33.320 -17.641 1.00 94.44 912 ARG A C 1
ATOM 6714 O O . ARG A 1 912 ? 4.777 -34.076 -18.028 1.00 94.44 912 ARG A O 1
ATOM 6721 N N . TYR A 1 913 ? 5.433 -32.191 -16.994 1.00 95.94 913 TYR A N 1
ATOM 6722 C CA . TYR A 1 913 ? 4.146 -31.523 -17.033 1.00 95.94 913 TYR A CA 1
ATOM 6723 C C . TYR A 1 913 ? 4.186 -30.374 -18.046 1.00 95.94 913 TYR A C 1
ATOM 6725 O O . TYR A 1 913 ? 5.224 -29.728 -18.207 1.00 95.94 913 TYR A O 1
ATOM 6733 N N . GLU A 1 914 ? 3.060 -30.095 -18.695 1.00 95.19 914 GLU A N 1
ATOM 6734 C CA . GLU A 1 914 ? 2.861 -28.922 -19.547 1.00 95.19 914 GLU A CA 1
ATOM 6735 C C . GLU A 1 914 ? 1.501 -28.257 -19.288 1.00 95.19 914 GLU A C 1
ATOM 6737 O O . GLU A 1 914 ? 0.495 -28.933 -19.067 1.00 95.19 914 GLU A O 1
ATOM 6742 N N . ALA A 1 915 ? 1.471 -26.925 -19.304 1.00 96.00 915 ALA A N 1
ATOM 6743 C CA . ALA A 1 915 ? 0.266 -26.116 -19.123 1.00 96.00 915 ALA A CA 1
ATOM 6744 C C . ALA A 1 915 ? 0.362 -24.812 -19.943 1.00 96.00 915 ALA A C 1
ATOM 6746 O O . ALA A 1 915 ? 1.476 -24.360 -20.223 1.00 96.00 915 ALA A O 1
ATOM 6747 N N . PRO A 1 916 ? -0.764 -24.189 -20.342 1.00 94.94 916 PRO A N 1
ATOM 6748 C CA . PRO A 1 916 ? -0.746 -22.893 -21.020 1.00 94.94 916 PRO A CA 1
ATOM 6749 C C . PRO A 1 916 ? -0.164 -21.796 -20.119 1.00 94.94 916 PRO A C 1
ATOM 6751 O O . PRO A 1 916 ? -0.507 -21.720 -18.941 1.00 94.94 916 PRO A O 1
ATOM 6754 N N . LEU A 1 917 ? 0.667 -20.915 -20.678 1.00 95.50 917 LEU A N 1
ATOM 6755 C CA . LEU A 1 917 ? 1.154 -19.717 -19.992 1.00 95.50 917 LEU A CA 1
ATOM 6756 C C . LEU A 1 917 ? 0.443 -18.494 -20.581 1.00 95.50 917 LEU A C 1
ATOM 6758 O O . LEU A 1 917 ? 0.804 -18.019 -21.653 1.00 95.50 917 LEU A O 1
ATOM 6762 N N . ALA A 1 918 ? -0.603 -18.026 -19.898 1.00 91.31 918 ALA A N 1
ATOM 6763 C CA . ALA A 1 918 ? -1.533 -17.034 -20.441 1.00 91.31 918 ALA A CA 1
ATOM 6764 C C . ALA A 1 918 ? -1.040 -15.573 -20.390 1.00 91.31 918 ALA A C 1
ATOM 6766 O O . ALA A 1 918 ? -1.619 -14.729 -21.068 1.00 91.31 918 ALA A O 1
ATOM 6767 N N . ASP A 1 919 ? -0.012 -15.262 -19.593 1.00 94.56 919 ASP A N 1
ATOM 6768 C CA . ASP A 1 919 ? 0.554 -13.911 -19.464 1.00 94.56 919 ASP A CA 1
ATOM 6769 C C . ASP A 1 919 ? 2.010 -13.953 -18.954 1.00 94.56 919 ASP A C 1
ATOM 6771 O O . ASP A 1 919 ? 2.515 -15.013 -18.569 1.00 94.56 919 ASP A O 1
ATOM 6775 N N . SER A 1 920 ? 2.695 -12.805 -18.940 1.00 95.88 920 SER A N 1
ATOM 6776 C CA . SER A 1 920 ? 4.021 -12.658 -18.326 1.00 95.88 920 SER A CA 1
ATOM 6777 C C . SER A 1 920 ? 3.915 -12.602 -16.801 1.00 95.88 920 SER A C 1
ATOM 6779 O O . SER A 1 920 ? 2.947 -12.074 -16.256 1.00 95.88 920 SER A O 1
ATOM 6781 N N . GLY A 1 921 ? 4.883 -13.176 -16.080 1.00 95.00 921 GLY A N 1
ATOM 6782 C CA . GLY A 1 921 ? 4.755 -13.365 -14.630 1.00 95.00 921 GLY A CA 1
ATOM 6783 C C . GLY A 1 921 ? 5.631 -14.474 -14.054 1.00 95.00 921 GLY A C 1
ATOM 6784 O O . GLY A 1 921 ? 6.497 -15.019 -14.744 1.00 95.00 921 GLY A O 1
ATOM 6785 N N . LEU A 1 922 ? 5.411 -14.794 -12.777 1.00 96.88 922 LEU A N 1
ATOM 6786 C CA . LEU A 1 922 ? 5.951 -15.990 -12.122 1.00 96.88 922 LEU A CA 1
ATOM 6787 C C . LEU A 1 922 ? 5.032 -17.180 -12.405 1.00 96.88 922 LEU A C 1
ATOM 6789 O O . LEU A 1 922 ? 3.821 -17.066 -12.230 1.00 96.88 922 LEU A O 1
ATOM 6793 N N . PHE A 1 923 ? 5.604 -18.333 -12.742 1.00 97.00 923 PHE A N 1
ATOM 6794 C CA . PHE A 1 923 ? 4.907 -19.612 -12.721 1.00 97.00 923 PHE A CA 1
ATOM 6795 C C . PHE A 1 923 ? 5.619 -20.652 -11.848 1.00 97.00 923 PHE A C 1
ATOM 6797 O O . PHE A 1 923 ? 6.847 -20.683 -11.759 1.00 97.00 923 PHE A O 1
ATOM 6804 N N . ALA A 1 924 ? 4.838 -21.521 -11.210 1.00 96.25 924 ALA A N 1
ATOM 6805 C CA . ALA A 1 924 ? 5.315 -22.645 -10.403 1.00 96.25 924 ALA A CA 1
ATOM 6806 C C . ALA A 1 924 ? 4.269 -23.769 -10.399 1.00 96.25 924 ALA A C 1
ATOM 6808 O O . ALA A 1 924 ? 3.081 -23.511 -10.603 1.00 96.25 924 ALA A O 1
ATOM 6809 N N . MET A 1 925 ? 4.680 -25.011 -10.131 1.00 96.00 925 MET A N 1
ATOM 6810 C CA . MET A 1 925 ? 3.722 -26.091 -9.888 1.00 96.00 925 MET A CA 1
ATOM 6811 C C . MET A 1 925 ? 3.236 -26.083 -8.444 1.00 96.00 925 MET A C 1
ATOM 6813 O O . MET A 1 925 ? 4.038 -26.014 -7.511 1.00 96.00 925 MET A O 1
ATOM 6817 N N . VAL A 1 926 ? 1.923 -26.215 -8.276 1.00 94.50 926 VAL A N 1
ATOM 6818 C CA . VAL A 1 926 ? 1.227 -26.331 -6.991 1.00 94.50 926 VAL A CA 1
ATOM 6819 C C . VAL A 1 926 ? 0.354 -27.591 -6.964 1.00 94.50 926 VAL A C 1
ATOM 6821 O O . VAL A 1 926 ? -0.070 -28.074 -8.019 1.00 94.50 926 VAL A O 1
ATOM 6824 N N . GLY A 1 927 ? 0.138 -28.147 -5.768 1.00 86.62 927 GLY A N 1
ATOM 6825 C CA . GLY A 1 927 ? -0.561 -29.420 -5.535 1.00 86.62 927 GLY A CA 1
ATOM 6826 C C . GLY A 1 927 ? -1.869 -29.292 -4.782 1.00 86.62 927 GLY A C 1
ATOM 6827 O O . GLY A 1 927 ? -1.899 -28.560 -3.776 1.00 86.62 927 GLY A O 1
#

Organism: NCBI:txid2840668